Protein AF-A0A0R3MBH8-F1 (afdb_monomer_lite)

Foldseek 3Di:
DFPLQEFEEEPLHGLQFCCRQAVQTDRQDDPLQFPDWDWDDFQVQVQRHLSQNVTYTYTYRCLEPFAAFFQQKKKKWKWKAKDQFRKIKIKIKIWGGAFFKIKIKMKIKMWGHFGFALDAQFPDADVVGDDDDRTQAFFIKIKIKMKMKMWTFDVQKIKMKMKMKIWMWGGFGDDVSRVFSKIKTKIKIKIKMKMKGQDPDQWFGIKIKIKMWMKIKIFTWTQDPLRDIDGQKMKIKIKIKMKIKTWTDFDADPQATKIKIKMKMWMKMWIDMDHQRQFHIKIKTKIKIKMKMWGPNDPFKIKIKMKMKMKMKIWGKAWDADPLLQADLDATDIDTDIDIAIWIKMKMKIWGQDPPQKIKMKIWIKRKDDDDRQQAGGAWADQSLLAGEHHNVPQHIKIKTKIKIWMWHQDDQKTKIKMWMKIKIFFDKDKDFPQWHADGGSSRTNVHDGHGYIHIGTAIKMKIKMKMWMKGQDDDDDQWTKIKIWIWIDMFMATPVRAGGAQDFFTKIKMKIWIWHQFKIKIWMKMKGQKAPRHGPPADTGHIDMKIKIKIKGKDWDQDDLQGTKIKIKIKIWIQQVQIFDFRSNGSNRSNDTDHGIMMMIMIMMMHSDDDQPDIPPSDRNSPPPPPDDPPSGDDDDDDDDDAQFAKKKWKKKKKKKKKKWKWKFKAFPVNRHTLDIDIDMWIDIKMKIWMKMKGWDDDPFKIKMKMKMKIFIWDKGKDKDKGFCCRFPVVPPPDRFIKMKIKMKTFGMKMWMWIKIWGPPDRFKIKIKIKGKMKTWIWMKMKMWTAAPVRHIDMFIDIDTDIFIWIKIKIWMWGHDDDQKIKIKMKMKTWRAKDKDWTDDDPRGRITMIMIMTMIMIMIMMMMMGGDDSDRPDD

Structure (mmCIF, N/CA/C/O backbone):
data_AF-A0A0R3MBH8-F1
#
_entry.id   AF-A0A0R3MBH8-F1
#
loop_
_atom_site.group_PDB
_atom_site.id
_atom_site.type_symbol
_atom_site.label_atom_id
_atom_site.label_alt_id
_atom_site.label_comp_id
_atom_site.label_asym_id
_atom_site.label_entity_id
_atom_site.label_seq_id
_atom_site.pdbx_PDB_ins_code
_atom_site.Cartn_x
_atom_site.Cartn_y
_atom_site.Cartn_z
_atom_site.occupancy
_atom_site.B_iso_or_equiv
_atom_site.auth_seq_id
_atom_site.auth_comp_id
_atom_site.auth_asym_id
_atom_site.auth_atom_id
_atom_site.pdbx_PDB_model_num
ATOM 1 N N . MET A 1 1 ? 0.929 13.419 -12.095 1.00 49.28 1 MET A N 1
ATOM 2 C CA . MET A 1 1 ? 0.862 13.549 -10.615 1.00 49.28 1 MET A CA 1
ATOM 3 C C . MET A 1 1 ? 1.902 12.625 -9.962 1.00 49.28 1 MET A C 1
ATOM 5 O O . MET A 1 1 ? 2.364 11.730 -10.661 1.00 49.28 1 MET A O 1
ATOM 9 N N . THR A 1 2 ? 2.319 12.876 -8.710 1.00 54.00 2 THR A N 1
ATOM 10 C CA . THR A 1 2 ? 3.216 11.998 -7.916 1.00 54.00 2 THR A CA 1
ATOM 11 C C . THR A 1 2 ? 2.433 11.362 -6.764 1.00 54.00 2 THR A C 1
ATOM 13 O O . THR A 1 2 ? 1.546 12.021 -6.214 1.00 54.00 2 THR A O 1
ATOM 16 N N . ASP A 1 3 ? 2.768 10.126 -6.382 1.00 61.78 3 ASP A N 1
ATOM 17 C CA . ASP A 1 3 ? 2.059 9.361 -5.336 1.00 61.78 3 ASP A CA 1
ATOM 18 C C . ASP A 1 3 ? 2.338 9.871 -3.907 1.00 61.78 3 ASP A C 1
ATOM 20 O O . ASP A 1 3 ? 1.608 9.577 -2.964 1.00 61.78 3 ASP A O 1
ATOM 24 N N . ALA A 1 4 ? 3.309 10.777 -3.747 1.00 68.56 4 ALA A N 1
ATOM 25 C CA . ALA A 1 4 ? 3.716 11.388 -2.476 1.00 68.56 4 ALA A CA 1
ATOM 26 C C . ALA A 1 4 ? 2.685 12.340 -1.814 1.00 68.56 4 ALA A C 1
ATOM 28 O O . ALA A 1 4 ? 3.016 13.030 -0.843 1.00 68.56 4 ALA A O 1
ATOM 29 N N . LYS A 1 5 ? 1.458 12.424 -2.345 1.00 83.00 5 LYS A N 1
ATOM 30 C CA . LYS A 1 5 ? 0.385 13.344 -1.908 1.00 83.00 5 LYS A CA 1
ATOM 31 C C . LYS A 1 5 ? -0.751 12.648 -1.141 1.00 83.00 5 LYS A C 1
ATOM 33 O O . LYS A 1 5 ? -1.712 13.311 -0.736 1.00 83.00 5 LYS A O 1
ATOM 38 N N . VAL A 1 6 ? -0.646 11.333 -0.947 1.00 85.88 6 VAL A N 1
ATOM 39 C CA . VAL A 1 6 ? -1.510 10.524 -0.078 1.00 85.88 6 VAL A CA 1
ATOM 40 C C . VAL A 1 6 ? -0.614 9.736 0.865 1.00 85.88 6 VAL A C 1
ATOM 42 O O . VAL A 1 6 ? 0.388 9.161 0.449 1.00 85.88 6 VAL A O 1
ATOM 45 N N . ARG A 1 7 ? -0.971 9.694 2.150 1.00 88.25 7 ARG A N 1
ATOM 46 C CA . ARG A 1 7 ? -0.252 8.862 3.118 1.00 88.25 7 ARG A CA 1
ATOM 47 C C . ARG A 1 7 ? -0.927 7.503 3.239 1.00 88.25 7 ARG A C 1
ATOM 49 O O . ARG A 1 7 ? -2.085 7.443 3.646 1.00 88.25 7 ARG A O 1
ATOM 56 N N . ILE A 1 8 ? -0.182 6.436 2.972 1.00 90.81 8 ILE A N 1
ATOM 57 C CA . ILE A 1 8 ? -0.588 5.062 3.280 1.00 90.81 8 ILE A CA 1
ATOM 58 C C . ILE A 1 8 ? 0.113 4.627 4.566 1.00 90.81 8 ILE A C 1
ATOM 60 O O . ILE A 1 8 ? 1.323 4.807 4.741 1.00 90.81 8 ILE A O 1
ATOM 64 N N . GLN A 1 9 ? -0.657 4.083 5.498 1.00 90.94 9 GLN A N 1
ATOM 65 C CA . GLN A 1 9 ? -0.145 3.598 6.770 1.00 90.94 9 GLN A CA 1
ATOM 66 C C . GLN A 1 9 ? -0.890 2.347 7.223 1.00 90.94 9 GLN A C 1
ATOM 68 O O . GLN A 1 9 ? -2.020 2.083 6.821 1.00 90.94 9 GLN A O 1
ATOM 73 N N . GLU A 1 10 ? -0.238 1.585 8.087 1.00 90.12 10 GLU A N 1
ATOM 74 C CA . GLU A 1 10 ? -0.774 0.360 8.660 1.00 90.12 10 GLU A CA 1
ATOM 75 C C . GLU A 1 10 ? -0.544 0.395 10.173 1.00 90.12 10 GLU A C 1
ATOM 77 O O . GLU A 1 10 ? 0.589 0.554 10.642 1.00 90.12 10 GLU A O 1
ATOM 82 N N . ASN A 1 11 ? -1.631 0.255 10.935 1.00 88.38 11 ASN A N 1
ATOM 83 C CA . ASN A 1 11 ? -1.670 0.338 12.395 1.00 88.38 11 ASN A CA 1
ATOM 84 C C . ASN A 1 11 ? -1.083 1.641 12.969 1.00 88.38 11 ASN A C 1
ATOM 86 O O . ASN A 1 11 ? -0.477 1.629 14.043 1.00 88.38 11 ASN A O 1
ATOM 90 N N . GLY A 1 12 ? -1.275 2.769 12.281 1.00 86.00 12 GLY A N 1
ATOM 91 C CA . GLY A 1 12 ? -0.831 4.087 12.748 1.00 86.00 12 GLY A CA 1
ATOM 92 C C . GLY A 1 12 ? 0.632 4.444 12.458 1.00 86.00 12 GLY A C 1
ATOM 93 O O . GLY A 1 12 ? 1.044 5.557 12.781 1.00 86.00 12 GLY A O 1
ATOM 94 N N . VAL A 1 13 ? 1.401 3.552 11.828 1.00 90.31 13 VAL A N 1
ATOM 95 C CA . VAL A 1 13 ? 2.769 3.814 11.341 1.00 90.31 13 VAL A CA 1
ATOM 96 C C . VAL A 1 13 ? 2.819 3.657 9.824 1.00 90.31 13 VAL A C 1
ATOM 98 O O . VAL A 1 13 ? 2.039 2.885 9.263 1.00 90.31 13 VAL A O 1
ATOM 101 N N . GLY A 1 14 ? 3.708 4.387 9.147 1.00 88.69 14 GLY A N 1
ATOM 102 C CA . GLY A 1 14 ? 3.822 4.356 7.687 1.00 88.69 14 GLY A CA 1
ATOM 103 C C . GLY A 1 14 ? 3.924 2.939 7.107 1.00 88.69 14 GLY A C 1
ATOM 104 O O . GLY A 1 14 ? 4.374 2.000 7.773 1.00 88.69 14 GLY A O 1
ATOM 105 N N . ALA A 1 15 ? 3.488 2.780 5.857 1.00 88.50 15 ALA A N 1
ATOM 106 C CA . ALA A 1 15 ? 3.643 1.523 5.127 1.00 88.50 15 ALA A CA 1
ATOM 107 C C . ALA A 1 15 ? 5.125 1.159 4.904 1.00 88.50 15 ALA A C 1
ATOM 109 O O . ALA A 1 15 ? 5.445 -0.021 4.913 1.00 88.50 15 ALA A O 1
ATOM 110 N N . VAL A 1 16 ? 6.016 2.162 4.835 1.00 84.69 16 VAL A N 1
ATOM 111 C CA . VAL A 1 16 ? 7.473 2.039 4.617 1.00 84.69 16 VAL A CA 1
ATOM 112 C C . VAL A 1 16 ? 7.793 1.237 3.361 1.00 84.69 16 VAL A C 1
ATOM 114 O O . VAL A 1 16 ? 8.300 0.121 3.401 1.00 84.69 16 VAL A O 1
ATOM 117 N N . ASP A 1 17 ? 7.496 1.835 2.223 1.00 88.38 17 ASP A N 1
ATOM 118 C CA . ASP A 1 17 ? 7.716 1.256 0.907 1.00 88.38 17 ASP A CA 1
ATOM 119 C C . ASP A 1 17 ? 8.502 2.227 0.025 1.00 88.38 17 ASP A C 1
ATOM 121 O O . ASP A 1 17 ? 9.039 3.229 0.505 1.00 88.38 17 ASP A O 1
ATOM 125 N N . VAL A 1 18 ? 8.627 1.887 -1.249 1.00 89.88 18 VAL A N 1
ATOM 126 C CA . VAL A 1 18 ? 9.194 2.751 -2.290 1.00 89.88 18 VAL A CA 1
ATOM 127 C C . VAL A 1 18 ? 8.201 2.916 -3.441 1.00 89.88 18 VAL A C 1
ATOM 129 O O . VAL A 1 18 ? 8.603 3.177 -4.570 1.00 89.88 18 VAL A O 1
ATOM 132 N N . SER A 1 19 ? 6.901 2.754 -3.171 1.00 88.12 19 SER A N 1
ATOM 133 C CA . SER A 1 19 ? 5.841 2.911 -4.178 1.00 88.12 19 SER A CA 1
ATOM 134 C C . SER A 1 19 ? 5.733 4.342 -4.703 1.00 88.12 19 SER A C 1
ATOM 136 O O . SER A 1 19 ? 5.248 4.564 -5.804 1.00 88.12 19 SER A O 1
ATOM 138 N N . ASP A 1 20 ? 6.250 5.324 -3.957 1.00 81.62 20 ASP A N 1
ATOM 139 C CA . ASP A 1 20 ? 6.339 6.714 -4.403 1.00 81.62 20 ASP A CA 1
ATOM 140 C C . ASP A 1 20 ? 7.550 7.008 -5.310 1.00 81.62 20 ASP A C 1
ATOM 142 O O . ASP A 1 20 ? 7.654 8.125 -5.823 1.00 81.62 20 ASP A O 1
ATOM 146 N N . ILE A 1 21 ? 8.443 6.028 -5.520 1.00 85.00 21 ILE A N 1
ATOM 147 C CA . ILE A 1 21 ? 9.630 6.120 -6.387 1.00 85.00 21 ILE A CA 1
ATOM 148 C C . ILE A 1 21 ? 9.287 5.819 -7.854 1.00 85.00 21 ILE A C 1
ATOM 150 O O . ILE A 1 21 ? 9.680 6.578 -8.753 1.00 85.00 21 ILE A O 1
ATOM 154 N N . ALA A 1 22 ? 8.539 4.741 -8.088 1.00 85.38 22 ALA A N 1
ATOM 155 C CA . ALA A 1 22 ? 8.110 4.299 -9.409 1.00 85.38 22 ALA A CA 1
ATOM 156 C C . ALA A 1 22 ? 6.782 3.527 -9.334 1.00 85.38 22 ALA A C 1
ATOM 158 O O . ALA A 1 22 ? 6.467 2.901 -8.322 1.00 85.38 22 ALA A O 1
ATOM 159 N N . GLN A 1 23 ? 5.987 3.595 -10.403 1.00 83.94 23 GLN A N 1
ATOM 160 C CA . GLN A 1 23 ? 4.617 3.063 -10.455 1.00 83.94 23 GLN A CA 1
ATOM 161 C C . GLN A 1 23 ? 4.532 1.530 -10.465 1.00 83.94 23 GLN A C 1
ATOM 163 O O . GLN A 1 23 ? 3.449 0.977 -10.253 1.00 83.94 23 GLN A O 1
ATOM 168 N N . ASP A 1 24 ? 5.630 0.837 -10.751 1.00 85.56 24 ASP A N 1
ATOM 169 C CA . ASP A 1 24 ? 5.726 -0.621 -10.686 1.00 85.56 24 ASP A CA 1
ATOM 170 C C . ASP A 1 24 ? 5.980 -1.123 -9.258 1.00 85.56 24 ASP A C 1
ATOM 172 O O . ASP A 1 24 ? 5.684 -2.275 -8.949 1.00 85.56 24 ASP A O 1
ATOM 176 N N . HIS A 1 25 ? 6.466 -0.272 -8.357 1.00 91.62 25 HIS A N 1
ATOM 177 C CA . HIS A 1 25 ? 6.798 -0.658 -6.993 1.00 91.62 25 HIS A CA 1
ATOM 178 C C . HIS A 1 25 ? 5.540 -0.910 -6.142 1.00 91.62 25 HIS A C 1
ATOM 180 O O . HIS A 1 25 ? 4.764 -0.007 -5.826 1.00 91.62 25 HIS A O 1
ATOM 186 N N . ALA A 1 26 ? 5.348 -2.157 -5.709 1.00 89.62 26 ALA A N 1
ATOM 187 C CA . ALA A 1 26 ? 4.181 -2.554 -4.925 1.00 89.62 26 ALA A CA 1
ATOM 188 C C . ALA A 1 26 ? 4.177 -1.995 -3.485 1.00 89.62 26 ALA A C 1
ATOM 190 O O . ALA A 1 26 ? 5.195 -1.971 -2.793 1.00 89.62 26 ALA A O 1
ATOM 191 N N . VAL A 1 27 ? 2.983 -1.649 -2.988 1.00 92.75 27 VAL A N 1
ATOM 192 C CA . VAL A 1 27 ? 2.751 -1.362 -1.562 1.00 92.75 27 VAL A CA 1
ATOM 193 C C . VAL A 1 27 ? 2.704 -2.691 -0.784 1.00 92.75 27 VAL A C 1
ATOM 195 O O . VAL A 1 27 ? 1.879 -3.547 -1.114 1.00 92.75 27 VAL A O 1
ATOM 198 N N . PRO A 1 28 ? 3.523 -2.887 0.267 1.00 92.19 28 PRO A N 1
ATOM 199 C CA . PRO A 1 28 ? 3.675 -4.152 0.990 1.00 92.19 28 PRO A CA 1
ATOM 200 C C . PRO A 1 28 ? 2.562 -4.393 2.026 1.00 92.19 28 PRO A C 1
ATOM 202 O O . PRO A 1 28 ? 2.813 -4.754 3.174 1.00 92.19 28 PRO A O 1
ATOM 205 N N . ILE A 1 29 ? 1.309 -4.174 1.627 1.00 91.12 29 ILE A N 1
ATOM 206 C CA . ILE A 1 29 ? 0.118 -4.425 2.443 1.00 91.12 29 ILE A CA 1
ATOM 207 C C . ILE A 1 29 ? -0.791 -5.377 1.669 1.00 91.12 29 ILE A C 1
ATOM 209 O O . ILE A 1 29 ? -1.346 -5.016 0.631 1.00 91.12 29 ILE A O 1
ATOM 213 N N . ASP A 1 30 ? -0.977 -6.590 2.188 1.00 90.25 30 ASP A N 1
ATOM 214 C CA . ASP A 1 30 ? -1.836 -7.586 1.551 1.00 90.25 30 ASP A CA 1
ATOM 215 C C . ASP A 1 30 ? -3.291 -7.488 2.049 1.00 90.25 30 ASP A C 1
ATOM 217 O O . ASP A 1 30 ? -3.522 -7.539 3.264 1.00 90.25 30 ASP A O 1
ATOM 221 N N . PRO A 1 31 ? -4.290 -7.402 1.146 1.00 91.12 31 PRO A N 1
ATOM 222 C CA . PRO A 1 31 ? -5.706 -7.361 1.510 1.00 91.12 31 PRO A CA 1
ATOM 223 C C . PRO A 1 31 ? -6.187 -8.536 2.368 1.00 91.12 31 PRO A C 1
ATOM 225 O O . PRO A 1 31 ? -7.144 -8.373 3.129 1.00 91.12 31 PRO A O 1
ATOM 228 N N . LEU A 1 32 ? -5.544 -9.706 2.279 1.00 89.06 32 LEU A N 1
ATOM 229 C CA . LEU A 1 32 ? -5.933 -10.878 3.063 1.00 89.06 32 LEU A CA 1
ATOM 230 C C . LEU A 1 32 ? -5.782 -10.638 4.567 1.00 89.06 32 LEU A C 1
ATOM 232 O O . LEU A 1 32 ? -6.624 -11.126 5.314 1.00 89.06 32 LEU A O 1
ATOM 236 N N . ALA A 1 33 ? -4.808 -9.832 5.001 1.00 89.56 33 ALA A N 1
ATOM 237 C CA . ALA A 1 33 ? -4.582 -9.503 6.412 1.00 89.56 33 ALA A CA 1
ATOM 238 C C . ALA A 1 33 ? -5.402 -8.299 6.915 1.00 89.56 33 ALA A C 1
ATOM 240 O O . ALA A 1 33 ? -5.390 -7.988 8.104 1.00 89.56 33 ALA A O 1
ATOM 241 N N . ILE A 1 34 ? -6.114 -7.587 6.038 1.00 90.81 34 ILE A N 1
ATOM 242 C CA . ILE A 1 34 ? -6.819 -6.357 6.413 1.00 90.81 34 ILE A CA 1
ATOM 243 C C . ILE A 1 34 ? -8.148 -6.684 7.098 1.00 90.81 34 ILE A C 1
ATOM 245 O O . ILE A 1 34 ? -8.970 -7.436 6.574 1.00 90.81 34 ILE A O 1
ATOM 249 N N . GLN A 1 35 ? -8.409 -6.056 8.242 1.00 84.94 35 GLN A N 1
ATOM 250 C CA . GLN A 1 35 ? -9.732 -6.049 8.872 1.00 84.94 35 GLN A CA 1
ATOM 251 C C . GLN A 1 35 ? -10.529 -4.796 8.512 1.00 84.94 35 GLN A C 1
ATOM 253 O O . GLN A 1 35 ? -11.748 -4.855 8.351 1.00 84.94 35 GLN A O 1
ATOM 258 N N . LYS A 1 36 ? -9.848 -3.652 8.391 1.00 86.12 36 LYS A N 1
ATOM 259 C CA . LYS A 1 36 ? -10.483 -2.363 8.121 1.00 86.12 36 LYS A CA 1
ATOM 260 C C . LYS A 1 36 ? -9.555 -1.436 7.344 1.00 86.12 36 LYS A C 1
ATOM 262 O O . LYS A 1 36 ? -8.356 -1.398 7.608 1.00 86.12 36 LYS A O 1
ATOM 267 N N . VAL A 1 37 ? -10.138 -0.657 6.436 1.00 87.00 37 VAL A N 1
ATOM 268 C CA . VAL A 1 37 ? -9.486 0.481 5.781 1.00 87.00 37 VAL A CA 1
ATOM 269 C C . VAL A 1 37 ? -10.274 1.737 6.123 1.00 87.00 37 VAL A C 1
ATOM 271 O O . VAL A 1 37 ? -11.479 1.801 5.876 1.00 87.00 37 VAL A O 1
ATOM 274 N N . ASP A 1 38 ? -9.598 2.724 6.695 1.00 86.19 38 ASP A N 1
ATOM 275 C CA . ASP A 1 38 ? -10.141 4.040 6.997 1.00 86.19 38 ASP A CA 1
ATOM 276 C C . ASP A 1 38 ? -9.537 5.078 6.050 1.00 86.19 38 ASP A C 1
ATOM 278 O O . ASP A 1 38 ? -8.320 5.177 5.902 1.00 86.19 38 ASP A O 1
ATOM 282 N N . ILE A 1 39 ? -10.397 5.883 5.424 1.00 86.31 39 ILE A N 1
ATOM 283 C CA . ILE A 1 39 ? -9.979 7.039 4.627 1.00 86.31 39 ILE A CA 1
ATOM 284 C C . ILE A 1 39 ? -10.249 8.292 5.455 1.00 86.31 39 ILE A C 1
ATOM 286 O O . ILE A 1 39 ? -11.402 8.626 5.738 1.00 86.31 39 ILE A O 1
ATOM 290 N N . VAL A 1 40 ? -9.186 8.986 5.857 1.00 85.88 40 VAL A N 1
ATOM 291 C CA . VAL A 1 40 ? -9.270 10.180 6.707 1.00 85.88 40 VAL A CA 1
ATOM 292 C C . VAL A 1 40 ? -9.032 11.434 5.870 1.00 85.88 40 VAL A C 1
ATOM 294 O O . VAL A 1 40 ? -7.995 11.572 5.220 1.00 85.88 40 VAL A O 1
ATOM 297 N N . ARG A 1 41 ? -9.987 12.369 5.926 1.00 84.88 41 ARG A N 1
ATOM 298 C CA . ARG A 1 41 ? -9.932 13.699 5.297 1.00 84.88 41 ARG A CA 1
ATOM 299 C C . ARG A 1 41 ? -10.237 14.801 6.321 1.00 84.88 41 ARG A C 1
ATOM 301 O O . ARG A 1 41 ? -10.718 14.528 7.424 1.00 84.88 41 ARG A O 1
ATOM 308 N N . GLY A 1 42 ? -9.949 16.046 5.949 1.00 86.94 42 GLY A N 1
ATOM 309 C CA . GLY A 1 42 ? -10.190 17.235 6.768 1.00 86.94 42 GLY A CA 1
ATOM 310 C C . GLY A 1 42 ? -9.239 17.387 7.963 1.00 86.94 42 GLY A C 1
ATOM 311 O O . GLY A 1 42 ? -8.144 16.821 7.946 1.00 86.94 42 GLY A O 1
ATOM 312 N N . PRO A 1 43 ? -9.625 18.135 9.017 1.00 88.44 43 PRO A N 1
ATOM 313 C CA . PRO A 1 43 ? -8.710 18.514 10.100 1.00 88.44 43 PRO A CA 1
ATOM 314 C C . PRO A 1 43 ? -8.008 17.336 10.787 1.00 88.44 43 PRO A C 1
ATOM 316 O O . PRO A 1 43 ? -6.846 17.442 11.177 1.00 88.44 43 PRO A O 1
ATOM 319 N N . GLY A 1 44 ? -8.679 16.184 10.884 1.00 85.62 44 GLY A N 1
ATOM 320 C CA . GLY A 1 44 ? -8.108 14.969 11.467 1.00 85.62 44 GLY A CA 1
ATOM 321 C C . GLY A 1 44 ? -6.911 14.396 10.697 1.00 85.62 44 GLY A C 1
ATOM 322 O O . GLY A 1 44 ? -6.067 13.744 11.311 1.00 85.62 44 GLY A O 1
ATOM 323 N N . ALA A 1 45 ? -6.793 14.666 9.392 1.00 87.75 45 ALA A N 1
ATOM 324 C CA . ALA A 1 45 ? -5.705 14.157 8.554 1.00 87.75 45 ALA A CA 1
ATOM 325 C C . ALA A 1 45 ? -4.331 14.746 8.941 1.00 87.75 45 ALA A C 1
ATOM 327 O O . ALA A 1 45 ? -3.312 14.061 8.834 1.00 87.75 45 ALA A O 1
ATOM 328 N N . LEU A 1 46 ? -4.293 15.970 9.493 1.00 91.12 46 LEU A N 1
ATOM 329 C CA . LEU A 1 46 ? -3.044 16.631 9.913 1.00 91.12 46 LEU A CA 1
ATOM 330 C C . LEU A 1 46 ? -2.310 15.901 11.054 1.00 91.12 46 LEU A C 1
ATOM 332 O O . LEU A 1 46 ? -1.112 16.107 11.254 1.00 91.12 46 LEU A O 1
ATOM 336 N N . ARG A 1 47 ? -2.988 14.995 11.770 1.00 90.75 47 ARG A N 1
ATOM 337 C CA . ARG A 1 47 ? -2.378 14.137 12.805 1.00 90.75 47 ARG A CA 1
ATOM 338 C C . ARG A 1 47 ? -1.436 13.066 12.247 1.00 90.75 47 ARG A C 1
ATOM 340 O O . ARG A 1 47 ? -0.759 12.400 13.033 1.00 90.75 47 ARG A O 1
ATOM 347 N N . PHE A 1 48 ? -1.434 12.853 10.930 1.00 84.69 48 PHE A N 1
ATOM 348 C CA . PHE A 1 48 ? -0.710 11.754 10.284 1.00 84.69 48 PHE A CA 1
ATOM 349 C C . PHE A 1 48 ? 0.434 12.225 9.382 1.00 84.69 48 PHE A C 1
ATOM 351 O O . PHE A 1 48 ? 1.356 11.457 9.128 1.00 84.69 48 PHE A O 1
ATOM 358 N N . GLY A 1 49 ? 0.438 13.482 8.937 1.00 84.50 49 GLY A N 1
ATOM 359 C CA . GLY A 1 49 ? 1.556 14.033 8.174 1.00 84.50 49 GLY A CA 1
ATOM 360 C C . GLY A 1 49 ? 1.155 15.143 7.219 1.00 84.50 49 GLY A C 1
ATOM 361 O O . GLY A 1 49 ? 0.001 15.253 6.815 1.00 84.50 49 GLY A O 1
ATOM 362 N N . SER A 1 50 ? 2.144 15.929 6.805 1.00 80.38 50 SER A N 1
ATOM 363 C CA . SER A 1 50 ? 1.977 17.011 5.825 1.00 80.38 50 SER A CA 1
ATOM 364 C C . SER A 1 50 ? 1.748 16.504 4.389 1.00 80.38 50 SER A C 1
ATOM 366 O O . SER A 1 50 ? 1.339 17.248 3.508 1.00 80.38 50 SER A O 1
ATOM 368 N N . GLN A 1 51 ? 1.969 15.207 4.157 1.00 73.81 51 GLN A N 1
ATOM 369 C CA . GLN A 1 51 ? 1.704 14.513 2.891 1.00 73.81 51 GLN A CA 1
ATOM 370 C C . GLN A 1 51 ? 0.233 14.129 2.711 1.00 73.81 51 GLN A C 1
ATOM 372 O O . GLN A 1 51 ? -0.147 13.672 1.643 1.00 73.81 51 GLN A O 1
ATOM 377 N N . ALA A 1 52 ? -0.610 14.316 3.728 1.00 72.38 52 ALA A N 1
ATOM 378 C CA . ALA A 1 52 ? -2.022 13.951 3.692 1.00 72.38 52 ALA A CA 1
ATOM 379 C C . ALA A 1 52 ? -2.905 14.991 2.971 1.00 72.38 52 ALA A C 1
ATOM 381 O O . ALA A 1 52 ? -4.068 15.162 3.333 1.00 72.38 52 ALA A O 1
ATOM 382 N N . VAL A 1 53 ? -2.371 15.697 1.965 1.00 77.94 53 VAL A N 1
ATOM 383 C CA . VAL A 1 53 ? -3.120 16.705 1.190 1.00 77.94 53 VAL A CA 1
ATOM 384 C C . VAL A 1 53 ? -4.320 16.058 0.492 1.00 77.94 53 VAL A C 1
ATOM 386 O O . VAL A 1 53 ? -5.421 16.598 0.547 1.00 77.94 53 VAL A O 1
ATOM 389 N N . GLY A 1 54 ? -4.124 14.874 -0.103 1.00 76.19 54 GLY A N 1
ATOM 390 C CA . GLY A 1 54 ? -5.191 14.048 -0.680 1.00 76.19 54 GLY A CA 1
ATOM 391 C C . GLY A 1 54 ? -5.912 13.141 0.329 1.00 76.19 54 GLY A C 1
ATOM 392 O O . GLY A 1 54 ? -6.836 12.422 -0.046 1.00 76.19 54 GLY A O 1
ATOM 393 N N . GLY A 1 55 ? -5.506 13.168 1.603 1.00 86.00 55 GLY A N 1
ATOM 394 C CA . GLY A 1 55 ? -6.014 12.315 2.679 1.00 86.00 55 GLY A CA 1
ATOM 395 C C . GLY A 1 55 ? -5.034 11.231 3.145 1.00 86.00 55 GLY A C 1
ATOM 396 O O . GLY A 1 55 ? -3.886 11.144 2.698 1.00 86.00 55 GLY A O 1
ATOM 397 N N . VAL A 1 56 ? -5.501 10.414 4.090 1.00 89.62 56 VAL A N 1
ATOM 398 C CA . VAL A 1 56 ? -4.766 9.279 4.672 1.00 89.62 56 VAL A CA 1
ATOM 399 C C . VAL A 1 56 ? -5.551 8.000 4.430 1.00 89.62 56 VAL A C 1
ATOM 401 O O . VAL A 1 56 ? -6.752 7.970 4.697 1.00 89.62 56 VAL A O 1
ATOM 404 N N . VAL A 1 57 ? -4.866 6.954 3.980 1.00 91.06 57 VAL A N 1
ATOM 405 C CA . VAL A 1 57 ? -5.371 5.581 3.942 1.00 91.06 57 VAL A CA 1
ATOM 406 C C . VAL A 1 57 ? -4.750 4.835 5.120 1.00 91.06 57 VAL A C 1
ATOM 408 O O . VAL A 1 57 ? -3.555 4.539 5.113 1.00 91.06 57 VAL A O 1
ATOM 411 N N . ASP A 1 58 ? -5.550 4.583 6.153 1.00 89.81 58 ASP A N 1
ATOM 412 C CA . ASP A 1 58 ? -5.137 3.864 7.357 1.00 89.81 58 ASP A CA 1
ATOM 413 C C . ASP A 1 58 ? -5.686 2.440 7.335 1.00 89.81 58 ASP A C 1
ATOM 415 O O . ASP A 1 58 ? -6.896 2.213 7.296 1.00 89.81 58 ASP A O 1
ATOM 419 N N . VAL A 1 59 ? -4.779 1.472 7.337 1.00 91.50 59 VAL A N 1
ATOM 420 C CA . VAL A 1 59 ? -5.097 0.047 7.321 1.00 91.50 59 VAL A CA 1
ATOM 421 C C . VAL A 1 59 ? -4.960 -0.517 8.729 1.00 91.50 59 VAL A C 1
ATOM 423 O O . VAL A 1 59 ? -3.949 -0.314 9.402 1.00 91.50 59 VAL A O 1
ATOM 426 N N . ASN A 1 60 ? -5.958 -1.278 9.168 1.00 90.06 60 ASN A N 1
ATOM 427 C CA . ASN A 1 60 ? -5.929 -1.997 10.436 1.00 90.06 60 ASN A CA 1
ATOM 428 C C . ASN A 1 60 ? -6.102 -3.501 10.194 1.00 90.06 60 ASN A C 1
ATOM 430 O O . ASN A 1 60 ? -7.005 -3.926 9.470 1.00 90.06 60 ASN A O 1
ATOM 434 N N . ASN A 1 61 ? -5.232 -4.290 10.818 1.00 89.50 61 ASN A N 1
ATOM 435 C CA . ASN A 1 61 ? -5.170 -5.753 10.720 1.00 89.50 61 ASN A CA 1
ATOM 436 C C . ASN A 1 61 ? -5.278 -6.452 12.091 1.00 89.50 61 ASN A C 1
ATOM 438 O O . ASN A 1 61 ? -5.177 -7.667 12.159 1.00 89.50 61 ASN A O 1
ATOM 442 N N . ASN A 1 62 ? -5.455 -5.700 13.185 1.00 90.81 62 ASN A N 1
ATOM 443 C CA . ASN A 1 62 ? -5.511 -6.212 14.563 1.00 90.81 62 ASN A CA 1
ATOM 444 C C . ASN A 1 62 ? -4.280 -7.001 15.056 1.00 90.81 62 ASN A C 1
ATOM 446 O O . ASN A 1 62 ? -4.326 -7.565 16.143 1.00 90.81 62 ASN A O 1
ATOM 450 N N . ARG A 1 63 ? -3.130 -6.942 14.364 1.00 91.94 63 ARG A N 1
ATOM 451 C CA . ARG A 1 63 ? -1.869 -7.576 14.813 1.00 91.94 63 ARG A CA 1
ATOM 452 C C . ARG A 1 63 ? -1.405 -7.141 16.203 1.00 91.94 63 ARG A C 1
ATOM 454 O O . ARG A 1 63 ? -0.647 -7.849 16.853 1.00 91.94 63 ARG A O 1
ATOM 461 N N . ILE A 1 64 ? -1.851 -5.971 16.659 1.00 93.75 64 ILE A N 1
ATOM 462 C CA . ILE A 1 64 ? -1.731 -5.521 18.048 1.00 93.75 64 ILE A CA 1
ATOM 463 C C . ILE A 1 64 ? -3.160 -5.379 18.595 1.00 93.75 64 ILE A C 1
ATOM 465 O O . ILE A 1 64 ? -3.755 -4.301 18.417 1.00 93.75 64 ILE A O 1
ATOM 469 N N . PRO A 1 65 ? -3.728 -6.447 19.194 1.00 90.19 65 PRO A N 1
ATOM 470 C CA . PRO A 1 65 ? -5.116 -6.457 19.641 1.00 90.19 65 PRO A CA 1
ATOM 471 C C . PRO A 1 65 ? -5.368 -5.429 20.736 1.00 90.19 65 PRO A C 1
ATOM 473 O O . PRO A 1 65 ? -4.543 -5.246 21.627 1.00 90.19 65 PRO A O 1
ATOM 476 N N . THR A 1 66 ? -6.516 -4.762 20.709 1.00 89.44 66 THR A N 1
ATOM 477 C CA . THR A 1 66 ? -6.898 -3.800 21.763 1.00 89.44 66 THR A CA 1
ATOM 478 C C . THR A 1 66 ? -7.841 -4.404 22.802 1.00 89.44 66 THR A C 1
ATOM 480 O O . THR A 1 66 ? -8.139 -3.771 23.810 1.00 89.44 66 THR A O 1
ATOM 483 N N . ALA A 1 67 ? -8.334 -5.611 22.536 1.00 84.75 67 ALA A N 1
ATOM 484 C CA . ALA A 1 67 ? -9.207 -6.398 23.392 1.00 84.75 67 ALA A CA 1
ATOM 485 C C . ALA A 1 67 ? -9.011 -7.887 23.070 1.00 84.75 67 ALA A C 1
ATOM 487 O O . ALA A 1 67 ? -8.552 -8.234 21.979 1.00 84.75 67 ALA A O 1
ATOM 488 N N . ALA A 1 68 ? -9.361 -8.759 24.013 1.00 80.44 68 ALA A N 1
ATOM 489 C CA . ALA A 1 68 ? -9.430 -10.192 23.756 1.00 80.44 68 ALA A CA 1
ATOM 490 C C . ALA A 1 68 ? -10.687 -10.536 22.931 1.00 80.44 68 ALA A C 1
ATOM 492 O O . ALA A 1 68 ? -11.721 -9.885 23.111 1.00 80.44 68 ALA A O 1
ATOM 493 N N . PRO A 1 69 ? -10.625 -11.550 22.048 1.00 74.38 69 PRO A N 1
ATOM 494 C CA . PRO A 1 69 ? -11.800 -12.019 21.319 1.00 74.38 69 PRO A CA 1
ATOM 495 C C . PRO A 1 69 ? -12.859 -12.588 22.273 1.00 74.38 69 PRO A C 1
ATOM 497 O O . PRO A 1 69 ? -12.545 -13.179 23.313 1.00 74.38 69 PRO A O 1
ATOM 500 N N . LEU A 1 70 ? -14.130 -12.428 21.904 1.00 69.06 70 LEU A N 1
ATOM 501 C CA . LEU A 1 70 ? -15.253 -13.012 22.636 1.00 69.06 70 LEU A CA 1
ATOM 502 C C . LEU A 1 70 ? -15.156 -14.545 22.593 1.00 69.06 70 LEU A C 1
ATOM 504 O O . LEU A 1 70 ? -14.828 -15.127 21.566 1.00 69.06 70 LEU A O 1
ATOM 508 N N . GLY A 1 71 ? -15.371 -15.210 23.731 1.00 66.38 71 GLY A N 1
ATOM 509 C CA . GLY A 1 71 ? -15.134 -16.657 23.857 1.00 66.38 71 GLY A CA 1
ATOM 510 C C . GLY A 1 71 ? -13.651 -17.057 23.930 1.00 66.38 71 GLY A C 1
ATOM 511 O O . GLY A 1 71 ? -13.333 -18.243 23.964 1.00 66.38 71 GLY A O 1
ATOM 512 N N . GLY A 1 72 ? -12.739 -16.081 23.983 1.00 69.56 72 GLY A N 1
ATOM 513 C CA . GLY A 1 72 ? -11.303 -16.280 24.167 1.00 69.56 72 GLY A CA 1
ATOM 514 C C . GLY A 1 72 ? -10.533 -16.612 22.892 1.00 69.56 72 GLY A C 1
ATOM 515 O O . GLY A 1 72 ? -9.305 -16.518 22.908 1.00 69.56 72 GLY A O 1
ATOM 516 N N . VAL A 1 73 ? -11.216 -16.936 21.786 1.00 70.69 73 VAL A N 1
ATOM 517 C CA . VAL A 1 73 ? -10.596 -17.206 20.481 1.00 70.69 73 VAL A CA 1
ATOM 518 C C . VAL A 1 73 ? -11.506 -16.839 19.319 1.00 70.69 73 VAL A C 1
ATOM 520 O O . VAL A 1 73 ? -12.685 -17.184 19.331 1.00 70.69 73 VAL A O 1
ATOM 523 N N . ALA A 1 74 ? -10.916 -16.251 18.279 1.00 78.38 74 ALA A N 1
ATOM 524 C CA . ALA A 1 74 ? -11.518 -16.087 16.967 1.00 78.38 74 ALA A CA 1
ATOM 525 C C . ALA A 1 74 ? -10.557 -16.561 15.865 1.00 78.38 74 ALA A C 1
ATOM 527 O O . ALA A 1 74 ? -9.336 -16.495 16.006 1.00 78.38 74 ALA A O 1
ATOM 528 N N . ALA A 1 75 ? -11.111 -17.059 14.764 1.00 77.19 75 ALA A N 1
ATOM 529 C CA . ALA A 1 75 ? -10.338 -17.445 13.589 1.00 77.19 75 ALA A CA 1
ATOM 530 C C . ALA A 1 75 ? -11.074 -17.031 12.317 1.00 77.19 75 ALA A C 1
ATOM 532 O O . ALA A 1 75 ? -12.294 -17.151 12.238 1.00 77.19 75 ALA A O 1
ATOM 533 N N . GLU A 1 76 ? -10.344 -16.572 11.311 1.00 83.44 76 GLU A N 1
ATOM 534 C CA . GLU A 1 76 ? -10.891 -16.211 10.011 1.00 83.44 76 GLU A CA 1
ATOM 535 C C . GLU A 1 76 ? -10.061 -16.851 8.896 1.00 83.44 76 GLU A C 1
ATOM 537 O O . GLU A 1 76 ? -8.885 -16.544 8.726 1.00 83.44 76 GLU A O 1
ATOM 542 N N . LEU A 1 77 ? -10.686 -17.740 8.124 1.00 79.75 77 LEU A N 1
ATOM 543 C CA . LEU A 1 77 ? -10.159 -18.264 6.868 1.00 79.75 77 LEU A CA 1
ATOM 544 C C . LEU A 1 77 ? -10.742 -17.446 5.719 1.00 79.75 77 LEU A C 1
ATOM 546 O O . LEU A 1 77 ? -11.958 -17.282 5.636 1.00 79.75 77 LEU A O 1
ATOM 550 N N . ARG A 1 78 ? -9.891 -16.994 4.805 1.00 87.50 78 ARG A N 1
ATOM 551 C CA . ARG A 1 78 ? -10.270 -16.353 3.543 1.00 87.50 78 ARG A CA 1
ATOM 552 C C . ARG A 1 78 ? -9.610 -17.114 2.416 1.00 87.50 78 ARG A C 1
ATOM 554 O O . ARG A 1 78 ? -8.399 -17.285 2.448 1.00 87.50 78 ARG A O 1
ATOM 561 N N . SER A 1 79 ? -10.363 -17.547 1.420 1.00 81.31 79 SER A N 1
ATOM 562 C CA . SER A 1 79 ? -9.816 -18.262 0.269 1.00 81.31 79 SER A CA 1
ATOM 563 C C . SER A 1 79 ? -10.549 -17.885 -1.007 1.00 81.31 79 SER A C 1
ATOM 565 O O . SER A 1 79 ? -11.748 -17.600 -0.993 1.00 81.31 79 SER A O 1
ATOM 567 N N . GLY A 1 80 ? -9.848 -17.931 -2.134 1.00 86.94 80 GLY A N 1
ATOM 568 C CA . GLY A 1 80 ? -10.453 -17.681 -3.431 1.00 86.94 80 GLY A CA 1
ATOM 569 C C . GLY A 1 80 ? -9.621 -18.175 -4.602 1.00 86.94 80 GLY A C 1
ATOM 570 O O . GLY A 1 80 ? -8.418 -18.397 -4.492 1.00 86.94 80 GLY A O 1
ATOM 571 N N . VAL A 1 81 ? -10.290 -18.348 -5.738 1.00 89.19 81 VAL A N 1
ATOM 572 C CA . VAL A 1 81 ? -9.671 -18.716 -7.016 1.00 89.19 81 VAL A CA 1
ATOM 573 C C . VAL A 1 81 ? -10.227 -17.848 -8.133 1.00 89.19 81 VAL A C 1
ATOM 575 O O . VAL A 1 81 ? -11.413 -17.512 -8.130 1.00 89.19 81 VAL A O 1
ATOM 578 N N . THR A 1 82 ? -9.382 -17.485 -9.093 1.00 95.81 82 THR A N 1
ATOM 579 C CA . THR A 1 82 ? -9.710 -16.551 -10.176 1.00 95.81 82 THR A CA 1
ATOM 580 C C . THR A 1 82 ? -9.429 -17.151 -11.548 1.00 95.81 82 THR A C 1
ATOM 582 O O . THR A 1 82 ? -8.358 -17.694 -11.814 1.00 95.81 82 THR A O 1
ATOM 585 N N . SER A 1 83 ? -10.385 -17.030 -12.471 1.00 97.19 83 SER A N 1
ATOM 586 C CA . SER A 1 83 ? -10.283 -17.652 -13.797 1.00 97.19 83 SER A CA 1
ATOM 587 C C . SER A 1 83 ? -9.366 -16.896 -14.764 1.00 97.19 83 SER A C 1
ATOM 589 O O . SER A 1 83 ? -8.703 -17.525 -15.585 1.00 97.19 83 SER A O 1
ATOM 591 N N . VAL A 1 84 ? -9.320 -15.559 -14.684 1.00 97.69 84 VAL A N 1
ATOM 592 C CA . VAL A 1 84 ? -8.655 -14.698 -15.687 1.00 97.69 84 VAL A CA 1
ATOM 593 C C . VAL A 1 84 ? -7.141 -14.920 -15.753 1.00 97.69 84 VAL A C 1
ATOM 595 O O . VAL A 1 84 ? -6.541 -14.800 -16.819 1.00 97.69 84 VAL A O 1
ATOM 598 N N . ASN A 1 85 ? -6.542 -15.300 -14.626 1.00 96.56 85 ASN A N 1
ATOM 599 C CA . ASN A 1 85 ? -5.105 -15.480 -14.412 1.00 96.56 85 ASN A CA 1
ATOM 600 C C . ASN A 1 85 ? -4.759 -16.820 -13.740 1.00 96.56 85 ASN A C 1
ATOM 602 O O . ASN A 1 85 ? -3.614 -17.034 -13.346 1.00 96.56 85 ASN A O 1
ATOM 606 N N . ARG A 1 86 ? -5.749 -17.719 -13.593 1.00 91.94 86 ARG A N 1
ATOM 607 C CA . ARG A 1 86 ? -5.636 -18.986 -12.843 1.00 91.94 86 ARG A CA 1
ATOM 608 C C . ARG A 1 86 ? -5.088 -18.780 -11.426 1.00 91.94 86 ARG A C 1
ATOM 610 O O . ARG A 1 86 ? -4.314 -19.597 -10.934 1.00 91.94 86 ARG A O 1
ATOM 617 N N . GLY A 1 87 ? -5.441 -17.652 -10.820 1.00 85.44 87 GLY A N 1
ATOM 618 C CA . GLY A 1 87 ? -4.928 -17.263 -9.522 1.00 85.44 87 GLY A CA 1
ATOM 619 C C . GLY A 1 87 ? -5.607 -18.013 -8.386 1.00 85.44 87 GLY A C 1
ATOM 620 O O . GLY A 1 87 ? -6.747 -18.469 -8.507 1.00 85.44 87 GLY A O 1
ATOM 621 N N . TRP A 1 88 ? -4.896 -18.113 -7.273 1.00 85.00 88 TRP A N 1
ATOM 622 C CA . TRP A 1 88 ? -5.427 -18.563 -5.997 1.00 85.00 88 TRP A CA 1
ATOM 623 C C . TRP A 1 88 ? -4.955 -17.621 -4.894 1.00 85.00 88 TRP A C 1
ATOM 625 O O . TRP A 1 88 ? -3.875 -17.034 -4.975 1.00 85.00 88 TRP A O 1
ATOM 635 N N . GLU A 1 89 ? -5.772 -17.478 -3.863 1.00 85.75 89 GLU A N 1
ATOM 636 C CA . GLU A 1 89 ? -5.468 -16.711 -2.663 1.00 85.75 89 GLU A CA 1
ATOM 637 C C . GLU A 1 89 ? -5.994 -17.467 -1.444 1.00 85.75 89 GLU A C 1
ATOM 639 O O . GLU A 1 89 ? -7.058 -18.090 -1.499 1.00 85.75 89 GLU A O 1
ATOM 644 N N . SER A 1 90 ? -5.242 -17.443 -0.350 1.00 78.31 90 SER A N 1
ATOM 645 C CA . SER A 1 90 ? -5.691 -17.981 0.926 1.00 78.31 90 SER A CA 1
ATOM 646 C C . SER A 1 90 ? -5.011 -17.268 2.088 1.00 78.31 90 SER A C 1
ATOM 648 O O . SER A 1 90 ? -3.811 -17.016 2.047 1.00 78.31 90 SER A O 1
ATOM 650 N N . GLY A 1 91 ? -5.762 -16.984 3.144 1.00 80.75 91 GLY A N 1
ATOM 651 C CA . GLY A 1 91 ? -5.278 -16.380 4.376 1.00 80.75 91 GLY A CA 1
ATOM 652 C C . GLY A 1 91 ? -5.992 -16.953 5.592 1.00 80.75 91 GLY A C 1
ATOM 653 O O . GLY A 1 91 ? -7.174 -17.280 5.525 1.00 80.75 91 GLY A O 1
ATOM 654 N N . LEU A 1 92 ? -5.262 -17.084 6.691 1.00 79.69 92 LEU A N 1
ATOM 655 C CA . LEU A 1 92 ? -5.756 -17.508 7.992 1.00 79.69 92 LEU A CA 1
ATOM 656 C C . LEU A 1 92 ? -5.340 -16.461 9.025 1.00 79.69 92 LEU A C 1
ATOM 658 O O . LEU A 1 92 ? -4.149 -16.202 9.187 1.00 79.69 92 LEU A O 1
ATOM 662 N N . LEU A 1 93 ? -6.318 -15.869 9.701 1.00 84.94 93 LEU A N 1
ATOM 663 C CA . LEU A 1 93 ? -6.139 -14.893 10.772 1.00 84.94 93 LEU A CA 1
ATOM 664 C C . LEU A 1 93 ? -6.657 -15.505 12.064 1.00 84.94 93 LEU A C 1
ATOM 666 O O . LEU A 1 93 ? -7.690 -16.175 12.069 1.00 84.94 93 LEU A O 1
ATOM 670 N N . LEU A 1 94 ? -5.935 -15.295 13.151 1.00 78.62 94 LEU A N 1
ATOM 671 C CA . LEU A 1 94 ? -6.176 -15.959 14.421 1.00 78.62 94 LEU A CA 1
ATOM 672 C C . LEU A 1 94 ? -6.011 -14.948 15.534 1.00 78.62 94 LEU A C 1
ATOM 674 O O . LEU A 1 94 ? -4.955 -14.335 15.662 1.00 78.62 94 LEU A O 1
ATOM 678 N N . ASP A 1 95 ? -7.025 -14.837 16.372 1.00 81.00 95 ASP A N 1
ATOM 679 C CA . ASP A 1 95 ? -6.992 -14.045 17.586 1.00 81.00 95 ASP A CA 1
ATOM 680 C C . ASP A 1 95 ? -7.237 -14.980 18.767 1.00 81.00 95 ASP A C 1
ATOM 682 O O . ASP A 1 95 ? -8.168 -15.785 18.761 1.00 81.00 95 ASP A O 1
ATOM 686 N N . ALA A 1 96 ? -6.425 -14.874 19.810 1.00 76.06 96 ALA A N 1
ATOM 687 C CA . ALA A 1 96 ? -6.644 -15.593 21.058 1.00 76.06 96 ALA A CA 1
ATOM 688 C C . ALA A 1 96 ? -6.338 -14.673 22.232 1.00 76.06 96 ALA A C 1
ATOM 690 O O . ALA A 1 96 ? -5.438 -13.843 22.169 1.00 76.06 96 ALA A O 1
ATOM 691 N N . GLY A 1 97 ? -7.067 -14.792 23.329 1.00 74.88 97 GLY A N 1
ATOM 692 C CA . GLY A 1 97 ? -6.823 -13.924 24.467 1.00 74.88 97 GLY A CA 1
ATOM 693 C C . GLY A 1 97 ? -7.706 -14.216 25.658 1.00 74.88 97 GLY A C 1
ATOM 694 O O . GLY A 1 97 ? -8.671 -14.969 25.596 1.00 74.88 97 GLY A O 1
ATOM 695 N N . GLY A 1 98 ? -7.355 -13.587 26.766 1.00 72.94 98 GLY A N 1
ATOM 696 C CA . GLY A 1 98 ? -8.138 -13.581 27.985 1.00 72.94 98 GLY A CA 1
ATOM 697 C C . GLY A 1 98 ? -8.053 -12.223 28.663 1.00 72.94 98 GLY A C 1
ATOM 698 O O . GLY A 1 98 ? -7.715 -11.211 28.054 1.00 72.94 98 GLY A O 1
ATOM 699 N N . ARG A 1 99 ? -8.327 -12.211 29.966 1.00 73.50 99 ARG A N 1
ATOM 700 C CA . ARG A 1 99 ? -8.522 -10.991 30.759 1.00 73.50 99 ARG A CA 1
ATOM 701 C C . ARG A 1 99 ? -7.408 -9.941 30.639 1.00 73.50 99 ARG A C 1
ATOM 703 O O . ARG A 1 99 ? -7.720 -8.760 30.620 1.00 73.50 99 ARG A O 1
ATOM 710 N N . ASN A 1 100 ? -6.144 -10.366 30.592 1.00 82.44 100 ASN A N 1
ATOM 711 C CA . ASN A 1 100 ? -4.983 -9.467 30.669 1.00 82.44 100 ASN A CA 1
ATOM 712 C C . ASN A 1 100 ? -4.075 -9.525 29.431 1.00 82.44 100 ASN A C 1
ATOM 714 O O . ASN A 1 100 ? -3.045 -8.859 29.395 1.00 82.44 100 ASN A O 1
ATOM 718 N N . ALA A 1 101 ? -4.388 -10.360 28.444 1.00 80.44 101 ALA A N 1
ATOM 719 C CA . ALA A 1 1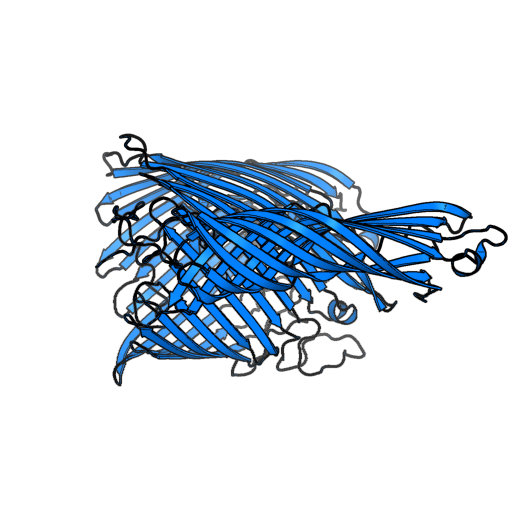01 ? -3.525 -10.536 27.285 1.00 80.44 101 ALA A CA 1
ATOM 720 C C . ALA A 1 101 ? -4.329 -10.995 26.076 1.00 80.44 101 ALA A C 1
ATOM 722 O O . ALA A 1 101 ? -5.234 -11.818 26.206 1.00 80.44 101 ALA A O 1
ATOM 723 N N . ALA A 1 102 ? -3.952 -10.498 24.907 1.00 84.75 102 ALA A N 1
ATOM 724 C CA . ALA A 1 102 ? -4.478 -10.939 23.627 1.00 84.75 102 ALA A CA 1
ATOM 725 C C . ALA A 1 102 ? -3.328 -11.066 22.629 1.00 84.75 102 ALA A C 1
ATOM 727 O O . ALA A 1 102 ? -2.386 -10.277 22.655 1.00 84.75 102 ALA A O 1
ATOM 728 N N . VAL A 1 103 ? -3.400 -12.068 21.768 1.00 82.00 103 VAL A N 1
ATOM 729 C CA . VAL A 1 103 ? -2.425 -12.375 20.728 1.00 82.00 103 VAL A CA 1
ATOM 730 C C . VAL A 1 103 ? -3.137 -12.491 19.392 1.00 82.00 103 VAL A C 1
ATOM 732 O O . VAL A 1 103 ? -4.285 -12.930 19.328 1.00 82.00 103 VAL A O 1
ATOM 735 N N . HIS A 1 104 ? -2.428 -12.105 18.343 1.00 85.88 104 HIS A N 1
ATOM 736 C CA . HIS A 1 104 ? -2.853 -12.233 16.963 1.00 85.88 104 HIS A CA 1
ATOM 737 C C . HIS A 1 104 ? -1.767 -12.943 16.163 1.00 85.88 104 HIS A C 1
ATOM 739 O O . HIS A 1 104 ? -0.576 -12.672 16.350 1.00 85.88 104 HIS A O 1
ATOM 745 N N . ALA A 1 105 ? -2.170 -13.808 15.243 1.00 82.12 105 ALA A N 1
ATOM 746 C CA . ALA A 1 105 ? -1.297 -14.353 14.219 1.00 82.12 105 ALA A CA 1
ATOM 747 C C . ALA A 1 105 ? -2.040 -14.415 12.884 1.00 82.12 105 ALA A C 1
ATOM 749 O O . ALA A 1 105 ? -3.176 -14.884 12.827 1.00 82.12 105 ALA A O 1
ATOM 750 N N . ASP A 1 106 ? -1.382 -13.988 11.812 1.00 84.94 106 ASP A N 1
ATOM 751 C CA . ASP A 1 106 ? -1.900 -14.117 10.456 1.00 84.94 106 ASP A CA 1
ATOM 752 C C . ASP A 1 106 ? -0.865 -14.740 9.529 1.00 84.94 106 ASP A C 1
ATOM 754 O O . ASP A 1 106 ? 0.338 -14.513 9.663 1.00 84.94 106 ASP A O 1
ATOM 758 N N . ILE A 1 107 ? -1.351 -15.545 8.592 1.00 81.25 107 ILE A N 1
ATOM 759 C CA . ILE A 1 107 ? -0.578 -16.064 7.473 1.00 81.25 107 ILE A CA 1
ATOM 760 C C . ILE A 1 107 ? -1.424 -16.012 6.216 1.00 81.25 107 ILE A C 1
ATOM 762 O O . ILE A 1 107 ? -2.603 -16.361 6.235 1.00 81.25 107 ILE A O 1
ATOM 766 N N . TYR A 1 108 ? -0.827 -15.591 5.114 1.00 85.06 108 TYR A N 1
ATOM 767 C CA . TYR A 1 108 ? -1.526 -15.494 3.848 1.00 85.06 108 TYR A CA 1
ATOM 768 C C . TYR A 1 108 ? -0.582 -15.685 2.669 1.00 85.06 108 TYR A C 1
ATOM 770 O O . TYR A 1 108 ? 0.628 -15.470 2.756 1.00 85.06 108 TYR A O 1
ATOM 778 N N . GLY A 1 109 ? -1.161 -16.093 1.549 1.00 79.81 109 GLY A N 1
ATOM 779 C CA . GLY A 1 109 ? -0.469 -16.249 0.287 1.00 79.81 109 GLY A CA 1
ATOM 780 C C . GLY A 1 109 ? -1.430 -16.126 -0.880 1.00 79.81 109 GLY A C 1
ATOM 781 O O . GLY A 1 109 ? -2.595 -16.522 -0.799 1.00 79.81 109 GLY A O 1
ATOM 782 N N . ARG A 1 110 ? -0.929 -15.582 -1.980 1.00 84.50 110 ARG A N 1
ATOM 783 C CA . ARG A 1 110 ? -1.619 -15.547 -3.262 1.00 84.50 110 ARG A CA 1
ATOM 784 C C . ARG A 1 110 ? -0.624 -15.730 -4.394 1.00 84.50 110 ARG A C 1
ATOM 786 O O . ARG A 1 110 ? 0.529 -15.314 -4.307 1.00 84.50 110 ARG A O 1
ATOM 793 N N . SER A 1 111 ? -1.075 -16.358 -5.464 1.00 83.75 111 SER A N 1
ATOM 794 C CA . SER A 1 111 ? -0.296 -16.528 -6.683 1.00 83.75 111 SER A CA 1
ATOM 795 C C . SER A 1 111 ? -1.212 -16.404 -7.884 1.00 83.75 111 SER A C 1
ATOM 797 O O . SER A 1 111 ? -2.373 -16.810 -7.846 1.00 83.75 111 SER A O 1
ATOM 799 N N . SER A 1 112 ? -0.688 -15.824 -8.952 1.00 91.00 112 SER A N 1
ATOM 800 C CA . SER A 1 112 ? -1.371 -15.656 -10.222 1.00 91.00 112 SER A CA 1
ATOM 801 C C . SER A 1 112 ? -0.381 -15.747 -11.372 1.00 91.00 112 SER A C 1
ATOM 803 O O . SER A 1 112 ? 0.752 -15.283 -11.265 1.00 91.00 112 SER A O 1
ATOM 805 N N . GLY A 1 113 ? -0.813 -16.350 -12.479 1.00 92.19 113 GLY A N 1
ATOM 806 C CA . GLY A 1 113 ? -0.072 -16.274 -13.733 1.00 92.19 113 GLY A CA 1
ATOM 807 C C . GLY A 1 113 ? -0.429 -15.014 -14.519 1.00 92.19 113 GLY A C 1
ATOM 808 O O . GLY A 1 113 ? -1.240 -14.201 -14.079 1.00 92.19 113 GLY A O 1
ATOM 809 N N . ASP A 1 114 ? 0.115 -14.906 -15.729 1.00 97.12 114 ASP A N 1
ATOM 810 C CA . ASP A 1 114 ? -0.274 -13.850 -16.662 1.00 97.12 114 ASP A CA 1
ATOM 811 C C . ASP A 1 114 ? -1.789 -13.863 -16.910 1.00 97.12 114 ASP A C 1
ATOM 813 O O . ASP A 1 114 ? -2.377 -14.915 -17.225 1.00 97.12 114 ASP A O 1
ATOM 817 N N . TYR A 1 115 ? -2.417 -12.694 -16.776 1.00 98.12 115 TYR A N 1
ATOM 818 C CA . TYR A 1 115 ? -3.860 -12.554 -16.931 1.00 98.12 115 TYR A CA 1
ATOM 819 C C . TYR A 1 115 ? -4.277 -12.454 -18.399 1.00 98.12 115 TYR A C 1
ATOM 821 O O . TYR A 1 115 ? -3.572 -11.917 -19.252 1.00 98.12 115 TYR A O 1
ATOM 829 N N . SER A 1 116 ? -5.461 -12.983 -18.694 1.00 98.38 116 SER A N 1
ATOM 830 C CA . SER A 1 116 ? -6.058 -12.942 -20.028 1.00 98.38 116 SER A CA 1
ATOM 831 C C . SER A 1 116 ? -6.544 -11.529 -20.347 1.00 98.38 116 SER A C 1
ATOM 833 O O . SER A 1 116 ? -7.152 -10.884 -19.489 1.00 98.38 116 SER A O 1
ATOM 835 N N . ILE A 1 117 ? -6.319 -11.069 -21.578 1.00 98.06 117 ILE A N 1
ATOM 836 C CA . ILE A 1 117 ? -6.755 -9.752 -22.067 1.00 98.06 117 ILE A CA 1
ATOM 837 C C . ILE A 1 117 ? -7.557 -9.881 -23.369 1.00 98.06 117 ILE A C 1
ATOM 839 O O . ILE A 1 117 ? -7.350 -10.838 -24.120 1.00 98.06 117 ILE A O 1
ATOM 843 N N . PRO A 1 118 ? -8.490 -8.950 -23.650 1.00 96.44 118 PRO A N 1
ATOM 844 C CA . PRO A 1 118 ? -9.414 -9.092 -24.774 1.00 96.44 118 PRO A CA 1
ATOM 845 C C . PRO A 1 118 ? -8.766 -8.970 -26.154 1.00 96.44 118 PRO A C 1
ATOM 847 O O . PRO A 1 118 ? -9.247 -9.578 -27.110 1.00 96.44 118 PRO A O 1
ATOM 850 N N . SER A 1 119 ? -7.705 -8.172 -26.277 1.00 96.31 119 SER A N 1
ATOM 851 C CA . SER A 1 119 ? -7.032 -7.914 -27.549 1.00 96.31 119 SER A CA 1
ATOM 852 C C . SER A 1 119 ? -5.543 -7.645 -27.367 1.00 96.31 119 SER A C 1
ATOM 854 O O . SER A 1 119 ? -5.042 -7.604 -26.246 1.00 96.31 119 SER A O 1
ATOM 856 N N . TYR A 1 120 ? -4.852 -7.429 -28.486 1.00 96.31 120 TYR A N 1
ATOM 857 C CA . TYR A 1 120 ? -3.437 -7.078 -28.524 1.00 96.31 120 TYR A CA 1
ATOM 858 C C . TYR A 1 120 ? -3.119 -5.864 -27.614 1.00 96.31 120 TYR A C 1
ATOM 860 O O . TYR A 1 120 ? -3.817 -4.850 -27.726 1.00 96.31 120 TYR A O 1
ATOM 868 N N . PRO A 1 121 ? -2.119 -5.944 -26.708 1.00 94.31 121 PRO A N 1
ATOM 869 C CA . PRO A 1 121 ? -1.909 -4.938 -25.661 1.00 94.31 121 PRO A CA 1
ATOM 870 C C . PRO A 1 121 ? -1.158 -3.680 -26.108 1.00 94.31 121 PRO A C 1
ATOM 872 O O . PRO A 1 121 ? -1.299 -2.644 -25.457 1.00 94.31 121 PRO A O 1
ATOM 875 N N . TYR A 1 122 ? -0.392 -3.729 -27.199 1.00 94.12 122 TYR A N 1
ATOM 876 C CA . TYR A 1 122 ? 0.495 -2.634 -27.603 1.00 94.12 122 TYR A CA 1
ATOM 877 C C . TYR A 1 122 ? -0.153 -1.756 -28.678 1.00 94.12 122 TYR A C 1
ATOM 879 O O . TYR A 1 122 ? -0.502 -2.250 -29.751 1.00 94.12 122 TYR A O 1
ATOM 887 N N . LEU A 1 123 ? -0.317 -0.456 -28.403 1.00 92.06 123 LEU A N 1
ATOM 888 C CA . LEU A 1 123 ? -0.846 0.496 -29.395 1.00 92.06 123 LEU A CA 1
ATOM 889 C C . LEU A 1 123 ? 0.164 0.811 -30.505 1.00 92.06 123 LEU A C 1
ATOM 891 O O . LEU A 1 123 ? -0.237 1.040 -31.644 1.00 92.06 123 LEU A O 1
ATOM 895 N N . VAL A 1 124 ? 1.457 0.803 -30.174 1.00 89.94 124 VAL A N 1
ATOM 896 C CA . VAL A 1 124 ? 2.562 1.075 -31.102 1.00 89.94 124 VAL A CA 1
ATOM 897 C C . VAL A 1 124 ? 3.616 -0.032 -30.954 1.00 89.94 124 VAL A C 1
ATOM 899 O O . VAL A 1 124 ? 4.605 0.152 -30.251 1.00 89.94 124 VAL A O 1
ATOM 902 N N . PRO A 1 125 ? 3.391 -1.229 -31.531 1.00 90.38 125 PRO A N 1
ATOM 903 C CA . PRO A 1 125 ? 4.357 -2.319 -31.438 1.00 90.38 125 PRO A CA 1
ATOM 904 C C . PRO A 1 125 ? 5.587 -2.074 -32.331 1.00 90.38 125 PRO A C 1
ATOM 906 O O . PRO A 1 125 ? 5.460 -1.443 -33.385 1.00 90.38 125 PRO A O 1
ATOM 909 N N . PRO A 1 126 ? 6.762 -2.625 -31.972 1.00 88.00 126 PRO A N 1
ATOM 910 C CA . PRO A 1 126 ? 7.921 -2.651 -32.859 1.00 88.00 126 PRO A CA 1
ATOM 911 C C . PRO A 1 126 ? 7.652 -3.535 -34.088 1.00 88.00 126 PRO A C 1
ATOM 913 O O . PRO A 1 126 ? 6.667 -4.272 -34.146 1.00 88.00 126 PRO A O 1
ATOM 916 N N . ILE A 1 127 ? 8.530 -3.463 -35.093 1.00 87.38 127 ILE A N 1
ATOM 917 C CA . ILE A 1 127 ? 8.448 -4.280 -36.311 1.00 87.38 127 ILE A CA 1
ATOM 918 C C . ILE A 1 127 ? 9.631 -5.267 -36.318 1.00 87.38 127 ILE A C 1
ATOM 920 O O . ILE A 1 127 ? 10.771 -4.809 -36.387 1.00 87.38 127 ILE A O 1
ATOM 924 N N . PRO A 1 128 ? 9.395 -6.598 -36.296 1.00 90.44 128 PRO A N 1
ATOM 925 C CA . PRO A 1 128 ? 8.093 -7.268 -36.258 1.00 90.44 128 PRO A CA 1
ATOM 926 C C . PRO A 1 128 ? 7.407 -7.168 -34.886 1.00 90.44 128 PRO A C 1
ATOM 928 O O . PRO A 1 128 ? 8.059 -7.119 -33.846 1.00 90.44 128 PRO A O 1
ATOM 931 N N . ALA A 1 129 ? 6.073 -7.182 -34.898 1.00 91.31 129 ALA A N 1
ATOM 932 C CA . ALA A 1 129 ? 5.271 -7.088 -33.685 1.00 91.31 129 ALA A CA 1
ATOM 933 C C . ALA A 1 129 ? 5.453 -8.337 -32.796 1.00 91.31 129 ALA A C 1
ATOM 935 O O . ALA A 1 129 ? 5.411 -9.455 -33.325 1.00 91.31 129 ALA A O 1
ATOM 936 N N . PRO A 1 130 ? 5.598 -8.190 -31.461 1.00 92.31 130 PRO A N 1
ATOM 937 C CA . PRO A 1 130 ? 5.665 -9.326 -30.548 1.00 92.31 130 PRO A CA 1
ATOM 938 C C . PRO A 1 130 ? 4.444 -10.235 -30.685 1.00 92.31 130 PRO A C 1
ATOM 940 O O . PRO A 1 130 ? 3.318 -9.758 -30.867 1.00 92.31 130 PRO A O 1
ATOM 943 N N . ALA A 1 131 ? 4.661 -11.547 -30.575 1.00 90.38 131 ALA A N 1
ATOM 944 C CA . ALA A 1 131 ? 3.590 -12.533 -30.653 1.00 90.38 131 ALA A CA 1
ATOM 945 C C . ALA A 1 131 ? 2.576 -12.351 -29.511 1.00 90.38 131 ALA A C 1
ATOM 947 O O . ALA A 1 131 ? 2.943 -12.077 -28.370 1.00 90.38 131 ALA A O 1
ATOM 948 N N . PHE A 1 132 ? 1.292 -12.559 -29.808 1.00 93.00 132 PHE A N 1
ATOM 949 C CA . PHE A 1 132 ? 0.208 -12.405 -28.841 1.00 93.00 132 PHE A CA 1
ATOM 950 C C . PHE A 1 132 ? -0.571 -13.702 -28.656 1.00 93.00 132 PHE A C 1
ATOM 952 O O . PHE A 1 132 ? -1.054 -14.301 -29.614 1.00 93.00 132 PHE A O 1
ATOM 959 N N . ASN A 1 133 ? -0.704 -14.123 -27.399 1.00 93.75 133 ASN A N 1
ATOM 960 C CA . ASN A 1 133 ? -1.312 -15.391 -26.994 1.00 93.75 133 ASN A CA 1
ATOM 961 C C . ASN A 1 133 ? -2.618 -15.209 -26.192 1.00 93.75 133 ASN A C 1
ATOM 963 O O . ASN A 1 133 ? -3.051 -16.138 -25.510 1.00 93.75 133 ASN A O 1
ATOM 967 N N . GLY A 1 134 ? -3.231 -14.020 -26.233 1.00 95.88 134 GLY A N 1
ATOM 968 C CA . GLY A 1 134 ? -4.443 -13.715 -25.464 1.00 95.88 134 GLY A CA 1
ATOM 969 C C . GLY A 1 134 ? -4.197 -13.294 -24.011 1.00 95.88 134 GLY A C 1
ATOM 970 O O . GLY A 1 134 ? -5.153 -13.209 -23.241 1.00 95.88 134 GLY A O 1
ATOM 971 N N . LYS A 1 135 ? -2.945 -13.044 -23.609 1.00 97.12 135 LYS A N 1
ATOM 972 C CA . LYS A 1 135 ? -2.578 -12.615 -22.251 1.00 97.12 135 LYS A CA 1
ATOM 973 C C . LYS A 1 135 ? -1.773 -11.327 -22.256 1.00 97.12 135 LYS A C 1
ATOM 975 O O . LYS A 1 135 ? -1.105 -11.040 -23.246 1.00 97.12 135 LYS A O 1
ATOM 980 N N . GLN A 1 136 ? -1.818 -10.589 -21.149 1.00 97.31 136 GLN A N 1
ATOM 981 C CA . GLN A 1 136 ? -0.850 -9.528 -20.895 1.00 97.31 136 GLN A CA 1
ATOM 982 C C . GLN A 1 136 ? 0.483 -10.191 -20.534 1.00 97.31 136 GLN A C 1
ATOM 984 O O . GLN A 1 136 ? 0.556 -10.847 -19.488 1.00 97.31 136 GLN A O 1
ATOM 989 N N . PRO A 1 137 ? 1.526 -10.052 -21.367 1.00 95.50 137 PRO A N 1
ATOM 990 C CA . PRO A 1 137 ? 2.818 -10.653 -21.074 1.00 95.50 137 PRO A CA 1
ATOM 991 C C . PRO A 1 137 ? 3.405 -10.091 -19.779 1.00 95.50 137 PRO A C 1
ATOM 993 O O . PRO A 1 137 ? 3.275 -8.892 -19.517 1.00 95.50 137 PRO A O 1
ATOM 996 N N . ASN A 1 138 ? 4.081 -10.952 -19.015 1.00 94.75 138 ASN A N 1
ATOM 997 C CA . ASN A 1 138 ? 4.891 -10.551 -17.864 1.00 94.75 138 ASN A CA 1
ATOM 998 C C . ASN A 1 138 ? 4.073 -9.861 -16.759 1.00 94.75 138 ASN A C 1
ATOM 1000 O O . ASN A 1 138 ? 4.446 -8.810 -16.249 1.00 94.75 138 ASN A O 1
ATOM 1004 N N . SER A 1 139 ? 2.920 -10.443 -16.426 1.00 95.94 139 SER A N 1
ATOM 1005 C CA . SER A 1 139 ? 1.962 -9.918 -15.444 1.00 95.94 139 SER A CA 1
ATOM 1006 C C . SER A 1 139 ? 1.657 -10.881 -14.291 1.00 95.94 139 SER A C 1
ATOM 1008 O O . SER A 1 139 ? 0.795 -10.605 -13.452 1.00 95.94 139 SER A O 1
ATOM 1010 N N . ALA A 1 140 ? 2.350 -12.019 -14.246 1.00 93.62 140 ALA A N 1
ATOM 1011 C CA . ALA A 1 140 ? 2.310 -12.954 -13.134 1.00 93.62 140 ALA A CA 1
ATOM 1012 C C . ALA A 1 140 ? 2.794 -12.311 -11.822 1.00 93.62 140 ALA A C 1
ATOM 1014 O O . ALA A 1 140 ? 3.631 -11.410 -11.806 1.00 93.62 140 ALA A O 1
ATOM 1015 N N . SER A 1 141 ? 2.274 -12.799 -10.699 1.00 91.38 141 SER A N 1
ATOM 1016 C CA . SER A 1 141 ? 2.725 -12.369 -9.374 1.00 91.38 141 SER A CA 1
ATOM 1017 C C . SER A 1 141 ? 2.476 -13.434 -8.317 1.00 91.38 141 SER A C 1
ATOM 1019 O O . SER A 1 141 ? 1.511 -14.203 -8.388 1.00 91.38 141 SER A O 1
ATOM 1021 N N . GLN A 1 142 ? 3.330 -13.451 -7.305 1.00 85.62 142 GLN A N 1
ATOM 1022 C CA . GLN A 1 142 ? 3.214 -14.267 -6.114 1.00 85.62 142 GLN A CA 1
ATOM 1023 C C . GLN A 1 142 ? 3.541 -13.408 -4.897 1.00 85.62 142 GLN A C 1
ATOM 1025 O O . GLN A 1 142 ? 4.600 -12.799 -4.833 1.00 85.62 142 GLN A O 1
ATOM 1030 N N . SER A 1 143 ? 2.654 -13.386 -3.908 1.00 85.12 143 SER A N 1
ATOM 1031 C CA . SER A 1 143 ? 2.931 -12.744 -2.627 1.00 85.12 143 SER A CA 1
ATOM 1032 C C . SER A 1 143 ? 2.552 -13.648 -1.473 1.00 85.12 143 SER A C 1
ATOM 1034 O O . SER A 1 143 ? 1.649 -14.481 -1.564 1.00 85.12 143 SER A O 1
ATOM 1036 N N . ALA A 1 144 ? 3.268 -13.488 -0.375 1.00 82.25 144 ALA A N 1
ATOM 1037 C CA . ALA A 1 144 ? 2.999 -14.176 0.867 1.00 82.25 144 ALA A CA 1
ATOM 1038 C C . ALA A 1 144 ? 3.409 -13.287 2.030 1.00 82.25 144 ALA A C 1
ATOM 1040 O O . ALA A 1 144 ? 4.285 -12.427 1.910 1.00 82.25 144 ALA A O 1
ATOM 1041 N N . GLY A 1 145 ? 2.796 -13.517 3.175 1.00 82.81 145 GLY A N 1
ATOM 1042 C CA . GLY A 1 145 ? 3.202 -12.845 4.386 1.00 82.81 145 GLY A CA 1
ATOM 1043 C C . GLY A 1 145 ? 2.698 -13.555 5.618 1.00 82.81 145 GLY A C 1
ATOM 1044 O O . GLY A 1 145 ? 1.820 -14.419 5.569 1.00 82.81 145 GLY A O 1
ATOM 1045 N N . ALA A 1 146 ? 3.309 -13.185 6.729 1.00 82.56 146 ALA A N 1
ATOM 1046 C CA . ALA A 1 146 ? 2.901 -13.643 8.036 1.00 82.56 146 ALA A CA 1
ATOM 1047 C C . ALA A 1 146 ? 3.194 -12.571 9.077 1.00 82.56 146 ALA A C 1
ATOM 1049 O O . ALA A 1 146 ? 4.121 -11.762 8.927 1.00 82.56 146 ALA A O 1
ATOM 1050 N N . ALA A 1 147 ? 2.436 -12.597 10.161 1.00 84.75 147 ALA A N 1
ATOM 1051 C CA . ALA A 1 147 ? 2.724 -11.790 11.324 1.00 84.75 147 ALA A CA 1
ATOM 1052 C C . ALA A 1 147 ? 2.313 -12.478 12.615 1.00 84.75 147 ALA A C 1
ATOM 1054 O O . ALA A 1 147 ? 1.450 -13.354 12.645 1.00 84.75 147 ALA A O 1
ATOM 1055 N N . ILE A 1 148 ? 2.938 -12.025 13.694 1.00 84.00 148 ILE A N 1
ATOM 1056 C CA . ILE A 1 148 ? 2.560 -12.354 15.058 1.00 84.00 148 ILE A CA 1
ATOM 1057 C C . ILE A 1 148 ? 2.646 -11.090 15.901 1.00 84.00 148 ILE A C 1
ATOM 1059 O O . ILE A 1 148 ? 3.572 -10.284 15.763 1.00 84.00 148 ILE A O 1
ATOM 1063 N N . GLY A 1 149 ? 1.691 -10.915 16.795 1.00 85.75 149 GLY A N 1
ATOM 1064 C CA . GLY A 1 149 ? 1.738 -9.844 17.765 1.00 85.75 149 GLY A CA 1
ATOM 1065 C C . GLY A 1 149 ? 0.881 -10.133 18.975 1.00 85.75 149 GLY A C 1
ATOM 1066 O O . GLY A 1 149 ? 0.149 -11.120 19.044 1.00 85.75 149 GLY A O 1
ATOM 1067 N N . GLY A 1 150 ? 1.021 -9.279 19.971 1.00 86.62 150 GLY A N 1
ATOM 1068 C CA . GLY A 1 150 ? 0.286 -9.414 21.208 1.00 86.62 150 GLY A CA 1
ATOM 1069 C C . GLY A 1 150 ? 0.273 -8.129 22.004 1.00 86.62 150 GLY A C 1
ATOM 1070 O O . GLY A 1 150 ? 1.144 -7.267 21.859 1.00 86.62 150 GLY A O 1
ATOM 1071 N N . SER A 1 151 ? -0.730 -8.032 22.860 1.00 92.44 151 SER A N 1
ATOM 1072 C CA . SER A 1 151 ? -0.961 -6.909 23.749 1.00 92.44 151 SER A CA 1
ATOM 1073 C C . SER A 1 151 ? -1.158 -7.392 25.167 1.00 92.44 151 SER A C 1
ATOM 1075 O O . SER A 1 151 ? -1.867 -8.367 25.421 1.00 92.44 151 SER A O 1
ATOM 1077 N N . TRP A 1 152 ? -0.574 -6.648 26.094 1.00 89.50 152 TRP A N 1
ATOM 1078 C CA . TRP A 1 152 ? -0.936 -6.690 27.496 1.00 89.50 152 TRP A CA 1
ATOM 1079 C C . TRP A 1 152 ? -2.121 -5.750 27.726 1.00 89.50 152 TRP A C 1
ATOM 1081 O O . TRP A 1 152 ? -2.061 -4.571 27.368 1.00 89.50 152 TRP A O 1
ATOM 1091 N N . LEU A 1 153 ? -3.194 -6.281 28.304 1.00 89.25 153 LEU A N 1
ATOM 1092 C CA . LEU A 1 153 ? -4.430 -5.572 28.627 1.00 89.25 153 LEU A CA 1
ATOM 1093 C C . LEU A 1 153 ? -4.455 -5.299 30.132 1.00 89.25 153 LEU A C 1
ATOM 1095 O O . LEU A 1 153 ? -4.227 -6.200 30.943 1.00 89.25 153 LEU A O 1
ATOM 1099 N N . PHE A 1 154 ? -4.715 -4.056 30.515 1.00 88.31 154 PHE A N 1
ATOM 1100 C CA . PHE A 1 154 ? -4.733 -3.639 31.913 1.00 88.31 154 PHE A CA 1
ATOM 1101 C C . PHE A 1 154 ? -5.849 -2.629 32.169 1.00 88.31 154 PHE A C 1
ATOM 1103 O O . PHE A 1 154 ? -6.502 -2.129 31.252 1.00 88.31 154 PHE A O 1
ATOM 1110 N N . ASP A 1 155 ? -6.095 -2.341 33.444 1.00 87.75 155 ASP A N 1
ATOM 1111 C CA . ASP A 1 155 ? -7.129 -1.386 33.822 1.00 87.75 155 ASP A CA 1
ATOM 1112 C C . ASP A 1 155 ? -6.772 0.003 33.266 1.00 87.75 155 ASP A C 1
ATOM 1114 O O . ASP A 1 155 ? -5.713 0.558 33.557 1.00 87.75 155 ASP A O 1
ATOM 1118 N N . GLY A 1 156 ? -7.647 0.536 32.412 1.00 85.75 156 GLY A N 1
ATOM 1119 C CA . GLY A 1 156 ? -7.451 1.825 31.752 1.00 85.75 156 GLY A CA 1
ATOM 1120 C C . GLY A 1 156 ? -6.659 1.782 30.442 1.00 85.75 156 GLY A C 1
ATOM 1121 O O . GLY A 1 156 ? -6.454 2.845 29.861 1.00 85.75 156 GLY A O 1
ATOM 1122 N N . GLY A 1 157 ? -6.228 0.627 29.918 1.00 92.06 157 GLY A N 1
ATOM 1123 C CA . GLY A 1 157 ? -5.472 0.644 28.664 1.00 92.06 157 GLY A CA 1
ATOM 1124 C C . GLY A 1 157 ? -4.915 -0.676 28.144 1.00 92.06 157 GLY A C 1
ATOM 1125 O O . GLY A 1 157 ? -5.266 -1.768 28.589 1.00 92.06 157 GLY A O 1
ATOM 1126 N N . TYR A 1 158 ? -4.025 -0.546 27.162 1.00 94.94 158 TYR A N 1
ATOM 1127 C CA . TYR A 1 158 ? -3.259 -1.650 26.595 1.00 94.94 158 TYR A CA 1
ATOM 1128 C C . TYR A 1 158 ? -1.912 -1.169 26.045 1.00 94.94 158 TYR A C 1
ATOM 1130 O O . TYR A 1 158 ? -1.745 -0.006 25.670 1.00 94.94 158 TYR A O 1
ATOM 1138 N N . ALA A 1 159 ? -0.958 -2.089 25.951 1.00 96.06 159 ALA A N 1
ATOM 1139 C CA . ALA A 1 159 ? 0.298 -1.890 25.237 1.00 96.06 159 ALA A CA 1
ATOM 1140 C C . ALA A 1 159 ? 0.667 -3.185 24.521 1.00 96.06 159 ALA A C 1
ATOM 1142 O O . ALA A 1 159 ? 0.588 -4.261 25.115 1.00 96.06 159 ALA A O 1
ATOM 1143 N N . GLY A 1 160 ? 1.067 -3.096 23.257 1.00 95.19 160 GLY A N 1
ATOM 1144 C CA . GLY A 1 160 ? 1.400 -4.288 22.492 1.00 95.19 160 GLY A CA 1
ATOM 1145 C C . GLY A 1 160 ? 2.437 -4.066 21.410 1.00 95.19 160 GLY A C 1
ATOM 1146 O O . GLY A 1 160 ? 2.826 -2.935 21.103 1.00 95.19 160 GLY A O 1
ATOM 1147 N N . ILE A 1 161 ? 2.910 -5.178 20.865 1.00 94.94 161 ILE A N 1
ATOM 1148 C CA . ILE A 1 161 ? 3.974 -5.256 19.869 1.00 94.94 161 ILE A CA 1
ATOM 1149 C C . ILE A 1 161 ? 3.617 -6.317 18.830 1.00 94.94 161 ILE A C 1
ATOM 1151 O O . ILE A 1 161 ? 3.036 -7.348 19.161 1.00 94.94 161 ILE A O 1
ATOM 1155 N N . ALA A 1 162 ? 3.976 -6.066 17.577 1.00 91.75 162 ALA A N 1
ATOM 1156 C CA . ALA A 1 162 ? 3.822 -7.008 16.483 1.00 91.75 162 ALA A CA 1
ATOM 1157 C C . ALA A 1 162 ? 5.045 -6.996 15.571 1.00 91.75 162 ALA A C 1
ATOM 1159 O O . ALA A 1 162 ? 5.650 -5.945 15.331 1.00 91.75 162 ALA A O 1
ATOM 1160 N N . VAL A 1 163 ? 5.361 -8.166 15.028 1.00 89.38 163 VAL A N 1
ATOM 1161 C CA . VAL A 1 163 ? 6.351 -8.360 13.972 1.00 89.38 163 VAL A CA 1
ATOM 1162 C C . VAL A 1 163 ? 5.640 -8.967 12.773 1.00 89.38 163 VAL A C 1
ATOM 1164 O O . VAL A 1 163 ? 4.900 -9.938 12.908 1.00 89.38 163 VAL A O 1
ATOM 1167 N N . SER A 1 164 ? 5.864 -8.390 11.601 1.00 88.94 164 SER A N 1
ATOM 1168 C CA . SER A 1 164 ? 5.286 -8.848 10.341 1.00 88.94 164 SER A CA 1
ATOM 1169 C C . SER A 1 164 ? 6.342 -8.897 9.252 1.00 88.94 164 SER A C 1
ATOM 1171 O O . SER A 1 164 ? 7.330 -8.154 9.286 1.00 88.94 164 SER A O 1
ATOM 1173 N N . ARG A 1 165 ? 6.131 -9.796 8.298 1.00 86.06 165 ARG A N 1
ATOM 1174 C CA . ARG A 1 165 ? 6.982 -9.983 7.134 1.00 86.06 165 ARG A CA 1
ATOM 1175 C C . ARG A 1 165 ? 6.096 -10.166 5.910 1.00 86.06 165 ARG A C 1
ATOM 1177 O O . ARG A 1 165 ? 5.172 -10.977 5.933 1.00 86.06 165 ARG A O 1
ATOM 1184 N N . PHE A 1 166 ? 6.411 -9.433 4.856 1.00 88.38 166 PHE A N 1
ATOM 1185 C CA . PHE A 1 166 ? 5.755 -9.509 3.560 1.00 88.38 166 PHE A CA 1
ATOM 1186 C C . PHE A 1 166 ? 6.810 -9.789 2.493 1.00 88.38 166 PHE A C 1
ATOM 1188 O O . PHE A 1 166 ? 7.911 -9.239 2.542 1.00 88.38 166 PHE A O 1
ATOM 1195 N N . THR A 1 167 ? 6.490 -10.669 1.556 1.00 86.50 167 THR A N 1
ATOM 1196 C CA . THR A 1 167 ? 7.321 -10.969 0.391 1.00 86.50 167 THR A CA 1
ATOM 1197 C C . THR A 1 167 ? 6.454 -10.974 -0.853 1.00 86.50 167 THR A C 1
ATOM 1199 O O . THR A 1 167 ? 5.342 -11.510 -0.815 1.00 86.50 167 THR A O 1
ATOM 1202 N N . SER A 1 168 ? 6.955 -10.423 -1.950 1.00 88.69 168 SER A N 1
ATOM 1203 C CA . SER A 1 168 ? 6.260 -10.442 -3.229 1.00 88.69 168 SER A CA 1
ATOM 1204 C C . SER A 1 168 ? 7.256 -10.545 -4.369 1.00 88.69 168 SER A C 1
ATOM 1206 O O . SER A 1 168 ? 8.118 -9.692 -4.493 1.00 88.69 168 SER A O 1
ATOM 1208 N N . ASP A 1 169 ? 7.075 -11.536 -5.227 1.00 87.44 169 ASP A N 1
ATOM 1209 C CA . ASP A 1 169 ? 7.714 -11.618 -6.534 1.00 87.44 169 ASP A CA 1
ATOM 1210 C C . ASP A 1 169 ? 6.658 -11.264 -7.585 1.00 87.44 169 ASP A C 1
ATOM 1212 O O . ASP A 1 169 ? 5.612 -11.918 -7.670 1.00 87.44 169 ASP A O 1
ATOM 1216 N N . TYR A 1 170 ? 6.856 -10.178 -8.322 1.00 93.19 170 TYR A N 1
ATOM 1217 C CA . TYR A 1 170 ? 5.891 -9.724 -9.320 1.00 93.19 170 TYR A CA 1
ATOM 1218 C C . TYR A 1 170 ? 6.580 -9.250 -10.590 1.00 93.19 170 TYR A C 1
ATOM 1220 O O . TYR A 1 170 ? 7.564 -8.515 -10.557 1.00 93.19 170 TYR A O 1
ATOM 1228 N N . TYR A 1 171 ? 6.023 -9.671 -11.720 1.00 94.38 171 TYR A N 1
ATOM 1229 C CA . TYR A 1 171 ? 6.527 -9.333 -13.039 1.00 94.38 171 TYR A CA 1
ATOM 1230 C C . TYR A 1 171 ? 5.982 -7.978 -13.489 1.00 94.38 171 TYR A C 1
ATOM 1232 O O . TYR A 1 171 ? 4.840 -7.620 -13.181 1.00 94.38 171 TYR A O 1
ATOM 1240 N N . VAL A 1 172 ? 6.815 -7.226 -14.210 1.00 93.75 172 VAL A N 1
ATOM 1241 C CA . VAL A 1 172 ? 6.500 -5.872 -14.682 1.00 93.75 172 VAL A CA 1
ATOM 1242 C C . VAL A 1 172 ? 6.012 -5.936 -16.136 1.00 93.75 172 VAL A C 1
ATOM 1244 O O . VAL A 1 172 ? 6.802 -6.276 -17.022 1.00 93.75 172 VAL A O 1
ATOM 1247 N N . PRO A 1 173 ? 4.740 -5.616 -16.440 1.00 93.44 173 PRO A N 1
ATOM 1248 C CA . PRO A 1 173 ? 4.233 -5.655 -17.810 1.00 93.44 173 PRO A CA 1
ATOM 1249 C C . PRO A 1 173 ? 4.796 -4.520 -18.677 1.00 93.44 173 PRO A C 1
ATOM 1251 O O . PRO A 1 173 ? 4.908 -3.389 -18.220 1.00 93.44 173 PRO A O 1
ATOM 1254 N N . GLY A 1 174 ? 5.076 -4.817 -19.946 1.00 90.38 174 GLY A N 1
ATOM 1255 C CA . GLY A 1 174 ? 5.654 -3.889 -20.929 1.00 90.38 174 GLY A CA 1
ATOM 1256 C C . GLY A 1 174 ? 6.342 -4.673 -22.049 1.00 90.38 174 GLY A C 1
ATOM 1257 O O . GLY A 1 174 ? 6.536 -5.879 -21.913 1.00 90.38 174 GLY A O 1
ATOM 1258 N N . ILE A 1 175 ? 6.668 -4.054 -23.184 1.00 89.62 175 ILE A N 1
ATOM 1259 C CA . ILE A 1 175 ? 7.343 -4.737 -24.303 1.00 89.62 175 ILE A CA 1
ATOM 1260 C C . ILE A 1 175 ? 8.746 -5.167 -23.868 1.00 89.62 175 ILE A C 1
ATOM 1262 O O . ILE A 1 175 ? 9.047 -6.359 -23.834 1.00 89.62 175 ILE A O 1
ATOM 1266 N N . ALA A 1 176 ? 9.583 -4.196 -23.494 1.00 85.94 176 ALA A N 1
ATOM 1267 C CA . ALA A 1 176 ? 10.975 -4.453 -23.128 1.00 85.94 176 ALA A CA 1
ATOM 1268 C C . ALA A 1 176 ? 11.085 -5.267 -21.833 1.00 85.94 176 ALA A C 1
ATOM 1270 O O . ALA A 1 176 ? 11.912 -6.169 -21.731 1.00 85.94 176 ALA A O 1
ATOM 1271 N N . THR A 1 177 ? 10.222 -4.988 -20.854 1.00 89.44 177 THR A N 1
ATOM 1272 C CA . THR A 1 177 ? 10.207 -5.711 -19.580 1.00 89.44 177 THR A CA 1
ATOM 1273 C C . THR A 1 177 ? 9.738 -7.155 -19.762 1.00 89.44 177 THR A C 1
ATOM 1275 O O . THR A 1 177 ? 10.282 -8.046 -19.117 1.00 89.44 177 THR A O 1
ATOM 1278 N N . ALA A 1 178 ? 8.799 -7.437 -20.675 1.00 90.88 178 ALA A N 1
ATOM 1279 C CA . ALA A 1 178 ? 8.399 -8.809 -20.991 1.00 90.88 178 ALA A CA 1
ATOM 1280 C C . ALA A 1 178 ? 9.465 -9.581 -21.775 1.00 90.88 178 ALA A C 1
ATOM 1282 O O . ALA A 1 178 ? 9.665 -10.767 -21.509 1.00 90.88 178 ALA A O 1
ATOM 1283 N N . GLU A 1 179 ? 10.158 -8.928 -22.711 1.00 88.31 179 GLU A N 1
ATOM 1284 C CA . GLU A 1 179 ? 11.295 -9.519 -23.427 1.00 88.31 179 GLU A CA 1
ATOM 1285 C C . GLU A 1 179 ? 12.415 -9.903 -22.451 1.00 88.31 179 GLU A C 1
ATOM 1287 O O . GLU A 1 179 ? 12.886 -11.042 -22.458 1.00 88.31 179 GLU A O 1
ATOM 1292 N N . ALA A 1 180 ? 12.745 -8.991 -21.537 1.00 86.12 180 ALA A N 1
ATOM 1293 C CA . ALA A 1 180 ? 13.731 -9.198 -20.486 1.00 86.12 180 ALA A CA 1
ATOM 1294 C C . ALA A 1 180 ? 13.204 -10.021 -19.295 1.00 86.12 180 ALA A C 1
ATOM 1296 O O . ALA A 1 180 ? 13.952 -10.271 -18.358 1.00 86.12 180 ALA A O 1
ATOM 1297 N N . ARG A 1 181 ? 11.928 -10.435 -19.278 1.00 88.56 181 ARG A N 1
ATOM 1298 C CA . ARG A 1 181 ? 11.261 -11.088 -18.127 1.00 88.56 181 ARG A CA 1
ATOM 1299 C C . ARG A 1 181 ? 11.540 -10.401 -16.786 1.00 88.56 181 ARG A C 1
ATOM 1301 O O . ARG A 1 181 ? 11.849 -11.056 -15.785 1.00 88.56 181 ARG A O 1
ATOM 1308 N N . GLN A 1 182 ? 11.453 -9.077 -16.787 1.00 91.19 182 GLN A N 1
ATOM 1309 C CA . GLN A 1 182 ? 11.710 -8.263 -15.613 1.00 91.19 182 GLN A CA 1
ATOM 1310 C C . GLN A 1 182 ? 10.700 -8.589 -14.508 1.00 91.19 182 GLN A C 1
ATOM 1312 O O . GLN A 1 182 ? 9.490 -8.633 -14.754 1.00 91.19 182 GLN A O 1
ATOM 1317 N N . HIS A 1 183 ? 11.195 -8.792 -13.295 1.00 90.81 183 HIS A N 1
ATOM 1318 C CA . HIS A 1 183 ? 10.391 -8.939 -12.088 1.00 90.81 183 HIS A CA 1
ATOM 1319 C C . HIS A 1 183 ? 11.091 -8.292 -10.901 1.00 90.81 183 HIS A C 1
ATOM 1321 O O . HIS A 1 183 ? 12.314 -8.142 -10.884 1.00 90.81 183 HIS A O 1
ATOM 1327 N N . ASN A 1 184 ? 10.295 -7.939 -9.902 1.00 91.31 184 ASN A N 1
ATOM 1328 C CA . ASN A 1 184 ? 10.759 -7.308 -8.683 1.00 91.31 184 ASN A CA 1
ATOM 1329 C C . ASN A 1 184 ? 10.583 -8.307 -7.531 1.00 91.31 184 ASN A C 1
ATOM 1331 O O . ASN A 1 184 ? 9.454 -8.678 -7.201 1.00 91.31 184 ASN A O 1
ATOM 1335 N N . ASP A 1 185 ? 11.694 -8.717 -6.914 1.00 88.88 185 ASP A N 1
ATOM 1336 C CA . ASP A 1 185 ? 11.713 -9.585 -5.729 1.00 88.88 185 ASP A CA 1
ATOM 1337 C C . ASP A 1 185 ? 11.742 -8.714 -4.471 1.00 88.88 185 ASP A C 1
ATOM 1339 O O . ASP A 1 185 ? 12.781 -8.174 -4.083 1.00 88.88 185 ASP A O 1
ATOM 1343 N N . LEU A 1 186 ? 10.569 -8.517 -3.875 1.00 91.81 186 LEU A N 1
ATOM 1344 C CA . LEU A 1 186 ? 10.314 -7.627 -2.751 1.00 91.81 186 LEU A CA 1
ATOM 1345 C C . LEU A 1 186 ? 10.250 -8.393 -1.436 1.00 91.81 186 LEU A C 1
ATOM 1347 O O . LEU A 1 186 ? 9.523 -9.374 -1.283 1.00 91.81 186 LEU A O 1
ATOM 1351 N N . GLU A 1 187 ? 10.921 -7.847 -0.428 1.00 90.38 187 GLU A N 1
ATOM 1352 C CA . GLU A 1 187 ? 10.835 -8.258 0.961 1.00 90.38 187 GLU A CA 1
ATOM 1353 C C . GLU A 1 187 ? 10.666 -7.057 1.906 1.00 90.38 187 GLU A C 1
ATOM 1355 O O . GLU A 1 187 ? 11.322 -6.025 1.782 1.00 90.38 187 GLU A O 1
ATOM 1360 N N . GLN A 1 188 ? 9.815 -7.204 2.919 1.00 93.44 188 GLN A N 1
ATOM 1361 C CA . GLN A 1 188 ? 9.670 -6.218 3.983 1.00 93.44 188 GLN A CA 1
ATOM 1362 C C . GLN A 1 188 ? 9.551 -6.904 5.336 1.00 93.44 188 GLN A C 1
ATOM 1364 O O . GLN A 1 188 ? 8.736 -7.808 5.507 1.00 93.44 188 GLN A O 1
ATOM 1369 N N . THR A 1 189 ? 10.325 -6.441 6.316 1.00 90.44 189 THR A N 1
ATOM 1370 C CA . THR A 1 189 ? 10.119 -6.754 7.736 1.00 90.44 189 THR A CA 1
ATOM 1371 C C . THR A 1 189 ? 9.665 -5.499 8.465 1.00 90.44 189 THR A C 1
ATOM 1373 O O . THR A 1 189 ? 10.243 -4.424 8.291 1.00 90.44 189 THR A O 1
ATOM 1376 N N . LYS A 1 190 ? 8.660 -5.629 9.328 1.00 92.94 190 LYS A N 1
ATOM 1377 C CA . LYS A 1 190 ? 8.129 -4.520 10.119 1.00 92.94 190 LYS A CA 1
ATOM 1378 C C . LYS A 1 190 ? 7.918 -4.936 11.565 1.00 92.94 190 LYS A C 1
ATOM 1380 O O . LYS A 1 190 ? 7.277 -5.947 11.840 1.00 92.94 190 LYS A O 1
ATOM 1385 N N . ILE A 1 191 ? 8.442 -4.126 12.476 1.00 93.38 191 ILE A N 1
ATOM 1386 C CA . ILE A 1 191 ? 8.219 -4.200 13.917 1.00 93.38 191 ILE A CA 1
ATOM 1387 C C . ILE A 1 191 ? 7.402 -2.970 14.287 1.00 93.38 191 ILE A C 1
ATOM 1389 O O . ILE A 1 191 ? 7.801 -1.845 13.995 1.00 93.38 191 ILE A O 1
ATOM 1393 N N . SER A 1 192 ? 6.256 -3.172 14.922 1.00 95.56 192 SER A N 1
ATOM 1394 C CA . SER A 1 192 ? 5.378 -2.083 15.345 1.00 95.56 192 SER A CA 1
ATOM 1395 C C . SER A 1 192 ? 4.966 -2.267 16.794 1.00 95.56 192 SER A C 1
ATOM 1397 O O . SER A 1 192 ? 4.794 -3.389 17.260 1.00 95.56 192 SER A O 1
ATOM 1399 N N . SER A 1 193 ? 4.808 -1.167 17.517 1.00 96.31 193 SER A N 1
ATOM 1400 C CA . SER A 1 193 ? 4.203 -1.150 18.841 1.00 96.31 193 SER A CA 1
ATOM 1401 C C . SER A 1 193 ? 3.250 0.029 18.938 1.00 96.31 193 SER A C 1
ATOM 1403 O O . SER A 1 193 ? 3.524 1.117 18.429 1.00 96.31 193 SER A O 1
ATOM 1405 N N . LYS A 1 194 ? 2.111 -0.198 19.583 1.00 96.75 194 LYS A N 1
ATOM 1406 C CA . LYS A 1 194 ? 1.137 0.843 19.895 1.00 96.75 194 LYS A CA 1
ATOM 1407 C C . LYS A 1 194 ? 0.544 0.581 21.269 1.00 96.75 194 LYS A C 1
ATOM 1409 O O . LYS A 1 194 ? 0.456 -0.570 21.705 1.00 96.75 194 LYS A O 1
ATOM 1414 N N . GLY A 1 195 ? 0.112 1.645 21.923 1.00 96.06 195 GLY A N 1
ATOM 1415 C CA . GLY A 1 195 ? -0.555 1.546 23.209 1.00 96.06 195 GLY A CA 1
ATOM 1416 C C . GLY A 1 195 ? -1.389 2.774 23.517 1.00 96.06 195 GLY A C 1
ATOM 1417 O O . GLY A 1 195 ? -1.206 3.847 22.936 1.00 96.06 195 GLY A O 1
ATOM 1418 N N . GLU A 1 196 ? -2.318 2.589 24.439 1.00 96.94 196 GLU A N 1
ATOM 1419 C CA . GLU A 1 196 ? -3.222 3.615 24.934 1.00 96.94 196 GLU A CA 1
ATOM 1420 C C . GLU A 1 196 ? -3.376 3.442 26.442 1.00 96.94 196 GLU A C 1
ATOM 1422 O O . GLU A 1 196 ? -3.602 2.333 26.920 1.00 96.94 196 GLU A O 1
ATOM 1427 N N . TYR A 1 197 ? -3.279 4.542 27.182 1.00 95.25 197 TYR A N 1
ATOM 1428 C CA . TYR A 1 197 ? -3.525 4.586 28.616 1.00 95.25 197 TYR A CA 1
ATOM 1429 C C . TYR A 1 197 ? -4.481 5.729 28.949 1.00 95.25 197 TYR A C 1
ATOM 1431 O O . TYR A 1 197 ? -4.240 6.874 28.570 1.00 95.25 197 TYR A O 1
ATOM 1439 N N . ARG A 1 198 ? -5.558 5.420 29.666 1.00 94.62 198 ARG A N 1
ATOM 1440 C CA . ARG A 1 198 ? -6.536 6.365 30.206 1.00 94.62 198 ARG A CA 1
ATOM 1441 C C . ARG A 1 198 ? -6.371 6.430 31.722 1.00 94.62 198 ARG A C 1
ATOM 1443 O O . ARG A 1 198 ? -6.885 5.551 32.414 1.00 94.62 198 ARG A O 1
ATOM 1450 N N . PRO A 1 199 ? -5.624 7.416 32.242 1.00 90.69 199 PRO A N 1
ATOM 1451 C CA . PRO A 1 199 ? -5.483 7.578 33.679 1.00 90.69 199 PRO A CA 1
ATOM 1452 C C . PRO A 1 199 ? -6.805 8.022 34.308 1.00 90.69 199 PRO A C 1
ATOM 1454 O O . PRO A 1 199 ? -7.593 8.732 33.686 1.00 90.69 199 PRO A O 1
ATOM 1457 N N . ASP A 1 200 ? -6.998 7.684 35.580 1.00 87.44 200 ASP A N 1
ATOM 1458 C CA . ASP A 1 200 ? -8.014 8.318 36.424 1.00 87.44 200 ASP A CA 1
ATOM 1459 C C . ASP A 1 200 ? -7.514 9.706 36.871 1.00 87.44 200 ASP A C 1
ATOM 1461 O O . ASP A 1 200 ? -7.111 9.927 38.012 1.00 87.44 200 ASP A O 1
ATOM 1465 N N . ALA A 1 201 ? -7.395 10.623 35.908 1.00 84.31 201 ALA A N 1
ATOM 1466 C CA . ALA A 1 201 ? -6.898 11.978 36.110 1.00 84.31 201 ALA A CA 1
ATOM 1467 C C . ALA A 1 201 ? -7.884 12.998 35.535 1.00 84.31 201 ALA A C 1
ATOM 1469 O O . ALA A 1 201 ? -8.374 12.857 34.418 1.00 84.31 201 ALA A O 1
ATOM 1470 N N . SER A 1 202 ? -8.121 14.087 36.266 1.00 82.44 202 SER A N 1
ATOM 1471 C CA . SER A 1 202 ? -9.095 15.116 35.875 1.00 82.44 202 SER A CA 1
ATOM 1472 C C . SER A 1 202 ? -8.687 15.945 34.652 1.00 82.44 202 SER A C 1
ATOM 1474 O O . SER A 1 202 ? -9.546 16.554 34.023 1.00 82.44 202 SER A O 1
ATOM 1476 N N . ALA A 1 203 ? -7.395 15.988 34.312 1.00 88.00 203 ALA A N 1
ATOM 1477 C CA . ALA A 1 203 ? -6.866 16.818 33.228 1.00 88.00 203 ALA A CA 1
ATOM 1478 C C . ALA A 1 203 ? -6.602 16.054 31.918 1.00 88.00 203 ALA A C 1
ATOM 1480 O O . ALA A 1 203 ? -6.515 16.672 30.857 1.00 88.00 203 ALA A O 1
ATOM 1481 N N . LEU A 1 204 ? -6.459 14.726 31.964 1.00 92.19 204 LEU A N 1
ATOM 1482 C CA . LEU A 1 204 ? -5.963 13.923 30.844 1.00 92.19 204 LEU A CA 1
ATOM 1483 C C . LEU A 1 204 ? -6.880 12.724 30.608 1.00 92.19 204 LEU A C 1
ATOM 1485 O O . LEU A 1 204 ? -7.000 11.863 31.469 1.00 92.19 204 LEU A O 1
ATOM 1489 N N . ALA A 1 205 ? -7.501 12.662 29.431 1.00 92.88 205 ALA A N 1
ATOM 1490 C CA . ALA A 1 205 ? -8.392 11.575 29.043 1.00 92.88 205 ALA A CA 1
ATOM 1491 C C . ALA A 1 205 ? -7.632 10.361 28.494 1.00 92.88 205 ALA A C 1
ATOM 1493 O O . ALA A 1 205 ? -8.031 9.227 28.755 1.00 92.88 205 ALA A O 1
ATOM 1494 N N . ALA A 1 206 ? -6.558 10.577 27.725 1.00 95.31 206 ALA A N 1
ATOM 1495 C CA . ALA A 1 206 ? -5.750 9.487 27.182 1.00 95.31 206 ALA A CA 1
ATOM 1496 C C . ALA A 1 206 ? -4.320 9.913 26.819 1.00 95.31 206 ALA A C 1
ATOM 1498 O O . ALA A 1 206 ? -4.080 11.030 26.362 1.00 95.31 206 ALA A O 1
ATOM 1499 N N . VAL A 1 207 ? -3.386 8.972 26.935 1.00 96.62 207 VAL A N 1
ATOM 1500 C CA . VAL A 1 207 ? -2.050 9.011 26.331 1.00 96.62 207 VAL A CA 1
ATOM 1501 C C . VAL A 1 207 ? -1.963 7.880 25.321 1.00 96.62 207 VAL A C 1
ATOM 1503 O O . VAL A 1 207 ? -2.279 6.738 25.652 1.00 96.62 207 VAL A O 1
ATOM 1506 N N . ARG A 1 208 ? -1.534 8.177 24.096 1.00 97.38 208 ARG A N 1
ATOM 1507 C CA . ARG A 1 208 ? -1.362 7.180 23.033 1.00 97.38 208 ARG A CA 1
ATOM 1508 C C . ARG A 1 208 ? 0.014 7.274 22.429 1.00 97.38 208 ARG A C 1
ATOM 1510 O O . ARG A 1 208 ? 0.496 8.377 22.182 1.00 97.38 208 ARG A O 1
ATOM 1517 N N . TYR A 1 209 ? 0.604 6.131 22.122 1.00 97.62 209 TYR A N 1
ATOM 1518 C CA . TYR A 1 209 ? 1.851 6.089 21.379 1.00 97.62 209 TYR A CA 1
ATOM 1519 C C . TYR A 1 209 ? 1.779 5.091 20.229 1.00 97.62 209 TYR A C 1
ATOM 1521 O O . TYR A 1 209 ? 1.068 4.085 20.290 1.00 97.62 209 TYR A O 1
ATOM 1529 N N . TRP A 1 210 ? 2.572 5.375 19.203 1.00 97.19 210 TRP A N 1
ATOM 1530 C CA . TRP A 1 210 ? 2.884 4.476 18.104 1.00 97.19 210 TRP A CA 1
ATOM 1531 C C . TRP A 1 210 ? 4.379 4.548 17.848 1.00 97.19 210 TRP A C 1
ATOM 1533 O O . TRP A 1 210 ? 4.965 5.630 17.843 1.00 97.19 210 TRP A O 1
ATOM 1543 N N . THR A 1 211 ? 4.999 3.403 17.632 1.00 97.44 211 THR A N 1
ATOM 1544 C CA . THR A 1 211 ? 6.387 3.306 17.197 1.00 97.44 211 THR A CA 1
ATOM 1545 C C . THR A 1 211 ? 6.505 2.189 16.177 1.00 97.44 211 THR A C 1
ATOM 1547 O O . THR A 1 211 ? 5.832 1.160 16.279 1.00 97.44 211 THR A O 1
ATOM 1550 N N . GLY A 1 212 ? 7.321 2.407 15.159 1.00 96.75 212 GLY A N 1
ATOM 1551 C CA . GLY A 1 212 ? 7.521 1.469 14.072 1.00 96.75 212 GLY A CA 1
ATOM 1552 C C . GLY A 1 212 ? 8.952 1.519 13.577 1.00 96.75 212 GLY A C 1
ATOM 1553 O O . GLY A 1 212 ? 9.520 2.595 13.412 1.00 96.75 212 GLY A O 1
ATOM 1554 N N . TYR A 1 213 ? 9.510 0.346 13.317 1.00 96.12 213 TYR A N 1
ATOM 1555 C CA . TYR A 1 213 ? 10.707 0.160 12.511 1.00 96.12 213 TYR A CA 1
ATOM 1556 C C . TYR A 1 213 ? 10.341 -0.751 11.349 1.00 96.12 213 TYR A C 1
ATOM 1558 O O . TYR A 1 213 ? 9.744 -1.810 11.556 1.00 96.12 213 TYR A O 1
ATOM 1566 N N . SER A 1 214 ? 10.707 -0.369 10.135 1.00 95.38 214 SER A N 1
ATOM 1567 C CA . SER A 1 214 ? 10.557 -1.245 8.986 1.00 95.38 214 SER A CA 1
ATOM 1568 C C . SER A 1 214 ? 11.766 -1.166 8.074 1.00 95.38 214 SER A C 1
ATOM 1570 O O . SER A 1 214 ? 12.379 -0.113 7.897 1.00 95.38 214 SER A O 1
ATOM 1572 N N . GLU A 1 215 ? 12.110 -2.324 7.532 1.00 94.69 215 GLU A N 1
ATOM 1573 C CA . GLU A 1 215 ? 13.156 -2.518 6.549 1.00 94.69 215 GLU A CA 1
ATOM 1574 C C . GLU A 1 215 ? 12.511 -3.153 5.327 1.00 94.69 215 GLU A C 1
ATOM 1576 O O . GLU A 1 215 ? 12.048 -4.295 5.372 1.00 94.69 215 GLU A O 1
ATOM 1581 N N . TYR A 1 216 ? 12.457 -2.368 4.265 1.00 95.31 216 TYR A N 1
ATOM 1582 C CA . TYR A 1 216 ? 12.014 -2.753 2.943 1.00 95.31 216 TYR A CA 1
ATOM 1583 C C . TYR A 1 216 ? 13.237 -2.954 2.057 1.00 95.31 216 TYR A C 1
ATOM 1585 O O . TYR A 1 216 ? 14.190 -2.166 2.104 1.00 95.31 216 TYR A O 1
ATOM 1593 N N . ARG A 1 217 ? 13.187 -3.969 1.205 1.00 93.19 217 ARG A N 1
ATOM 1594 C CA . ARG A 1 217 ? 14.120 -4.156 0.107 1.00 93.19 217 ARG A CA 1
ATOM 1595 C C . ARG A 1 217 ? 13.393 -4.776 -1.073 1.00 93.19 217 ARG A C 1
ATOM 1597 O O . ARG A 1 217 ? 12.582 -5.670 -0.882 1.00 93.19 217 ARG A O 1
ATOM 1604 N N . HIS A 1 218 ? 13.755 -4.377 -2.279 1.00 91.81 218 HIS A N 1
ATOM 1605 C CA . HIS A 1 218 ? 13.521 -5.221 -3.441 1.00 91.81 218 HIS A CA 1
ATOM 1606 C C . HIS A 1 218 ? 14.704 -5.193 -4.404 1.00 91.81 218 HIS A C 1
ATOM 1608 O O . HIS A 1 218 ? 15.475 -4.226 -4.431 1.00 91.81 218 HIS A O 1
ATOM 1614 N N . ASP A 1 219 ? 14.849 -6.275 -5.153 1.00 89.44 219 ASP A N 1
ATOM 1615 C CA . ASP A 1 219 ? 15.795 -6.386 -6.253 1.00 89.44 219 ASP A CA 1
ATOM 1616 C C . ASP A 1 219 ? 14.984 -6.410 -7.564 1.00 89.44 219 ASP A C 1
ATOM 1618 O O . ASP A 1 219 ? 14.097 -7.249 -7.738 1.00 89.44 219 ASP A O 1
ATOM 1622 N N . GLU A 1 220 ? 15.268 -5.481 -8.475 1.00 88.31 220 GLU A N 1
ATOM 1623 C CA . GLU A 1 220 ? 14.764 -5.527 -9.849 1.00 88.31 220 GLU A CA 1
ATOM 1624 C C . GLU A 1 220 ? 15.651 -6.468 -10.650 1.00 88.31 220 GLU A C 1
ATOM 1626 O O . GLU A 1 220 ? 16.878 -6.319 -10.675 1.00 88.31 220 GLU A O 1
ATOM 1631 N N . THR A 1 221 ? 15.035 -7.465 -11.271 1.00 83.94 221 THR A N 1
ATOM 1632 C CA . THR A 1 221 ? 15.757 -8.589 -11.851 1.00 83.94 221 THR A CA 1
ATOM 1633 C C . THR A 1 221 ? 15.289 -8.834 -13.273 1.00 83.94 221 THR A C 1
ATOM 1635 O O . THR A 1 221 ? 14.091 -8.969 -13.521 1.00 83.94 221 THR A O 1
ATOM 1638 N N . VAL A 1 222 ? 16.229 -8.953 -14.205 1.00 81.62 222 VAL A N 1
ATOM 1639 C CA . VAL A 1 222 ? 15.979 -9.283 -15.614 1.00 81.62 222 VAL A CA 1
ATOM 1640 C C . VAL A 1 222 ? 16.604 -10.626 -15.963 1.00 81.62 222 VAL A C 1
ATOM 1642 O O . VAL A 1 222 ? 17.548 -11.082 -15.325 1.00 81.62 222 VAL A O 1
ATOM 1645 N N . LEU A 1 223 ? 16.083 -11.284 -16.988 1.00 73.69 223 LEU A N 1
ATOM 1646 C CA . LEU A 1 223 ? 16.729 -12.405 -17.646 1.00 73.69 223 LEU A CA 1
ATOM 1647 C C . LEU A 1 223 ? 17.709 -11.848 -18.685 1.00 73.69 223 LEU A C 1
ATOM 1649 O O . LEU A 1 223 ? 17.295 -11.373 -19.740 1.00 73.69 223 LEU A O 1
ATOM 1653 N N . ALA A 1 224 ? 19.003 -11.916 -18.384 1.00 59.28 224 ALA A N 1
ATOM 1654 C CA . ALA A 1 224 ? 20.059 -11.514 -19.300 1.00 59.28 224 ALA A CA 1
ATOM 1655 C C . ALA A 1 224 ? 20.041 -12.368 -20.579 1.00 59.28 224 ALA A C 1
ATOM 1657 O O . ALA A 1 224 ? 19.559 -13.506 -20.594 1.00 59.28 224 ALA A O 1
ATOM 1658 N N . THR A 1 225 ? 20.653 -11.861 -21.651 1.00 50.66 225 THR A N 1
ATOM 1659 C CA . THR A 1 225 ? 20.805 -12.554 -22.947 1.00 50.66 225 THR A CA 1
ATOM 1660 C C . THR A 1 225 ? 21.532 -13.899 -22.830 1.00 50.66 225 THR A C 1
ATOM 1662 O O . THR A 1 225 ? 21.397 -14.760 -23.695 1.00 50.66 225 THR A O 1
ATOM 1665 N N . THR A 1 226 ? 22.274 -14.096 -21.739 1.00 42.66 226 THR A N 1
ATOM 1666 C CA . THR A 1 226 ? 22.959 -15.340 -21.362 1.00 42.66 226 THR A CA 1
ATOM 1667 C C . THR A 1 226 ? 22.022 -16.404 -20.771 1.00 42.66 226 THR A C 1
ATOM 1669 O O . THR A 1 226 ? 22.442 -17.539 -20.561 1.00 42.66 226 THR A O 1
ATOM 1672 N N . GLY A 1 227 ? 20.753 -16.071 -20.501 1.00 46.12 227 GLY A N 1
ATOM 1673 C CA . GLY A 1 227 ? 19.761 -16.960 -19.888 1.00 46.12 227 GLY A CA 1
ATOM 1674 C C . GLY A 1 227 ? 19.806 -17.011 -18.355 1.00 46.12 227 GLY A C 1
ATOM 1675 O O . GLY A 1 227 ? 19.074 -17.799 -17.751 1.00 46.12 227 GLY A O 1
ATOM 1676 N N . PHE A 1 228 ? 20.631 -16.179 -17.713 1.00 46.62 228 PHE A N 1
ATOM 1677 C CA . PHE A 1 228 ? 20.695 -16.047 -16.256 1.00 46.62 228 PHE A CA 1
ATOM 1678 C C . PHE A 1 228 ? 19.935 -14.817 -15.763 1.00 46.62 228 PHE A C 1
ATOM 1680 O O . PHE A 1 228 ? 19.725 -13.863 -16.501 1.00 46.62 228 PHE A O 1
ATOM 1687 N N . GLN A 1 229 ? 19.508 -14.852 -14.501 1.00 67.00 229 GLN A N 1
ATOM 1688 C CA . GLN A 1 229 ? 18.906 -13.691 -13.859 1.00 67.00 229 GLN A CA 1
ATOM 1689 C C . GLN A 1 229 ? 20.004 -12.730 -13.406 1.00 67.00 229 GLN A C 1
ATOM 1691 O O . GLN A 1 229 ? 20.936 -13.149 -12.719 1.00 67.00 229 GLN A O 1
ATOM 1696 N N . GLU A 1 230 ? 19.859 -11.464 -13.766 1.00 69.94 230 GLU A N 1
ATOM 1697 C CA . GLU A 1 230 ? 20.735 -10.360 -13.398 1.00 69.94 230 GLU A CA 1
ATOM 1698 C C . GLU A 1 230 ? 19.938 -9.328 -12.601 1.00 69.94 230 GLU A C 1
ATOM 1700 O O . GLU A 1 230 ? 18.808 -9.003 -12.959 1.00 69.94 230 GLU A O 1
ATOM 1705 N N . ILE A 1 231 ? 20.523 -8.820 -11.516 1.00 80.44 231 ILE A N 1
ATOM 1706 C CA . ILE A 1 231 ? 19.925 -7.744 -10.720 1.00 80.44 231 ILE A CA 1
ATOM 1707 C C . ILE A 1 231 ? 20.367 -6.413 -11.326 1.00 80.44 231 ILE A C 1
ATOM 1709 O O . ILE A 1 231 ? 21.545 -6.065 -11.237 1.00 80.44 231 ILE A O 1
ATOM 1713 N N . THR A 1 232 ? 19.428 -5.669 -11.904 1.00 80.75 232 THR A N 1
ATOM 1714 C CA . THR A 1 232 ? 19.686 -4.369 -12.545 1.00 80.75 232 THR A CA 1
ATOM 1715 C C . THR A 1 232 ? 19.715 -3.239 -11.527 1.00 80.75 232 THR A C 1
ATOM 1717 O O . THR A 1 232 ? 20.582 -2.363 -11.584 1.00 80.75 232 THR A O 1
ATOM 1720 N N . ALA A 1 233 ? 18.802 -3.278 -10.556 1.00 85.50 233 ALA A N 1
ATOM 1721 C CA . ALA A 1 233 ? 18.709 -2.296 -9.490 1.00 85.50 233 ALA A CA 1
ATOM 1722 C C . ALA A 1 233 ? 18.310 -2.941 -8.160 1.00 85.50 233 ALA A C 1
ATOM 1724 O O . ALA A 1 233 ? 17.659 -3.981 -8.084 1.00 85.50 233 ALA A O 1
ATOM 1725 N N . THR A 1 234 ? 18.717 -2.310 -7.067 1.00 88.75 234 THR A N 1
ATOM 1726 C CA . THR A 1 234 ? 18.278 -2.674 -5.720 1.00 88.75 234 THR A CA 1
ATOM 1727 C C . THR A 1 234 ? 17.854 -1.415 -4.998 1.00 88.75 234 THR A C 1
ATOM 1729 O O . THR A 1 234 ? 18.644 -0.474 -4.916 1.00 88.75 234 THR A O 1
ATOM 1732 N N . PHE A 1 235 ? 16.671 -1.429 -4.389 1.00 91.06 235 PHE A N 1
ATOM 1733 C CA . PHE A 1 235 ? 16.222 -0.360 -3.500 1.00 91.06 235 PHE A CA 1
ATOM 1734 C C . PHE A 1 235 ? 16.031 -0.913 -2.099 1.00 91.06 235 PHE A C 1
ATOM 1736 O O . PHE A 1 235 ? 15.441 -1.975 -1.898 1.00 91.06 235 PHE A O 1
ATOM 1743 N N . LYS A 1 236 ? 16.536 -0.180 -1.113 1.00 93.38 236 LYS A N 1
ATOM 1744 C CA . LYS A 1 236 ? 16.412 -0.481 0.309 1.00 93.38 236 LYS A CA 1
ATOM 1745 C C . LYS A 1 236 ? 15.867 0.752 1.001 1.00 93.38 236 LYS A C 1
ATOM 1747 O O . LYS A 1 236 ? 16.447 1.825 0.885 1.00 93.38 236 LYS A O 1
ATOM 1752 N N . ASN A 1 237 ? 14.784 0.600 1.748 1.00 95.31 237 ASN A N 1
ATOM 1753 C CA . ASN A 1 237 ? 14.213 1.678 2.540 1.00 95.31 237 ASN A CA 1
ATOM 1754 C C . ASN A 1 237 ? 14.124 1.240 4.003 1.00 95.31 237 ASN A C 1
ATOM 1756 O O . ASN A 1 237 ? 13.393 0.312 4.350 1.00 95.31 237 ASN A O 1
ATOM 1760 N N . LYS A 1 238 ? 14.893 1.905 4.863 1.00 96.31 238 LYS A N 1
ATOM 1761 C CA . LYS A 1 238 ? 14.858 1.719 6.313 1.00 96.31 238 LYS A CA 1
ATOM 1762 C C . LYS A 1 238 ? 14.191 2.925 6.936 1.00 96.31 238 LYS A C 1
ATOM 1764 O O . LYS A 1 238 ? 14.678 4.044 6.780 1.00 96.31 238 LYS A O 1
ATOM 1769 N N . GLN A 1 239 ? 13.117 2.702 7.681 1.00 96.31 239 GLN A N 1
ATOM 1770 C CA . GLN A 1 239 ? 12.399 3.786 8.331 1.00 96.31 239 GLN A CA 1
ATOM 1771 C C . GLN A 1 239 ? 12.079 3.461 9.783 1.00 96.31 239 GLN A C 1
ATOM 1773 O O . GLN A 1 239 ? 11.543 2.398 10.098 1.00 96.31 239 GLN A O 1
ATOM 1778 N N . THR A 1 240 ? 12.353 4.431 10.650 1.00 97.38 240 THR A N 1
ATOM 1779 C CA . THR A 1 240 ? 11.879 4.463 12.032 1.00 97.38 240 THR A CA 1
ATOM 1780 C C . THR A 1 240 ? 10.911 5.623 12.179 1.00 97.38 240 THR A C 1
ATOM 1782 O O . THR A 1 240 ? 11.220 6.744 11.780 1.00 97.38 240 THR A O 1
ATOM 1785 N N . GLU A 1 241 ? 9.753 5.380 12.774 1.00 96.56 241 GLU A N 1
ATOM 1786 C CA . GLU A 1 241 ? 8.741 6.396 13.038 1.00 96.56 241 GLU A CA 1
ATOM 1787 C C . GLU A 1 241 ? 8.211 6.254 14.463 1.00 96.56 241 GLU A C 1
ATOM 1789 O O . GLU A 1 241 ? 7.978 5.148 14.943 1.00 96.56 241 GLU A O 1
ATOM 1794 N N . GLY A 1 242 ? 8.007 7.382 15.135 1.00 96.88 242 GLY A N 1
ATOM 1795 C CA . GLY A 1 242 ? 7.416 7.457 16.462 1.00 96.88 242 GLY A CA 1
ATOM 1796 C C . GLY A 1 242 ? 6.395 8.583 16.539 1.00 96.88 242 GLY A C 1
ATOM 1797 O O . GLY A 1 242 ? 6.584 9.656 15.963 1.00 96.88 242 GLY A O 1
ATOM 1798 N N . LYS A 1 243 ? 5.310 8.351 17.269 1.00 96.50 243 LYS A N 1
ATOM 1799 C CA . LYS A 1 243 ? 4.233 9.312 17.486 1.00 96.50 243 LYS A CA 1
ATOM 1800 C C . LYS A 1 243 ? 3.715 9.193 18.914 1.00 96.50 243 LYS A C 1
ATOM 1802 O O . LYS A 1 243 ? 3.498 8.086 19.399 1.00 96.50 243 LYS A O 1
ATOM 1807 N N . LEU A 1 244 ? 3.485 10.332 19.555 1.00 97.94 244 LEU A N 1
ATOM 1808 C CA . LEU A 1 244 ? 2.923 10.439 20.899 1.00 97.94 244 LEU A CA 1
ATOM 1809 C C . LEU A 1 244 ? 1.781 11.457 20.878 1.00 97.94 244 LEU A C 1
ATOM 1811 O O . LEU A 1 244 ? 1.941 12.548 20.333 1.00 97.94 244 LEU A O 1
ATOM 1815 N N . GLU A 1 245 ? 0.638 11.100 21.455 1.00 97.62 245 GLU A N 1
ATOM 1816 C CA . GLU A 1 245 ? -0.545 11.955 21.566 1.00 97.62 245 GLU A CA 1
ATOM 1817 C C . GLU A 1 245 ? -1.045 12.009 23.009 1.00 97.62 245 GLU A C 1
ATOM 1819 O O . GLU A 1 245 ? -1.139 10.988 23.693 1.00 97.62 245 GLU A O 1
ATOM 1824 N N . PHE A 1 246 ? -1.440 13.207 23.425 1.00 97.19 246 PHE A N 1
ATOM 1825 C CA . PHE A 1 246 ? -2.113 13.495 24.682 1.00 97.19 246 PHE A CA 1
ATOM 1826 C C . PHE A 1 246 ? -3.502 14.041 24.367 1.00 97.19 246 PHE A C 1
ATOM 1828 O O . PHE A 1 246 ? -3.633 15.064 23.695 1.00 97.19 246 PHE A O 1
ATOM 1835 N N . GLU A 1 247 ? -4.535 13.358 24.840 1.00 96.19 247 GLU A N 1
ATOM 1836 C CA . GLU A 1 247 ? -5.920 13.816 24.788 1.00 96.19 247 GLU A CA 1
ATOM 1837 C C . GLU A 1 247 ? -6.287 14.398 26.149 1.00 96.19 247 GLU A C 1
ATOM 1839 O O . GLU A 1 247 ? -6.299 13.685 27.154 1.00 96.19 247 GLU A O 1
ATOM 1844 N N . LEU A 1 248 ? -6.566 15.697 26.188 1.00 94.19 248 LEU A N 1
ATOM 1845 C CA . LEU A 1 248 ? -6.990 16.389 27.399 1.00 94.19 248 LEU A CA 1
ATOM 1846 C C . LEU A 1 248 ? -8.444 16.043 27.723 1.00 94.19 248 LEU A C 1
ATOM 1848 O O . LEU A 1 248 ? -9.269 15.862 26.823 1.00 94.19 248 LEU A O 1
ATOM 1852 N N . ALA A 1 249 ? -8.761 15.978 29.015 1.00 91.06 249 ALA A N 1
ATOM 1853 C CA . ALA A 1 249 ? -10.140 15.822 29.458 1.00 91.06 249 ALA A CA 1
ATOM 1854 C C . ALA A 1 249 ? -11.000 16.989 28.931 1.00 91.06 249 ALA A C 1
ATOM 1856 O O . ALA A 1 249 ? -10.522 18.129 28.917 1.00 91.06 249 ALA A O 1
ATOM 1857 N N . PRO A 1 250 ? -12.250 16.743 28.489 1.00 90.06 250 PRO A N 1
ATOM 1858 C CA . PRO A 1 250 ? -13.113 17.815 28.016 1.00 90.06 250 PRO A CA 1
ATOM 1859 C C . PRO A 1 250 ? -13.313 18.875 29.102 1.00 90.06 250 PRO A C 1
ATOM 1861 O O . PRO A 1 250 ? -13.727 18.548 30.213 1.00 90.06 250 PRO A O 1
ATOM 1864 N N . PHE A 1 251 ? -13.068 20.143 28.778 1.00 90.50 251 PHE A N 1
ATOM 1865 C CA . PHE A 1 251 ? -13.332 21.256 29.691 1.00 90.50 251 PHE A CA 1
ATOM 1866 C C . PHE A 1 251 ? -14.316 22.250 29.076 1.00 90.50 251 PHE A C 1
ATOM 1868 O O . PHE A 1 251 ? -14.386 22.432 27.858 1.00 90.50 251 PHE A O 1
ATOM 1875 N N . ALA A 1 252 ? -15.133 22.863 29.930 1.00 91.44 252 ALA A N 1
ATOM 1876 C CA . ALA A 1 252 ? -16.178 23.780 29.501 1.00 91.44 252 ALA A CA 1
ATOM 1877 C C . ALA A 1 252 ? -15.583 25.119 29.042 1.00 91.44 252 ALA A C 1
ATOM 1879 O O . ALA A 1 252 ? -14.728 25.697 29.712 1.00 91.44 252 ALA A O 1
ATOM 1880 N N . THR A 1 253 ? -16.082 25.637 27.921 1.00 93.69 253 THR A N 1
ATOM 1881 C CA . THR A 1 253 ? -15.788 26.989 27.432 1.00 93.69 253 THR A CA 1
ATOM 1882 C C . THR A 1 253 ? -17.101 27.738 27.175 1.00 93.69 253 THR A C 1
ATOM 1884 O O . THR A 1 253 ? -18.148 27.094 27.065 1.00 93.69 253 THR A O 1
ATOM 1887 N N . PRO A 1 254 ? -17.087 29.076 27.010 1.00 94.00 254 PRO A N 1
ATOM 1888 C CA . PRO A 1 254 ? -18.279 29.830 26.606 1.00 94.00 254 PRO A CA 1
ATOM 1889 C C . PRO A 1 254 ? -18.885 29.380 25.266 1.00 94.00 254 PRO A C 1
ATOM 1891 O O . PRO A 1 254 ? -20.043 29.674 24.990 1.00 94.00 254 PRO A O 1
ATOM 1894 N N . LEU A 1 255 ? -18.109 28.672 24.440 1.00 92.12 255 LEU A N 1
ATOM 1895 C CA . LEU A 1 255 ? -18.528 28.126 23.149 1.00 92.12 255 LEU A CA 1
ATOM 1896 C C . LEU A 1 255 ? -18.965 26.652 23.242 1.00 92.12 255 LEU A C 1
ATOM 1898 O O . LEU A 1 255 ? -19.232 26.039 22.219 1.00 92.12 255 LEU A O 1
ATOM 1902 N N . GLY A 1 256 ? -19.016 26.067 24.443 1.00 93.69 256 GLY A N 1
ATOM 1903 C CA . GLY A 1 256 ? -19.312 24.651 24.679 1.00 93.69 256 GLY A CA 1
ATOM 1904 C C . GLY A 1 256 ? -18.084 23.823 25.089 1.00 93.69 256 GLY A C 1
ATOM 1905 O O . GLY A 1 256 ? -16.986 24.372 25.240 1.00 93.69 256 GLY A O 1
ATOM 1906 N N . PRO A 1 257 ? -18.241 22.508 25.334 1.00 94.62 257 PRO A N 1
ATOM 1907 C CA . PRO A 1 257 ? -17.132 21.639 25.722 1.00 94.62 257 PRO A CA 1
ATOM 1908 C C . PRO A 1 257 ? -16.058 21.567 24.631 1.00 94.62 257 PRO A C 1
ATOM 1910 O O . PRO A 1 257 ? -16.371 21.303 23.465 1.00 94.62 257 PRO A O 1
ATOM 1913 N N . LEU A 1 258 ? -14.803 21.785 25.024 1.00 94.50 258 LEU A N 1
ATOM 1914 C CA . LEU A 1 258 ? -13.621 21.668 24.173 1.00 94.50 258 LEU A CA 1
ATOM 1915 C C . LEU A 1 258 ? -12.884 20.364 24.491 1.00 94.50 258 LEU A C 1
ATOM 1917 O O . LEU A 1 258 ? -12.518 20.114 25.639 1.00 94.50 258 LEU A O 1
ATOM 1921 N N . THR A 1 259 ? -12.638 19.555 23.464 1.00 93.94 259 THR A N 1
ATOM 1922 C CA . THR A 1 259 ? -11.722 18.410 23.507 1.00 93.94 259 THR A CA 1
ATOM 1923 C C . THR A 1 259 ? -10.466 18.754 22.719 1.00 93.94 259 THR A C 1
ATOM 1925 O O . THR A 1 259 ? -10.552 19.181 21.567 1.00 93.94 259 THR A O 1
ATOM 1928 N N . SER A 1 260 ? -9.300 18.547 23.328 1.00 95.44 260 SER A N 1
ATOM 1929 C CA . SER A 1 260 ? -8.007 18.898 22.740 1.00 95.44 260 SER A CA 1
ATOM 1930 C C . SER A 1 260 ? -7.090 17.688 22.682 1.00 95.44 260 SER A C 1
ATOM 1932 O O . SER A 1 260 ? -6.873 17.012 23.686 1.00 95.44 260 SER A O 1
ATOM 1934 N N . ILE A 1 261 ? -6.512 17.450 21.510 1.00 96.88 261 ILE A N 1
ATOM 1935 C CA . ILE A 1 261 ? -5.423 16.502 21.297 1.00 96.88 261 ILE A CA 1
ATOM 1936 C C . ILE A 1 261 ? -4.180 17.303 20.942 1.00 96.88 261 ILE A C 1
ATOM 1938 O O . ILE A 1 261 ? -4.222 18.143 20.044 1.00 96.88 261 ILE A O 1
ATOM 1942 N N . VAL A 1 262 ? -3.072 17.018 21.612 1.00 97.81 262 VAL A N 1
ATOM 1943 C CA . VAL A 1 262 ? -1.754 17.586 21.312 1.00 97.81 262 VAL A CA 1
ATOM 1944 C C . VAL A 1 262 ? -0.793 16.433 21.088 1.00 97.81 262 VAL A C 1
ATOM 1946 O O . VAL A 1 262 ? -0.814 15.456 21.837 1.00 97.81 262 VAL A O 1
ATOM 1949 N N . GLY A 1 263 ? 0.035 16.510 20.055 1.00 97.50 263 GLY A N 1
ATOM 1950 C CA . GLY A 1 263 ? 0.921 15.408 19.719 1.00 97.50 263 GLY A CA 1
ATOM 1951 C C . GLY A 1 263 ? 2.223 15.841 19.075 1.00 97.50 263 GLY A C 1
ATOM 1952 O O . GLY A 1 263 ? 2.358 16.942 18.538 1.00 97.50 263 GLY A O 1
ATOM 1953 N N . ALA A 1 264 ? 3.182 14.927 19.135 1.00 97.81 264 ALA A N 1
ATOM 1954 C CA . ALA A 1 264 ? 4.465 15.027 18.467 1.00 97.81 264 ALA A CA 1
ATOM 1955 C C . ALA A 1 264 ? 4.695 13.778 17.612 1.00 97.81 264 ALA A C 1
ATOM 1957 O O . ALA A 1 264 ? 4.210 12.688 17.930 1.00 97.81 264 ALA A O 1
ATOM 1958 N N . GLN A 1 265 ? 5.420 13.941 16.511 1.00 97.25 265 GLN A N 1
ATOM 1959 C CA . GLN A 1 265 ? 5.773 12.862 15.594 1.00 97.25 265 GLN A CA 1
ATOM 1960 C C . GLN A 1 265 ? 7.211 13.054 15.125 1.00 97.25 265 GLN A C 1
ATOM 1962 O O . GLN A 1 265 ? 7.616 14.168 14.804 1.00 97.25 265 GLN A O 1
ATOM 1967 N N . GLY A 1 266 ? 7.976 11.972 15.069 1.00 96.94 266 GLY A N 1
ATOM 1968 C CA . GLY A 1 266 ? 9.329 11.954 14.532 1.00 96.94 266 GLY A CA 1
ATOM 1969 C C . GLY A 1 266 ? 9.495 10.787 13.573 1.00 96.94 266 GLY A C 1
ATOM 1970 O O . GLY A 1 266 ? 8.964 9.707 13.822 1.00 96.94 266 GLY A O 1
ATOM 1971 N N . ALA A 1 267 ? 10.227 10.996 12.486 1.00 96.38 267 ALA A N 1
ATOM 1972 C CA . ALA A 1 267 ? 10.576 9.933 11.558 1.00 96.38 267 ALA A CA 1
ATOM 1973 C C . ALA A 1 267 ? 11.998 10.112 11.021 1.00 96.38 267 ALA A C 1
ATOM 1975 O O . ALA A 1 267 ? 12.468 11.230 10.803 1.00 96.38 267 ALA A O 1
ATOM 1976 N N . TYR A 1 268 ? 12.670 8.992 10.798 1.00 97.56 268 TYR A N 1
ATOM 1977 C CA . TYR A 1 268 ? 13.935 8.911 10.086 1.00 97.56 268 TYR A CA 1
ATOM 1978 C C . TYR A 1 268 ? 13.794 7.872 8.985 1.00 97.56 268 TYR A C 1
ATOM 1980 O O . TYR A 1 268 ? 13.425 6.735 9.271 1.00 97.56 268 TYR A O 1
ATOM 1988 N N . GLN A 1 269 ? 14.086 8.270 7.754 1.00 96.56 269 GLN A N 1
ATOM 1989 C CA . GLN A 1 269 ? 14.071 7.417 6.577 1.00 96.56 269 GLN A CA 1
ATOM 1990 C C . GLN A 1 269 ? 15.461 7.432 5.942 1.00 96.56 269 GLN A C 1
ATOM 1992 O O . GLN A 1 269 ? 16.026 8.502 5.708 1.00 96.56 269 GLN A O 1
ATOM 1997 N N . GLN A 1 270 ? 15.990 6.253 5.646 1.00 96.44 270 GLN A N 1
ATOM 1998 C CA . GLN A 1 270 ? 17.197 6.054 4.861 1.00 96.44 270 GLN A CA 1
ATOM 1999 C C . GLN A 1 270 ? 16.842 5.203 3.648 1.00 96.44 270 GLN A C 1
ATOM 2001 O O . GLN A 1 270 ? 16.467 4.038 3.785 1.00 96.44 270 GLN A O 1
ATOM 2006 N N . LEU A 1 271 ? 16.972 5.807 2.475 1.00 94.69 271 LEU A N 1
ATOM 2007 C CA . LEU A 1 271 ? 16.822 5.147 1.196 1.00 94.69 271 LEU A CA 1
ATOM 2008 C C . LEU A 1 271 ? 18.219 4.882 0.640 1.00 94.69 271 LEU A C 1
ATOM 2010 O O . LEU A 1 271 ? 18.942 5.825 0.331 1.00 94.69 271 LEU A O 1
ATOM 2014 N N . ASP A 1 272 ? 18.587 3.615 0.512 1.00 91.62 272 ASP A N 1
ATOM 2015 C CA . ASP A 1 272 ? 19.818 3.189 -0.141 1.00 91.62 272 ASP A CA 1
ATOM 2016 C C . ASP A 1 272 ? 19.469 2.501 -1.460 1.00 91.62 272 ASP A C 1
ATOM 2018 O O . ASP A 1 272 ? 18.507 1.737 -1.551 1.00 91.62 272 ASP A O 1
ATOM 2022 N N . THR A 1 273 ? 20.282 2.736 -2.478 1.00 87.81 273 THR A N 1
ATOM 2023 C CA . THR A 1 273 ? 20.088 2.177 -3.812 1.00 87.81 273 THR A CA 1
ATOM 2024 C C . THR A 1 273 ? 21.405 1.659 -4.380 1.00 87.81 273 THR A C 1
ATOM 2026 O O . THR A 1 273 ? 22.486 2.098 -3.979 1.00 87.81 273 THR A O 1
ATOM 2029 N N . ALA A 1 274 ? 21.326 0.694 -5.291 1.00 82.88 274 ALA A N 1
ATOM 2030 C CA . ALA A 1 274 ? 22.472 0.152 -6.016 1.00 82.88 274 ALA A CA 1
ATOM 2031 C C . ALA A 1 274 ? 22.072 -0.227 -7.449 1.00 82.88 274 ALA A C 1
ATOM 2033 O O . ALA A 1 274 ? 20.888 -0.404 -7.729 1.00 82.88 274 ALA A O 1
ATOM 2034 N N . GLY A 1 275 ? 23.061 -0.374 -8.335 1.00 80.38 275 GLY A N 1
ATOM 2035 C CA . GLY A 1 275 ? 22.833 -0.662 -9.754 1.00 80.38 275 GLY A CA 1
ATOM 2036 C C . GLY A 1 275 ? 22.360 0.568 -10.534 1.00 80.38 275 GLY A C 1
ATOM 2037 O O . GLY A 1 275 ? 22.720 1.696 -10.187 1.00 80.38 275 GLY A O 1
ATOM 2038 N N . GLN A 1 276 ? 21.543 0.356 -11.564 1.00 75.19 276 GLN A N 1
ATOM 2039 C CA . GLN A 1 276 ? 20.945 1.403 -12.408 1.00 75.19 276 GLN A CA 1
ATOM 2040 C C . GLN A 1 276 ? 19.766 2.126 -11.721 1.00 75.19 276 GLN A C 1
ATOM 2042 O O . GLN A 1 276 ? 18.776 2.480 -12.350 1.00 75.19 276 GLN A O 1
ATOM 2047 N N . ALA A 1 277 ? 19.840 2.352 -10.410 1.00 76.06 277 ALA A N 1
ATOM 2048 C CA . ALA A 1 277 ? 18.755 2.984 -9.672 1.00 76.06 277 ALA A CA 1
ATOM 2049 C C . ALA A 1 277 ? 18.618 4.482 -10.000 1.00 76.06 277 ALA A C 1
ATOM 2051 O O . ALA A 1 277 ? 19.601 5.224 -10.063 1.00 76.06 277 ALA A O 1
ATOM 2052 N N . ILE A 1 278 ? 17.372 4.949 -10.103 1.00 85.25 278 ILE A N 1
ATOM 2053 C CA . ILE A 1 278 ? 17.017 6.332 -10.473 1.00 85.25 278 ILE A CA 1
ATOM 2054 C C . ILE A 1 278 ? 17.390 7.412 -9.455 1.00 85.25 278 ILE A C 1
ATOM 2056 O O . ILE A 1 278 ? 17.276 8.601 -9.750 1.00 85.25 278 ILE A O 1
ATOM 2060 N N . LEU A 1 279 ? 17.818 7.027 -8.259 1.00 87.75 279 LEU A N 1
ATOM 2061 C CA . LEU A 1 279 ? 18.120 7.921 -7.150 1.00 87.75 279 LEU A CA 1
ATOM 2062 C C . LEU A 1 279 ? 19.316 7.353 -6.392 1.00 87.75 279 LEU A C 1
ATOM 2064 O O . LEU A 1 279 ? 19.302 6.170 -6.080 1.00 87.75 279 LEU A O 1
ATOM 2068 N N . LEU A 1 280 ? 20.329 8.165 -6.081 1.00 89.94 280 LEU A N 1
ATOM 2069 C CA . LEU A 1 280 ? 21.412 7.781 -5.164 1.00 89.94 280 LEU A CA 1
ATOM 2070 C C . LEU A 1 280 ? 20.945 7.769 -3.699 1.00 89.94 280 LEU A C 1
ATOM 2072 O O . LEU A 1 280 ? 19.911 8.366 -3.394 1.00 89.94 280 LEU A O 1
ATOM 2076 N N . PRO A 1 281 ? 21.713 7.158 -2.771 1.00 92.25 281 PRO A N 1
ATOM 2077 C CA . PRO A 1 281 ? 21.330 7.111 -1.368 1.00 92.25 281 PRO A CA 1
ATOM 2078 C C . PRO A 1 281 ? 20.940 8.479 -0.795 1.00 92.25 281 PRO A C 1
ATOM 2080 O O . PRO A 1 281 ? 21.655 9.475 -0.957 1.00 92.25 281 PRO A O 1
ATOM 2083 N N . ALA A 1 282 ? 19.800 8.514 -0.111 1.00 95.38 282 ALA A N 1
ATOM 2084 C CA . ALA A 1 282 ? 19.201 9.720 0.438 1.00 95.38 282 ALA A CA 1
ATOM 2085 C C . ALA A 1 282 ? 18.625 9.468 1.835 1.00 95.38 282 ALA A C 1
ATOM 2087 O O . ALA A 1 282 ? 18.179 8.373 2.178 1.00 95.38 282 ALA A O 1
ATOM 2088 N N . GLN A 1 283 ? 18.616 10.510 2.659 1.00 97.25 283 GLN A N 1
ATOM 2089 C CA . GLN A 1 283 ? 18.123 10.473 4.030 1.00 97.25 283 GLN A CA 1
ATOM 2090 C C . GLN A 1 283 ? 17.090 11.572 4.241 1.00 97.25 283 GLN A C 1
ATOM 2092 O O . GLN A 1 283 ? 17.279 12.706 3.805 1.00 97.25 283 GLN A O 1
ATOM 2097 N N . THR A 1 284 ? 16.015 11.247 4.953 1.00 97.12 284 THR A N 1
ATOM 2098 C CA . THR A 1 284 ? 15.002 12.217 5.375 1.00 97.12 284 THR A CA 1
ATOM 2099 C C . THR A 1 284 ? 14.814 12.142 6.884 1.00 97.12 284 THR A C 1
ATOM 2101 O O . THR A 1 284 ? 14.602 11.067 7.447 1.00 97.12 284 THR A O 1
ATOM 2104 N N . ARG A 1 285 ? 14.893 13.292 7.554 1.00 98.00 285 ARG A N 1
ATOM 2105 C CA . ARG A 1 285 ? 14.575 13.453 8.977 1.00 98.00 285 ARG A CA 1
ATOM 2106 C C . ARG A 1 285 ? 13.382 14.375 9.113 1.00 98.00 285 ARG A C 1
ATOM 2108 O O . ARG A 1 285 ? 13.406 15.487 8.595 1.00 98.00 285 ARG A O 1
ATOM 2115 N N . THR A 1 286 ? 12.395 13.928 9.869 1.00 96.69 286 THR A N 1
ATOM 2116 C CA . THR A 1 286 ? 11.169 14.670 10.131 1.00 96.69 286 THR A CA 1
ATOM 2117 C C . THR A 1 286 ? 10.945 14.779 11.631 1.00 96.69 286 THR A C 1
ATOM 2119 O O . THR A 1 286 ? 11.021 13.780 12.348 1.00 96.69 286 THR A O 1
ATOM 2122 N N . ALA A 1 287 ? 10.605 15.975 12.101 1.00 97.88 287 ALA A N 1
ATOM 2123 C CA . ALA A 1 287 ? 10.082 16.208 13.442 1.00 97.88 287 ALA A CA 1
ATOM 2124 C C . ALA A 1 287 ? 8.890 17.162 13.359 1.00 97.88 287 ALA A C 1
ATOM 2126 O O . ALA A 1 287 ? 8.982 18.212 12.730 1.00 97.88 287 ALA A O 1
ATOM 2127 N N . ALA A 1 288 ? 7.771 16.812 13.982 1.00 97.50 288 ALA A N 1
ATOM 2128 C CA . ALA A 1 288 ? 6.545 17.588 13.916 1.00 97.50 288 ALA A CA 1
ATOM 2129 C C . ALA A 1 288 ? 5.861 17.708 15.272 1.00 97.50 288 ALA A C 1
ATOM 2131 O O . ALA A 1 288 ? 5.889 16.783 16.087 1.00 97.50 288 ALA A O 1
ATOM 2132 N N . ALA A 1 289 ? 5.171 18.828 15.451 1.00 97.94 289 ALA A N 1
ATOM 2133 C CA . ALA A 1 289 ? 4.204 19.046 16.514 1.00 97.94 289 ALA A CA 1
ATOM 2134 C C . ALA A 1 289 ? 2.855 19.405 15.889 1.00 97.94 289 ALA A C 1
ATOM 2136 O O . ALA A 1 289 ? 2.787 20.108 14.875 1.00 97.94 289 ALA A O 1
ATOM 2137 N N . TYR A 1 290 ? 1.776 18.914 16.484 1.00 97.38 290 TYR A N 1
ATOM 2138 C CA . TYR A 1 290 ? 0.427 19.173 16.005 1.00 97.38 290 TYR A CA 1
ATOM 2139 C C . TYR A 1 290 ? -0.577 19.231 17.148 1.00 97.38 290 TYR A C 1
ATOM 2141 O O . TYR A 1 290 ? -0.346 18.724 18.247 1.00 97.38 290 TYR A O 1
ATOM 2149 N N . PHE A 1 291 ? -1.724 19.829 16.854 1.00 97.56 291 PHE A N 1
ATOM 2150 C CA . PHE A 1 291 ? -2.887 19.797 17.722 1.00 97.56 291 PHE A CA 1
ATOM 2151 C C . PHE A 1 291 ? -4.164 19.588 16.905 1.00 97.56 291 PHE A C 1
ATOM 2153 O O . PHE A 1 291 ? -4.216 19.910 15.716 1.00 97.56 291 PHE A O 1
ATOM 2160 N N . LEU A 1 292 ? -5.197 19.072 17.563 1.00 96.75 292 LEU A N 1
ATOM 2161 C CA . LEU A 1 292 ? -6.567 18.998 17.070 1.00 96.75 292 LEU A CA 1
ATOM 2162 C C . LEU A 1 292 ? -7.506 19.391 18.210 1.00 96.75 292 LEU A C 1
ATOM 2164 O O . LEU A 1 292 ? -7.557 18.720 19.236 1.00 96.75 292 LEU A O 1
ATOM 2168 N N . ASN A 1 293 ? -8.262 20.458 18.003 1.00 96.88 293 ASN A N 1
ATOM 2169 C CA . ASN A 1 293 ? -9.283 20.948 18.915 1.00 96.88 293 ASN A CA 1
ATOM 2170 C C . ASN A 1 293 ? -10.663 20.697 18.311 1.00 96.88 293 ASN A C 1
ATOM 2172 O O . ASN A 1 293 ? -10.890 21.034 17.150 1.00 96.88 293 ASN A O 1
ATOM 2176 N N . GLU A 1 294 ? -11.587 20.158 19.097 1.00 96.38 294 GLU A N 1
ATOM 2177 C CA . GLU A 1 294 ? -13.005 20.038 18.759 1.00 96.38 294 GLU A CA 1
ATOM 2178 C C . GLU A 1 294 ? -13.837 20.790 19.799 1.00 96.38 294 GLU A C 1
ATOM 2180 O O . GLU A 1 294 ? -13.757 20.494 20.988 1.00 96.38 294 GLU A O 1
ATOM 2185 N N . VAL A 1 295 ? -14.660 21.735 19.348 1.00 97.00 295 VAL A N 1
ATOM 2186 C CA . VAL A 1 295 ? -15.636 22.443 20.188 1.00 97.00 295 VAL A CA 1
ATOM 2187 C C . VAL A 1 295 ? -17.034 21.984 19.804 1.00 97.00 295 VAL A C 1
ATOM 2189 O O . VAL A 1 295 ? -17.417 22.064 18.631 1.00 97.00 295 VAL A O 1
ATOM 2192 N N . ARG A 1 296 ? -17.810 21.524 20.787 1.00 95.75 296 ARG A N 1
ATOM 2193 C CA . ARG A 1 296 ? -19.229 21.183 20.614 1.00 95.75 296 ARG A CA 1
ATOM 2194 C C . ARG A 1 296 ? -20.105 22.356 21.045 1.00 95.75 296 ARG A C 1
ATOM 2196 O O . ARG A 1 296 ? -20.421 22.486 22.220 1.00 95.75 296 ARG A O 1
ATOM 2203 N N . HIS A 1 297 ? -20.501 23.187 20.081 1.00 96.31 297 HIS A N 1
ATOM 2204 C CA . HIS A 1 297 ? -21.329 24.383 20.311 1.00 96.31 297 HIS A CA 1
ATOM 2205 C C . HIS A 1 297 ? -22.750 24.042 20.743 1.00 96.31 297 HIS A C 1
ATOM 2207 O O . HIS A 1 297 ? -23.346 24.725 21.567 1.00 96.31 297 HIS A O 1
ATOM 2213 N N . THR A 1 298 ? -23.300 22.984 20.156 1.00 94.81 298 THR A N 1
ATOM 2214 C CA . THR A 1 298 ? -24.603 22.402 20.501 1.00 94.81 298 THR A CA 1
ATOM 2215 C C . THR A 1 298 ? -24.523 20.892 20.283 1.00 94.81 298 THR A C 1
ATOM 2217 O O . THR A 1 298 ? -23.543 20.407 19.714 1.00 94.81 298 THR A O 1
ATOM 2220 N N . ASP A 1 299 ? -25.582 20.154 20.609 1.00 91.19 299 ASP A N 1
ATOM 2221 C CA . ASP A 1 299 ? -25.657 18.708 20.339 1.00 91.19 299 ASP A CA 1
ATOM 2222 C C . ASP A 1 299 ? -25.552 18.349 18.848 1.00 91.19 299 ASP A C 1
ATOM 2224 O O . ASP A 1 299 ? -25.264 17.208 18.502 1.00 91.19 299 ASP A O 1
ATOM 2228 N N . THR A 1 300 ? -25.766 19.323 17.959 1.00 94.25 300 THR A N 1
ATOM 2229 C CA . THR A 1 300 ? -25.770 19.123 16.504 1.00 94.25 300 THR A CA 1
ATOM 2230 C C . THR A 1 300 ? -24.669 19.884 15.777 1.00 94.25 300 THR A C 1
ATOM 2232 O O . THR A 1 300 ? -24.397 19.585 14.623 1.00 94.25 300 THR A O 1
ATOM 2235 N N . LEU A 1 301 ? -24.039 20.889 16.391 1.00 97.12 301 LEU A N 1
ATOM 2236 C CA . LEU A 1 301 ? -23.02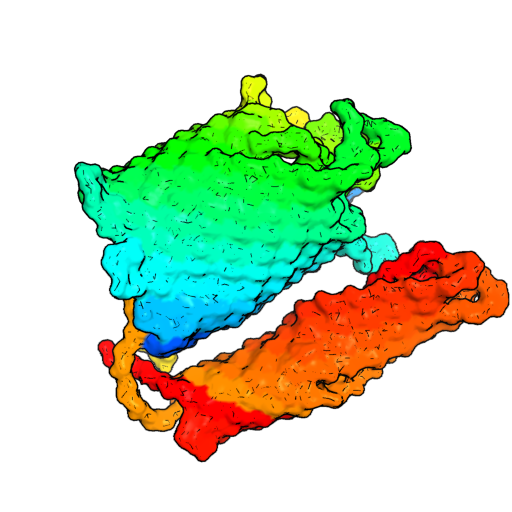1 21.728 15.749 1.00 97.12 301 LEU A CA 1
ATOM 2237 C C . LEU A 1 301 ? -21.685 21.571 16.465 1.00 97.12 301 LEU A C 1
ATOM 2239 O O . LEU A 1 301 ? -21.560 21.928 17.637 1.00 97.12 301 LEU A O 1
ATOM 2243 N N . ARG A 1 302 ? -20.674 21.122 15.722 1.00 96.62 302 ARG A N 1
ATOM 2244 C CA . ARG A 1 302 ? -19.287 21.035 16.185 1.00 96.62 302 ARG A CA 1
ATOM 2245 C C . ARG A 1 302 ? -18.339 21.700 15.196 1.00 96.62 302 ARG A C 1
ATOM 2247 O O . ARG A 1 302 ? -18.557 21.648 13.986 1.00 96.62 302 ARG A O 1
ATOM 2254 N N . THR A 1 303 ? -17.277 22.304 15.711 1.00 97.62 303 THR A N 1
ATOM 2255 C CA . THR A 1 303 ? -16.184 22.845 14.896 1.00 97.62 303 THR A CA 1
ATOM 2256 C C . THR A 1 303 ? -14.869 22.208 15.292 1.00 97.62 303 THR A C 1
ATOM 2258 O O . THR A 1 303 ? -14.636 21.959 16.474 1.00 97.62 303 THR A O 1
ATOM 2261 N N . GLN A 1 304 ? -13.999 21.998 14.316 1.00 97.25 304 GLN A N 1
ATOM 2262 C CA . GLN A 1 304 ? -12.681 21.418 14.497 1.00 97.25 304 GLN A CA 1
ATOM 2263 C C . GLN A 1 304 ? -11.613 22.384 13.991 1.00 97.25 304 GLN A C 1
ATOM 2265 O O . GLN A 1 304 ? -11.770 22.982 12.930 1.00 97.25 304 GLN A O 1
ATOM 2270 N N . LEU A 1 305 ? -10.523 22.521 14.737 1.00 97.56 305 LEU A N 1
ATOM 2271 C CA . LEU A 1 305 ? -9.341 23.275 14.335 1.00 97.56 305 LEU A CA 1
ATOM 2272 C C . LEU A 1 305 ? -8.110 22.405 14.558 1.00 97.56 305 LEU A C 1
ATOM 2274 O O . LEU A 1 305 ? -7.863 21.959 15.676 1.00 97.56 305 LEU A O 1
ATOM 2278 N N . ALA A 1 306 ? -7.330 22.196 13.508 1.00 97.44 306 ALA A N 1
ATOM 2279 C CA . ALA A 1 306 ? -6.077 21.469 13.568 1.00 97.44 306 ALA A CA 1
ATOM 2280 C C . ALA A 1 306 ? -4.935 22.318 13.020 1.00 97.44 306 ALA A C 1
ATOM 2282 O O . ALA A 1 306 ? -5.101 23.046 12.040 1.00 97.44 306 ALA A O 1
ATOM 2283 N N . GLY A 1 307 ? -3.768 22.187 13.638 1.00 97.38 307 GLY A N 1
ATOM 2284 C CA . GLY A 1 307 ? -2.533 22.809 13.181 1.00 97.38 307 GLY A CA 1
ATOM 2285 C C . GLY A 1 307 ? -1.381 21.821 13.257 1.00 97.38 307 GLY A C 1
ATOM 2286 O O . GLY A 1 307 ? -1.342 20.982 14.157 1.00 97.38 307 GLY A O 1
ATOM 2287 N N . ARG A 1 308 ? -0.446 21.922 12.313 1.00 97.44 308 ARG A N 1
ATOM 2288 C CA . ARG A 1 308 ? 0.781 21.125 12.266 1.00 97.44 308 ARG A CA 1
ATOM 2289 C C . ARG A 1 308 ? 1.943 21.997 11.814 1.00 97.44 308 ARG A C 1
ATOM 2291 O O . ARG A 1 308 ? 1.837 22.701 10.811 1.00 97.44 308 ARG A O 1
ATOM 2298 N N . ILE A 1 309 ? 3.058 21.895 12.523 1.00 97.56 309 ILE A N 1
ATOM 2299 C CA . ILE A 1 309 ? 4.357 22.395 12.079 1.00 97.56 309 ILE A CA 1
ATOM 2300 C C . ILE A 1 309 ? 5.327 21.224 12.017 1.00 97.56 309 ILE A C 1
ATOM 2302 O O . ILE A 1 309 ? 5.340 20.374 12.908 1.00 97.56 309 ILE A O 1
ATOM 2306 N N . GLU A 1 310 ? 6.111 21.167 10.952 1.00 96.88 310 GLU A N 1
ATOM 2307 C CA . GLU A 1 310 ? 7.044 20.080 10.691 1.00 96.88 310 GLU A CA 1
ATOM 2308 C C . GLU A 1 310 ? 8.390 20.660 10.258 1.00 96.88 310 GLU A C 1
ATOM 2310 O O . GLU A 1 310 ? 8.426 21.582 9.454 1.00 96.88 310 GLU A O 1
ATOM 2315 N N . GLY A 1 311 ? 9.490 20.150 10.802 1.00 97.88 311 GLY A N 1
ATOM 2316 C CA . GLY A 1 311 ? 10.838 20.360 10.286 1.00 97.88 311 GLY A CA 1
ATOM 2317 C C . GLY A 1 311 ? 11.252 19.137 9.481 1.00 97.88 311 GLY A C 1
ATOM 2318 O O . GLY A 1 311 ? 11.226 18.024 10.013 1.00 97.88 311 GLY A O 1
ATOM 2319 N N . VAL A 1 312 ? 11.616 19.343 8.217 1.00 97.94 312 VAL A N 1
ATOM 2320 C CA . VAL A 1 312 ? 12.035 18.287 7.288 1.00 97.94 312 VAL A CA 1
ATOM 2321 C C . VAL A 1 312 ? 13.438 18.598 6.794 1.00 97.94 312 VAL A C 1
ATOM 2323 O O . VAL A 1 312 ? 13.657 19.622 6.153 1.00 97.94 312 VAL A O 1
ATOM 2326 N N . ASN A 1 313 ? 14.377 17.702 7.071 1.00 98.06 313 ASN A N 1
ATOM 2327 C CA . ASN A 1 313 ? 15.716 17.743 6.505 1.00 98.06 313 ASN A CA 1
ATOM 2328 C C . ASN A 1 313 ? 15.866 16.611 5.490 1.00 98.06 313 ASN A C 1
ATOM 2330 O O . ASN A 1 313 ? 15.693 15.445 5.849 1.00 98.06 313 ASN A O 1
ATOM 2334 N N . VAL A 1 314 ? 16.204 16.957 4.251 1.00 97.56 314 VAL A N 1
ATOM 2335 C CA . VAL A 1 314 ? 16.437 16.004 3.165 1.00 97.56 314 VAL A CA 1
ATOM 2336 C C . VAL A 1 314 ? 17.894 16.115 2.735 1.00 97.56 314 VAL A C 1
ATOM 2338 O O . VAL A 1 314 ? 18.345 17.180 2.320 1.00 97.56 314 VAL A O 1
ATOM 2341 N N . ALA A 1 315 ? 18.643 15.026 2.853 1.00 97.50 315 ALA A N 1
ATOM 2342 C CA . ALA A 1 315 ? 20.042 14.949 2.454 1.00 97.50 315 ALA A CA 1
ATOM 2343 C C . ALA A 1 315 ? 20.221 13.891 1.364 1.00 97.50 315 ALA A C 1
ATOM 2345 O O . ALA A 1 315 ? 19.629 12.816 1.438 1.00 97.50 315 ALA A O 1
ATOM 2346 N N . GLY A 1 316 ? 21.040 14.182 0.363 1.00 95.56 316 GLY A N 1
ATOM 2347 C CA . GLY A 1 316 ? 21.302 13.282 -0.754 1.00 95.56 316 GLY A CA 1
ATOM 2348 C C . GLY A 1 316 ? 22.358 13.858 -1.686 1.00 95.56 316 GLY A C 1
ATOM 2349 O O . GLY A 1 316 ? 23.135 14.732 -1.301 1.00 95.56 316 GLY A O 1
ATOM 2350 N N . THR A 1 317 ? 22.384 13.371 -2.921 1.00 93.69 317 THR A N 1
ATOM 2351 C CA . THR A 1 317 ? 23.257 13.909 -3.969 1.00 93.69 317 THR A CA 1
ATOM 2352 C C . THR A 1 317 ? 22.400 14.666 -4.972 1.00 93.69 317 THR A C 1
ATOM 2354 O O . THR A 1 317 ? 21.512 14.081 -5.576 1.00 93.69 317 THR A O 1
ATOM 2357 N N . ALA A 1 318 ? 22.646 15.960 -5.138 1.00 91.56 318 ALA A N 1
ATOM 2358 C CA . ALA A 1 318 ? 22.016 16.766 -6.171 1.00 91.56 318 ALA A CA 1
ATOM 2359 C C . ALA A 1 318 ? 22.829 16.729 -7.468 1.00 91.56 318 ALA A C 1
ATOM 2361 O O . ALA A 1 318 ? 24.061 16.633 -7.458 1.00 91.56 318 ALA A O 1
ATOM 2362 N N . PHE A 1 319 ? 22.106 16.857 -8.575 1.00 87.00 319 PHE A N 1
ATOM 2363 C CA . PHE A 1 319 ? 22.636 16.807 -9.929 1.00 87.00 319 PHE A CA 1
ATOM 2364 C C . PHE A 1 319 ? 22.470 18.160 -10.590 1.00 87.00 319 PHE A C 1
ATOM 2366 O O . PHE A 1 319 ? 21.391 18.755 -10.552 1.00 87.00 319 PHE A O 1
ATOM 2373 N N . THR A 1 320 ? 23.545 18.641 -11.201 1.00 85.31 320 THR A N 1
ATOM 2374 C CA . THR A 1 320 ? 23.532 19.908 -11.930 1.00 85.31 320 THR A CA 1
ATOM 2375 C C . THR A 1 320 ? 23.289 19.623 -13.405 1.00 85.31 320 THR A C 1
ATOM 2377 O O . THR A 1 320 ? 24.217 19.312 -14.150 1.00 85.31 320 THR A O 1
ATOM 2380 N N . PHE A 1 321 ? 22.027 19.724 -13.815 1.00 83.75 321 PHE A N 1
ATOM 2381 C CA . PHE A 1 321 ? 21.609 19.595 -15.209 1.00 83.75 321 PHE A CA 1
ATOM 2382 C C . PHE A 1 321 ? 21.678 20.945 -15.943 1.00 83.75 321 PHE A C 1
ATOM 2384 O O . PHE A 1 321 ? 21.494 21.996 -15.320 1.00 83.75 321 PHE A O 1
ATOM 2391 N N . PRO A 1 322 ? 21.927 20.951 -17.265 1.00 79.94 322 PRO A N 1
ATOM 2392 C CA . PRO A 1 322 ? 21.902 22.173 -18.057 1.00 79.94 322 PRO A CA 1
ATOM 2393 C C . PRO A 1 322 ? 20.480 22.766 -18.129 1.00 79.94 322 PRO A C 1
ATOM 2395 O O . PRO A 1 322 ? 19.504 22.013 -18.168 1.00 79.94 322 PRO A O 1
ATOM 2398 N N . PRO A 1 323 ? 20.329 24.103 -18.223 1.00 75.25 323 PRO A N 1
ATOM 2399 C CA . PRO A 1 323 ? 19.015 24.760 -18.196 1.00 75.25 323 PRO A CA 1
ATOM 2400 C C . PRO A 1 323 ? 18.045 24.351 -19.316 1.00 75.25 323 PRO A C 1
ATOM 2402 O O . PRO A 1 323 ? 16.837 24.503 -19.167 1.00 75.25 323 PRO A O 1
ATOM 2405 N N . ASN A 1 324 ? 18.561 23.875 -20.452 1.00 75.94 324 ASN A N 1
ATOM 2406 C CA . ASN A 1 324 ? 17.771 23.467 -21.616 1.00 75.94 324 ASN A CA 1
ATOM 2407 C C . ASN A 1 324 ? 17.460 21.960 -21.657 1.00 75.94 324 ASN A C 1
ATOM 2409 O O . ASN A 1 324 ? 16.774 21.533 -22.580 1.00 75.94 324 ASN A O 1
ATOM 2413 N N . PHE A 1 325 ? 17.959 21.167 -20.701 1.00 77.81 325 PHE A N 1
ATOM 2414 C CA . PHE A 1 325 ? 17.750 19.715 -20.595 1.00 77.81 325 PHE A CA 1
ATOM 2415 C C . PHE A 1 325 ? 18.111 18.882 -21.849 1.00 77.81 325 PHE A C 1
ATOM 2417 O O . PHE A 1 325 ? 17.805 17.697 -21.911 1.00 77.81 325 PHE A O 1
ATOM 2424 N N . LEU A 1 326 ? 18.816 19.455 -22.827 1.00 77.50 326 LEU A N 1
ATOM 2425 C CA . LEU A 1 326 ? 19.492 18.714 -23.900 1.00 77.50 326 LEU A CA 1
ATOM 2426 C C . LEU A 1 326 ? 20.877 18.301 -23.390 1.00 77.50 326 LEU A C 1
ATOM 2428 O O . LEU A 1 326 ? 21.467 19.076 -22.626 1.00 77.50 326 LEU A O 1
ATOM 2432 N N . PRO A 1 327 ? 21.420 17.125 -23.747 1.00 71.94 327 PRO A N 1
ATOM 2433 C CA . PRO A 1 327 ? 22.643 16.709 -23.095 1.00 71.94 327 PRO A CA 1
ATOM 2434 C C . PRO A 1 327 ? 23.867 17.474 -23.605 1.00 71.94 327 PRO A C 1
ATOM 2436 O O . PRO A 1 327 ? 23.977 17.770 -24.800 1.00 71.94 327 PRO A O 1
ATOM 2439 N N . PRO A 1 328 ? 24.817 17.773 -22.711 1.00 71.69 328 PRO A N 1
ATOM 2440 C CA . PRO A 1 328 ? 26.187 18.074 -23.076 1.00 71.69 328 PRO A CA 1
ATOM 2441 C C . PRO A 1 328 ? 26.931 16.773 -23.445 1.00 71.69 328 PRO A C 1
ATOM 2443 O O . PRO A 1 328 ? 26.403 15.683 -23.226 1.00 71.69 328 PRO A O 1
ATOM 2446 N N . PRO A 1 329 ? 28.168 16.852 -23.975 1.00 70.56 329 PRO A N 1
ATOM 2447 C CA . PRO A 1 329 ? 28.991 15.663 -24.231 1.00 70.56 329 PRO A CA 1
ATOM 2448 C C . PRO A 1 329 ? 29.303 14.819 -22.977 1.00 70.56 329 PRO A C 1
ATOM 2450 O O . PRO A 1 329 ? 29.753 13.687 -23.126 1.00 70.56 329 PRO A O 1
ATOM 2453 N N . ASP A 1 330 ? 29.055 15.342 -21.770 1.00 75.56 330 ASP A N 1
ATOM 2454 C CA . ASP A 1 330 ? 29.416 14.729 -20.489 1.00 75.56 330 ASP A CA 1
ATOM 2455 C C . ASP A 1 330 ? 28.197 14.514 -19.566 1.00 75.56 330 ASP A C 1
ATOM 2457 O O . ASP A 1 330 ? 27.146 15.143 -19.710 1.00 75.56 330 ASP A O 1
ATOM 2461 N N . GLU A 1 331 ? 28.357 13.653 -18.559 1.00 81.19 331 GLU A N 1
ATOM 2462 C CA . GLU A 1 331 ? 27.365 13.435 -17.497 1.00 81.19 331 GLU A CA 1
ATOM 2463 C C . GLU A 1 331 ? 27.228 14.652 -16.554 1.00 81.19 331 GLU A C 1
ATOM 2465 O O . GLU A 1 331 ? 28.195 15.390 -16.332 1.00 81.19 331 GLU A O 1
ATOM 2470 N N . PRO A 1 332 ? 26.047 14.868 -15.939 1.00 83.62 332 PRO A N 1
ATOM 2471 C CA . PRO A 1 332 ? 25.821 15.988 -15.037 1.00 83.62 332 PRO A CA 1
ATOM 2472 C C . PRO A 1 332 ? 26.716 15.893 -13.798 1.00 83.62 332 PRO A C 1
ATOM 2474 O O . PRO A 1 332 ? 26.912 14.825 -13.204 1.00 83.62 332 PRO A O 1
ATOM 2477 N N . GLY A 1 333 ? 27.223 17.051 -13.370 1.00 84.38 333 GLY A N 1
ATOM 2478 C CA . GLY A 1 333 ? 27.993 17.168 -12.136 1.00 84.38 333 GLY A CA 1
ATOM 2479 C C . GLY A 1 333 ? 27.167 16.746 -10.919 1.00 84.38 333 GLY A C 1
ATOM 2480 O O . GLY A 1 333 ? 25.958 16.976 -10.866 1.00 84.38 333 GLY A O 1
ATOM 2481 N N . ARG A 1 334 ? 27.834 16.145 -9.930 1.00 89.38 334 ARG A N 1
ATOM 2482 C CA . ARG A 1 334 ? 27.216 15.632 -8.699 1.00 89.38 334 ARG A CA 1
ATOM 2483 C C . ARG A 1 334 ? 27.734 16.405 -7.496 1.00 89.38 334 ARG A C 1
ATOM 2485 O O . ARG A 1 334 ? 28.942 16.606 -7.374 1.00 89.38 334 ARG A O 1
ATOM 2492 N N . ALA A 1 335 ? 26.848 16.795 -6.591 1.00 90.50 335 ALA A N 1
ATOM 2493 C CA . ALA A 1 335 ? 27.222 17.457 -5.346 1.00 90.50 335 ALA A CA 1
ATOM 2494 C C . ALA A 1 335 ? 26.383 16.935 -4.180 1.00 90.50 335 ALA A C 1
ATOM 2496 O O . ALA A 1 335 ? 25.195 16.669 -4.327 1.00 90.50 335 ALA A O 1
ATOM 2497 N N . SER A 1 336 ? 26.989 16.818 -2.999 1.00 93.12 336 SER A N 1
ATOM 2498 C CA . SER A 1 336 ? 26.221 16.558 -1.780 1.00 93.12 336 SER A CA 1
ATOM 2499 C C . SER A 1 336 ? 25.298 17.743 -1.501 1.00 93.12 336 SER A C 1
ATOM 2501 O O . SER A 1 336 ? 25.741 18.894 -1.516 1.00 93.12 336 SER A O 1
ATOM 2503 N N . ALA A 1 337 ? 24.021 17.464 -1.256 1.00 94.31 337 ALA A N 1
ATOM 2504 C CA . ALA A 1 337 ? 23.006 18.465 -0.974 1.00 94.31 337 ALA A CA 1
ATOM 2505 C C . ALA A 1 337 ? 22.265 18.121 0.314 1.00 94.31 337 ALA A C 1
ATOM 2507 O O . ALA A 1 337 ? 21.893 16.974 0.565 1.00 94.31 337 ALA A O 1
ATOM 2508 N N . LYS A 1 338 ? 22.027 19.150 1.124 1.00 96.69 338 LYS A N 1
ATOM 2509 C CA . LYS A 1 338 ? 21.215 19.084 2.333 1.00 96.69 338 LYS A CA 1
ATOM 2510 C C . LYS A 1 338 ? 20.235 20.249 2.298 1.00 96.69 338 LYS A C 1
ATOM 2512 O O . LYS A 1 338 ? 20.655 21.402 2.303 1.00 96.69 338 LYS A O 1
ATOM 2517 N N . LEU A 1 339 ? 18.952 19.927 2.226 1.00 96.62 339 LEU A N 1
ATOM 2518 C CA . LEU A 1 339 ? 17.857 20.876 2.078 1.00 96.62 339 LEU A CA 1
ATOM 2519 C C . LEU A 1 339 ? 16.974 20.819 3.324 1.00 96.62 339 LEU A C 1
ATOM 2521 O O . LEU A 1 339 ? 16.608 19.739 3.790 1.00 96.62 339 LEU A O 1
ATOM 2525 N N . ASP A 1 340 ? 16.657 21.990 3.865 1.00 97.75 340 ASP A N 1
ATOM 2526 C CA . ASP A 1 340 ? 15.865 22.153 5.079 1.00 97.75 340 ASP A CA 1
ATOM 2527 C C . ASP A 1 340 ? 14.552 22.867 4.751 1.00 97.75 340 ASP A C 1
ATOM 2529 O O . ASP A 1 340 ? 14.536 23.939 4.145 1.00 97.75 340 ASP A O 1
ATOM 2533 N N . PHE A 1 341 ? 13.442 22.280 5.188 1.00 98.06 341 PHE A N 1
ATOM 2534 C CA . PHE A 1 341 ? 12.098 22.809 4.990 1.00 98.06 341 PHE A CA 1
ATOM 2535 C C . PHE A 1 341 ? 11.357 22.878 6.324 1.00 98.06 341 PHE A C 1
ATOM 2537 O O . PHE A 1 341 ? 11.546 22.035 7.202 1.00 98.06 341 PHE A O 1
ATOM 2544 N N . MET A 1 342 ? 10.457 23.856 6.457 1.00 97.75 342 MET A N 1
ATOM 2545 C CA . MET A 1 342 ? 9.575 23.970 7.620 1.00 97.75 342 MET A CA 1
ATOM 2546 C C . MET A 1 342 ? 8.106 24.168 7.207 1.00 97.75 342 MET A C 1
ATOM 2548 O O . MET A 1 342 ? 7.603 25.292 7.304 1.00 97.75 342 MET A O 1
ATOM 2552 N N . PRO A 1 343 ? 7.422 23.113 6.716 1.00 97.19 343 PRO A N 1
ATOM 2553 C CA . PRO A 1 343 ? 6.010 23.191 6.360 1.00 97.19 343 PRO A CA 1
ATOM 2554 C C . PRO A 1 343 ? 5.103 23.540 7.548 1.00 97.19 343 PRO A C 1
ATOM 2556 O O . PRO A 1 343 ? 5.264 23.030 8.664 1.00 97.19 343 PRO A O 1
ATOM 2559 N N . LYS A 1 344 ? 4.108 24.391 7.288 1.00 97.00 344 LYS A N 1
ATOM 2560 C CA . LYS A 1 344 ? 3.095 24.854 8.242 1.00 97.00 344 LYS A CA 1
ATOM 2561 C C . LYS A 1 344 ? 1.704 24.642 7.663 1.00 97.00 344 LYS A C 1
ATOM 2563 O O . LYS A 1 344 ? 1.324 25.255 6.666 1.00 97.00 344 LYS A O 1
ATOM 2568 N N . SER A 1 345 ? 0.925 23.809 8.339 1.00 97.12 345 SER A N 1
ATOM 2569 C CA . SER A 1 345 ? -0.412 23.422 7.898 1.00 97.12 345 SER A CA 1
ATOM 2570 C C . SER A 1 345 ? -1.468 23.775 8.939 1.00 97.12 345 SER A C 1
ATOM 2572 O O . SER A 1 345 ? -1.252 23.610 10.141 1.00 97.12 345 SER A O 1
ATOM 2574 N N . ILE A 1 346 ? -2.627 24.236 8.476 1.00 97.19 346 ILE A N 1
ATOM 2575 C CA . ILE A 1 346 ? -3.796 24.548 9.301 1.00 97.19 346 ILE A CA 1
ATOM 2576 C C . ILE A 1 346 ? -5.068 24.087 8.591 1.00 97.19 346 ILE A C 1
ATOM 2578 O O . ILE A 1 346 ? -5.197 24.219 7.373 1.00 97.19 346 ILE A O 1
ATOM 2582 N N . SER A 1 347 ? -6.010 23.531 9.344 1.00 96.81 347 SER A N 1
ATOM 2583 C CA . SER A 1 347 ? -7.277 23.029 8.815 1.00 96.81 347 SER A CA 1
ATOM 2584 C C . SER A 1 347 ? -8.409 23.323 9.791 1.00 96.81 347 SER A C 1
ATOM 2586 O O . SER A 1 347 ? -8.283 23.100 10.996 1.00 96.81 347 SER A O 1
ATOM 2588 N N . PHE A 1 348 ? -9.508 23.846 9.264 1.00 97.81 348 PHE A N 1
ATOM 2589 C CA . PHE A 1 348 ? -10.710 24.198 10.000 1.00 97.81 348 PHE A CA 1
ATOM 2590 C C . PHE A 1 348 ? -11.911 23.465 9.406 1.00 97.81 348 PHE A C 1
ATOM 2592 O O . PHE A 1 348 ? -12.104 23.457 8.191 1.00 97.81 348 PHE A O 1
ATOM 2599 N N . GLY A 1 349 ? -12.722 22.855 10.265 1.00 97.31 349 GLY A N 1
ATOM 2600 C CA . GLY A 1 349 ? -13.906 22.097 9.882 1.00 97.31 349 GLY A CA 1
ATOM 2601 C C . GLY A 1 349 ? -15.140 22.551 10.651 1.00 97.31 349 GLY A C 1
ATOM 2602 O O . GLY A 1 349 ? -15.082 22.758 11.861 1.00 97.31 349 GLY A O 1
ATOM 2603 N N . ILE A 1 350 ? -16.275 22.652 9.970 1.00 97.94 350 ILE A N 1
ATOM 2604 C CA . ILE A 1 350 ? -17.602 22.818 10.568 1.00 97.94 350 ILE A CA 1
ATOM 2605 C C . ILE A 1 350 ? -18.395 21.564 10.244 1.00 97.94 350 ILE A C 1
ATOM 2607 O O . ILE A 1 350 ? -18.469 21.173 9.081 1.00 97.94 350 ILE A O 1
ATOM 2611 N N . ILE A 1 351 ? -19.002 20.944 11.251 1.00 96.88 351 ILE A N 1
ATOM 2612 C CA . ILE A 1 351 ? -19.852 19.774 11.060 1.00 96.88 351 ILE A CA 1
ATOM 2613 C C . ILE A 1 351 ? -21.186 20.023 11.755 1.00 96.88 351 ILE A C 1
ATOM 2615 O O . ILE A 1 351 ? -21.233 20.318 12.953 1.00 96.88 351 ILE A O 1
ATOM 2619 N N . LYS A 1 352 ? -22.268 19.910 10.986 1.00 97.31 352 LYS A N 1
ATOM 2620 C CA . LYS A 1 352 ? -23.638 20.116 11.443 1.00 97.31 352 LYS A CA 1
ATOM 2621 C C . LYS A 1 352 ? -24.457 18.860 11.183 1.00 97.31 352 LYS A C 1
ATOM 2623 O O . LYS A 1 352 ? -24.662 18.473 10.034 1.00 97.31 352 LYS A O 1
ATOM 2628 N N . ASP A 1 353 ? -24.957 18.266 12.253 1.00 96.06 353 ASP A N 1
ATOM 2629 C CA . ASP A 1 353 ? -25.980 17.237 12.190 1.00 96.06 353 ASP A CA 1
ATOM 2630 C C . ASP A 1 353 ? -27.329 17.934 11.904 1.00 96.06 353 ASP A C 1
ATOM 2632 O O . ASP A 1 353 ? -27.741 18.881 12.584 1.00 96.06 353 ASP A O 1
ATOM 2636 N N . LEU A 1 354 ? -27.970 17.517 10.821 1.00 95.19 354 LEU A N 1
ATOM 2637 C CA . LEU A 1 354 ? -29.235 18.011 10.290 1.00 95.19 354 LEU A CA 1
ATOM 2638 C C . LEU A 1 354 ? -30.339 16.961 10.544 1.00 95.19 354 LEU A C 1
ATOM 2640 O O . LEU A 1 354 ? -30.037 15.798 10.827 1.00 95.19 354 LEU A O 1
ATOM 2644 N N . PRO A 1 355 ? -31.631 17.327 10.441 1.00 93.00 355 PRO A N 1
ATOM 2645 C CA . PRO A 1 355 ? -32.725 16.364 10.567 1.00 93.00 355 PRO A CA 1
ATOM 2646 C C . PRO A 1 355 ? -32.595 15.174 9.599 1.00 93.00 355 PRO A C 1
ATOM 2648 O O . PRO A 1 355 ? -31.985 15.286 8.538 1.00 93.00 355 PRO A O 1
ATOM 2651 N N . SER A 1 356 ? -33.237 14.047 9.927 1.00 87.44 356 SER A N 1
ATOM 2652 C CA . SER A 1 356 ? -33.237 12.814 9.110 1.00 87.44 356 SER A CA 1
ATOM 2653 C C . SER A 1 356 ? -31.868 12.129 8.965 1.00 87.44 356 SER A C 1
ATOM 2655 O O . SER A 1 356 ? -31.540 11.615 7.894 1.00 87.44 356 SER A O 1
ATOM 2657 N N . SER A 1 357 ? -31.064 12.120 10.035 1.00 89.50 357 SER A N 1
ATOM 2658 C CA . SER A 1 357 ? -29.736 11.475 10.073 1.00 89.50 357 SER A CA 1
ATOM 2659 C C . SER A 1 357 ? -28.755 12.011 9.016 1.00 89.50 357 SER A C 1
ATOM 2661 O O . SER A 1 357 ? -27.843 11.306 8.575 1.00 89.50 357 SER A O 1
ATOM 2663 N N . LEU A 1 358 ? -28.961 13.257 8.587 1.00 94.44 358 LEU A N 1
ATOM 2664 C CA . LEU A 1 358 ? -28.144 13.947 7.601 1.00 94.44 358 LEU A CA 1
ATOM 2665 C C . LEU A 1 358 ? -27.021 14.708 8.314 1.00 94.44 358 LEU A C 1
ATOM 2667 O O . LEU A 1 358 ? -27.239 15.311 9.356 1.00 94.44 358 LEU A O 1
ATOM 2671 N N . VAL A 1 359 ? -25.818 14.713 7.753 1.00 96.06 359 VAL A N 1
ATOM 2672 C CA . VAL A 1 359 ? -24.667 15.443 8.295 1.00 96.06 359 VAL A CA 1
ATOM 2673 C C . VAL A 1 359 ? -24.047 16.266 7.179 1.00 96.06 359 VAL A C 1
ATOM 2675 O O . VAL A 1 359 ? -23.612 15.709 6.171 1.00 96.06 359 VAL A O 1
ATOM 2678 N N . ALA A 1 360 ? -23.996 17.581 7.371 1.00 97.56 360 ALA A N 1
ATOM 2679 C CA . ALA A 1 360 ? -23.295 18.509 6.495 1.00 97.56 360 ALA A CA 1
ATOM 2680 C C . ALA A 1 360 ? -21.925 18.859 7.083 1.00 97.56 360 ALA A C 1
ATOM 2682 O O . ALA A 1 360 ? -21.783 19.028 8.299 1.00 97.56 360 ALA A O 1
ATOM 2683 N N . SER A 1 361 ? -20.922 18.996 6.223 1.00 96.88 361 SER A N 1
ATOM 2684 C CA . SER A 1 361 ? -19.577 19.414 6.605 1.00 96.88 361 SER A CA 1
ATOM 2685 C C . SER A 1 361 ? -19.012 20.454 5.647 1.00 96.88 361 SER A C 1
ATOM 2687 O O . SER A 1 361 ? -19.197 20.353 4.439 1.00 96.88 361 SER A O 1
ATOM 2689 N N . LEU A 1 362 ? -18.279 21.420 6.189 1.00 97.75 362 LEU A N 1
ATOM 2690 C CA . LEU A 1 362 ? -17.446 22.359 5.443 1.00 97.75 362 LEU A CA 1
ATOM 2691 C C . LEU A 1 362 ? -16.027 22.268 5.998 1.00 97.75 362 LEU A C 1
ATOM 2693 O O . LEU A 1 362 ? -15.842 22.406 7.205 1.00 97.75 362 LEU A O 1
ATOM 2697 N N . THR A 1 363 ? -15.040 22.079 5.131 1.00 96.69 363 THR A N 1
ATOM 2698 C CA . THR A 1 363 ? -13.620 22.069 5.485 1.00 96.69 363 THR A CA 1
ATOM 2699 C C . THR A 1 363 ? -12.888 23.142 4.695 1.00 96.69 363 THR A C 1
ATOM 2701 O O . THR A 1 363 ? -13.005 23.206 3.474 1.00 96.69 363 THR A O 1
ATOM 2704 N N . LEU A 1 364 ? -12.102 23.956 5.392 1.00 97.38 364 LEU A N 1
ATOM 2705 C CA . LEU A 1 364 ? -11.191 24.942 4.822 1.00 97.38 364 LEU A CA 1
ATOM 2706 C C . LEU A 1 364 ? -9.789 24.643 5.345 1.00 97.38 364 LEU A C 1
ATOM 2708 O O . LEU A 1 364 ? -9.582 24.583 6.556 1.00 97.38 364 LEU A O 1
ATOM 2712 N N . GLN A 1 365 ? -8.818 24.454 4.460 1.00 95.81 365 GLN A N 1
ATOM 2713 C CA . GLN A 1 365 ? -7.471 24.073 4.878 1.00 95.81 365 GLN A CA 1
ATOM 2714 C C . GLN A 1 365 ? -6.383 24.662 3.993 1.00 95.81 365 GLN A C 1
ATOM 2716 O O . GLN A 1 365 ? -6.559 24.832 2.788 1.00 95.81 365 GLN A O 1
ATOM 2721 N N . ARG A 1 366 ? -5.236 24.933 4.612 1.00 96.31 366 ARG A N 1
ATOM 2722 C CA . ARG A 1 366 ? -3.978 25.282 3.959 1.00 96.31 366 ARG A CA 1
ATOM 2723 C C . ARG A 1 366 ? -2.933 24.278 4.424 1.00 96.31 366 ARG A C 1
ATOM 2725 O O . ARG A 1 366 ? -2.586 24.272 5.603 1.00 96.31 366 ARG A O 1
ATOM 2732 N N . ILE A 1 367 ? -2.470 23.429 3.518 1.00 95.50 367 ILE A N 1
ATOM 2733 C CA . ILE A 1 367 ? -1.512 22.361 3.806 1.00 95.50 367 ILE A CA 1
ATOM 2734 C C . ILE A 1 367 ? -0.243 22.627 3.009 1.00 95.50 367 ILE A C 1
ATOM 2736 O O . ILE A 1 367 ? -0.306 22.890 1.814 1.00 95.50 367 ILE A O 1
ATOM 2740 N N . GLU A 1 368 ? 0.898 22.572 3.676 1.00 96.00 368 GLU A N 1
ATOM 2741 C CA . GLU A 1 368 ? 2.215 22.720 3.063 1.00 96.00 368 GLU A CA 1
ATOM 2742 C C . GLU A 1 368 ? 2.948 21.381 3.087 1.00 96.00 368 GLU A C 1
ATOM 2744 O O . GLU A 1 368 ? 2.913 20.691 4.104 1.00 96.00 368 GLU A O 1
ATOM 2749 N N . ARG A 1 369 ? 3.653 21.032 2.009 1.00 94.00 369 ARG A N 1
ATOM 2750 C CA . ARG A 1 369 ? 4.429 19.792 1.880 1.00 94.00 369 ARG A CA 1
ATOM 2751 C C . ARG A 1 369 ? 5.856 20.099 1.425 1.00 94.00 369 ARG A C 1
ATOM 2753 O O . ARG A 1 369 ? 6.066 20.865 0.488 1.00 94.00 369 ARG A O 1
ATOM 2760 N N . ALA A 1 370 ? 6.838 19.470 2.069 1.00 95.31 370 ALA A N 1
ATOM 2761 C CA . ALA A 1 370 ? 8.223 19.495 1.604 1.00 95.31 370 ALA A CA 1
ATOM 2762 C C . ALA A 1 370 ? 8.426 18.541 0.400 1.00 95.31 370 ALA A C 1
ATOM 2764 O O . ALA A 1 370 ? 7.807 17.466 0.374 1.00 95.31 370 ALA A O 1
ATOM 2765 N N . PRO A 1 371 ? 9.292 18.888 -0.570 1.00 94.75 371 PRO A N 1
ATOM 2766 C CA . PRO A 1 371 ? 9.689 17.974 -1.639 1.00 94.75 371 PRO A CA 1
ATOM 2767 C C . PRO A 1 371 ? 10.317 16.674 -1.109 1.00 94.75 371 PRO A C 1
ATOM 2769 O O . PRO A 1 371 ? 10.981 16.661 -0.070 1.00 94.75 371 PRO A O 1
ATOM 2772 N N . ARG A 1 372 ? 10.109 15.571 -1.828 1.00 92.31 372 ARG A N 1
ATOM 2773 C CA . ARG A 1 372 ? 10.678 14.245 -1.529 1.00 92.31 372 ARG A CA 1
ATOM 2774 C C . ARG A 1 372 ? 12.063 14.061 -2.166 1.00 92.31 372 ARG A C 1
ATOM 2776 O O . ARG A 1 372 ? 12.350 14.713 -3.167 1.00 92.31 372 ARG A O 1
ATOM 2783 N N . PRO A 1 373 ? 12.889 13.114 -1.671 1.00 92.69 373 PRO A N 1
ATOM 2784 C CA . PRO A 1 373 ? 14.184 12.789 -2.274 1.00 92.69 373 PRO A CA 1
ATOM 2785 C C . PRO A 1 373 ? 14.138 12.549 -3.788 1.00 92.69 373 PRO A C 1
ATOM 2787 O O . PRO A 1 373 ? 14.962 13.101 -4.505 1.00 92.69 373 PRO A O 1
ATOM 2790 N N . LEU A 1 374 ? 13.150 11.798 -4.287 1.00 91.31 374 LEU A N 1
ATOM 2791 C CA . LEU A 1 374 ? 12.980 11.555 -5.722 1.00 91.31 374 LEU A CA 1
ATOM 2792 C C . LEU A 1 374 ? 12.760 12.853 -6.513 1.00 91.31 374 LEU A C 1
ATOM 2794 O O . LEU A 1 374 ? 13.392 13.066 -7.542 1.00 91.31 374 LEU A O 1
ATOM 2798 N N . GLU A 1 375 ? 11.890 13.734 -6.013 1.00 94.12 375 GLU A N 1
ATOM 2799 C CA . GLU A 1 375 ? 11.569 15.013 -6.659 1.00 94.12 375 GLU A CA 1
ATOM 2800 C C . GLU A 1 375 ? 12.811 15.929 -6.719 1.00 94.12 375 GLU A C 1
ATOM 2802 O O . GLU A 1 375 ? 12.978 16.693 -7.667 1.00 94.12 375 GLU A O 1
ATOM 2807 N N . LEU A 1 376 ? 13.707 15.826 -5.730 1.00 94.38 376 LEU A N 1
ATOM 2808 C CA . LEU A 1 376 ? 14.900 16.667 -5.587 1.00 94.38 376 LEU A CA 1
ATOM 2809 C C . LEU A 1 376 ? 16.143 16.120 -6.308 1.00 94.38 376 LEU A C 1
ATOM 2811 O O . LEU A 1 376 ? 16.931 16.905 -6.834 1.00 94.38 376 LEU A O 1
ATOM 2815 N N . PHE A 1 377 ? 16.344 14.801 -6.299 1.00 94.00 377 PHE A N 1
ATOM 2816 C CA . PHE A 1 377 ? 17.650 14.174 -6.552 1.00 94.00 377 PHE A CA 1
ATOM 2817 C C . PHE A 1 377 ? 17.633 13.044 -7.596 1.00 94.00 377 PHE A C 1
ATOM 2819 O O . PHE A 1 377 ? 18.677 12.438 -7.817 1.00 94.00 377 PHE A O 1
ATOM 2826 N N . ALA A 1 378 ? 16.493 12.725 -8.227 1.00 92.38 378 ALA A N 1
ATOM 2827 C CA . ALA A 1 378 ? 16.462 11.706 -9.284 1.00 92.38 378 ALA A CA 1
ATOM 2828 C C . ALA A 1 378 ? 17.408 12.050 -10.456 1.00 92.38 378 ALA A C 1
ATOM 2830 O O . ALA A 1 378 ? 17.578 13.228 -10.782 1.00 92.38 378 ALA A O 1
ATOM 2831 N N . GLN A 1 379 ? 18.011 11.048 -11.105 1.00 88.69 379 GLN A N 1
ATOM 2832 C CA . GLN A 1 379 ? 18.993 11.303 -12.174 1.00 88.69 379 GLN A CA 1
ATOM 2833 C C . GLN A 1 379 ? 19.122 10.216 -13.260 1.00 88.69 379 GLN A C 1
ATOM 2835 O O . GLN A 1 379 ? 20.126 10.205 -13.972 1.00 88.69 379 GLN A O 1
ATOM 2840 N N . GLY A 1 380 ? 18.215 9.244 -13.325 1.00 88.88 380 GLY A N 1
ATOM 2841 C CA . GLY A 1 380 ? 18.488 7.994 -14.037 1.00 88.88 380 GLY A CA 1
ATOM 2842 C C . GLY A 1 380 ? 17.308 7.409 -14.806 1.00 88.88 380 GLY A C 1
ATOM 2843 O O . GLY A 1 380 ? 16.179 7.903 -14.686 1.00 88.88 380 GLY A O 1
ATOM 2844 N N . PRO A 1 381 ? 17.582 6.355 -15.593 1.00 88.81 381 PRO A N 1
ATOM 2845 C CA . PRO A 1 381 ? 16.575 5.613 -16.333 1.00 88.81 381 PRO A CA 1
ATOM 2846 C C . PRO A 1 381 ? 15.725 4.749 -15.395 1.00 88.81 381 PRO A C 1
ATOM 2848 O O . PRO A 1 381 ? 16.236 4.056 -14.522 1.00 88.81 381 PRO A O 1
ATOM 2851 N N . ASP A 1 382 ? 14.421 4.771 -15.619 1.00 87.38 382 ASP A N 1
ATOM 2852 C CA . ASP A 1 382 ? 13.428 3.887 -15.026 1.00 87.38 382 ASP A CA 1
ATOM 2853 C C . ASP A 1 382 ? 12.981 2.898 -16.110 1.00 87.38 382 ASP A C 1
ATOM 2855 O O . ASP A 1 382 ? 12.287 3.274 -17.064 1.00 87.38 382 ASP A O 1
ATOM 2859 N N . GLY A 1 383 ? 13.445 1.649 -16.007 1.00 79.81 383 GLY A N 1
ATOM 2860 C CA . GLY A 1 383 ? 13.160 0.579 -16.970 1.00 79.81 383 GLY A CA 1
ATOM 2861 C C . GLY A 1 383 ? 11.671 0.268 -17.107 1.00 79.81 383 GLY A C 1
ATOM 2862 O O . GLY A 1 383 ? 11.200 0.020 -18.221 1.00 79.81 383 GLY A O 1
ATOM 2863 N N . SER A 1 384 ? 10.951 0.342 -15.990 1.00 79.31 384 SER A N 1
ATOM 2864 C CA . SER A 1 384 ? 9.543 -0.020 -15.859 1.00 79.31 384 SER A CA 1
ATOM 2865 C C . SER A 1 384 ? 8.612 1.049 -16.423 1.00 79.31 384 SER A C 1
ATOM 2867 O O . SER A 1 384 ? 7.609 0.728 -17.057 1.00 79.31 384 SER A O 1
ATOM 2869 N N . GLU A 1 385 ? 8.941 2.327 -16.226 1.00 83.56 385 GLU A N 1
ATOM 2870 C CA . GLU A 1 385 ? 8.158 3.449 -16.763 1.00 83.56 385 GLU A CA 1
ATOM 2871 C C . GLU A 1 385 ? 8.637 3.930 -18.143 1.00 83.56 385 GLU A C 1
ATOM 2873 O O . GLU A 1 385 ? 7.983 4.784 -18.745 1.00 83.56 385 GLU A O 1
ATOM 2878 N N . LYS A 1 386 ? 9.795 3.446 -18.619 1.00 85.94 386 LYS A N 1
ATOM 2879 C CA . LYS A 1 386 ? 10.526 3.985 -19.784 1.00 85.94 386 LYS A CA 1
ATOM 2880 C C . LYS A 1 386 ? 10.705 5.500 -19.716 1.00 85.94 386 LYS A C 1
ATOM 2882 O O . LYS A 1 386 ? 10.544 6.222 -20.703 1.00 85.94 386 LYS A O 1
ATOM 2887 N N . THR A 1 387 ? 11.084 5.994 -18.539 1.00 89.50 387 THR A N 1
ATOM 2888 C CA . THR A 1 387 ? 11.391 7.414 -18.329 1.00 89.50 387 THR A CA 1
ATOM 2889 C C . THR A 1 387 ? 12.827 7.621 -17.873 1.00 89.50 387 THR A C 1
ATOM 2891 O O . THR A 1 387 ? 13.395 6.784 -17.190 1.00 89.50 387 THR A O 1
ATOM 2894 N N . PHE A 1 388 ? 13.431 8.747 -18.243 1.00 91.88 388 PHE A N 1
ATOM 2895 C CA . PHE A 1 388 ? 14.689 9.213 -17.666 1.00 91.88 388 PHE A CA 1
ATOM 2896 C C . PHE A 1 388 ? 14.357 10.350 -16.697 1.00 91.88 388 PHE A C 1
ATOM 2898 O O . PHE A 1 388 ? 14.015 11.456 -17.130 1.00 91.88 388 PHE A O 1
ATOM 2905 N N . LYS A 1 389 ? 14.381 10.067 -15.390 1.00 91.81 389 LYS A N 1
ATOM 2906 C CA . LYS A 1 389 ? 13.883 10.972 -14.343 1.00 91.81 389 LYS A CA 1
ATOM 2907 C C . LYS A 1 389 ? 14.969 11.952 -13.897 1.00 91.81 389 LYS A C 1
ATOM 2909 O O . LYS A 1 389 ? 16.043 11.548 -13.461 1.00 91.81 389 LYS A O 1
ATOM 2914 N N . ILE A 1 390 ? 14.647 13.243 -13.941 1.00 92.38 390 ILE A N 1
ATOM 2915 C CA . ILE A 1 390 ? 15.522 14.357 -13.556 1.00 92.38 390 ILE A CA 1
ATOM 2916 C C . ILE A 1 390 ? 14.903 15.119 -12.380 1.00 92.38 390 ILE A C 1
ATOM 2918 O O . ILE A 1 390 ? 13.866 15.773 -12.521 1.00 92.38 390 ILE A O 1
ATOM 2922 N N . GLY A 1 391 ? 15.548 15.033 -11.219 1.00 93.12 391 GLY A N 1
ATOM 2923 C CA . GLY A 1 391 ? 15.229 15.773 -10.002 1.00 93.12 391 GLY A CA 1
ATOM 2924 C C . GLY A 1 391 ? 15.591 17.253 -10.104 1.00 93.12 391 GLY A C 1
ATOM 2925 O O . GLY A 1 391 ? 16.396 17.666 -10.940 1.00 93.12 391 GLY A O 1
ATOM 2926 N N . ASN A 1 392 ? 14.991 18.062 -9.235 1.00 93.00 392 ASN A N 1
ATOM 2927 C CA . ASN A 1 392 ? 15.245 19.494 -9.173 1.00 93.00 392 ASN A CA 1
ATOM 2928 C C . ASN A 1 392 ? 15.544 19.924 -7.723 1.00 93.00 392 ASN A C 1
ATOM 2930 O O . ASN A 1 392 ? 14.628 20.020 -6.907 1.00 93.00 392 ASN A O 1
ATOM 2934 N N . PRO A 1 393 ? 16.804 20.235 -7.372 1.00 93.06 393 PRO A N 1
ATOM 2935 C CA . PRO A 1 393 ? 17.165 20.622 -6.007 1.00 93.06 393 PRO A CA 1
ATOM 2936 C C . PRO A 1 393 ? 16.663 22.023 -5.614 1.00 93.06 393 PRO A C 1
ATOM 2938 O O . PRO A 1 393 ? 16.777 22.399 -4.450 1.00 93.06 393 PRO A O 1
ATOM 2941 N N . ASN A 1 394 ? 16.105 22.793 -6.556 1.00 93.50 394 ASN A N 1
ATOM 2942 C CA . ASN A 1 394 ? 15.568 24.135 -6.313 1.00 93.50 394 ASN A CA 1
ATOM 2943 C C . ASN A 1 394 ? 14.067 24.139 -5.977 1.00 93.50 394 ASN A C 1
ATOM 2945 O O . ASN A 1 394 ? 13.480 25.214 -5.842 1.00 93.50 394 ASN A O 1
ATOM 2949 N N . LEU A 1 395 ? 13.429 22.968 -5.866 1.00 95.50 395 LEU A N 1
ATOM 2950 C CA . LEU A 1 395 ? 12.016 22.889 -5.499 1.00 95.50 395 LEU A CA 1
ATOM 2951 C C . LEU A 1 395 ? 11.795 23.445 -4.085 1.00 95.50 395 LEU A C 1
ATOM 2953 O O . LEU A 1 395 ? 12.494 23.098 -3.132 1.00 95.50 395 LEU A O 1
ATOM 2957 N N . GLY A 1 396 ? 10.788 24.302 -3.949 1.00 96.50 396 GLY A N 1
ATOM 2958 C CA . GLY A 1 396 ? 10.334 24.851 -2.675 1.00 96.50 396 GLY A CA 1
ATOM 2959 C C . GLY A 1 396 ? 9.191 24.050 -2.051 1.00 96.50 396 GLY A C 1
ATOM 2960 O O . GLY A 1 396 ? 8.780 23.009 -2.554 1.00 96.50 396 GLY A O 1
ATOM 2961 N N . ILE A 1 397 ? 8.632 24.576 -0.962 1.00 96.62 397 ILE A N 1
ATOM 2962 C CA . ILE A 1 397 ? 7.427 24.024 -0.327 1.00 96.62 397 ILE A CA 1
ATOM 2963 C C . ILE A 1 397 ? 6.228 24.141 -1.285 1.00 96.62 397 ILE A C 1
ATOM 2965 O O . ILE A 1 397 ? 5.941 25.226 -1.789 1.00 96.62 397 ILE A O 1
ATOM 2969 N N . GLU A 1 398 ? 5.525 23.028 -1.496 1.00 96.25 398 GLU A N 1
ATOM 2970 C CA . GLU A 1 398 ? 4.249 22.947 -2.222 1.00 96.25 398 GLU A CA 1
ATOM 2971 C C . GLU A 1 398 ? 3.107 23.308 -1.261 1.00 96.25 398 GLU A C 1
ATOM 2973 O O . GLU A 1 398 ? 3.006 22.716 -0.184 1.00 96.25 398 GLU A O 1
ATOM 2978 N N . THR A 1 399 ? 2.243 24.262 -1.624 1.00 96.69 399 THR A N 1
ATOM 2979 C CA . THR A 1 399 ? 1.126 24.707 -0.768 1.00 96.69 399 THR A CA 1
ATOM 2980 C C . THR A 1 399 ? -0.214 24.407 -1.425 1.00 96.69 399 THR A C 1
ATOM 2982 O O . THR A 1 399 ? -0.473 24.865 -2.529 1.00 96.69 399 THR A O 1
ATOM 2985 N N . ALA A 1 400 ? -1.102 23.712 -0.717 1.00 95.75 400 ALA A N 1
ATOM 2986 C CA . ALA A 1 400 ? -2.463 23.407 -1.140 1.00 95.75 400 ALA A CA 1
ATOM 2987 C C . ALA A 1 400 ? -3.488 24.159 -0.280 1.00 95.75 400 ALA A C 1
ATOM 2989 O O . ALA A 1 400 ? -3.563 23.960 0.935 1.00 95.75 400 ALA A O 1
ATOM 2990 N N . GLN A 1 401 ? -4.317 24.988 -0.906 1.00 96.88 401 GLN A N 1
ATOM 2991 C CA . GLN A 1 401 ? -5.438 25.689 -0.281 1.00 96.88 401 GLN A CA 1
ATOM 2992 C C . GLN A 1 401 ? -6.742 25.054 -0.750 1.00 96.88 401 GLN A C 1
ATOM 2994 O O . GLN A 1 401 ? -7.113 25.189 -1.912 1.00 96.88 401 GLN A O 1
ATOM 2999 N N . THR A 1 402 ? -7.421 24.335 0.140 1.00 96.25 402 THR A N 1
ATOM 3000 C CA . THR A 1 402 ? -8.610 23.544 -0.200 1.00 96.25 402 THR A CA 1
ATOM 3001 C C . THR A 1 402 ? -9.847 24.053 0.523 1.00 96.25 402 THR A C 1
ATOM 3003 O O . THR A 1 402 ? -9.810 24.289 1.733 1.00 96.25 402 THR A O 1
ATOM 3006 N N . ALA A 1 403 ? -10.947 24.149 -0.218 1.00 97.19 403 ALA A N 1
ATOM 3007 C CA . ALA A 1 403 ? -12.299 24.229 0.308 1.00 97.19 403 ALA A CA 1
ATOM 3008 C C . ALA A 1 403 ? -13.072 22.976 -0.123 1.00 97.19 403 ALA A C 1
ATOM 3010 O O . ALA A 1 403 ? -13.122 22.654 -1.310 1.00 97.19 403 ALA A O 1
ATOM 3011 N N . GLU A 1 404 ? -13.667 22.272 0.836 1.00 96.62 404 GLU A N 1
ATOM 3012 C CA . GLU A 1 404 ? -14.452 21.058 0.604 1.00 96.62 404 GLU A CA 1
ATOM 3013 C C . GLU A 1 404 ? -15.795 21.164 1.325 1.00 96.62 404 GLU A C 1
ATOM 3015 O O . GLU A 1 404 ? -15.849 21.481 2.516 1.00 96.62 404 GLU A O 1
ATOM 3020 N N . ILE A 1 405 ? -16.879 20.879 0.608 1.00 97.50 405 ILE A N 1
ATOM 3021 C CA . ILE A 1 405 ? -18.214 20.713 1.177 1.00 97.50 405 ILE A CA 1
ATOM 3022 C C . ILE A 1 405 ? -18.623 19.248 1.062 1.00 97.50 405 ILE A C 1
ATOM 3024 O O . ILE A 1 405 ? -18.445 18.620 0.019 1.00 97.50 405 ILE A O 1
ATOM 3028 N N . GLY A 1 406 ? -19.174 18.716 2.146 1.00 96.81 406 GLY A N 1
ATOM 3029 C CA . GLY A 1 406 ? -19.611 17.334 2.246 1.00 96.81 406 GLY A CA 1
ATOM 3030 C C . GLY A 1 406 ? -21.036 17.241 2.769 1.00 96.81 406 GLY A C 1
ATOM 3031 O O . GLY A 1 406 ? -21.465 18.026 3.619 1.00 96.81 406 GLY A O 1
ATOM 3032 N N . LEU A 1 407 ? -21.768 16.256 2.270 1.00 96.94 407 LEU A N 1
ATOM 3033 C CA . LEU A 1 407 ? -23.088 15.891 2.750 1.00 96.94 407 LEU A CA 1
ATOM 3034 C C . LEU A 1 407 ? -23.175 14.371 2.821 1.00 96.94 407 LEU A C 1
ATOM 3036 O O . LEU A 1 407 ? -22.895 13.679 1.843 1.00 96.94 407 LEU A O 1
ATOM 3040 N N . LYS A 1 408 ? -23.575 13.836 3.972 1.00 95.12 408 LYS A N 1
ATOM 3041 C CA . LYS A 1 408 ? -23.751 12.393 4.131 1.00 95.12 408 LYS A CA 1
ATOM 3042 C C . LYS A 1 408 ? -24.996 12.042 4.916 1.00 95.12 408 LYS A C 1
ATOM 3044 O O . LYS A 1 408 ? -25.343 12.710 5.886 1.00 95.12 408 LYS A O 1
ATOM 3049 N N . ARG A 1 409 ? -25.608 10.928 4.541 1.00 93.75 409 ARG A N 1
ATOM 3050 C CA . ARG A 1 409 ? -26.653 10.241 5.294 1.00 93.75 409 ARG A CA 1
ATOM 3051 C C . ARG A 1 409 ? -26.290 8.769 5.345 1.00 93.75 409 ARG A C 1
ATOM 3053 O O . ARG A 1 409 ? -26.224 8.107 4.314 1.00 93.75 409 ARG A O 1
ATOM 3060 N N . THR A 1 410 ? -26.022 8.266 6.541 1.00 86.88 410 THR A N 1
ATOM 3061 C CA . THR A 1 410 ? -25.537 6.891 6.741 1.00 86.88 410 THR A CA 1
ATOM 3062 C C . THR A 1 410 ? -26.607 5.946 7.273 1.00 86.88 410 THR A C 1
ATOM 3064 O O . THR A 1 410 ? -26.315 4.777 7.490 1.00 86.88 410 THR A O 1
ATOM 3067 N N . ASP A 1 411 ? -27.823 6.440 7.494 1.00 85.12 411 ASP A N 1
ATOM 3068 C CA . ASP A 1 411 ? -28.912 5.698 8.123 1.00 85.12 411 ASP A CA 1
ATOM 3069 C C . ASP A 1 411 ? -30.241 5.869 7.364 1.00 85.12 411 ASP A C 1
ATOM 3071 O O . ASP A 1 411 ? -30.488 6.904 6.726 1.00 85.12 411 ASP A O 1
ATOM 3075 N N . GLY A 1 412 ? -31.092 4.847 7.458 1.00 87.62 412 GLY A N 1
ATOM 3076 C CA . GLY A 1 412 ? -32.333 4.688 6.696 1.00 87.62 412 GLY A CA 1
ATOM 3077 C C . GLY A 1 412 ? -32.158 4.020 5.326 1.00 87.62 412 GLY A C 1
ATOM 3078 O O . GLY A 1 412 ? -31.071 3.567 4.967 1.00 87.62 412 GLY A O 1
ATOM 3079 N N . ASP A 1 413 ? -33.252 3.974 4.559 1.00 90.38 413 ASP A N 1
ATOM 3080 C CA . ASP A 1 413 ? -33.319 3.260 3.274 1.00 90.38 413 ASP A CA 1
ATOM 3081 C C . ASP A 1 413 ? -32.460 3.911 2.187 1.00 90.38 413 ASP A C 1
ATOM 3083 O O . ASP A 1 413 ? -31.802 3.222 1.408 1.00 90.38 413 ASP A O 1
ATOM 3087 N N . PHE A 1 414 ? -32.449 5.248 2.142 1.00 93.88 414 PHE A N 1
ATOM 3088 C CA . PHE A 1 414 ? -31.610 6.027 1.236 1.00 93.88 414 PHE A CA 1
ATOM 3089 C C . PHE A 1 414 ? -30.393 6.574 1.976 1.00 93.88 414 PHE A C 1
ATOM 3091 O O . PHE A 1 414 ? -30.504 7.453 2.836 1.00 93.88 414 PHE A O 1
ATOM 3098 N N . ARG A 1 415 ? -29.221 6.064 1.607 1.00 94.00 415 ARG A N 1
ATOM 3099 C CA . ARG A 1 415 ? -27.925 6.417 2.182 1.00 94.00 415 ARG A CA 1
ATOM 3100 C C . ARG A 1 415 ? -27.039 6.984 1.094 1.00 94.00 415 ARG A C 1
ATOM 3102 O O . ARG A 1 415 ? -27.036 6.476 -0.024 1.00 94.00 415 ARG A O 1
ATOM 3109 N N . PHE A 1 416 ? -26.264 8.005 1.420 1.00 95.75 416 PHE A N 1
ATOM 3110 C CA . PHE A 1 416 ? -25.321 8.585 0.476 1.00 95.75 416 PHE A CA 1
ATOM 3111 C C . PHE A 1 416 ? -24.176 9.309 1.175 1.00 95.75 416 PHE A C 1
ATOM 3113 O O . PHE A 1 416 ? -24.282 9.723 2.332 1.00 95.75 416 PHE A O 1
ATOM 3120 N N . VAL A 1 417 ? -23.091 9.487 0.434 1.00 95.38 417 VAL A N 1
ATOM 3121 C CA . VAL A 1 417 ? -21.971 10.368 0.753 1.00 95.38 417 VAL A CA 1
ATOM 3122 C C . VAL A 1 417 ? -21.664 11.159 -0.510 1.00 95.38 417 VAL A C 1
ATOM 3124 O O . VAL A 1 417 ? -21.460 10.570 -1.569 1.00 95.38 417 VAL A O 1
ATOM 3127 N N . ALA A 1 418 ? -21.666 12.481 -0.404 1.00 96.75 418 ALA A N 1
ATOM 3128 C CA . ALA A 1 418 ? -21.389 13.396 -1.498 1.00 96.75 418 ALA A CA 1
ATOM 3129 C C . ALA A 1 418 ? -20.373 14.440 -1.040 1.00 96.75 418 ALA A C 1
ATOM 3131 O O . ALA A 1 418 ? -20.573 15.059 0.004 1.00 96.75 418 ALA A O 1
ATOM 3132 N N . ASN A 1 419 ? -19.324 14.657 -1.825 1.00 95.94 419 ASN A N 1
ATOM 3133 C CA . ASN A 1 419 ? -18.300 15.660 -1.565 1.00 95.94 419 ASN A CA 1
ATOM 3134 C C . ASN A 1 419 ? -18.035 16.467 -2.835 1.00 95.94 419 ASN A C 1
ATOM 3136 O O . ASN A 1 419 ? -18.023 15.918 -3.936 1.00 95.94 419 ASN A O 1
ATOM 3140 N N . ALA A 1 420 ? -17.780 17.758 -2.678 1.00 97.50 420 ALA A N 1
ATOM 3141 C CA . ALA A 1 420 ? -17.278 18.622 -3.735 1.00 97.50 420 ALA A CA 1
ATOM 3142 C C . ALA A 1 420 ? -16.115 19.441 -3.186 1.00 97.50 420 ALA A C 1
ATOM 3144 O O . ALA A 1 420 ? -16.190 19.960 -2.070 1.00 97.50 420 ALA A O 1
ATOM 3145 N N . TYR A 1 421 ? -15.046 19.552 -3.967 1.00 96.12 421 TYR A N 1
ATOM 3146 C CA . TYR A 1 421 ? -13.817 20.196 -3.526 1.00 96.12 421 TYR A CA 1
ATOM 3147 C C . TYR A 1 421 ? -13.235 21.115 -4.595 1.00 96.12 421 TYR A C 1
ATOM 3149 O O . TYR A 1 421 ? -13.376 20.903 -5.804 1.00 96.12 421 TYR A O 1
ATOM 3157 N N . TYR A 1 422 ? -12.542 22.136 -4.111 1.00 97.50 422 TYR A N 1
ATOM 3158 C CA . TYR A 1 422 ? -11.732 23.053 -4.891 1.00 97.50 422 TYR A CA 1
ATOM 3159 C C . TYR A 1 422 ? -10.403 23.250 -4.168 1.00 97.50 422 TYR A C 1
ATOM 3161 O O . TYR A 1 422 ? -10.388 23.665 -3.007 1.00 97.50 422 TYR A O 1
ATOM 3169 N N . THR A 1 423 ? -9.299 22.983 -4.855 1.00 96.62 423 THR A N 1
ATOM 3170 C CA . THR A 1 423 ? -7.946 23.138 -4.328 1.00 96.62 423 THR A CA 1
ATOM 3171 C C . THR A 1 423 ? -7.121 24.007 -5.265 1.00 96.62 423 THR A C 1
ATOM 3173 O O . THR A 1 423 ? -6.887 23.638 -6.415 1.00 96.62 423 THR A O 1
ATOM 3176 N N . ALA A 1 424 ? -6.642 25.139 -4.761 1.00 97.62 424 ALA A N 1
ATOM 3177 C CA . ALA A 1 424 ? -5.618 25.939 -5.418 1.00 97.62 424 ALA A CA 1
ATOM 3178 C C . ALA A 1 424 ? -4.243 25.549 -4.865 1.00 97.62 424 ALA A C 1
ATOM 3180 O O . ALA A 1 424 ? -4.045 25.523 -3.649 1.00 97.62 424 ALA A O 1
ATOM 3181 N N . TYR A 1 425 ? -3.310 25.234 -5.753 1.00 96.81 425 TYR A N 1
ATOM 3182 C CA . TYR A 1 425 ? -1.925 24.939 -5.428 1.00 96.81 425 TYR A CA 1
ATOM 3183 C C . TYR A 1 425 ? -1.023 26.106 -5.821 1.00 96.81 425 TYR A C 1
ATOM 3185 O O . TYR A 1 425 ? -1.057 26.546 -6.970 1.00 96.81 425 TYR A O 1
ATOM 3193 N N . ASP A 1 426 ? -0.182 26.528 -4.883 1.00 97.25 426 ASP A N 1
ATOM 3194 C CA . ASP A 1 426 ? 1.013 27.338 -5.126 1.00 97.25 426 ASP A CA 1
ATOM 3195 C C . ASP A 1 426 ? 2.214 26.384 -5.191 1.00 97.25 426 ASP A C 1
ATOM 3197 O O . ASP A 1 426 ? 2.406 25.557 -4.285 1.00 97.25 426 ASP A O 1
ATOM 3201 N N . LYS A 1 427 ? 2.976 26.452 -6.291 1.00 96.12 427 LYS A N 1
ATOM 3202 C CA . LYS A 1 427 ? 4.119 25.561 -6.578 1.00 96.12 427 LYS A CA 1
ATOM 3203 C C . LYS A 1 427 ? 3.773 24.068 -6.483 1.00 96.12 427 LYS A C 1
ATOM 3205 O O . LYS A 1 427 ? 4.447 23.299 -5.793 1.00 96.12 427 LYS A O 1
ATOM 3210 N N . PHE A 1 428 ? 2.740 23.640 -7.207 1.00 95.31 428 PHE A N 1
ATOM 3211 C CA . PHE A 1 428 ? 2.434 22.222 -7.411 1.00 95.31 428 PHE A CA 1
ATOM 3212 C C . PHE A 1 428 ? 3.633 21.509 -8.041 1.00 95.31 428 PHE A C 1
ATOM 3214 O O . PHE A 1 428 ? 4.051 21.874 -9.141 1.00 95.31 428 PHE A O 1
ATOM 3221 N N . ILE A 1 429 ? 4.169 20.494 -7.360 1.00 94.56 429 ILE A N 1
ATOM 3222 C CA . ILE A 1 429 ? 5.273 19.664 -7.845 1.00 94.56 429 ILE A CA 1
ATOM 3223 C C . ILE A 1 429 ? 4.703 18.555 -8.724 1.00 94.56 429 ILE A C 1
ATOM 3225 O O . ILE A 1 429 ? 3.860 17.751 -8.294 1.00 94.56 429 ILE A O 1
ATOM 3229 N N . PHE A 1 430 ? 5.199 18.482 -9.953 1.00 92.12 430 PHE A N 1
ATOM 3230 C CA . PHE A 1 430 ? 4.819 17.471 -10.929 1.00 92.12 430 PHE A CA 1
ATOM 3231 C C . PHE A 1 430 ? 6.013 17.062 -11.781 1.00 92.12 430 PHE A C 1
ATOM 3233 O O . PHE A 1 430 ? 6.999 17.783 -11.884 1.00 92.12 430 PHE A O 1
ATOM 3240 N N . SER A 1 431 ? 5.905 15.894 -12.407 1.00 89.31 431 SER A N 1
ATOM 3241 C CA . SER A 1 431 ? 6.878 15.435 -13.386 1.00 89.31 431 SER A CA 1
ATOM 3242 C C . SER A 1 431 ? 6.354 15.680 -14.800 1.00 89.31 431 SER A C 1
ATOM 3244 O O . SER A 1 431 ? 5.219 15.305 -15.131 1.00 89.31 431 SER A O 1
ATOM 3246 N N . ARG A 1 432 ? 7.165 16.362 -15.609 1.00 88.44 432 ARG A N 1
ATOM 3247 C CA . ARG A 1 432 ? 6.844 16.839 -16.955 1.00 88.44 432 ARG A CA 1
ATOM 3248 C C . ARG A 1 432 ? 7.693 16.095 -17.978 1.00 88.44 432 ARG A C 1
ATOM 3250 O O . ARG A 1 432 ? 8.911 16.107 -17.876 1.00 88.44 432 ARG A O 1
ATOM 3257 N N . ALA A 1 433 ? 7.064 15.484 -18.977 1.00 90.00 433 ALA A N 1
ATOM 3258 C CA . ALA A 1 433 ? 7.787 14.978 -20.140 1.00 90.00 433 ALA A CA 1
ATOM 3259 C C . ALA A 1 433 ? 8.324 16.156 -20.972 1.00 90.00 433 ALA A C 1
ATOM 3261 O O . ALA A 1 433 ? 7.625 17.158 -21.156 1.00 90.00 433 ALA A O 1
ATOM 3262 N N . THR A 1 434 ? 9.561 16.059 -21.457 1.00 89.38 434 THR A N 1
ATOM 3263 C CA . THR A 1 434 ? 10.182 17.112 -22.285 1.00 89.38 434 THR A CA 1
ATOM 3264 C C . THR A 1 434 ? 10.056 16.840 -23.785 1.00 89.38 434 THR A C 1
ATOM 3266 O O . THR A 1 434 ? 10.291 17.742 -24.584 1.00 89.38 434 THR A O 1
ATOM 3269 N N . GLY A 1 435 ? 9.679 15.613 -24.164 1.00 87.56 435 GLY A N 1
ATOM 3270 C CA . GLY A 1 435 ? 9.672 15.135 -25.550 1.00 87.56 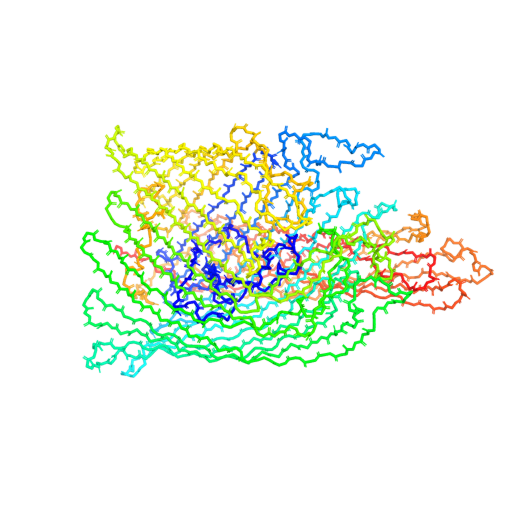435 GLY A CA 1
ATOM 3271 C C . GLY A 1 435 ? 11.050 14.685 -26.054 1.00 87.56 435 GLY A C 1
ATOM 3272 O O . GLY A 1 435 ? 11.152 14.183 -27.169 1.00 87.56 435 GLY A O 1
ATOM 3273 N N . ILE A 1 436 ? 12.101 14.839 -25.244 1.00 90.19 436 ILE A N 1
ATOM 3274 C CA . ILE A 1 436 ? 13.447 14.341 -25.537 1.00 90.19 436 ILE A CA 1
ATOM 3275 C C . ILE A 1 436 ? 13.513 12.860 -25.156 1.00 90.19 436 ILE A C 1
ATOM 3277 O O . ILE A 1 436 ? 13.052 12.477 -24.083 1.00 90.19 436 ILE A O 1
ATOM 3281 N N . LEU A 1 437 ? 14.105 12.037 -26.020 1.00 90.88 437 LEU A N 1
ATOM 3282 C CA . LEU A 1 437 ? 14.383 10.630 -25.738 1.00 90.88 437 LEU A CA 1
ATOM 3283 C C . LEU A 1 437 ? 15.839 10.444 -25.306 1.00 90.88 437 LEU A C 1
ATOM 3285 O O . LEU A 1 437 ? 16.727 11.122 -25.812 1.00 90.88 437 LEU A O 1
ATOM 3289 N N . CYS A 1 438 ? 16.083 9.528 -24.381 1.00 90.69 438 CYS A N 1
ATOM 3290 C CA . CYS A 1 438 ? 17.390 9.171 -23.842 1.00 90.69 438 CYS A CA 1
ATOM 3291 C C . CYS A 1 438 ? 17.606 7.654 -23.934 1.00 90.69 438 CYS A C 1
ATOM 3293 O O . CYS A 1 438 ? 16.699 6.896 -24.275 1.00 90.69 438 CYS A O 1
ATOM 3295 N N . GLN A 1 439 ? 18.820 7.221 -23.630 1.00 90.06 439 GLN A N 1
ATOM 3296 C CA . GLN A 1 439 ? 19.180 5.856 -23.247 1.00 90.06 439 GLN A CA 1
ATOM 3297 C C . GLN A 1 439 ? 19.525 5.845 -21.744 1.00 90.06 439 GLN A C 1
ATOM 3299 O O . GLN A 1 439 ? 18.956 6.617 -20.972 1.00 90.06 439 GLN A O 1
ATOM 3304 N N . GLU A 1 440 ? 20.442 4.978 -21.313 1.00 85.81 440 GLU A N 1
ATOM 3305 C CA . GLU A 1 440 ? 20.744 4.739 -19.896 1.00 85.81 440 GLU A CA 1
ATOM 3306 C C . GLU A 1 440 ? 21.444 5.904 -19.180 1.00 85.81 440 GLU A C 1
ATOM 3308 O O . GLU A 1 440 ? 21.472 5.949 -17.950 1.00 85.81 440 GLU A O 1
ATOM 3313 N N . THR A 1 441 ? 22.025 6.851 -19.920 1.00 88.19 441 THR A N 1
ATOM 3314 C CA . THR A 1 441 ? 22.805 7.953 -19.342 1.00 88.19 441 THR A CA 1
ATOM 3315 C C . THR A 1 441 ? 22.292 9.306 -19.806 1.00 88.19 441 THR A C 1
ATOM 3317 O O . THR A 1 441 ? 21.676 9.413 -20.870 1.00 88.19 441 THR A O 1
ATOM 3320 N N . PHE A 1 442 ? 22.551 10.369 -19.041 1.00 88.25 442 PHE A N 1
ATOM 3321 C CA . PHE A 1 442 ? 22.060 11.686 -19.433 1.00 88.25 442 PHE A CA 1
ATOM 3322 C C . PHE A 1 442 ? 22.701 12.146 -20.745 1.00 88.25 442 PHE A C 1
ATOM 3324 O O . PHE A 1 442 ? 21.987 12.680 -21.588 1.00 88.25 442 PHE A O 1
ATOM 3331 N N . ALA A 1 443 ? 23.994 11.867 -20.964 1.00 88.75 443 ALA A N 1
ATOM 3332 C CA . ALA A 1 443 ? 24.718 12.242 -22.185 1.00 88.75 443 ALA A CA 1
ATOM 3333 C C . ALA A 1 443 ? 24.071 11.707 -23.483 1.00 88.75 443 ALA A C 1
ATOM 3335 O O . ALA A 1 443 ? 24.277 12.261 -24.561 1.00 88.75 443 ALA A O 1
ATOM 3336 N N . SER A 1 444 ? 23.254 10.654 -23.387 1.00 89.50 444 SER A N 1
ATOM 3337 C CA . SER A 1 444 ? 22.547 10.058 -24.526 1.00 89.50 444 SER A CA 1
ATOM 3338 C C . SER A 1 444 ? 21.250 10.776 -24.931 1.00 89.50 444 SER A C 1
ATOM 3340 O O . SER A 1 444 ? 20.681 10.469 -25.979 1.00 89.50 444 SER A O 1
ATOM 3342 N N . CYS A 1 445 ? 20.739 11.712 -24.128 1.00 89.94 445 CYS A N 1
ATOM 3343 C CA . CYS A 1 445 ? 19.473 12.389 -24.409 1.00 89.94 445 CYS A CA 1
ATOM 3344 C C . CYS A 1 445 ? 19.461 13.124 -25.780 1.00 89.94 445 CYS A C 1
ATOM 3346 O O . CYS A 1 445 ? 20.460 13.584 -26.308 1.00 89.94 445 CYS A O 1
ATOM 3348 N N . GLY A 1 446 ? 18.333 13.218 -26.468 1.00 88.44 446 GLY A N 1
ATOM 3349 C CA . GLY A 1 446 ? 18.238 13.861 -27.790 1.00 88.44 446 GLY A CA 1
ATOM 3350 C C . GLY A 1 446 ? 18.843 13.070 -28.961 1.00 88.44 446 GLY A C 1
ATOM 3351 O O . GLY A 1 446 ? 18.458 13.328 -30.099 1.00 88.44 446 GLY A O 1
ATOM 3352 N N . ALA A 1 447 ? 19.717 12.094 -28.702 1.00 85.56 447 ALA A N 1
ATOM 3353 C CA . ALA A 1 447 ? 20.146 11.072 -29.662 1.00 85.56 447 ALA A CA 1
ATOM 3354 C C . ALA A 1 447 ? 19.597 9.672 -29.324 1.00 85.56 447 ALA A C 1
ATOM 3356 O O . ALA A 1 447 ? 19.611 8.784 -30.174 1.00 85.56 447 ALA A O 1
ATOM 3357 N N . GLY A 1 448 ? 19.131 9.476 -28.089 1.00 80.50 448 GLY A N 1
ATOM 3358 C CA . GLY A 1 448 ? 18.574 8.223 -27.604 1.00 80.50 448 GLY A CA 1
ATOM 3359 C C . GLY A 1 448 ? 17.165 7.939 -28.114 1.00 80.50 448 GLY A C 1
ATOM 3360 O O . GLY A 1 448 ? 16.511 8.787 -28.721 1.00 80.50 448 GLY A O 1
ATOM 3361 N N . THR A 1 449 ? 16.696 6.722 -27.848 1.00 83.69 449 THR A N 1
ATOM 3362 C CA . THR A 1 449 ? 15.444 6.186 -28.407 1.00 83.69 449 THR A CA 1
ATOM 3363 C C . THR A 1 449 ? 14.535 5.516 -27.381 1.00 83.69 449 THR A C 1
ATOM 3365 O O . THR A 1 449 ? 13.408 5.172 -27.726 1.00 83.69 449 THR A O 1
ATOM 3368 N N . ASP A 1 450 ? 14.988 5.344 -26.137 1.00 82.38 450 ASP A N 1
ATOM 3369 C CA . ASP A 1 450 ? 14.437 4.305 -25.258 1.00 82.38 450 ASP A CA 1
ATOM 3370 C C . ASP A 1 450 ? 13.649 4.865 -24.070 1.00 82.38 450 ASP A C 1
ATOM 3372 O O . ASP A 1 450 ? 12.639 4.284 -23.677 1.00 82.38 450 ASP A O 1
ATOM 3376 N N . TYR A 1 451 ? 14.092 5.990 -23.502 1.00 88.94 451 TYR A N 1
ATOM 3377 C CA . TYR A 1 451 ? 13.515 6.589 -22.298 1.00 88.94 451 TYR A CA 1
ATOM 3378 C C . TYR A 1 451 ? 13.026 8.006 -22.567 1.00 88.94 451 TYR A C 1
ATOM 3380 O O . TYR A 1 451 ? 13.792 8.854 -23.015 1.00 88.94 451 TYR A O 1
ATOM 3388 N N . ILE A 1 452 ? 11.775 8.311 -22.229 1.00 89.94 452 ILE A N 1
ATOM 3389 C CA . ILE A 1 452 ? 11.263 9.682 -22.296 1.00 89.94 452 ILE A CA 1
ATOM 3390 C C . ILE A 1 452 ? 11.878 10.484 -21.152 1.00 89.94 452 ILE A C 1
ATOM 3392 O O . ILE A 1 452 ? 11.706 10.151 -19.980 1.00 89.94 452 ILE A O 1
ATOM 3396 N N . GLN A 1 453 ? 12.574 11.569 -21.469 1.00 91.94 453 GLN A N 1
ATOM 3397 C CA . GLN A 1 453 ? 13.108 12.465 -20.459 1.00 91.94 453 GLN A CA 1
ATOM 3398 C C . GLN A 1 453 ? 11.968 13.169 -19.716 1.00 91.94 453 GLN A C 1
ATOM 3400 O O . GLN A 1 453 ? 11.100 13.820 -20.310 1.00 91.94 453 GLN A O 1
ATOM 3405 N N . VAL A 1 454 ? 11.996 13.049 -18.391 1.00 91.31 454 VAL A N 1
ATOM 3406 C CA . VAL A 1 454 ? 10.991 13.591 -17.485 1.00 91.31 454 VAL A CA 1
ATOM 3407 C C . VAL A 1 454 ? 11.681 14.402 -16.397 1.00 91.31 454 VAL A C 1
ATOM 3409 O O . VAL A 1 454 ? 12.520 13.882 -15.668 1.00 91.31 454 VAL A O 1
ATOM 3412 N N . ASN A 1 455 ? 11.296 15.666 -16.236 1.00 90.94 455 ASN A N 1
ATOM 3413 C CA . ASN A 1 455 ? 11.859 16.547 -15.216 1.00 90.94 455 ASN A CA 1
ATOM 3414 C C . ASN A 1 455 ? 10.830 16.910 -14.135 1.00 90.94 455 ASN A C 1
ATOM 3416 O O . ASN A 1 455 ? 9.650 17.119 -14.429 1.00 90.94 455 ASN A O 1
ATOM 3420 N N . TYR A 1 456 ? 11.279 17.005 -12.884 1.00 93.06 456 TYR A N 1
ATOM 3421 C CA . TYR A 1 456 ? 10.474 17.526 -11.780 1.00 93.06 456 TYR A CA 1
ATOM 3422 C C . TYR A 1 456 ? 10.449 19.058 -11.800 1.00 93.06 456 TYR A C 1
ATOM 3424 O O . TYR A 1 456 ? 11.487 19.722 -11.835 1.00 93.06 456 TYR A O 1
ATOM 3432 N N . ASP A 1 457 ? 9.244 19.620 -11.782 1.00 91.69 457 ASP A N 1
ATOM 3433 C CA . ASP A 1 457 ? 8.993 21.051 -11.954 1.00 91.69 457 ASP A CA 1
ATOM 3434 C C . ASP A 1 457 ? 7.914 21.546 -10.976 1.00 91.69 457 ASP A C 1
ATOM 3436 O O . ASP A 1 457 ? 7.174 20.744 -10.393 1.00 91.69 457 ASP A O 1
ATOM 3440 N N . GLN A 1 458 ? 7.824 22.866 -10.799 1.00 94.25 458 GLN A N 1
ATOM 3441 C CA . GLN A 1 458 ? 6.875 23.530 -9.904 1.00 94.25 458 GLN A CA 1
ATOM 3442 C C . GLN A 1 458 ? 6.084 24.621 -10.607 1.00 94.25 458 GLN A C 1
ATOM 3444 O O . GLN A 1 458 ? 6.650 25.570 -11.143 1.00 94.25 458 GLN A O 1
ATOM 3449 N N . ARG A 1 459 ? 4.753 24.515 -10.561 1.00 95.06 459 ARG A N 1
ATOM 3450 C CA . ARG A 1 459 ? 3.843 25.503 -11.157 1.00 95.06 459 ARG A CA 1
ATOM 3451 C C . ARG A 1 459 ? 2.553 25.622 -10.366 1.00 95.06 459 ARG A C 1
ATOM 3453 O O . ARG A 1 459 ? 2.142 24.671 -9.719 1.00 95.06 459 ARG A O 1
ATOM 3460 N N . ASP A 1 460 ? 1.870 26.748 -10.469 1.00 97.69 460 ASP A N 1
ATOM 3461 C CA . ASP A 1 460 ? 0.562 26.906 -9.834 1.00 97.69 460 ASP A CA 1
ATOM 3462 C C . ASP A 1 460 ? -0.506 26.113 -10.590 1.00 97.69 460 ASP A C 1
ATOM 3464 O O . ASP A 1 460 ? -0.556 26.121 -11.827 1.00 97.69 460 ASP A O 1
ATOM 3468 N N . ALA A 1 461 ? -1.369 25.422 -9.847 1.00 96.94 461 ALA A N 1
ATOM 3469 C CA . ALA A 1 461 ? -2.385 24.540 -10.411 1.00 96.94 461 ALA A CA 1
ATOM 3470 C C . ALA A 1 461 ? -3.704 24.630 -9.644 1.00 96.94 461 ALA A C 1
ATOM 3472 O O . ALA A 1 461 ? -3.733 24.861 -8.441 1.00 96.94 461 ALA A O 1
ATOM 3473 N N . THR A 1 462 ? -4.817 24.406 -10.333 1.00 97.31 462 THR A N 1
ATOM 3474 C CA . THR A 1 462 ? -6.152 24.338 -9.733 1.00 97.31 462 THR A CA 1
ATOM 3475 C C . THR A 1 462 ? -6.742 22.959 -9.961 1.00 97.31 462 THR A C 1
ATOM 3477 O O . THR A 1 462 ? -6.820 22.503 -11.100 1.00 97.31 462 THR A O 1
ATOM 3480 N N . PHE A 1 463 ? -7.196 22.322 -8.885 1.00 96.50 463 PHE A N 1
ATOM 3481 C CA . PHE A 1 463 ? -7.929 21.063 -8.894 1.00 96.50 463 PHE A CA 1
ATOM 3482 C C . PHE A 1 463 ? -9.362 21.320 -8.442 1.00 96.50 463 PHE A C 1
ATOM 3484 O O . PHE A 1 463 ? -9.598 22.002 -7.447 1.00 96.50 463 PHE A O 1
ATOM 3491 N N . ARG A 1 464 ? -10.332 20.757 -9.153 1.00 96.56 464 ARG A N 1
ATOM 3492 C CA . ARG A 1 464 ? -11.746 20.809 -8.770 1.00 96.56 464 ARG A CA 1
ATOM 3493 C C . ARG A 1 464 ? -12.432 19.510 -9.131 1.00 96.56 464 ARG A C 1
ATOM 3495 O O . ARG A 1 464 ? -12.144 18.935 -10.181 1.00 96.56 464 ARG A O 1
ATOM 3502 N N . GLY A 1 465 ? -13.334 19.057 -8.280 1.00 97.12 465 GLY A N 1
ATOM 3503 C CA . GLY A 1 465 ? -13.973 17.770 -8.484 1.00 97.12 465 GLY A CA 1
ATOM 3504 C C . GLY A 1 465 ? -15.109 17.510 -7.519 1.00 97.12 465 GLY A C 1
ATOM 3505 O O . GLY A 1 465 ? -15.439 18.333 -6.660 1.00 97.12 465 GLY A O 1
ATOM 3506 N N . GLY A 1 466 ? -15.710 16.344 -7.694 1.00 96.62 466 GLY A N 1
ATOM 3507 C CA . GLY A 1 466 ? -16.771 15.865 -6.834 1.00 96.62 466 GLY A CA 1
ATOM 3508 C C . GLY A 1 466 ? -16.868 14.353 -6.872 1.00 96.62 466 GLY A C 1
ATOM 3509 O O . GLY A 1 466 ? -16.515 13.717 -7.865 1.00 96.62 466 GLY A O 1
ATOM 3510 N N . GLU A 1 467 ? -17.350 13.803 -5.769 1.00 96.06 467 GLU A N 1
ATOM 3511 C CA . GLU A 1 467 ? -17.536 12.376 -5.547 1.00 96.06 467 GLU A CA 1
ATOM 3512 C C . GLU A 1 467 ? -18.929 12.173 -4.944 1.00 96.06 467 GLU A C 1
ATOM 3514 O O . GLU A 1 467 ? -19.309 12.866 -3.999 1.00 96.06 467 GLU A O 1
ATOM 3519 N N . LEU A 1 468 ? -19.695 11.227 -5.472 1.00 96.94 468 LEU A N 1
ATOM 3520 C CA . LEU A 1 468 ? -20.995 10.818 -4.954 1.00 96.94 468 LEU A CA 1
ATOM 3521 C C . LEU A 1 468 ? -21.040 9.296 -4.910 1.00 96.94 468 LEU A C 1
ATOM 3523 O O . LEU A 1 468 ? -20.742 8.631 -5.895 1.00 96.94 468 LEU A O 1
ATOM 3527 N N . ALA A 1 469 ? -21.481 8.755 -3.786 1.00 96.31 469 ALA A N 1
ATOM 3528 C CA . ALA A 1 469 ? -21.758 7.343 -3.605 1.00 96.31 469 ALA A CA 1
ATOM 3529 C C . ALA A 1 469 ? -23.103 7.211 -2.886 1.00 96.31 469 ALA A C 1
ATOM 3531 O O . ALA A 1 469 ? -23.321 7.879 -1.873 1.00 96.31 469 ALA A O 1
ATOM 3532 N N . TRP A 1 470 ? -24.021 6.395 -3.398 1.00 96.62 470 TRP A N 1
ATOM 3533 C CA . TRP A 1 470 ? -25.357 6.246 -2.820 1.00 96.62 470 TRP A CA 1
ATOM 3534 C C . TRP A 1 470 ? -25.873 4.810 -2.900 1.00 96.62 470 TRP A C 1
ATOM 3536 O O . TRP A 1 470 ? -25.485 4.030 -3.767 1.00 96.62 470 TRP A O 1
ATOM 3546 N N . GLN A 1 471 ? -26.759 4.470 -1.969 1.00 95.81 471 GLN A N 1
ATOM 3547 C CA . GLN A 1 471 ? -27.416 3.175 -1.862 1.00 95.81 471 GLN A CA 1
ATOM 3548 C C . GLN A 1 471 ? -28.852 3.380 -1.374 1.00 95.81 471 GLN A C 1
ATOM 3550 O O . GLN A 1 471 ? -29.077 3.987 -0.327 1.00 95.81 471 GLN A O 1
ATOM 3555 N N . TRP A 1 472 ? -29.814 2.837 -2.111 1.00 96.31 472 TRP A N 1
ATOM 3556 C CA . TRP A 1 472 ? -31.241 2.915 -1.832 1.00 96.31 472 TRP A CA 1
ATOM 3557 C C . TRP A 1 472 ? -31.851 1.520 -1.695 1.00 96.31 472 TRP A C 1
ATOM 3559 O O . TRP A 1 472 ? -31.824 0.743 -2.646 1.00 96.31 472 TRP A O 1
ATOM 3569 N N . ASP A 1 473 ? -32.401 1.202 -0.528 1.00 95.00 473 ASP A N 1
ATOM 3570 C CA . ASP A 1 473 ? -33.308 0.068 -0.331 1.00 95.00 473 ASP A CA 1
ATOM 3571 C C . ASP A 1 473 ? -34.700 0.461 -0.863 1.00 95.00 473 ASP A C 1
ATOM 3573 O O . ASP A 1 473 ? -35.447 1.179 -0.204 1.00 95.00 473 ASP A O 1
ATOM 3577 N N . ALA A 1 474 ? -35.022 0.071 -2.098 1.00 95.38 474 ALA A N 1
ATOM 3578 C CA . ALA A 1 474 ? -36.153 0.636 -2.838 1.00 95.38 474 ALA A CA 1
ATOM 3579 C C . ALA A 1 474 ? -37.488 -0.069 -2.555 1.00 95.38 474 ALA A C 1
ATOM 3581 O O . ALA A 1 474 ? -38.525 0.587 -2.465 1.00 95.38 474 ALA A O 1
ATOM 3582 N N . ALA A 1 475 ? -37.483 -1.401 -2.443 1.00 95.25 475 ALA A N 1
ATOM 3583 C CA . ALA A 1 475 ? -38.696 -2.188 -2.236 1.00 95.25 475 ALA A CA 1
ATOM 3584 C C . ALA A 1 475 ? -38.404 -3.545 -1.584 1.00 95.25 475 ALA A C 1
ATOM 3586 O O . ALA A 1 475 ? -37.307 -4.085 -1.696 1.00 95.25 475 ALA A O 1
ATOM 3587 N N . GLN A 1 476 ? -39.417 -4.140 -0.955 1.00 95.31 476 GLN A N 1
ATOM 3588 C CA . GLN A 1 476 ? -39.372 -5.536 -0.519 1.00 95.31 476 GLN A CA 1
ATOM 3589 C C . GLN A 1 476 ? -39.768 -6.458 -1.683 1.00 95.31 476 GLN A C 1
ATOM 3591 O O . GLN A 1 476 ? -40.785 -6.237 -2.339 1.00 95.31 476 GLN A O 1
ATOM 3596 N N . LEU A 1 477 ? -38.977 -7.498 -1.938 1.00 92.56 477 LEU A N 1
ATOM 3597 C CA . LEU A 1 477 ? -39.189 -8.495 -2.986 1.00 92.56 477 LEU A CA 1
ATOM 3598 C C . LEU A 1 477 ? -38.796 -9.885 -2.475 1.00 92.56 477 LEU A C 1
ATOM 3600 O O . LEU A 1 477 ? -37.643 -10.105 -2.114 1.00 92.56 477 LEU A O 1
ATOM 3604 N N . ALA A 1 478 ? -39.744 -10.830 -2.497 1.00 81.06 478 ALA A N 1
ATOM 3605 C CA . ALA A 1 478 ? -39.521 -12.258 -2.242 1.00 81.06 478 ALA A CA 1
ATOM 3606 C C . ALA A 1 478 ? -38.605 -12.547 -1.034 1.00 81.06 478 ALA A C 1
ATOM 3608 O O . ALA A 1 478 ? -37.559 -13.148 -1.213 1.00 81.06 478 ALA A O 1
ATOM 3609 N N . ASN A 1 479 ? -39.009 -12.120 0.172 1.00 88.94 479 ASN A N 1
ATOM 3610 C CA . ASN A 1 479 ? -38.280 -12.236 1.454 1.00 88.94 479 ASN A CA 1
ATOM 3611 C C . ASN A 1 479 ? -36.976 -11.427 1.602 1.00 88.94 479 ASN A C 1
ATOM 3613 O O . ASN A 1 479 ? -36.288 -11.571 2.613 1.00 88.94 479 ASN A O 1
ATOM 3617 N N . GLY A 1 480 ? -36.656 -10.571 0.635 1.00 92.31 480 GLY A N 1
ATOM 3618 C CA . GLY A 1 480 ? -35.509 -9.675 0.683 1.00 92.31 480 GLY A CA 1
ATOM 3619 C C . GLY A 1 480 ? -35.847 -8.252 0.255 1.00 92.31 480 GLY A C 1
ATOM 3620 O O . GLY A 1 480 ? -36.980 -7.930 -0.088 1.00 92.31 480 GLY A O 1
ATOM 3621 N N . THR A 1 481 ? -34.828 -7.407 0.229 1.00 95.12 481 THR A N 1
ATOM 3622 C CA . THR A 1 481 ? -34.881 -6.026 -0.234 1.00 95.12 481 THR A CA 1
ATOM 3623 C C . THR A 1 481 ? -34.270 -5.933 -1.628 1.00 95.12 481 THR A C 1
ATOM 3625 O O . THR A 1 481 ? -33.108 -6.292 -1.827 1.00 95.12 481 THR A O 1
ATOM 3628 N N . LEU A 1 482 ? -35.045 -5.433 -2.587 1.00 97.25 482 LEU A N 1
ATOM 3629 C CA . LEU A 1 482 ? -34.560 -4.948 -3.874 1.00 97.25 482 LEU A CA 1
ATOM 3630 C C . LEU A 1 482 ? -34.102 -3.497 -3.702 1.00 97.25 482 LEU A C 1
ATOM 3632 O O . LEU A 1 482 ? -34.837 -2.663 -3.168 1.00 97.25 482 LEU A O 1
ATOM 3636 N N . GLY A 1 483 ? -32.909 -3.182 -4.183 1.00 97.06 483 GLY A N 1
ATOM 3637 C CA . GLY A 1 483 ? -32.351 -1.849 -4.082 1.00 97.06 483 GLY A CA 1
ATOM 3638 C C . GLY A 1 483 ? -31.482 -1.461 -5.265 1.00 97.06 483 GLY A C 1
ATOM 3639 O O . GLY A 1 483 ? -31.173 -2.259 -6.151 1.00 97.06 483 GLY A O 1
ATOM 3640 N N . LEU A 1 484 ? -31.123 -0.185 -5.263 1.00 97.88 484 LEU A N 1
ATOM 3641 C CA . LEU A 1 484 ? -30.290 0.458 -6.262 1.00 97.88 484 LEU A CA 1
ATOM 3642 C C . LEU A 1 484 ? -29.075 1.066 -5.579 1.00 97.88 484 LEU A C 1
ATOM 3644 O O . LEU A 1 484 ? -29.163 1.546 -4.449 1.00 97.88 484 LEU A O 1
ATOM 3648 N N . ASP A 1 485 ? -27.946 1.074 -6.259 1.00 97.25 485 ASP A N 1
ATOM 3649 C CA . ASP A 1 485 ? -26.765 1.789 -5.804 1.00 97.25 485 ASP A CA 1
ATOM 3650 C C . ASP A 1 485 ? -26.088 2.496 -6.970 1.00 97.25 485 ASP A C 1
ATOM 3652 O O . ASP A 1 485 ? -26.325 2.166 -8.134 1.00 97.25 485 ASP A O 1
ATOM 3656 N N . GLY A 1 486 ? -25.263 3.489 -6.661 1.00 96.81 486 GLY A N 1
ATOM 3657 C CA . GLY A 1 486 ? -24.519 4.201 -7.681 1.00 96.81 486 GLY A CA 1
ATOM 3658 C C . GLY A 1 486 ? -23.340 4.985 -7.142 1.00 96.81 486 GLY A C 1
ATOM 3659 O O . GLY A 1 486 ? -23.227 5.267 -5.947 1.00 96.81 486 GLY A O 1
ATOM 3660 N N . GLN A 1 487 ? -22.455 5.327 -8.068 1.00 97.00 487 GLN A N 1
ATOM 3661 C CA . GLN A 1 487 ? -21.252 6.105 -7.826 1.00 97.00 487 GLN A CA 1
ATOM 3662 C C . GLN A 1 487 ? -20.996 7.076 -8.977 1.00 97.00 487 GLN A C 1
ATOM 3664 O O . GLN A 1 487 ? -21.300 6.782 -10.133 1.00 97.00 487 GLN A O 1
ATOM 3669 N N . TYR A 1 488 ? -20.414 8.222 -8.660 1.00 97.88 488 TYR A N 1
ATOM 3670 C CA . TYR A 1 488 ? -19.966 9.206 -9.630 1.00 97.88 488 TYR A CA 1
ATOM 3671 C C . TYR A 1 488 ? -18.727 9.914 -9.098 1.00 97.88 488 TYR A C 1
ATOM 3673 O O . TYR A 1 488 ? -18.714 10.346 -7.945 1.00 97.88 488 TYR A O 1
ATOM 3681 N N . ASP A 1 489 ? -17.710 10.055 -9.936 1.00 97.12 489 ASP A N 1
ATOM 3682 C CA . ASP A 1 489 ? -16.490 10.768 -9.589 1.00 97.12 489 ASP A CA 1
ATOM 3683 C C . ASP A 1 489 ? -15.911 11.506 -10.798 1.00 97.12 489 ASP A C 1
ATOM 3685 O O . ASP A 1 489 ? -15.893 11.001 -11.925 1.00 97.12 489 ASP A O 1
ATOM 3689 N N . ILE A 1 490 ? -15.470 12.742 -10.555 1.00 96.75 490 ILE A N 1
ATOM 3690 C CA . ILE A 1 490 ? -14.851 13.618 -11.549 1.00 96.75 490 ILE A CA 1
ATOM 3691 C C . ILE A 1 490 ? -13.775 14.477 -10.893 1.00 96.75 490 ILE A C 1
ATOM 3693 O O . ILE A 1 490 ? -13.973 15.040 -9.816 1.00 96.75 490 ILE A O 1
ATOM 3697 N N . VAL A 1 491 ? -12.662 14.649 -11.599 1.00 95.88 491 VAL A N 1
ATOM 3698 C CA . VAL A 1 491 ? -11.620 15.612 -11.254 1.00 95.88 491 VAL A CA 1
ATOM 3699 C C . VAL A 1 491 ? -11.146 16.329 -12.514 1.00 95.88 491 VAL A C 1
ATOM 3701 O O . VAL A 1 491 ? -10.906 15.720 -13.552 1.00 95.88 491 VAL A O 1
ATOM 3704 N N . ARG A 1 492 ? -11.004 17.649 -12.413 1.00 96.00 492 ARG A N 1
ATOM 3705 C CA . ARG A 1 492 ? -10.392 18.510 -13.424 1.00 96.00 492 ARG A CA 1
ATOM 3706 C C . ARG A 1 492 ? -9.208 19.217 -12.786 1.00 96.00 492 ARG A C 1
ATOM 3708 O O . ARG A 1 492 ? -9.370 19.839 -11.735 1.00 96.00 492 ARG A O 1
ATOM 3715 N N . ALA A 1 493 ? -8.050 19.147 -13.433 1.00 95.81 493 ALA A N 1
ATOM 3716 C CA . ALA A 1 493 ? -6.835 19.791 -12.959 1.00 95.81 493 ALA A CA 1
ATOM 3717 C C . ALA A 1 493 ? -6.130 20.542 -14.092 1.00 95.81 493 ALA A C 1
ATOM 3719 O O . ALA A 1 493 ? -5.813 19.964 -15.133 1.00 95.81 493 ALA A O 1
ATOM 3720 N N . THR A 1 494 ? -5.885 21.833 -13.881 1.00 96.88 494 THR A N 1
ATOM 3721 C CA . THR A 1 494 ? -5.269 22.727 -14.871 1.00 96.88 494 THR A CA 1
ATOM 3722 C C . THR A 1 494 ? -4.218 23.612 -14.220 1.00 96.88 494 THR A C 1
ATOM 3724 O O . THR A 1 494 ? -4.412 24.076 -13.095 1.00 96.88 494 THR A O 1
ATOM 3727 N N . PHE A 1 495 ? -3.137 23.897 -14.935 1.00 96.44 495 PHE A N 1
ATOM 3728 C CA . PHE A 1 495 ? -2.201 24.956 -14.573 1.00 96.44 495 PHE A CA 1
ATOM 3729 C C . PHE A 1 495 ? -2.822 26.342 -14.805 1.00 96.44 495 PHE A C 1
ATOM 3731 O O . PHE A 1 495 ? -3.847 26.481 -15.478 1.00 96.44 495 PHE A O 1
ATOM 3738 N N . THR A 1 496 ? -2.202 27.383 -14.248 1.00 94.62 496 THR A N 1
ATOM 3739 C CA . THR A 1 496 ? -2.670 28.778 -14.375 1.00 94.62 496 THR A CA 1
ATOM 3740 C C . THR A 1 496 ? -2.672 29.323 -15.806 1.00 94.62 496 THR A C 1
ATOM 3742 O O . THR A 1 496 ? -3.416 30.257 -16.088 1.00 94.62 496 THR A O 1
ATOM 3745 N N . ASP A 1 497 ? -1.909 28.726 -16.725 1.00 93.00 497 ASP A N 1
ATOM 3746 C CA . ASP A 1 497 ? -1.927 29.052 -18.162 1.00 93.00 497 ASP A CA 1
ATOM 3747 C C . ASP A 1 497 ? -3.033 28.317 -18.947 1.00 93.00 497 ASP A C 1
ATOM 3749 O O . ASP A 1 497 ? -3.128 28.461 -20.164 1.00 93.00 497 ASP A O 1
ATOM 3753 N N . GLY A 1 498 ? -3.854 27.509 -18.268 1.00 93.12 498 GLY A N 1
ATOM 3754 C CA . GLY A 1 498 ? -4.923 26.710 -18.866 1.00 93.12 498 GLY A CA 1
ATOM 3755 C C . GLY A 1 498 ? -4.494 25.333 -19.380 1.00 93.12 498 GLY A C 1
ATOM 3756 O O . GLY A 1 498 ? -5.362 24.552 -19.776 1.00 93.12 498 GLY A O 1
ATOM 3757 N N . SER A 1 499 ? -3.200 24.995 -19.347 1.00 94.38 499 SER A N 1
ATOM 3758 C CA . SER A 1 499 ? -2.717 23.666 -19.741 1.00 94.38 499 SER A CA 1
ATOM 3759 C C . SER A 1 499 ? -3.097 22.583 -18.722 1.00 94.38 499 SER A C 1
ATOM 3761 O O . SER A 1 499 ? -3.346 22.856 -17.546 1.00 94.38 499 SER A O 1
ATOM 3763 N N . ASN A 1 500 ? -3.184 21.330 -19.175 1.00 94.56 500 ASN A N 1
ATOM 3764 C CA . ASN A 1 500 ? -3.631 20.209 -18.346 1.00 94.56 500 ASN A CA 1
ATOM 3765 C C . ASN A 1 500 ? -2.524 19.710 -17.415 1.00 94.56 500 ASN A C 1
ATOM 3767 O O . ASN A 1 500 ? -1.370 19.563 -17.824 1.00 94.56 500 ASN A O 1
ATOM 3771 N N . VAL A 1 501 ? -2.894 19.376 -16.178 1.00 93.56 501 VAL A N 1
ATOM 3772 C CA . VAL A 1 501 ? -1.992 18.649 -15.278 1.00 93.56 501 VAL A CA 1
ATOM 3773 C C . VAL A 1 501 ? -1.851 17.197 -15.769 1.00 93.56 501 VAL A C 1
ATOM 3775 O O . VAL A 1 501 ? -2.866 16.577 -16.084 1.00 93.56 501 VAL A O 1
ATOM 3778 N N . PRO A 1 502 ? -0.634 16.616 -15.816 1.00 89.94 502 PRO A N 1
ATOM 3779 C CA . PRO A 1 502 ? -0.436 15.246 -16.291 1.00 89.94 502 PRO A CA 1
ATOM 3780 C C . PRO A 1 502 ? -1.117 14.181 -15.425 1.00 89.94 502 PRO A C 1
ATOM 3782 O O . PRO A 1 502 ? -1.054 14.252 -14.186 1.00 89.94 502 PRO A O 1
ATOM 3785 N N . ARG A 1 503 ? -1.608 13.121 -16.087 1.00 87.00 503 ARG A N 1
ATOM 3786 C CA . ARG A 1 503 ? -2.058 11.850 -15.480 1.00 87.00 503 ARG A CA 1
ATOM 3787 C C . ARG A 1 503 ? -3.202 12.012 -14.470 1.00 87.00 503 ARG A C 1
ATOM 3789 O O . ARG A 1 503 ? -3.059 11.694 -13.292 1.00 87.00 503 ARG A O 1
ATOM 3796 N N . ILE A 1 504 ? -4.338 12.518 -14.948 1.00 91.50 504 ILE A N 1
ATOM 3797 C CA . ILE A 1 504 ? -5.582 12.680 -14.181 1.00 91.50 504 ILE A CA 1
ATOM 3798 C C . ILE A 1 504 ? -6.573 11.561 -14.567 1.00 91.50 504 ILE A C 1
ATOM 3800 O O . ILE A 1 504 ? -6.704 11.249 -15.758 1.00 91.50 504 ILE A O 1
ATOM 3804 N N . PRO A 1 505 ? -7.266 10.925 -13.600 1.00 93.12 505 PRO A N 1
ATOM 3805 C CA . PRO A 1 505 ? -8.242 9.877 -13.903 1.00 93.12 505 PRO A CA 1
ATOM 3806 C C . PRO A 1 505 ? -9.426 10.424 -14.722 1.00 93.12 505 PRO A C 1
ATOM 3808 O O . PRO A 1 505 ? -9.722 11.620 -14.646 1.00 93.12 505 PRO A O 1
ATOM 3811 N N . PRO A 1 506 ? -10.107 9.582 -15.522 1.00 94.50 506 PRO A N 1
ATOM 3812 C CA . PRO A 1 506 ? -11.296 10.006 -16.248 1.00 94.50 506 PRO A CA 1
ATOM 3813 C C . PRO A 1 506 ? -12.469 10.235 -15.290 1.00 94.50 506 PRO A C 1
ATOM 3815 O O . PRO A 1 506 ? -12.490 9.724 -14.170 1.00 94.50 506 PRO A O 1
ATOM 3818 N N . MET A 1 507 ? -13.495 10.931 -15.777 1.00 97.25 507 MET A N 1
ATOM 3819 C CA . MET A 1 507 ? -14.815 10.894 -15.149 1.00 97.25 507 MET A CA 1
ATOM 3820 C C . MET A 1 507 ? -15.361 9.461 -15.172 1.00 97.25 507 MET A C 1
ATOM 3822 O O . MET A 1 507 ? -15.182 8.739 -16.161 1.00 97.25 507 MET A O 1
ATOM 3826 N N . ARG A 1 508 ? -16.057 9.050 -14.109 1.00 97.50 508 ARG A N 1
ATOM 3827 C CA . ARG A 1 508 ? -16.711 7.738 -14.024 1.00 97.50 508 ARG A CA 1
ATOM 3828 C C . ARG A 1 508 ? -18.126 7.869 -13.477 1.00 97.50 508 ARG A C 1
ATOM 3830 O O . ARG A 1 508 ? -18.378 8.635 -12.550 1.00 97.50 508 ARG A O 1
ATOM 3837 N N . LEU A 1 509 ? -19.040 7.092 -14.050 1.00 98.25 509 LEU A N 1
ATOM 3838 C CA . LEU A 1 509 ? -20.425 6.959 -13.604 1.00 98.25 509 LEU A CA 1
ATOM 3839 C C . LEU A 1 509 ? -20.764 5.474 -13.510 1.00 98.25 509 LEU A C 1
ATOM 3841 O O . LEU A 1 509 ? -20.632 4.740 -14.486 1.00 98.25 509 LEU A O 1
ATOM 3845 N N . GLY A 1 510 ? -21.208 5.029 -12.341 1.00 97.69 510 GLY A N 1
ATOM 3846 C CA . GLY A 1 510 ? -21.597 3.648 -12.105 1.00 97.69 510 GLY A CA 1
ATOM 3847 C C . GLY A 1 510 ? -22.937 3.532 -11.399 1.00 97.69 510 GLY A C 1
ATOM 3848 O O . GLY A 1 510 ? -23.324 4.399 -10.618 1.00 97.69 510 GLY A O 1
ATOM 3849 N N . GLY A 1 511 ? -23.632 2.435 -11.666 1.00 97.75 511 GLY A N 1
ATOM 3850 C CA . GLY A 1 511 ? -24.908 2.104 -11.049 1.00 97.75 511 GLY A CA 1
ATOM 3851 C C . GLY A 1 511 ? -25.130 0.600 -11.004 1.00 97.75 511 GLY A C 1
ATOM 3852 O O . GLY A 1 511 ? -24.577 -0.146 -11.814 1.00 97.75 511 GLY A O 1
ATOM 3853 N N . GLY A 1 512 ? -25.933 0.144 -10.054 1.00 97.88 512 GLY A N 1
ATOM 3854 C CA . GLY A 1 512 ? -26.268 -1.261 -9.906 1.00 97.88 512 GLY A CA 1
ATOM 3855 C C . GLY A 1 512 ? -27.659 -1.485 -9.347 1.00 97.88 512 GLY A C 1
ATOM 3856 O O . GLY A 1 512 ? -28.232 -0.635 -8.667 1.00 97.88 512 GLY A O 1
ATOM 3857 N N . VAL A 1 513 ? -28.184 -2.666 -9.652 1.00 98.25 513 VAL A N 1
ATOM 3858 C CA . VAL A 1 513 ? -29.374 -3.228 -9.019 1.00 98.25 513 VAL A CA 1
ATOM 3859 C C . VAL A 1 513 ? -28.902 -4.366 -8.133 1.00 98.25 513 VAL A C 1
ATOM 3861 O O . VAL A 1 513 ? -28.129 -5.222 -8.577 1.00 98.25 513 VAL A O 1
ATOM 3864 N N . TYR A 1 514 ? -29.373 -4.391 -6.893 1.00 97.38 514 TYR A N 1
ATOM 3865 C CA . TYR A 1 514 ? -29.112 -5.487 -5.977 1.00 97.38 514 TYR A CA 1
ATOM 3866 C C . TYR A 1 514 ? -30.394 -6.028 -5.365 1.00 97.38 514 TYR A C 1
ATOM 3868 O O . TYR A 1 514 ? -31.376 -5.316 -5.175 1.00 97.38 514 TYR A O 1
ATOM 3876 N N . TRP A 1 515 ? -30.360 -7.303 -5.013 1.00 96.94 515 TRP A N 1
ATOM 3877 C CA . TRP A 1 515 ? -31.338 -7.946 -4.157 1.00 96.94 515 TRP A CA 1
ATOM 3878 C C . TRP A 1 515 ? -30.610 -8.595 -2.985 1.00 96.94 515 TRP A C 1
ATOM 3880 O O . TRP A 1 515 ? -29.540 -9.184 -3.163 1.00 96.94 515 TRP A O 1
ATOM 3890 N N . ARG A 1 516 ? -31.167 -8.476 -1.780 1.00 94.75 516 ARG A N 1
ATOM 3891 C CA . ARG A 1 516 ? -30.537 -9.004 -0.569 1.00 94.75 516 ARG A CA 1
ATOM 3892 C C . ARG A 1 516 ? -31.535 -9.494 0.457 1.00 94.75 516 ARG A C 1
ATOM 3894 O O . ARG A 1 516 ? -32.575 -8.879 0.635 1.00 94.75 516 ARG A O 1
ATOM 3901 N N . ASN A 1 517 ? -31.185 -10.527 1.203 1.00 91.88 517 ASN A N 1
ATOM 3902 C CA . ASN A 1 517 ? -31.885 -10.907 2.427 1.00 91.88 517 ASN A CA 1
ATOM 3903 C C . ASN A 1 517 ? -30.861 -11.246 3.520 1.00 91.88 517 ASN A C 1
ATOM 3905 O O . ASN A 1 517 ? -29.687 -10.897 3.404 1.00 91.88 517 ASN A O 1
ATOM 3909 N N . ASP A 1 518 ? -31.288 -11.918 4.587 1.00 86.19 518 ASP A N 1
ATOM 3910 C CA . ASP A 1 518 ? -30.397 -12.286 5.692 1.00 86.19 518 ASP A CA 1
ATOM 3911 C C . ASP A 1 518 ? -29.193 -13.133 5.259 1.00 86.19 518 ASP A C 1
ATOM 3913 O O . ASP A 1 518 ? -28.129 -13.024 5.872 1.00 86.19 518 ASP A O 1
ATOM 3917 N N . ASN A 1 519 ? -29.352 -13.966 4.221 1.00 90.50 519 ASN A N 1
ATOM 3918 C CA . ASN A 1 519 ? -28.325 -14.917 3.801 1.00 90.50 519 ASN A CA 1
ATOM 3919 C C . ASN A 1 519 ? -27.782 -14.684 2.391 1.00 90.50 519 ASN A C 1
ATOM 3921 O O . ASN A 1 519 ? -26.705 -15.171 2.090 1.00 90.50 519 ASN A O 1
ATOM 3925 N N . TRP A 1 520 ? -28.497 -13.997 1.510 1.00 93.81 520 TRP A N 1
ATOM 3926 C CA . TRP A 1 520 ? -28.117 -13.839 0.111 1.00 93.81 520 TRP A CA 1
ATOM 3927 C C . TRP A 1 520 ? -27.912 -12.374 -0.244 1.00 93.81 520 TRP A C 1
ATOM 3929 O O . TRP A 1 520 ? -28.652 -11.503 0.210 1.00 93.81 520 TRP A O 1
ATOM 3939 N N . PHE A 1 521 ? -26.943 -12.124 -1.116 1.00 95.62 521 PHE A N 1
ATOM 3940 C CA . PHE A 1 521 ? -26.749 -10.855 -1.797 1.00 95.62 521 PHE A CA 1
ATOM 3941 C C . PHE A 1 521 ? -26.439 -11.119 -3.265 1.00 95.62 521 PHE A C 1
ATOM 3943 O O . PHE A 1 521 ? -25.497 -11.836 -3.590 1.00 95.62 521 PHE A O 1
ATOM 3950 N N . ALA A 1 522 ? -27.245 -10.548 -4.150 1.00 97.38 522 ALA A N 1
ATOM 3951 C CA . ALA A 1 522 ? -27.050 -10.590 -5.587 1.00 97.38 522 ALA A CA 1
ATOM 3952 C C . ALA A 1 522 ? -27.000 -9.157 -6.109 1.00 97.38 522 ALA A C 1
ATOM 3954 O O . ALA A 1 522 ? -27.873 -8.357 -5.783 1.00 97.38 522 ALA A O 1
ATOM 3955 N N . ARG A 1 523 ? -26.008 -8.825 -6.930 1.00 97.62 523 ARG A N 1
ATOM 3956 C CA . ARG A 1 523 ? -25.864 -7.500 -7.536 1.00 97.62 523 ARG A CA 1
ATOM 3957 C C . ARG A 1 523 ? -25.401 -7.615 -8.976 1.00 97.62 523 ARG A C 1
ATOM 3959 O O . ARG A 1 523 ? -24.482 -8.376 -9.272 1.00 97.62 523 ARG A O 1
ATOM 3966 N N . VAL A 1 524 ? -25.985 -6.798 -9.844 1.00 98.56 524 VAL A N 1
ATOM 3967 C CA . VAL A 1 524 ? -25.493 -6.539 -11.200 1.00 98.56 524 VAL A CA 1
ATOM 3968 C C . VAL A 1 524 ? -25.257 -5.041 -11.323 1.00 98.56 524 VAL A C 1
ATOM 3970 O O . VAL A 1 524 ? -26.144 -4.252 -11.003 1.00 98.56 524 VAL A O 1
ATOM 3973 N N . GLY A 1 525 ? -24.065 -4.644 -11.757 1.00 98.19 525 GLY A N 1
ATOM 3974 C CA . GLY A 1 525 ? -23.707 -3.240 -11.922 1.00 98.19 525 GLY A CA 1
ATOM 3975 C C . GLY A 1 525 ? -23.007 -2.962 -13.242 1.00 98.19 525 GLY A C 1
ATOM 3976 O O . GLY A 1 525 ? -22.303 -3.823 -13.771 1.00 98.19 525 GLY A O 1
ATOM 3977 N N . LEU A 1 526 ? -23.194 -1.742 -13.734 1.00 98.31 526 LEU A N 1
ATOM 3978 C CA . LEU A 1 526 ? -22.505 -1.164 -14.879 1.00 98.31 526 LEU A CA 1
ATOM 3979 C C . LEU A 1 526 ? -21.717 0.058 -14.404 1.00 98.31 526 LEU A C 1
ATOM 3981 O O . LEU A 1 526 ? -22.256 0.904 -13.692 1.00 98.31 526 LEU A O 1
ATOM 3985 N N . LEU A 1 527 ? -20.459 0.161 -14.816 1.00 97.94 527 LEU A N 1
ATOM 3986 C CA . LEU A 1 527 ? -19.652 1.366 -14.675 1.00 97.94 527 LEU A CA 1
ATOM 3987 C C . LEU A 1 527 ? -19.172 1.812 -16.051 1.00 97.94 527 LEU A C 1
ATOM 3989 O O . LEU A 1 527 ? -18.498 1.052 -16.738 1.00 97.94 527 LEU A O 1
ATOM 3993 N N . HIS A 1 528 ? -19.497 3.046 -16.416 1.00 98.19 528 HIS A N 1
ATOM 3994 C CA . HIS A 1 528 ? -18.966 3.718 -17.588 1.00 98.19 528 HIS A CA 1
ATOM 3995 C C . HIS A 1 528 ? -17.829 4.648 -17.157 1.00 98.19 528 HIS A C 1
ATOM 3997 O O . HIS A 1 528 ? -18.035 5.584 -16.374 1.00 98.19 528 HIS A O 1
ATOM 4003 N N . ALA A 1 529 ? -16.625 4.387 -17.657 1.00 97.81 529 ALA A N 1
ATOM 4004 C CA . ALA A 1 529 ? -15.510 5.317 -17.580 1.00 97.81 529 ALA A CA 1
ATOM 4005 C C . ALA A 1 529 ? -15.429 6.088 -18.896 1.00 97.81 529 ALA A C 1
ATOM 4007 O O . ALA A 1 529 ? -15.305 5.495 -19.969 1.00 97.81 529 ALA A O 1
ATOM 4008 N N . PHE A 1 530 ? -15.495 7.412 -18.812 1.00 97.88 530 PHE A N 1
ATOM 4009 C CA . PHE A 1 530 ? -15.438 8.268 -19.989 1.00 97.88 530 PHE A CA 1
ATOM 4010 C C . PHE A 1 530 ? -14.012 8.317 -20.553 1.00 97.88 530 PHE A C 1
ATOM 4012 O O . PHE A 1 530 ? -13.039 7.994 -19.871 1.00 97.88 530 PHE A O 1
ATOM 4019 N N . ALA A 1 531 ? -13.875 8.740 -21.810 1.00 97.19 531 ALA A N 1
ATOM 4020 C CA . ALA A 1 531 ? -12.558 8.958 -22.397 1.00 97.19 531 ALA A CA 1
ATOM 4021 C C . ALA A 1 531 ? -11.803 10.080 -21.661 1.00 97.19 531 ALA A C 1
ATOM 4023 O O . ALA A 1 531 ? -12.394 11.100 -21.298 1.00 97.19 531 ALA A O 1
ATOM 4024 N N . GLN A 1 532 ? -10.492 9.908 -21.486 1.00 95.94 532 GLN A N 1
ATOM 4025 C CA . GLN A 1 532 ? -9.599 10.948 -20.978 1.00 95.94 532 GLN A CA 1
ATOM 4026 C C . GLN A 1 532 ? -8.864 11.602 -22.152 1.00 95.94 532 GLN A C 1
ATOM 4028 O O . GLN A 1 532 ? -7.963 10.999 -22.740 1.00 95.94 532 GLN A O 1
ATOM 4033 N N . ASN A 1 533 ? -9.258 12.836 -22.470 1.00 95.31 533 ASN A N 1
ATOM 4034 C CA . ASN A 1 533 ? -8.695 13.646 -23.556 1.00 95.31 533 ASN A CA 1
ATOM 4035 C C . ASN A 1 533 ? -7.996 14.918 -23.052 1.00 95.31 533 ASN A C 1
ATOM 4037 O O . ASN A 1 533 ? -7.365 15.627 -23.832 1.00 95.31 533 ASN A O 1
ATOM 4041 N N . ASP A 1 534 ? -8.089 15.208 -21.757 1.00 94.19 534 ASP A N 1
ATOM 4042 C CA . ASP A 1 534 ? -7.467 16.367 -21.136 1.00 94.19 534 ASP A CA 1
ATOM 4043 C C . ASP A 1 534 ? -6.028 16.048 -20.713 1.00 94.19 534 ASP A C 1
ATOM 4045 O O . ASP A 1 534 ? -5.715 15.862 -19.535 1.00 94.19 534 ASP A O 1
ATOM 4049 N N . ILE A 1 535 ? -5.144 15.979 -21.701 1.00 90.75 535 ILE A N 1
ATOM 4050 C CA . ILE A 1 535 ? -3.751 15.558 -21.537 1.00 90.75 535 ILE A CA 1
ATOM 4051 C C . ILE A 1 535 ? -2.764 16.723 -21.731 1.00 90.75 535 ILE A C 1
ATOM 4053 O O . ILE A 1 535 ? -3.098 17.711 -22.396 1.00 90.75 535 ILE A O 1
ATOM 4057 N N . PRO A 1 536 ? -1.562 16.667 -21.132 1.00 87.56 536 PRO A N 1
ATOM 4058 C CA . PRO A 1 536 ? -0.446 17.542 -21.492 1.00 87.56 536 PRO A CA 1
ATOM 4059 C C . PRO A 1 536 ? 0.127 17.171 -22.876 1.00 87.56 536 PRO A C 1
ATOM 4061 O O . PRO A 1 536 ? -0.198 16.132 -23.439 1.00 87.56 536 PRO A O 1
ATOM 4064 N N . GLN A 1 537 ? 1.014 18.014 -23.413 1.00 82.50 537 GLN A N 1
ATOM 4065 C CA . GLN A 1 537 ? 1.512 17.957 -24.800 1.00 82.50 537 GLN A CA 1
ATOM 4066 C C . GLN A 1 537 ? 2.128 16.615 -25.252 1.00 82.50 537 GLN A C 1
ATOM 4068 O O . GLN A 1 537 ? 2.075 16.315 -26.441 1.00 82.50 537 GLN A O 1
ATOM 4073 N N . PHE A 1 538 ? 2.715 15.829 -24.346 1.00 84.19 538 PHE A N 1
ATOM 4074 C CA . PHE A 1 538 ? 3.441 14.590 -24.677 1.00 84.19 538 PHE A CA 1
ATOM 4075 C C . PHE A 1 538 ? 2.824 13.325 -24.063 1.00 84.19 538 PHE A C 1
ATOM 4077 O O . PHE A 1 538 ? 3.432 12.261 -24.126 1.00 84.19 538 PHE A O 1
ATOM 4084 N N . ASP A 1 539 ? 1.631 13.434 -23.478 1.00 85.75 539 ASP A N 1
ATOM 4085 C CA . ASP A 1 539 ? 0.856 12.266 -23.051 1.00 85.75 539 ASP A CA 1
ATOM 4086 C C . ASP A 1 539 ? -0.053 11.807 -24.209 1.00 85.75 539 ASP A C 1
ATOM 4088 O O . ASP A 1 539 ? -0.272 12.524 -25.186 1.00 85.75 539 ASP A O 1
ATOM 4092 N N . THR A 1 540 ? -0.625 10.609 -24.101 1.00 89.00 540 THR A N 1
ATOM 4093 C CA . THR A 1 540 ? -1.580 10.062 -25.076 1.00 89.00 540 THR A CA 1
ATOM 4094 C C . THR A 1 540 ? -2.983 9.968 -24.474 1.00 89.00 540 THR A C 1
ATOM 4096 O O . THR A 1 540 ? -3.155 9.783 -23.266 1.00 89.00 540 THR A O 1
ATOM 4099 N N . THR A 1 541 ? -4.024 10.076 -25.303 1.00 93.00 541 THR A N 1
ATOM 4100 C CA . THR A 1 541 ? -5.416 9.970 -24.837 1.00 93.00 541 THR A CA 1
ATOM 4101 C C . THR A 1 541 ? -5.745 8.550 -24.367 1.00 93.00 541 THR A C 1
ATOM 4103 O O . THR A 1 541 ? -5.024 7.587 -24.643 1.00 93.00 541 THR A O 1
ATOM 4106 N N . THR A 1 542 ? -6.824 8.395 -23.600 1.00 95.44 542 THR A N 1
ATOM 4107 C CA . THR A 1 542 ? -7.310 7.076 -23.160 1.00 95.44 542 THR A CA 1
ATOM 4108 C C . THR A 1 542 ? -8.776 6.921 -23.535 1.00 95.44 542 THR A C 1
ATOM 4110 O O . THR A 1 542 ? -9.594 7.769 -23.183 1.00 95.44 542 THR A O 1
ATOM 4113 N N . ALA A 1 543 ? -9.113 5.846 -24.249 1.00 96.31 543 ALA A N 1
ATOM 4114 C CA . ALA A 1 543 ? -10.489 5.557 -24.638 1.00 96.31 543 ALA A CA 1
ATOM 4115 C C . ALA A 1 543 ? -11.376 5.252 -23.417 1.00 96.31 543 ALA A C 1
ATOM 4117 O O . ALA A 1 543 ? -10.904 4.722 -22.410 1.00 96.31 543 ALA A O 1
ATOM 4118 N N . GLY A 1 544 ? -12.665 5.579 -23.529 1.00 97.19 544 GLY A N 1
ATOM 4119 C CA . GLY A 1 544 ? -13.666 5.181 -22.541 1.00 97.19 544 GLY A CA 1
ATOM 4120 C C . GLY A 1 544 ? -13.989 3.688 -22.623 1.00 97.19 544 GLY A C 1
ATOM 4121 O O . GLY A 1 544 ? -13.716 3.040 -23.636 1.00 97.19 544 GLY A O 1
ATOM 4122 N N . TYR A 1 545 ? -14.573 3.145 -21.559 1.00 97.31 545 TYR A N 1
ATOM 4123 C CA . TYR A 1 545 ? -14.929 1.730 -21.471 1.00 97.31 545 TYR A CA 1
ATOM 4124 C C . TYR A 1 545 ? -16.131 1.493 -20.554 1.00 97.31 545 TYR A C 1
ATOM 4126 O O . TYR A 1 545 ? -16.415 2.278 -19.648 1.00 97.31 545 TYR A O 1
ATOM 4134 N N . ASP A 1 546 ? -16.787 0.352 -20.763 1.00 97.81 546 ASP A N 1
ATOM 4135 C CA . ASP A 1 546 ? -17.908 -0.125 -19.960 1.00 97.81 546 ASP A CA 1
ATOM 4136 C C . ASP A 1 546 ? -17.532 -1.395 -19.196 1.00 97.81 546 ASP A C 1
ATOM 4138 O O . ASP A 1 546 ? -17.007 -2.362 -19.753 1.00 97.81 546 ASP A O 1
ATOM 4142 N N . LEU A 1 547 ? -17.839 -1.404 -17.903 1.00 97.12 547 LEU A N 1
ATOM 4143 C CA . LEU A 1 547 ? -17.583 -2.508 -16.990 1.00 97.12 547 LEU A CA 1
ATOM 4144 C C . LEU A 1 547 ? -18.889 -3.054 -16.436 1.00 97.12 547 LEU A C 1
ATOM 4146 O O . LEU A 1 547 ? -19.520 -2.425 -15.590 1.00 97.12 547 LEU A O 1
ATOM 4150 N N . VAL A 1 548 ? -19.251 -4.265 -16.853 1.00 98.44 548 VAL A N 1
ATOM 4151 C CA . VAL A 1 548 ? -20.326 -5.030 -16.211 1.00 98.44 548 VAL A CA 1
ATOM 4152 C C . VAL A 1 548 ? -19.726 -5.947 -15.153 1.00 98.44 548 VAL A C 1
ATOM 4154 O O . VAL A 1 548 ? -18.859 -6.769 -15.464 1.00 98.44 548 VAL A O 1
ATOM 4157 N N . LYS A 1 549 ? -20.217 -5.821 -13.915 1.00 98.25 549 LYS A N 1
ATOM 4158 C CA . LYS A 1 549 ? -19.856 -6.680 -12.782 1.00 98.25 549 LYS A CA 1
ATOM 4159 C C . LYS A 1 549 ? -21.083 -7.376 -12.210 1.00 98.25 549 LYS A C 1
ATOM 4161 O O . LYS A 1 549 ? -22.150 -6.773 -12.091 1.00 98.25 549 LYS A O 1
ATOM 4166 N N . VAL A 1 550 ? -20.907 -8.627 -11.806 1.00 98.38 550 VAL A N 1
ATOM 4167 C CA . VAL A 1 550 ? -21.919 -9.422 -11.103 1.00 98.38 550 VAL A CA 1
ATOM 4168 C C . VAL A 1 550 ? -21.330 -9.913 -9.791 1.00 98.38 550 VAL A C 1
ATOM 4170 O O . VAL A 1 550 ? -20.183 -10.346 -9.752 1.00 98.38 550 VAL A O 1
ATOM 4173 N N . GLN A 1 551 ? -22.113 -9.876 -8.721 1.00 97.88 551 GLN A N 1
ATOM 4174 C CA . GLN A 1 551 ? -21.758 -10.462 -7.435 1.00 97.88 551 GLN A CA 1
ATOM 4175 C C . GLN A 1 551 ? -22.920 -11.311 -6.941 1.00 97.88 551 GLN A C 1
ATOM 4177 O O . GLN A 1 551 ? -24.061 -10.855 -6.933 1.00 97.88 551 GLN A O 1
ATOM 4182 N N . LEU A 1 552 ? -22.619 -12.533 -6.521 1.00 97.81 552 LEU A N 1
ATOM 4183 C CA . LEU A 1 552 ? -23.533 -13.411 -5.810 1.00 97.81 552 LEU A CA 1
ATOM 4184 C C . LEU A 1 552 ? -22.821 -13.910 -4.558 1.00 97.81 552 LEU A C 1
ATOM 4186 O O . LEU A 1 552 ? -21.756 -14.509 -4.653 1.00 97.81 552 LEU A O 1
ATOM 4190 N N . GLU A 1 553 ? -23.406 -13.674 -3.398 1.00 96.88 553 GLU A N 1
ATOM 4191 C CA . GLU A 1 553 ? -22.870 -14.072 -2.104 1.00 96.88 553 GLU A CA 1
ATOM 4192 C C . GLU A 1 553 ? -23.963 -14.772 -1.302 1.00 96.88 553 GLU A C 1
ATOM 4194 O O . GLU A 1 553 ? -25.097 -14.298 -1.225 1.00 96.88 553 GLU A O 1
ATOM 4199 N N . HIS A 1 554 ? -23.601 -15.893 -0.690 1.00 94.56 554 HIS A N 1
ATOM 4200 C CA . HIS A 1 554 ? -24.372 -16.569 0.333 1.00 94.56 554 HIS A CA 1
ATOM 4201 C C . HIS A 1 554 ? -23.588 -16.549 1.642 1.00 94.56 554 HIS A C 1
ATOM 4203 O O . HIS A 1 554 ? -22.512 -17.139 1.736 1.00 94.56 554 HIS A O 1
ATOM 4209 N N . ARG A 1 555 ? -24.142 -15.903 2.661 1.00 92.94 555 ARG A N 1
ATOM 4210 C CA . ARG A 1 555 ? -23.571 -15.766 3.993 1.00 92.94 555 ARG A CA 1
ATOM 4211 C C . ARG A 1 555 ? -24.511 -16.353 5.029 1.00 92.94 555 ARG A C 1
ATOM 4213 O O . ARG A 1 555 ? -25.647 -15.917 5.157 1.00 92.94 555 ARG A O 1
ATOM 4220 N N . LYS A 1 556 ? -24.035 -17.314 5.811 1.00 88.31 556 LYS A N 1
ATOM 4221 C CA . LYS A 1 556 ? -24.823 -17.975 6.849 1.00 88.31 556 LYS A CA 1
ATOM 4222 C C . LYS A 1 556 ? -24.110 -17.897 8.187 1.00 88.31 556 LYS A C 1
ATOM 4224 O O . LYS A 1 556 ? -22.922 -18.181 8.268 1.00 88.31 556 LYS A O 1
ATOM 4229 N N . PHE A 1 557 ? -24.857 -17.529 9.223 1.00 86.94 557 PHE A N 1
ATOM 4230 C CA . PHE A 1 557 ? -24.388 -17.488 10.604 1.00 86.94 557 PHE A CA 1
ATOM 4231 C C . PHE A 1 557 ? -25.073 -18.589 11.421 1.00 86.94 557 PHE A C 1
ATOM 4233 O O . PHE A 1 557 ? -26.303 -18.703 11.400 1.00 86.94 557 PHE A O 1
ATOM 4240 N N . TRP A 1 558 ? -24.285 -19.371 12.153 1.00 79.56 558 TRP A N 1
ATOM 4241 C CA . TRP A 1 558 ? -24.735 -20.364 13.124 1.00 79.56 558 TRP A CA 1
ATOM 4242 C C . TRP A 1 558 ? -24.257 -19.944 14.509 1.00 79.56 558 TRP A C 1
ATOM 4244 O O . TRP A 1 558 ? -23.056 -19.899 14.762 1.00 79.56 558 TRP A O 1
ATOM 4254 N N . LYS A 1 559 ? -25.205 -19.649 15.405 1.00 75.94 559 LYS A N 1
ATOM 4255 C CA . LYS A 1 559 ? -24.906 -19.339 16.808 1.00 75.94 559 LYS A CA 1
ATOM 4256 C C . LYS A 1 559 ? -24.400 -20.585 17.543 1.00 75.94 559 LYS A C 1
ATOM 4258 O O . LYS A 1 559 ? -23.351 -20.543 18.173 1.00 75.94 559 LYS A O 1
ATOM 4263 N N . ASP A 1 560 ? -25.135 -21.686 17.394 1.00 68.62 560 ASP A N 1
ATOM 4264 C CA . ASP A 1 560 ? -24.914 -22.933 18.121 1.00 68.62 560 ASP A CA 1
ATOM 4265 C C . ASP A 1 560 ? -24.338 -23.983 17.157 1.00 68.62 560 ASP A C 1
ATOM 4267 O O . ASP A 1 560 ? -25.070 -24.743 16.520 1.00 68.62 560 ASP A O 1
ATOM 4271 N N . SER A 1 561 ? -23.012 -23.988 16.987 1.00 61.28 561 SER A N 1
ATOM 4272 C CA . SER A 1 561 ? -22.296 -25.053 16.271 1.00 61.28 561 SER A CA 1
ATOM 4273 C C . SER A 1 561 ? -21.446 -25.876 17.247 1.00 61.28 561 SER A C 1
ATOM 4275 O O . SER A 1 561 ? -21.076 -25.350 18.298 1.00 61.28 561 SER A O 1
ATOM 4277 N N . PRO A 1 562 ? -21.066 -27.129 16.914 1.00 46.16 562 PRO A N 1
ATOM 4278 C CA . PRO A 1 562 ? -20.207 -27.959 17.770 1.00 46.16 562 PRO A CA 1
ATOM 4279 C C . PRO A 1 562 ? -18.855 -27.328 18.113 1.00 46.16 562 PRO A C 1
ATOM 4281 O O . PRO A 1 562 ? -18.171 -27.794 19.019 1.00 46.16 562 PRO A O 1
ATOM 4284 N N . TRP A 1 563 ? -18.462 -26.298 17.364 1.00 48.53 563 TRP A N 1
ATOM 4285 C CA . TRP A 1 563 ? -17.197 -25.611 17.526 1.00 48.53 563 TRP A CA 1
ATOM 4286 C C . TRP A 1 563 ? -17.371 -24.262 18.219 1.00 48.53 563 TRP A C 1
ATOM 4288 O O . TRP A 1 563 ? -16.393 -23.808 18.772 1.00 48.53 563 TRP A O 1
ATOM 4298 N N . GLY A 1 564 ? -18.565 -23.647 18.234 1.00 61.94 564 GLY A N 1
ATOM 4299 C CA . GLY A 1 564 ? -18.828 -22.257 18.664 1.00 61.94 564 GLY A CA 1
ATOM 4300 C C . GLY A 1 564 ? -19.551 -21.437 17.580 1.00 61.94 564 GLY A C 1
ATOM 4301 O O . GLY A 1 564 ? -19.955 -21.995 16.559 1.00 61.94 564 GLY A O 1
ATOM 4302 N N . ALA A 1 565 ? -19.737 -20.126 17.765 1.00 70.62 565 ALA A N 1
ATOM 4303 C CA . ALA A 1 565 ? -20.393 -19.286 16.755 1.00 70.62 565 ALA A CA 1
ATOM 4304 C C . ALA A 1 565 ? -19.561 -19.217 15.459 1.00 70.62 565 ALA A C 1
ATOM 4306 O O . ALA A 1 565 ? -18.361 -18.929 15.504 1.00 70.62 565 ALA A O 1
ATOM 4307 N N . VAL A 1 566 ? -20.191 -19.485 14.311 1.00 81.00 566 VAL A N 1
ATOM 4308 C CA . VAL A 1 566 ? -19.533 -19.547 12.994 1.00 81.00 566 VAL A CA 1
ATOM 4309 C C . VAL A 1 566 ? -20.327 -18.776 11.946 1.00 81.00 566 VAL A C 1
ATOM 4311 O O . VAL A 1 566 ? -21.541 -18.932 11.828 1.00 81.00 566 VAL A O 1
ATOM 4314 N N . GLU A 1 567 ? -19.627 -18.007 11.120 1.00 86.75 567 GLU A N 1
ATOM 4315 C CA . GLU A 1 567 ? -20.129 -17.428 9.879 1.00 86.75 567 GLU A CA 1
ATOM 4316 C C . GLU A 1 567 ? -19.401 -18.041 8.684 1.00 86.75 567 GLU A C 1
ATOM 4318 O O . GLU A 1 567 ? -18.174 -18.081 8.652 1.00 86.75 567 GLU A O 1
ATOM 4323 N N . VAL A 1 568 ? -20.146 -18.472 7.670 1.00 85.75 568 VAL A N 1
ATOM 4324 C CA . VAL A 1 568 ? -19.589 -18.881 6.376 1.00 85.75 568 VAL A CA 1
ATOM 4325 C C . VAL A 1 568 ? -20.181 -17.994 5.296 1.00 85.75 568 VAL A C 1
ATOM 4327 O O . VAL A 1 568 ? -21.397 -17.988 5.107 1.00 85.75 568 VAL A O 1
ATOM 4330 N N . ALA A 1 569 ? -19.327 -17.281 4.569 1.00 91.50 569 ALA A N 1
ATOM 4331 C CA . ALA A 1 569 ? -19.674 -16.560 3.354 1.00 91.50 569 ALA A CA 1
ATOM 4332 C C . ALA A 1 569 ? -19.003 -17.227 2.152 1.00 91.50 569 ALA A C 1
ATOM 4334 O O . ALA A 1 569 ? -17.793 -17.417 2.129 1.00 91.50 569 ALA A O 1
ATOM 4335 N N . THR A 1 570 ? -19.775 -17.568 1.132 1.00 92.31 570 THR A N 1
ATOM 4336 C CA . THR A 1 570 ? -19.259 -18.055 -0.147 1.00 92.31 570 THR A CA 1
ATOM 4337 C C . THR A 1 570 ? -19.893 -17.273 -1.275 1.00 92.31 570 THR A C 1
ATOM 4339 O O . THR A 1 570 ? -21.027 -16.811 -1.154 1.00 92.31 570 THR A O 1
ATOM 4342 N N . GLY A 1 571 ? -19.180 -17.104 -2.378 1.00 95.31 571 GLY A N 1
ATOM 4343 C CA . GLY A 1 571 ? -19.743 -16.368 -3.488 1.00 95.31 571 GLY A CA 1
ATOM 4344 C C . GLY A 1 571 ? -18.954 -16.453 -4.773 1.00 95.31 571 GLY A C 1
ATOM 4345 O O . GLY A 1 571 ? -17.870 -17.035 -4.849 1.00 95.31 571 GLY A O 1
ATOM 4346 N N . LEU A 1 572 ? -19.553 -15.840 -5.783 1.00 97.06 572 LEU A N 1
ATOM 4347 C CA . LEU A 1 572 ? -19.035 -15.666 -7.124 1.00 97.06 572 LEU A CA 1
ATOM 4348 C C . LEU A 1 572 ? -19.021 -14.170 -7.444 1.00 97.06 572 LEU A C 1
ATOM 4350 O O . LEU A 1 572 ? -20.034 -13.486 -7.298 1.00 97.06 572 LEU A O 1
ATOM 4354 N N . VAL A 1 573 ? -17.892 -13.679 -7.940 1.00 98.19 573 VAL A N 1
ATOM 4355 C CA . VAL A 1 573 ? -17.765 -12.341 -8.522 1.00 98.19 573 VAL A CA 1
ATOM 4356 C C . VAL A 1 573 ? -17.393 -12.494 -9.990 1.00 98.19 573 VAL A C 1
ATOM 4358 O O . VAL A 1 573 ? -16.378 -13.103 -10.309 1.00 98.19 573 VAL A O 1
ATOM 4361 N N . GLY A 1 574 ? -18.215 -11.959 -10.884 1.00 98.31 574 GLY A N 1
ATOM 4362 C CA . GLY A 1 574 ? -17.889 -11.769 -12.292 1.00 98.31 574 GLY A CA 1
ATOM 4363 C C . GLY A 1 574 ? -17.410 -10.339 -12.515 1.00 98.31 574 GLY A C 1
ATOM 4364 O O . GLY A 1 574 ? -18.145 -9.400 -12.211 1.00 98.31 574 GLY A O 1
ATOM 4365 N N . ASP A 1 575 ? -16.203 -10.170 -13.045 1.00 97.62 575 ASP A N 1
ATOM 4366 C CA . ASP A 1 575 ? -15.605 -8.871 -13.359 1.00 97.62 575 ASP A CA 1
ATOM 4367 C C . ASP A 1 575 ? -15.351 -8.740 -14.866 1.00 97.62 575 ASP A C 1
ATOM 4369 O O . ASP A 1 575 ? -15.111 -9.738 -15.557 1.00 97.62 575 ASP A O 1
ATOM 4373 N N . ASN A 1 576 ? -15.435 -7.506 -15.367 1.00 97.75 576 ASN A N 1
ATOM 4374 C CA . ASN A 1 576 ? -15.290 -7.151 -16.776 1.00 97.75 576 ASN A CA 1
ATOM 4375 C C . ASN A 1 576 ? -16.056 -8.114 -17.708 1.00 97.75 576 ASN A C 1
ATOM 4377 O O . ASN A 1 576 ? -15.496 -8.688 -18.641 1.00 97.75 576 ASN A O 1
ATOM 4381 N N . LEU A 1 577 ? -17.351 -8.344 -17.449 1.00 98.38 577 LEU A N 1
ATOM 4382 C CA . LEU A 1 577 ? -18.124 -9.367 -18.174 1.00 98.38 577 LEU A CA 1
ATOM 4383 C C . LEU A 1 577 ? -18.303 -9.068 -19.669 1.00 98.38 577 LEU A C 1
ATOM 4385 O O . LEU A 1 577 ? -18.497 -9.998 -20.455 1.00 98.38 577 LEU A O 1
ATOM 4389 N N . LEU A 1 578 ? -18.176 -7.797 -20.061 1.00 97.94 578 LEU A N 1
ATOM 4390 C CA . LEU A 1 578 ? -18.133 -7.362 -21.460 1.00 97.94 578 LEU A CA 1
ATOM 4391 C C . LEU A 1 578 ? -16.793 -7.662 -22.145 1.00 97.94 578 LEU A C 1
ATOM 4393 O O . LEU A 1 578 ? -16.699 -7.531 -23.361 1.00 97.94 578 LEU A O 1
ATOM 4397 N N . ASN A 1 579 ? -15.778 -8.088 -21.387 1.00 97.69 579 ASN A N 1
ATOM 4398 C CA . ASN A 1 579 ? -14.416 -8.303 -21.864 1.00 97.69 579 ASN A CA 1
ATOM 4399 C C . ASN A 1 579 ? -13.865 -7.050 -22.573 1.00 97.69 579 ASN A C 1
ATOM 4401 O O . ASN A 1 579 ? -13.347 -7.134 -23.684 1.00 97.69 579 ASN A O 1
ATOM 4405 N N . ALA A 1 580 ? -14.041 -5.881 -21.955 1.00 97.38 580 ALA A N 1
ATOM 4406 C CA . ALA A 1 580 ? -13.644 -4.594 -22.511 1.00 97.38 580 ALA A CA 1
ATOM 4407 C C . ALA A 1 580 ? -12.126 -4.373 -22.415 1.00 97.38 580 ALA A C 1
ATOM 4409 O O . ALA A 1 580 ? -11.477 -4.833 -21.471 1.00 97.38 580 ALA A O 1
ATOM 4410 N N . ASN A 1 581 ? -11.581 -3.619 -23.375 1.00 96.88 581 ASN A N 1
ATOM 4411 C CA . ASN A 1 581 ? -10.211 -3.111 -23.339 1.00 96.88 581 ASN A CA 1
ATOM 4412 C C . ASN A 1 581 ? -10.122 -1.937 -22.369 1.00 96.88 581 ASN A C 1
ATOM 4414 O O . ASN A 1 581 ? -10.710 -0.885 -22.607 1.00 96.88 581 ASN A O 1
ATOM 4418 N N . ILE A 1 582 ? -9.370 -2.114 -21.289 1.00 96.12 582 ILE A N 1
ATOM 4419 C CA . ILE A 1 582 ? -9.287 -1.136 -20.207 1.00 96.12 582 ILE A CA 1
ATOM 4420 C C . ILE A 1 582 ? -7.833 -0.712 -20.053 1.00 96.12 582 ILE A C 1
ATOM 4422 O O . ILE A 1 582 ? -6.958 -1.546 -19.824 1.00 96.12 582 ILE A O 1
ATOM 4426 N N . ARG A 1 583 ? -7.590 0.596 -20.138 1.00 94.50 583 ARG A N 1
ATOM 4427 C CA . ARG A 1 583 ? -6.291 1.223 -19.872 1.00 94.50 583 ARG A CA 1
ATOM 4428 C C . ARG A 1 583 ? -6.438 2.205 -18.721 1.00 94.50 583 ARG A C 1
ATOM 4430 O O . ARG A 1 583 ? -7.455 2.891 -18.610 1.00 94.50 583 ARG A O 1
ATOM 4437 N N . ASN A 1 584 ? -5.433 2.267 -17.857 1.00 91.88 584 ASN A N 1
ATOM 4438 C CA . ASN A 1 584 ? -5.438 3.183 -16.726 1.00 91.88 584 ASN A CA 1
ATOM 4439 C C . ASN A 1 584 ? -4.789 4.514 -17.132 1.00 91.88 584 ASN A C 1
ATOM 4441 O O . ASN A 1 584 ? -3.585 4.567 -17.359 1.00 91.88 584 ASN A O 1
ATOM 4445 N N . SER A 1 585 ? -5.570 5.597 -17.209 1.00 90.88 585 SER A N 1
ATOM 4446 C CA . SER A 1 585 ? -5.083 6.895 -17.708 1.00 90.88 585 SER A CA 1
ATOM 4447 C C . SER A 1 585 ? -4.003 7.546 -16.838 1.00 90.88 585 SER A C 1
ATOM 4449 O O . SER A 1 585 ? -3.358 8.493 -17.281 1.00 90.88 585 SER A O 1
ATOM 4451 N N . VAL A 1 586 ? -3.821 7.082 -15.597 1.00 89.38 586 VAL A N 1
ATOM 4452 C CA . VAL A 1 586 ? -2.832 7.639 -14.659 1.00 89.38 586 VAL A CA 1
ATOM 4453 C C . VAL A 1 586 ? -1.459 6.959 -14.747 1.00 89.38 586 VAL A C 1
ATOM 4455 O O . VAL A 1 586 ? -0.513 7.419 -14.107 1.00 89.38 586 VAL A O 1
ATOM 4458 N N . GLN A 1 587 ? -1.337 5.879 -15.528 1.00 86.44 587 GLN A N 1
ATOM 4459 C CA . GLN A 1 587 ? -0.080 5.155 -15.729 1.00 86.44 587 GLN A CA 1
ATOM 4460 C C . GLN A 1 587 ? 0.746 5.781 -16.858 1.00 86.44 587 GLN A C 1
ATOM 4462 O O . GLN A 1 587 ? 0.189 6.127 -17.901 1.00 86.44 587 GLN A O 1
ATOM 4467 N N . PHE A 1 588 ? 2.068 5.879 -16.676 1.00 79.94 588 PHE A N 1
ATOM 4468 C CA . PHE A 1 588 ? 2.991 6.302 -17.740 1.00 79.94 588 PHE A CA 1
ATOM 4469 C C . PHE A 1 588 ? 2.926 5.355 -18.940 1.00 79.94 588 PHE A C 1
ATOM 4471 O O . PHE A 1 588 ? 2.769 5.797 -20.075 1.00 79.94 588 PHE A O 1
ATOM 4478 N N . HIS A 1 589 ? 2.934 4.047 -18.677 1.00 83.06 589 HIS A N 1
ATOM 4479 C CA . HIS A 1 589 ? 2.999 3.018 -19.715 1.00 83.06 589 HIS A CA 1
ATOM 4480 C C . HIS A 1 589 ? 1.644 2.441 -20.134 1.00 83.06 589 HIS A C 1
ATOM 4482 O O . HIS A 1 589 ? 1.521 1.298 -20.580 1.00 83.06 589 HIS A O 1
ATOM 4488 N N . LYS A 1 590 ? 0.581 3.237 -20.007 1.00 89.00 590 LYS A N 1
ATOM 4489 C CA . LYS A 1 590 ? -0.793 2.792 -20.281 1.00 89.00 590 LYS A CA 1
ATOM 4490 C C . LYS A 1 590 ? -1.016 2.288 -21.711 1.00 89.00 590 LYS A C 1
ATOM 4492 O O . LYS A 1 590 ? -1.989 1.577 -21.939 1.00 89.00 590 LYS A O 1
ATOM 4497 N N . ASP A 1 591 ? -0.150 2.638 -22.663 1.00 91.00 591 ASP A N 1
ATOM 4498 C CA . ASP A 1 591 ? -0.263 2.263 -24.079 1.00 91.00 591 ASP A CA 1
ATOM 4499 C C . ASP A 1 591 ? 0.257 0.842 -24.376 1.00 91.00 591 ASP A C 1
ATOM 4501 O O . ASP A 1 591 ? -0.050 0.283 -25.433 1.00 91.00 591 ASP A O 1
ATOM 4505 N N . GLU A 1 592 ? 0.945 0.213 -23.416 1.00 92.06 592 GLU A N 1
ATOM 4506 C CA . GLU A 1 592 ? 1.432 -1.173 -23.511 1.00 92.06 592 GLU A CA 1
ATOM 4507 C C . GLU A 1 592 ? 0.740 -2.147 -22.551 1.00 92.06 592 GLU A C 1
ATOM 4509 O O . GLU A 1 592 ? 0.941 -3.361 -22.631 1.00 92.06 592 GLU A O 1
ATOM 4514 N N . ILE A 1 593 ? -0.097 -1.627 -21.652 1.00 93.81 593 ILE A N 1
ATOM 4515 C CA . ILE A 1 593 ? -0.713 -2.407 -20.579 1.00 93.81 593 ILE A CA 1
ATOM 4516 C C . ILE A 1 593 ? -2.234 -2.317 -20.688 1.00 93.81 593 ILE A C 1
ATOM 4518 O O . ILE A 1 593 ? -2.823 -1.240 -20.567 1.00 93.81 593 ILE A O 1
ATOM 4522 N N . LEU A 1 594 ? -2.879 -3.464 -20.899 1.00 95.94 594 LEU A N 1
ATOM 4523 C CA . LEU A 1 594 ? -4.321 -3.628 -20.725 1.00 95.94 594 LEU A CA 1
ATOM 4524 C C . LEU A 1 594 ? -4.592 -4.242 -19.355 1.00 95.94 594 LEU A C 1
ATOM 4526 O O . LEU A 1 594 ? -3.877 -5.136 -18.940 1.00 95.94 594 LEU A O 1
ATOM 4530 N N . GLN A 1 595 ? -5.637 -3.799 -18.661 1.00 96.25 595 GLN A N 1
ATOM 4531 C CA . GLN A 1 595 ? -6.099 -4.445 -17.428 1.00 96.25 595 GLN A CA 1
ATOM 4532 C C . GLN A 1 595 ? -6.724 -5.826 -17.724 1.00 96.25 595 GLN A C 1
ATOM 4534 O O . GLN A 1 595 ? -7.075 -6.106 -18.877 1.00 96.25 595 GLN A O 1
ATOM 4539 N N . PRO A 1 596 ? -6.912 -6.687 -16.701 1.00 97.81 596 PRO A N 1
ATOM 4540 C CA . PRO A 1 596 ? -7.518 -8.001 -16.882 1.00 97.81 596 PRO A CA 1
ATOM 4541 C C . PRO A 1 596 ? -8.854 -7.971 -17.642 1.00 97.81 596 PRO A C 1
ATOM 4543 O O . PRO A 1 596 ? -9.739 -7.148 -17.386 1.00 97.81 596 PRO A O 1
ATOM 4546 N N . GLY A 1 597 ? -9.000 -8.913 -18.576 1.00 97.81 597 GLY A N 1
ATOM 4547 C CA . GLY A 1 597 ? -10.239 -9.169 -19.301 1.00 97.81 597 GLY A CA 1
ATOM 4548 C C . GLY A 1 597 ? -11.317 -9.800 -18.415 1.00 97.81 597 GLY A C 1
ATOM 4549 O O . GLY A 1 597 ? -11.283 -9.729 -17.185 1.00 97.81 597 GLY A O 1
ATOM 4550 N N . ARG A 1 598 ? -12.283 -10.470 -19.044 1.00 98.19 598 ARG A N 1
ATOM 4551 C CA . ARG A 1 598 ? -13.378 -11.146 -18.338 1.00 98.19 598 ARG A CA 1
ATOM 4552 C C . ARG A 1 598 ? -12.856 -12.188 -17.348 1.00 98.19 598 ARG A C 1
ATOM 4554 O O . ARG A 1 598 ? -12.175 -13.142 -17.733 1.00 98.19 598 ARG A O 1
ATOM 4561 N N . GLY A 1 599 ? -13.260 -12.054 -16.088 1.00 97.69 599 GLY A N 1
ATOM 4562 C CA . GLY A 1 599 ? -12.826 -12.925 -15.002 1.00 97.69 599 GLY A CA 1
ATOM 4563 C C . GLY A 1 599 ? -13.956 -13.323 -14.066 1.00 97.69 599 GLY A C 1
ATOM 4564 O O . GLY A 1 599 ? -14.889 -12.563 -13.831 1.00 97.69 599 GLY A O 1
ATOM 4565 N N . PHE A 1 600 ? -13.844 -14.522 -13.506 1.00 98.06 600 PHE A N 1
ATOM 4566 C CA . PHE A 1 600 ? -14.703 -15.014 -12.439 1.00 98.06 600 PHE A CA 1
ATOM 4567 C C . PHE A 1 600 ? -13.845 -15.338 -11.218 1.00 98.06 600 PHE A C 1
ATOM 4569 O O . PHE A 1 600 ? -12.805 -15.985 -11.353 1.00 98.06 600 PHE A O 1
ATOM 4576 N N . LYS A 1 601 ? -14.283 -14.899 -10.038 1.00 97.50 601 LYS A N 1
ATOM 4577 C CA . LYS A 1 601 ? -13.691 -15.224 -8.741 1.00 97.50 601 LYS A CA 1
ATOM 4578 C C . LYS A 1 601 ? -14.688 -16.017 -7.916 1.00 97.50 601 LYS A C 1
ATOM 4580 O O . LYS A 1 601 ? -15.779 -15.522 -7.653 1.00 97.50 601 LYS A O 1
ATOM 4585 N N . LEU A 1 602 ? -14.301 -17.207 -7.480 1.00 94.62 602 LEU A N 1
ATOM 4586 C CA . LEU A 1 602 ? -15.005 -17.934 -6.425 1.00 94.62 602 LEU A CA 1
ATOM 4587 C C . LEU A 1 602 ? -14.296 -17.664 -5.104 1.00 94.62 602 LEU A C 1
ATOM 4589 O O . LEU A 1 602 ? -13.066 -17.657 -5.076 1.00 94.62 602 LEU A O 1
ATOM 4593 N N . PHE A 1 603 ? -15.049 -17.443 -4.030 1.00 93.38 603 PHE A N 1
ATOM 4594 C CA . PHE A 1 603 ? -14.475 -17.216 -2.706 1.00 93.38 603 PHE A CA 1
ATOM 4595 C C . PHE A 1 603 ? -15.211 -17.972 -1.597 1.00 93.38 603 PHE A C 1
ATOM 4597 O O . PHE A 1 603 ? -16.394 -18.317 -1.714 1.00 93.38 603 PHE A O 1
ATOM 4604 N N . LEU A 1 604 ? -14.480 -18.200 -0.511 1.00 85.50 604 LEU A N 1
ATOM 4605 C CA . LEU A 1 604 ? -14.935 -18.767 0.749 1.00 85.50 604 LEU A CA 1
ATOM 4606 C C . LEU A 1 604 ? -14.292 -17.976 1.889 1.00 85.50 604 LEU A C 1
ATOM 4608 O O . LEU A 1 604 ? -13.072 -17.947 2.006 1.00 85.50 604 LEU A O 1
ATOM 4612 N N . ASN A 1 605 ? -15.117 -17.396 2.751 1.00 89.31 605 ASN A N 1
ATOM 4613 C CA . ASN A 1 605 ? -14.706 -16.802 4.010 1.00 89.31 605 ASN A CA 1
ATOM 4614 C C . ASN A 1 605 ? -15.399 -17.552 5.147 1.00 89.31 605 ASN A C 1
ATOM 4616 O O . ASN A 1 605 ? -16.621 -17.697 5.141 1.00 89.31 605 ASN A O 1
ATOM 4620 N N . VAL A 1 606 ? -14.633 -18.017 6.125 1.00 82.69 606 VAL A N 1
ATOM 4621 C CA . VAL A 1 606 ? -15.147 -18.688 7.320 1.00 82.69 606 VAL A CA 1
ATOM 4622 C C . VAL A 1 606 ? -14.642 -17.930 8.529 1.00 82.69 606 VAL A C 1
ATOM 4624 O O . VAL A 1 606 ? -13.435 -17.820 8.710 1.00 82.69 606 VAL A O 1
ATOM 4627 N N . LYS A 1 607 ? -15.549 -17.424 9.358 1.00 86.50 607 LYS A N 1
ATOM 4628 C CA . LYS A 1 607 ? -15.227 -16.760 10.619 1.00 86.50 607 LYS A CA 1
ATOM 4629 C C . LYS A 1 607 ? -15.750 -17.586 11.777 1.00 86.50 607 LYS A C 1
ATOM 4631 O O . LYS A 1 607 ? -16.896 -18.021 11.771 1.00 86.50 607 LYS A O 1
ATOM 4636 N N . TYR A 1 608 ? -14.912 -17.770 12.775 1.00 77.69 608 TYR A N 1
ATOM 4637 C CA . TYR A 1 608 ? -15.168 -18.511 13.994 1.00 77.69 608 TYR A CA 1
ATOM 4638 C C . TYR A 1 608 ? -14.979 -17.577 15.192 1.00 77.69 608 TYR A C 1
ATOM 4640 O O . TYR A 1 608 ? -14.047 -16.774 15.185 1.00 77.69 608 TYR A O 1
ATOM 4648 N N . GLY A 1 609 ? -15.835 -17.685 16.212 1.00 71.00 609 GLY A N 1
ATOM 4649 C CA . GLY A 1 609 ? -15.724 -16.880 17.437 1.00 71.00 609 GLY A CA 1
ATOM 4650 C C . GLY A 1 609 ? -16.076 -15.402 17.237 1.00 71.00 609 GLY A C 1
ATOM 4651 O O . GLY A 1 609 ? -15.536 -14.537 17.921 1.00 71.00 609 GLY A O 1
ATOM 4652 N N . VAL A 1 610 ? -16.949 -15.103 16.270 1.00 68.62 610 VAL A N 1
ATOM 4653 C CA . VAL A 1 610 ? -17.351 -13.733 15.916 1.00 68.62 610 VAL A CA 1
ATOM 4654 C C . VAL A 1 610 ? -18.789 -13.430 16.316 1.00 68.62 610 VAL A C 1
ATOM 4656 O O . VAL A 1 610 ? -19.653 -14.310 16.329 1.00 68.62 610 VAL A O 1
ATOM 4659 N N . ASP A 1 611 ? -19.051 -12.153 16.589 1.00 66.38 611 ASP A N 1
ATOM 4660 C CA . ASP A 1 611 ? -20.404 -11.647 16.780 1.00 66.38 611 ASP A CA 1
ATOM 4661 C C . ASP A 1 611 ? -21.242 -11.775 15.508 1.00 66.38 611 ASP A C 1
ATOM 4663 O O . ASP A 1 611 ? -20.737 -11.750 14.381 1.00 66.38 611 ASP A O 1
ATOM 4667 N N . ARG A 1 612 ? -22.563 -11.846 15.697 1.00 66.50 612 ARG A N 1
ATOM 4668 C CA . ARG A 1 612 ? -23.517 -11.800 14.588 1.00 66.50 612 ARG A CA 1
ATOM 4669 C C . ARG A 1 612 ? -23.264 -10.537 13.740 1.00 66.50 612 ARG A C 1
ATOM 4671 O O . ARG A 1 612 ? -23.188 -9.445 14.308 1.00 66.50 612 ARG A O 1
ATOM 4678 N N . PRO A 1 613 ? -23.220 -10.645 12.399 1.00 66.56 613 PRO A N 1
ATOM 4679 C CA . PRO A 1 613 ? -23.071 -9.503 11.500 1.00 66.56 613 PRO A CA 1
ATOM 4680 C C . PRO A 1 613 ? -24.007 -8.345 11.813 1.00 66.56 613 PRO A C 1
ATOM 4682 O O . PRO A 1 613 ? -25.197 -8.541 12.061 1.00 66.56 613 PRO A O 1
ATOM 4685 N N . SER A 1 614 ? -23.488 -7.125 11.694 1.00 56.62 614 SER A N 1
ATOM 4686 C CA . SER A 1 614 ? -24.205 -5.880 11.988 1.00 56.62 614 SER A CA 1
ATOM 4687 C C . SER A 1 614 ? -25.252 -5.467 10.936 1.00 56.62 614 SER A C 1
ATOM 4689 O O . SER A 1 614 ? -25.815 -4.377 11.031 1.00 56.62 614 SER A O 1
ATOM 4691 N N . GLY A 1 615 ? -25.555 -6.322 9.953 1.00 65.94 615 GLY A N 1
ATOM 4692 C CA . GLY A 1 615 ? -26.578 -6.088 8.929 1.00 65.94 615 GLY A CA 1
ATOM 4693 C C . GLY A 1 615 ? -26.538 -7.122 7.796 1.00 65.94 615 GLY A C 1
ATOM 4694 O O . GLY A 1 615 ? -25.616 -7.944 7.768 1.00 65.94 615 GLY A O 1
ATOM 4695 N N . PRO A 1 616 ? -27.502 -7.100 6.853 1.00 69.81 616 PRO A N 1
ATOM 4696 C CA . PRO A 1 616 ? -27.529 -8.000 5.696 1.00 69.81 616 PRO A CA 1
ATOM 4697 C C . PRO A 1 616 ? -26.315 -7.774 4.773 1.00 69.81 616 PRO A C 1
ATOM 4699 O O . PRO A 1 616 ? -25.694 -6.699 4.822 1.00 69.81 616 PRO A O 1
ATOM 4702 N N . PRO A 1 617 ? -25.938 -8.766 3.942 1.00 77.12 617 PRO A N 1
ATOM 4703 C CA . PRO A 1 617 ? -24.770 -8.645 3.080 1.00 77.12 617 PRO A CA 1
ATOM 4704 C C . PRO A 1 617 ? -24.959 -7.526 2.040 1.00 77.12 617 PRO A C 1
ATOM 4706 O O . PRO A 1 617 ? -26.079 -7.096 1.743 1.00 77.12 617 PRO A O 1
ATOM 4709 N N . GLY A 1 618 ? -23.845 -6.980 1.546 1.00 68.31 618 GLY A N 1
ATOM 4710 C CA . GLY A 1 618 ? -23.848 -5.877 0.576 1.00 68.31 618 GLY A CA 1
ATOM 4711 C C . GLY A 1 618 ? -24.209 -4.487 1.122 1.00 68.31 618 GLY A C 1
ATOM 4712 O O . GLY A 1 618 ? -24.402 -3.555 0.342 1.00 68.31 618 GLY A O 1
ATOM 4713 N N . THR A 1 619 ? -24.296 -4.302 2.445 1.00 68.94 619 THR A N 1
ATOM 4714 C CA . THR A 1 619 ? -24.370 -2.955 3.045 1.00 68.94 619 THR A CA 1
ATOM 4715 C C . THR A 1 619 ? -22.970 -2.348 3.080 1.00 68.94 619 THR A C 1
ATOM 4717 O O . THR A 1 619 ? -22.104 -2.878 3.771 1.00 68.94 619 THR A O 1
ATOM 4720 N N . TRP A 1 620 ? -22.730 -1.257 2.350 1.00 65.19 620 TRP A N 1
ATOM 4721 C CA . TRP A 1 620 ? -21.402 -0.621 2.285 1.00 65.19 620 TRP A CA 1
ATOM 4722 C C . TRP A 1 620 ? -21.408 0.876 2.636 1.00 65.19 620 TRP A C 1
ATOM 4724 O O . TRP A 1 620 ? -20.349 1.435 2.911 1.00 65.19 620 TRP A O 1
ATOM 4734 N N . ILE A 1 621 ? -22.585 1.509 2.745 1.00 62.66 621 ILE A N 1
ATOM 4735 C CA . ILE A 1 621 ? -22.750 2.828 3.377 1.00 62.66 621 ILE A CA 1
ATOM 4736 C C . ILE A 1 621 ? -23.428 2.636 4.739 1.00 62.66 621 ILE A C 1
ATOM 4738 O O . ILE A 1 621 ? -24.477 2.004 4.830 1.00 62.66 621 ILE A O 1
ATOM 4742 N N . GLY A 1 622 ? -22.835 3.185 5.806 1.00 49.78 622 GLY A N 1
ATOM 4743 C CA . GLY A 1 622 ? -23.423 3.173 7.155 1.00 49.78 622 GLY A CA 1
ATOM 4744 C C . GLY A 1 622 ? -23.097 1.965 8.038 1.00 49.78 622 GLY A C 1
ATOM 4745 O O . GLY A 1 622 ? -23.565 1.899 9.171 1.00 49.78 622 GLY A O 1
ATOM 4746 N N . THR A 1 623 ? -22.243 1.044 7.585 1.00 47.16 623 THR A N 1
ATOM 4747 C CA . THR A 1 623 ? -21.761 -0.096 8.394 1.00 47.16 623 THR A CA 1
ATOM 4748 C C . THR A 1 623 ? -20.783 0.293 9.498 1.00 47.16 623 THR A C 1
ATOM 4750 O O . THR A 1 623 ? -20.562 -0.487 10.424 1.00 47.16 623 THR A O 1
ATOM 4753 N N . ALA A 1 624 ? -20.245 1.514 9.465 1.00 35.97 624 ALA A N 1
ATOM 4754 C CA . ALA A 1 624 ? -19.497 2.083 10.574 1.00 35.97 624 ALA A CA 1
ATOM 4755 C C . ALA A 1 624 ? -20.455 2.499 11.704 1.00 35.97 624 ALA A C 1
ATOM 4757 O O . ALA A 1 624 ? -20.591 3.684 12.019 1.00 35.97 624 ALA A O 1
ATOM 4758 N N . ARG A 1 625 ? -21.098 1.529 12.371 1.00 34.12 625 ARG A N 1
ATOM 4759 C CA . ARG A 1 625 ? -21.415 1.766 13.780 1.00 34.12 625 ARG A CA 1
ATOM 4760 C C . ARG A 1 625 ? -20.075 2.044 14.451 1.00 34.12 625 ARG A C 1
ATOM 4762 O O . ARG A 1 625 ? -19.136 1.258 14.322 1.00 34.12 625 ARG A O 1
ATOM 4769 N N . ARG A 1 626 ? -19.980 3.185 15.143 1.00 29.83 626 ARG A N 1
ATOM 4770 C CA . ARG A 1 626 ? -18.969 3.360 16.192 1.00 29.83 626 ARG A CA 1
ATOM 4771 C C . ARG A 1 626 ? -18.941 2.055 16.995 1.00 29.83 626 ARG A C 1
ATOM 4773 O O . ARG A 1 626 ? -20.037 1.552 17.266 1.00 29.83 626 ARG A O 1
ATOM 4780 N N . PRO A 1 627 ? -17.768 1.513 17.368 1.00 27.97 627 PRO A N 1
ATOM 4781 C CA . PRO A 1 627 ? -17.728 0.481 18.393 1.00 27.97 627 PRO A CA 1
ATOM 4782 C C . PRO A 1 627 ? -18.636 0.958 19.525 1.00 27.97 627 PRO A C 1
ATOM 4784 O O . PRO A 1 627 ? -18.480 2.081 20.018 1.00 27.97 627 PRO A O 1
ATOM 4787 N N . ALA A 1 628 ? -19.698 0.203 19.791 1.00 24.23 628 ALA A N 1
ATOM 4788 C CA . ALA A 1 628 ? -20.648 0.574 20.814 1.00 24.23 628 ALA A CA 1
ATOM 4789 C C . ALA A 1 628 ? -19.905 0.486 22.147 1.00 24.23 628 ALA A C 1
ATOM 4791 O O . ALA A 1 628 ? -19.550 -0.602 22.581 1.00 24.23 628 ALA A O 1
ATOM 4792 N N . GLY A 1 629 ? -19.670 1.641 22.765 1.00 28.11 629 GLY A N 1
ATOM 4793 C CA . GLY A 1 629 ? -19.196 1.736 24.138 1.00 28.11 629 GLY A CA 1
ATOM 4794 C C . GLY A 1 629 ? -17.706 1.467 24.328 1.00 28.11 629 GLY A C 1
ATOM 4795 O O . GLY A 1 629 ? -17.054 0.765 23.561 1.00 28.11 629 GLY A O 1
ATOM 4796 N N . ASN A 1 630 ? -17.179 2.087 25.382 1.00 33.03 630 ASN A N 1
ATOM 4797 C CA . ASN A 1 630 ? -15.865 1.825 25.949 1.00 33.03 630 ASN A CA 1
ATOM 4798 C C . ASN A 1 630 ? -15.604 0.319 25.952 1.00 33.03 630 ASN A C 1
ATOM 4800 O O . ASN A 1 630 ? -16.300 -0.411 26.657 1.00 33.03 630 ASN A O 1
ATOM 4804 N N . GLY A 1 631 ? -14.626 -0.126 25.157 1.00 35.69 631 GLY A N 1
ATOM 4805 C CA . GLY A 1 631 ? -14.191 -1.513 25.177 1.00 35.69 631 GLY A CA 1
ATOM 4806 C C . GLY A 1 631 ? -13.950 -1.911 26.624 1.00 35.69 631 GLY A C 1
ATOM 4807 O O . GLY A 1 631 ? -13.208 -1.238 27.341 1.00 35.69 631 GLY A O 1
ATOM 4808 N N . TYR A 1 632 ? -14.637 -2.951 27.083 1.00 40.72 632 TYR A N 1
ATOM 4809 C CA . TYR A 1 632 ? -14.307 -3.572 28.351 1.00 40.72 632 TYR A CA 1
ATOM 4810 C C . TYR A 1 632 ? -12.859 -4.065 28.218 1.00 40.72 632 TYR A C 1
ATOM 4812 O O . TYR A 1 632 ? -12.609 -5.084 27.585 1.00 40.72 632 TYR A O 1
ATOM 4820 N N . TYR A 1 633 ? -11.889 -3.318 28.764 1.00 50.66 633 TYR A N 1
ATOM 4821 C CA . TYR A 1 633 ? -10.455 -3.655 28.680 1.00 50.66 633 TYR A CA 1
ATOM 4822 C C . TYR A 1 633 ? -10.107 -4.942 29.434 1.00 50.66 633 TYR A C 1
ATOM 4824 O O . TYR A 1 633 ? -8.991 -5.443 29.344 1.00 50.66 633 TYR A O 1
ATOM 4832 N N . LYS A 1 634 ? -11.067 -5.477 30.191 1.00 41.16 634 LYS A N 1
ATOM 4833 C CA . LYS A 1 634 ? -10.878 -6.595 31.095 1.00 41.16 634 LYS A CA 1
ATOM 4834 C C . LYS A 1 634 ? -12.191 -7.356 31.256 1.00 41.16 634 LYS A C 1
ATOM 4836 O O . LYS A 1 634 ? -13.187 -6.780 31.691 1.00 41.16 634 LYS A O 1
ATOM 4841 N N . SER A 1 635 ? -12.200 -8.648 30.936 1.00 39.16 635 SER A N 1
ATOM 4842 C CA . SER A 1 635 ? -13.347 -9.525 31.213 1.00 39.16 635 SER A CA 1
ATOM 4843 C C . SER A 1 635 ? -13.503 -9.787 32.730 1.00 39.16 635 SER A C 1
ATOM 4845 O O . SER A 1 635 ? -12.513 -9.685 33.472 1.00 39.16 635 SER A O 1
ATOM 4847 N N . PRO A 1 636 ? -14.714 -10.123 33.224 1.00 40.50 636 PRO A N 1
ATOM 4848 C CA . PRO A 1 636 ? -14.943 -10.519 34.618 1.00 40.50 636 PRO A CA 1
ATOM 4849 C C . PRO A 1 636 ? -14.105 -11.741 35.032 1.00 40.50 636 PRO A C 1
ATOM 4851 O O . PRO A 1 636 ? -13.690 -12.540 34.195 1.00 40.50 636 PRO A O 1
ATOM 4854 N N . ALA A 1 637 ? -13.834 -11.881 36.333 1.00 37.94 637 ALA A N 1
ATOM 4855 C CA . ALA A 1 637 ? -13.159 -13.060 36.876 1.00 37.94 637 ALA A CA 1
ATOM 4856 C C . ALA A 1 637 ? -14.120 -14.260 36.909 1.00 37.94 637 ALA A C 1
ATOM 4858 O O . ALA A 1 637 ? -15.270 -14.098 37.306 1.00 37.94 637 ALA A O 1
ATOM 4859 N N . LEU A 1 638 ? -13.643 -15.447 36.526 1.00 43.41 638 LEU A N 1
ATOM 4860 C CA . LEU A 1 638 ? -14.411 -16.697 36.554 1.00 43.41 638 LEU A CA 1
ATOM 4861 C C . LEU A 1 638 ? -13.581 -17.828 37.184 1.00 43.41 638 LEU A C 1
ATOM 4863 O O . LEU A 1 638 ? -12.349 -17.796 37.137 1.00 43.41 638 LEU A O 1
ATOM 4867 N N . GLU A 1 639 ? -14.279 -18.784 37.804 1.00 40.09 639 GLU A N 1
ATOM 4868 C CA . GLU A 1 639 ? -13.745 -19.851 38.665 1.00 40.09 639 GLU A CA 1
ATOM 4869 C C . GLU A 1 639 ? -12.811 -20.852 37.957 1.00 40.09 639 GLU A C 1
ATOM 4871 O O . GLU A 1 639 ? -12.879 -21.075 36.748 1.00 40.09 639 GLU A O 1
ATOM 4876 N N . ALA A 1 640 ? -11.926 -21.471 38.747 1.00 39.00 640 ALA A N 1
ATOM 4877 C CA . ALA A 1 640 ? -10.953 -22.459 38.293 1.00 39.00 640 ALA A CA 1
ATOM 4878 C C . ALA A 1 640 ? -11.640 -23.760 37.840 1.00 39.00 640 ALA A C 1
ATOM 4880 O O . ALA A 1 640 ? -12.240 -24.476 38.638 1.00 39.00 640 ALA A O 1
ATOM 4881 N N . THR A 1 641 ? -11.521 -24.081 36.554 1.00 49.38 641 THR A N 1
ATOM 4882 C CA . THR A 1 641 ? -12.032 -25.321 35.960 1.00 49.38 641 THR A CA 1
ATOM 4883 C C . THR A 1 641 ? -11.110 -26.519 36.222 1.00 49.38 641 THR A C 1
ATOM 4885 O O . THR A 1 641 ? -9.907 -26.377 36.456 1.00 49.38 641 THR A O 1
ATOM 4888 N N . ALA A 1 642 ? -11.681 -27.729 36.158 1.00 64.75 642 ALA A N 1
ATOM 4889 C CA . ALA A 1 642 ? -10.924 -28.978 36.067 1.00 64.75 642 ALA A CA 1
ATOM 4890 C C . ALA A 1 642 ? -9.980 -28.960 34.847 1.00 64.75 642 ALA A C 1
ATOM 4892 O O . ALA A 1 642 ? -10.288 -28.332 33.832 1.00 64.75 642 ALA A O 1
ATOM 4893 N N . TRP A 1 643 ? -8.838 -29.659 34.934 1.00 75.75 643 TRP A N 1
ATOM 4894 C CA . TRP A 1 643 ? -7.877 -29.752 33.828 1.00 75.75 643 TRP A CA 1
ATOM 4895 C C . TRP A 1 643 ? -8.566 -30.190 32.536 1.00 75.75 643 TRP A C 1
ATOM 4897 O O . TRP A 1 643 ? -9.215 -31.232 32.477 1.00 75.75 643 TRP A O 1
ATOM 4907 N N . ASN A 1 644 ? -8.377 -29.397 31.490 1.00 79.81 644 ASN A N 1
ATOM 4908 C CA . ASN A 1 644 ? -8.749 -29.731 30.125 1.00 79.81 644 ASN A CA 1
ATOM 4909 C C . ASN A 1 644 ? -7.520 -29.533 29.230 1.00 79.81 644 ASN A C 1
ATOM 4911 O O . ASN A 1 644 ? -6.520 -28.979 29.685 1.00 79.81 644 ASN A O 1
ATOM 4915 N N . TRP A 1 645 ? -7.577 -29.943 27.960 1.00 83.62 645 TRP A N 1
ATOM 4916 C CA . TRP A 1 645 ? -6.526 -29.639 26.976 1.00 83.62 645 TRP A CA 1
ATOM 4917 C C . TRP A 1 645 ? -6.805 -28.370 26.156 1.00 83.62 645 TRP A C 1
ATOM 4919 O O . TRP A 1 645 ? -5.849 -27.799 25.644 1.00 83.62 645 TRP A O 1
ATOM 4929 N N . ALA A 1 646 ? -8.013 -27.789 26.223 1.00 80.56 646 ALA A N 1
ATOM 4930 C CA . ALA A 1 646 ? -8.366 -26.529 25.555 1.00 80.56 646 ALA A CA 1
ATOM 4931 C C . ALA A 1 646 ? -7.856 -25.237 26.236 1.00 80.56 646 ALA A C 1
ATOM 4933 O O . ALA A 1 646 ? -7.936 -25.110 27.454 1.00 80.56 646 ALA A O 1
ATOM 4934 N N . GLY A 1 647 ? -7.361 -24.256 25.482 1.00 70.25 647 GLY A N 1
ATOM 4935 C CA . GLY A 1 647 ? -6.891 -22.970 26.020 1.00 70.25 647 GLY A CA 1
ATOM 4936 C C . GLY A 1 647 ? -5.486 -22.568 25.570 1.00 70.25 647 GLY A C 1
ATOM 4937 O O . GLY A 1 647 ? -4.810 -23.321 24.866 1.00 70.25 647 GLY A O 1
ATOM 4938 N N . ILE A 1 648 ? -5.057 -21.378 26.008 1.00 71.81 648 ILE A N 1
ATOM 4939 C CA . ILE A 1 648 ? -3.730 -20.817 25.715 1.00 71.81 648 ILE A CA 1
ATOM 4940 C C . ILE A 1 648 ? -2.668 -21.562 26.528 1.00 71.81 648 ILE A C 1
ATOM 4942 O O . ILE A 1 648 ? -2.848 -21.826 27.717 1.00 71.81 648 ILE A O 1
ATOM 4946 N N . TYR A 1 649 ? -1.524 -21.839 25.919 1.00 80.69 649 TYR A N 1
ATOM 4947 C CA . TYR A 1 649 ? -0.317 -22.271 26.612 1.00 80.69 649 TYR A CA 1
ATOM 4948 C C . TYR A 1 649 ? 0.896 -21.486 26.116 1.00 80.69 649 TYR A C 1
ATOM 4950 O O . TYR A 1 649 ? 0.917 -21.005 24.984 1.00 80.69 649 TYR A O 1
ATOM 4958 N N . ALA A 1 650 ? 1.909 -21.352 26.965 1.00 79.19 650 ALA A N 1
ATOM 4959 C CA . ALA A 1 650 ? 3.219 -20.842 26.578 1.00 79.19 650 ALA A CA 1
ATOM 4960 C C . ALA A 1 650 ? 4.313 -21.564 27.359 1.00 79.19 650 ALA A C 1
ATOM 4962 O O . ALA A 1 650 ? 4.099 -22.001 28.488 1.00 79.19 650 ALA A O 1
ATOM 4963 N N . GLY A 1 651 ? 5.485 -21.699 26.762 1.00 89.19 651 GLY A N 1
ATOM 4964 C CA . GLY A 1 651 ? 6.546 -22.530 27.291 1.00 89.19 651 GLY A CA 1
ATOM 4965 C C . GLY A 1 651 ? 7.884 -22.300 26.621 1.00 89.19 651 GLY A C 1
ATOM 4966 O O . GLY A 1 651 ? 8.027 -21.470 25.723 1.00 89.19 651 GLY A O 1
ATOM 4967 N N . GLY A 1 652 ? 8.866 -23.063 27.081 1.00 88.56 652 GLY A N 1
ATOM 4968 C CA . GLY A 1 652 ? 10.198 -23.131 26.496 1.00 88.56 652 GLY A CA 1
ATOM 4969 C C . GLY A 1 652 ? 10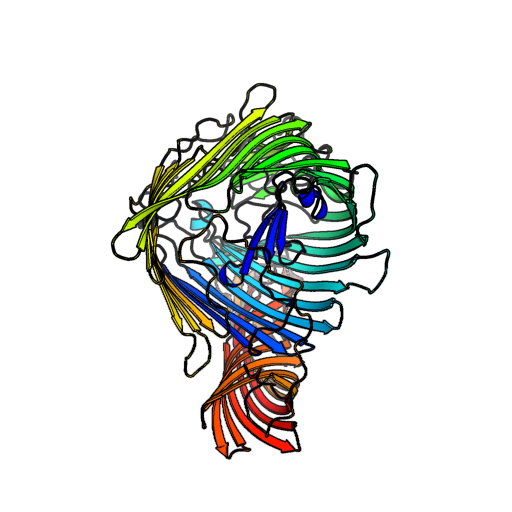.429 -24.485 25.839 1.00 88.56 652 GLY A C 1
ATOM 4970 O O . GLY A 1 652 ? 9.835 -25.487 26.240 1.00 88.56 652 GLY A O 1
ATOM 4971 N N . ASN A 1 653 ? 11.313 -24.526 24.851 1.00 95.38 653 ASN A N 1
ATOM 4972 C CA . ASN A 1 653 ? 11.799 -25.760 24.252 1.00 95.38 653 ASN A CA 1
ATOM 4973 C C . ASN A 1 653 ? 13.321 -25.733 24.081 1.00 95.38 653 ASN A C 1
ATOM 4975 O O . ASN A 1 653 ? 13.955 -24.678 24.039 1.00 95.38 653 ASN A O 1
ATOM 4979 N N . VAL A 1 654 ? 13.902 -26.925 24.027 1.00 96.00 654 VAL A N 1
ATOM 4980 C CA . VAL A 1 654 ? 15.289 -27.172 23.642 1.00 96.00 654 VAL A CA 1
ATOM 4981 C C . VAL A 1 654 ? 15.311 -28.333 22.659 1.00 96.00 654 VAL A C 1
ATOM 4983 O O . VAL A 1 654 ? 14.525 -29.275 22.782 1.00 96.00 654 VAL A O 1
ATOM 4986 N N . GLY A 1 655 ? 16.186 -28.272 21.667 1.00 93.06 655 GLY A N 1
ATOM 4987 C CA . GLY A 1 655 ? 16.208 -29.244 20.584 1.00 93.06 655 GLY A CA 1
ATOM 4988 C C . GLY A 1 655 ? 17.605 -29.609 20.124 1.00 93.06 655 GLY A C 1
ATOM 4989 O O . GLY A 1 655 ? 18.574 -28.887 20.351 1.00 93.06 655 GLY A O 1
ATOM 4990 N N . TYR A 1 656 ? 17.685 -30.751 19.457 1.00 93.88 656 TYR A N 1
ATOM 4991 C CA . TYR A 1 656 ? 18.832 -31.178 18.674 1.00 93.88 656 TYR A CA 1
ATOM 4992 C C . TYR A 1 656 ? 18.401 -31.230 17.211 1.00 93.88 656 TYR A C 1
ATOM 4994 O O . TYR A 1 656 ? 17.452 -31.937 16.864 1.00 93.88 656 TYR A O 1
ATOM 5002 N N . LEU A 1 657 ? 19.068 -30.440 16.375 1.00 91.19 657 LEU A N 1
ATOM 5003 C CA . LEU A 1 657 ? 18.721 -30.221 14.979 1.00 91.19 657 LEU A CA 1
ATOM 5004 C C . LEU A 1 657 ? 19.876 -30.671 14.081 1.00 91.19 657 LEU A C 1
ATOM 5006 O O . LEU A 1 657 ? 21.024 -30.310 14.330 1.00 91.19 657 LEU A O 1
ATOM 5010 N N . ARG A 1 658 ? 19.565 -31.371 12.996 1.00 91.44 658 ARG A N 1
ATOM 5011 C CA . ARG A 1 658 ? 20.438 -31.605 11.849 1.00 91.44 658 ARG A CA 1
ATOM 5012 C C . ARG A 1 658 ? 20.015 -30.681 10.714 1.00 91.44 658 ARG A C 1
ATOM 5014 O O . ARG A 1 658 ? 18.915 -30.791 10.182 1.00 91.44 658 ARG A O 1
ATOM 5021 N N . GLY A 1 659 ? 20.884 -29.750 10.359 1.00 87.19 659 GLY A N 1
ATOM 5022 C CA . GLY A 1 659 ? 20.723 -28.881 9.203 1.00 87.19 659 GLY A CA 1
ATOM 5023 C C . GLY A 1 659 ? 21.424 -29.443 7.975 1.00 87.19 659 GLY A C 1
ATOM 5024 O O . GLY A 1 659 ? 22.553 -29.916 8.096 1.00 87.19 659 GLY A O 1
ATOM 5025 N N . GLU A 1 660 ? 20.804 -29.332 6.803 1.00 88.19 660 GLU A N 1
ATOM 5026 C CA . GLU A 1 660 ? 21.433 -29.670 5.524 1.00 88.19 660 GLU A CA 1
ATOM 5027 C C . GLU A 1 660 ? 21.326 -28.497 4.542 1.00 88.19 660 GLU A C 1
ATOM 5029 O O . GLU A 1 660 ? 20.253 -27.919 4.339 1.00 88.19 660 GLU A O 1
ATOM 5034 N N . GLY A 1 661 ? 22.460 -28.148 3.935 1.00 85.19 661 GLY A N 1
ATOM 5035 C CA . GLY A 1 661 ? 22.564 -27.176 2.854 1.00 85.19 661 GLY A CA 1
ATOM 5036 C C . GLY A 1 661 ? 23.146 -27.839 1.617 1.00 85.19 661 GLY A C 1
ATOM 5037 O O . GLY A 1 661 ? 24.318 -28.224 1.629 1.00 85.19 661 GLY A O 1
ATOM 5038 N N . VAL A 1 662 ? 22.337 -27.961 0.563 1.00 87.44 662 VAL A N 1
ATOM 5039 C CA . VAL A 1 662 ? 22.765 -28.503 -0.734 1.00 87.44 662 VAL A CA 1
ATOM 5040 C C . VAL A 1 662 ? 22.912 -27.355 -1.718 1.00 87.44 662 VAL A C 1
ATOM 5042 O O . VAL A 1 662 ? 21.924 -26.715 -2.080 1.00 87.44 662 VAL A O 1
ATOM 5045 N N . THR A 1 663 ? 24.134 -27.120 -2.176 1.00 85.62 663 THR A N 1
ATOM 5046 C CA . THR A 1 663 ? 24.469 -26.041 -3.102 1.00 85.62 663 THR A CA 1
ATOM 5047 C C . THR A 1 663 ? 24.843 -26.594 -4.465 1.00 85.62 663 THR A C 1
ATOM 5049 O O . THR A 1 663 ? 25.772 -27.390 -4.587 1.00 85.62 663 THR A O 1
ATOM 5052 N N . ASN A 1 664 ? 24.158 -26.124 -5.503 1.00 85.81 664 ASN A N 1
ATOM 5053 C CA . ASN A 1 664 ? 24.610 -26.269 -6.883 1.00 85.81 664 ASN A CA 1
ATOM 5054 C C . ASN A 1 664 ? 25.349 -24.986 -7.267 1.00 85.81 664 ASN A C 1
ATOM 5056 O O . ASN A 1 664 ? 24.746 -23.914 -7.250 1.00 85.81 664 ASN A O 1
ATOM 5060 N N . ALA A 1 665 ? 26.638 -25.098 -7.570 1.00 85.44 665 ALA A N 1
ATOM 5061 C CA . ALA A 1 665 ? 27.506 -23.989 -7.939 1.00 85.44 665 ALA A CA 1
ATOM 5062 C C . ALA A 1 665 ? 28.016 -24.156 -9.374 1.00 85.44 665 ALA A C 1
ATOM 5064 O O . ALA A 1 665 ? 28.300 -25.281 -9.796 1.00 85.44 665 ALA A O 1
ATOM 5065 N N . ALA A 1 666 ? 28.158 -23.050 -10.098 1.00 85.81 666 ALA A N 1
ATOM 5066 C CA . ALA A 1 666 ? 28.686 -23.009 -11.454 1.00 85.81 666 ALA A CA 1
ATOM 5067 C C . ALA A 1 666 ? 29.639 -21.822 -11.634 1.00 85.81 666 ALA A C 1
ATOM 5069 O O . ALA A 1 666 ? 29.369 -20.713 -11.174 1.00 85.81 666 ALA A O 1
ATOM 5070 N N . PHE A 1 667 ? 30.753 -22.080 -12.310 1.00 86.38 667 PHE A N 1
ATOM 5071 C CA . PHE A 1 667 ? 31.635 -21.075 -12.881 1.00 86.38 667 PHE A CA 1
ATOM 5072 C C . PHE A 1 667 ? 31.267 -20.919 -14.346 1.00 86.38 667 PHE A C 1
ATOM 5074 O O . PHE A 1 667 ? 31.212 -21.915 -15.070 1.00 86.38 667 PHE A O 1
ATOM 5081 N N . ASN A 1 668 ? 31.040 -19.687 -14.772 1.00 83.56 668 ASN A N 1
ATOM 5082 C CA . ASN A 1 668 ? 30.561 -19.371 -16.108 1.00 83.56 668 ASN A CA 1
ATOM 5083 C C . ASN A 1 668 ? 31.524 -18.395 -16.779 1.00 83.56 668 ASN A C 1
ATOM 5085 O O . ASN A 1 668 ? 32.092 -17.530 -16.119 1.00 83.56 668 ASN A O 1
ATOM 5089 N N . ASP A 1 669 ? 31.707 -18.521 -18.084 1.00 81.00 669 ASP A N 1
ATOM 5090 C CA . ASP A 1 669 ? 32.441 -17.539 -18.876 1.00 81.00 669 ASP A CA 1
ATOM 5091 C C . ASP A 1 669 ? 31.609 -16.253 -18.985 1.00 81.00 669 ASP A C 1
ATOM 5093 O O . ASP A 1 669 ? 30.440 -16.303 -19.368 1.00 81.00 669 ASP A O 1
ATOM 5097 N N . VAL A 1 670 ? 32.184 -15.101 -18.632 1.00 77.38 670 VAL A N 1
ATOM 5098 C CA . VAL A 1 670 ? 31.460 -13.813 -18.602 1.00 77.38 670 VAL A CA 1
ATOM 5099 C C . VAL A 1 670 ? 31.041 -13.369 -20.003 1.00 77.38 670 VAL A C 1
ATOM 5101 O O . VAL A 1 670 ? 29.981 -12.770 -20.161 1.00 77.38 670 VAL A O 1
ATOM 5104 N N . ALA A 1 671 ? 31.850 -13.662 -21.024 1.00 75.88 671 ALA A N 1
ATOM 5105 C CA . ALA A 1 671 ? 31.605 -13.194 -22.384 1.00 75.88 671 ALA A CA 1
ATOM 5106 C C . ALA A 1 671 ? 30.540 -14.030 -23.112 1.00 75.88 671 ALA A C 1
ATOM 5108 O O . ALA A 1 671 ? 29.777 -13.499 -23.917 1.00 75.88 671 ALA A O 1
ATOM 5109 N N . THR A 1 672 ? 30.491 -15.335 -22.848 1.00 74.69 672 THR A N 1
ATOM 5110 C CA . THR A 1 672 ? 29.643 -16.294 -23.575 1.00 74.69 672 THR A CA 1
ATOM 5111 C C . THR A 1 672 ? 28.508 -16.878 -22.735 1.00 74.69 672 THR A C 1
ATOM 5113 O O . THR A 1 672 ? 27.592 -17.481 -23.292 1.00 74.69 672 THR A O 1
ATOM 5116 N N . GLY A 1 673 ? 28.553 -16.742 -21.407 1.00 68.56 673 GLY A N 1
ATOM 5117 C CA . GLY A 1 673 ? 27.612 -17.377 -20.480 1.00 68.56 673 GLY A CA 1
ATOM 5118 C C . GLY A 1 673 ? 27.754 -18.902 -20.394 1.00 68.56 673 GLY A C 1
ATOM 5119 O O . GLY A 1 673 ? 26.943 -19.559 -19.741 1.00 68.56 673 GLY A O 1
ATOM 5120 N N . ALA A 1 674 ? 28.754 -19.496 -21.051 1.00 75.75 674 ALA A N 1
ATOM 5121 C CA . ALA A 1 674 ? 28.951 -20.939 -21.049 1.00 75.75 674 ALA A CA 1
ATOM 5122 C C . ALA A 1 674 ? 29.410 -21.427 -19.667 1.00 75.75 674 ALA A C 1
ATOM 5124 O O . ALA A 1 674 ? 30.322 -20.859 -19.068 1.00 75.75 674 ALA A O 1
ATOM 5125 N N . SER A 1 675 ? 28.816 -22.520 -19.180 1.00 78.88 675 SER A N 1
ATOM 5126 C CA . SER A 1 675 ? 29.272 -23.184 -17.955 1.00 78.88 675 SER A CA 1
ATOM 5127 C C . SER A 1 675 ? 30.662 -23.781 -18.173 1.00 78.88 675 SER A C 1
ATOM 5129 O O . SER A 1 675 ? 30.823 -24.731 -18.938 1.00 78.88 675 SER A O 1
ATOM 5131 N N . LEU A 1 676 ? 31.647 -23.261 -17.450 1.00 83.62 676 LEU A N 1
ATOM 5132 C CA . LEU A 1 676 ? 33.045 -23.691 -17.480 1.00 83.62 676 LEU A CA 1
ATOM 5133 C C . LEU A 1 676 ? 33.286 -24.870 -16.534 1.00 83.62 676 LEU A C 1
ATOM 5135 O O . LEU A 1 676 ? 33.955 -25.839 -16.886 1.00 83.62 676 LEU A O 1
ATOM 5139 N N . ALA A 1 677 ? 32.715 -24.809 -15.331 1.00 83.12 677 ALA A N 1
ATOM 5140 C CA . ALA A 1 677 ? 32.807 -25.866 -14.330 1.00 83.12 677 ALA A CA 1
ATOM 5141 C C . ALA A 1 677 ? 31.614 -25.807 -13.371 1.00 83.12 677 ALA A C 1
ATOM 5143 O O . ALA A 1 677 ? 31.124 -24.729 -13.056 1.00 83.12 677 ALA A O 1
ATOM 5144 N N . GLY A 1 678 ? 31.170 -26.956 -12.862 1.00 80.06 678 GLY A N 1
ATOM 5145 C CA . GLY A 1 678 ? 30.071 -27.039 -11.901 1.00 80.06 678 GLY A CA 1
ATOM 5146 C C . GLY A 1 678 ? 30.405 -27.952 -10.729 1.00 80.06 678 GLY A C 1
ATOM 5147 O O . GLY A 1 678 ? 31.185 -28.894 -10.863 1.00 80.06 678 GLY A O 1
ATOM 5148 N N . ALA A 1 679 ? 29.803 -27.685 -9.575 1.00 81.69 679 ALA A N 1
ATOM 5149 C CA . ALA A 1 679 ? 29.944 -28.507 -8.382 1.00 81.69 679 ALA A CA 1
ATOM 5150 C C . ALA A 1 679 ? 28.615 -28.625 -7.636 1.00 81.69 679 ALA A C 1
ATOM 5152 O O . ALA A 1 679 ? 27.861 -27.660 -7.514 1.00 81.69 679 ALA A O 1
ATOM 5153 N N . ARG A 1 680 ? 28.356 -29.814 -7.090 1.00 84.56 680 ARG A N 1
ATOM 5154 C CA . ARG A 1 680 ? 27.282 -30.043 -6.125 1.00 84.56 680 ARG A CA 1
ATOM 5155 C C . ARG A 1 680 ? 27.906 -30.266 -4.756 1.00 84.56 680 ARG A C 1
ATOM 5157 O O . ARG A 1 680 ? 28.566 -31.276 -4.533 1.00 84.56 680 ARG A O 1
ATOM 5164 N N . LEU A 1 681 ? 27.703 -29.312 -3.860 1.00 85.12 681 LEU A N 1
ATOM 5165 C CA . LEU A 1 681 ? 28.246 -29.304 -2.507 1.00 85.12 681 LEU A CA 1
ATOM 5166 C C . LEU A 1 681 ? 27.115 -29.658 -1.536 1.00 85.12 681 LEU A C 1
ATOM 5168 O O . LEU A 1 681 ? 26.019 -29.115 -1.647 1.00 85.12 681 LEU A O 1
ATOM 5172 N N . SER A 1 682 ? 27.361 -30.564 -0.594 1.00 85.25 682 SER A N 1
ATOM 5173 C CA . SER A 1 682 ? 26.455 -30.804 0.534 1.00 85.25 682 SER A CA 1
ATOM 5174 C C . SER A 1 682 ? 27.199 -30.508 1.826 1.00 85.25 682 SER A C 1
ATOM 5176 O O . SER A 1 682 ? 28.371 -30.858 1.973 1.00 85.25 682 SER A O 1
ATOM 5178 N N . SER A 1 683 ? 26.521 -29.838 2.749 1.00 84.00 683 SER A N 1
ATOM 5179 C CA . SER A 1 683 ? 27.016 -29.594 4.097 1.00 84.00 683 SER A CA 1
ATOM 5180 C C . SER A 1 683 ? 25.930 -29.953 5.099 1.00 84.00 683 SER A C 1
ATOM 5182 O O . SER A 1 683 ? 24.813 -29.434 5.043 1.00 84.00 683 SER A O 1
ATOM 5184 N N . THR A 1 684 ? 26.273 -30.849 6.017 1.00 84.75 684 THR A N 1
ATOM 5185 C CA . THR A 1 684 ? 25.414 -31.259 7.128 1.00 84.75 684 THR A CA 1
ATOM 5186 C C . THR A 1 684 ? 25.995 -30.736 8.430 1.00 84.75 684 THR A C 1
ATOM 5188 O O . THR A 1 684 ? 27.201 -30.860 8.658 1.00 84.75 684 THR A O 1
ATOM 5191 N N . HIS A 1 685 ? 25.158 -30.178 9.298 1.00 82.00 685 HIS A N 1
ATOM 5192 C CA . HIS A 1 685 ? 25.601 -29.649 10.582 1.00 82.00 685 HIS A CA 1
ATOM 5193 C C . HIS A 1 685 ? 24.599 -29.957 11.683 1.00 82.00 685 HIS A C 1
ATOM 5195 O O . HIS A 1 685 ? 23.423 -29.617 11.572 1.00 82.00 685 HIS A O 1
ATOM 5201 N N . ASP A 1 686 ? 25.088 -30.548 12.766 1.00 87.94 686 ASP A N 1
ATOM 5202 C CA . ASP A 1 686 ? 24.284 -30.827 13.945 1.00 87.94 686 ASP A CA 1
ATOM 5203 C C . ASP A 1 686 ? 24.424 -29.659 14.941 1.00 87.94 686 ASP A C 1
ATOM 5205 O O . ASP A 1 686 ? 25.530 -29.215 15.255 1.00 87.94 686 ASP A O 1
ATOM 5209 N N . THR A 1 687 ? 23.308 -29.114 15.425 1.00 87.81 687 THR A N 1
ATOM 5210 C CA . THR A 1 687 ? 23.283 -27.956 16.328 1.00 87.81 687 THR A CA 1
ATOM 5211 C C . THR A 1 687 ? 22.208 -28.107 17.397 1.00 87.81 687 THR A C 1
ATOM 5213 O O . THR A 1 687 ? 21.173 -28.733 17.178 1.00 87.81 687 THR A O 1
ATOM 5216 N N . ALA A 1 688 ? 22.440 -27.512 18.565 1.00 90.75 688 ALA A N 1
ATOM 5217 C CA . ALA A 1 688 ? 21.404 -27.378 19.577 1.00 90.75 688 ALA A CA 1
ATOM 5218 C C . ALA A 1 688 ? 20.534 -26.147 19.283 1.00 90.75 688 ALA A C 1
ATOM 5220 O O . ALA A 1 688 ? 21.035 -25.115 18.819 1.00 90.75 688 ALA A O 1
ATOM 5221 N N . SER A 1 689 ? 19.246 -26.240 19.595 1.00 91.06 689 SER A N 1
ATOM 5222 C CA . SER A 1 689 ? 18.331 -25.105 19.629 1.00 91.06 689 SER A CA 1
ATOM 5223 C C . SER A 1 689 ? 17.778 -24.890 21.027 1.00 91.06 689 SER A C 1
ATOM 5225 O O . SER A 1 689 ? 17.673 -25.813 21.836 1.00 91.06 689 SER A O 1
ATOM 5227 N N . PHE A 1 690 ? 17.422 -23.645 21.307 1.00 92.06 690 PHE A N 1
ATOM 5228 C CA . PHE A 1 690 ? 16.582 -23.298 22.440 1.00 92.06 690 PHE A CA 1
ATOM 5229 C C . PHE A 1 690 ? 15.583 -22.246 21.989 1.00 92.06 690 PHE A C 1
ATOM 5231 O O . PHE A 1 690 ? 15.885 -21.403 21.138 1.00 92.06 690 PHE A O 1
ATOM 5238 N N . GLY A 1 691 ? 14.392 -22.290 22.557 1.00 88.19 691 GLY A N 1
ATOM 5239 C CA . GLY A 1 691 ? 13.306 -21.468 22.082 1.00 88.19 691 GLY A CA 1
ATOM 5240 C C . GLY A 1 691 ? 12.174 -21.317 23.069 1.00 88.19 691 GLY A C 1
ATOM 5241 O O . GLY A 1 691 ? 12.161 -21.885 24.162 1.00 88.19 691 GLY A O 1
ATOM 5242 N N . VAL A 1 692 ? 11.215 -20.512 22.644 1.00 80.62 692 VAL A N 1
ATOM 5243 C CA . VAL A 1 692 ? 9.925 -20.336 23.293 1.00 80.62 692 VAL A CA 1
ATOM 5244 C C . VAL A 1 692 ? 8.840 -20.787 22.335 1.00 80.62 692 VAL A C 1
ATOM 5246 O O . VAL A 1 692 ? 8.984 -20.681 21.120 1.00 80.62 692 VAL A O 1
ATOM 5249 N N . GLN A 1 693 ? 7.749 -21.290 22.883 1.00 85.44 693 GLN A N 1
ATOM 5250 C CA . GLN A 1 693 ? 6.576 -21.672 22.116 1.00 85.44 693 GLN A CA 1
ATOM 5251 C C . GLN A 1 693 ? 5.321 -21.209 22.835 1.00 85.44 693 GLN A C 1
ATOM 5253 O O . GLN A 1 693 ? 5.285 -21.127 24.062 1.00 85.44 693 GLN A O 1
ATOM 5258 N N . SER A 1 694 ? 4.287 -20.909 22.076 1.00 80.19 694 SER A N 1
ATOM 5259 C CA . SER A 1 694 ? 2.957 -20.627 22.582 1.00 80.19 694 SER A CA 1
ATOM 5260 C C . SER A 1 694 ? 1.925 -21.188 21.628 1.00 80.19 694 SER A C 1
ATOM 5262 O O . SER A 1 694 ? 2.194 -21.426 20.455 1.00 80.19 694 SER A O 1
ATOM 5264 N N . GLY A 1 695 ? 0.729 -21.439 22.124 1.00 79.62 695 GLY A N 1
ATOM 5265 C CA . GLY A 1 695 ? -0.323 -21.955 21.278 1.00 79.62 695 GLY A CA 1
ATOM 5266 C C . GLY A 1 695 ? -1.678 -21.890 21.935 1.00 79.62 695 GLY A C 1
ATOM 5267 O O . GLY A 1 695 ? -1.813 -21.525 23.104 1.00 79.62 695 GLY A O 1
ATOM 5268 N N . TYR A 1 696 ? -2.682 -22.257 21.158 1.00 77.31 696 TYR A N 1
ATOM 5269 C CA . TYR A 1 696 ? -4.037 -22.456 21.629 1.00 77.31 696 TYR A CA 1
ATOM 5270 C C . TYR A 1 696 ? -4.527 -23.817 21.163 1.00 77.31 696 TYR A C 1
ATOM 5272 O O . TYR A 1 696 ? -4.364 -24.162 19.995 1.00 77.31 696 TYR A O 1
ATOM 5280 N N . ASN A 1 697 ? -5.156 -24.565 22.061 1.00 82.19 697 ASN A N 1
ATOM 5281 C CA . ASN A 1 697 ? -5.796 -25.834 21.738 1.00 82.19 697 ASN A CA 1
ATOM 5282 C C . ASN A 1 697 ? -7.319 -25.714 21.865 1.00 82.19 697 ASN A C 1
ATOM 5284 O O . ASN A 1 697 ? -7.826 -25.154 22.833 1.00 82.19 697 ASN A O 1
ATOM 5288 N N . TRP A 1 698 ? -8.045 -26.320 20.937 1.00 74.94 698 TRP A N 1
ATOM 5289 C CA . TRP A 1 698 ? -9.466 -26.635 21.018 1.00 74.94 698 TRP A CA 1
ATOM 5290 C C . TRP A 1 698 ? -9.624 -28.141 21.229 1.00 74.94 698 TRP A C 1
ATOM 5292 O O . TRP A 1 698 ? -8.896 -28.935 20.635 1.00 74.94 698 TRP A O 1
ATOM 5302 N N . THR A 1 699 ? -10.587 -28.555 22.050 1.00 77.44 699 THR A N 1
ATOM 5303 C CA . THR A 1 699 ? -10.849 -29.977 22.317 1.00 77.44 699 THR A CA 1
ATOM 5304 C C . THR A 1 699 ? -12.310 -30.309 22.085 1.00 77.44 699 THR A C 1
ATOM 5306 O O . THR A 1 699 ? -13.178 -29.605 22.598 1.00 77.44 699 THR A O 1
ATOM 5309 N N . SER A 1 700 ? -12.575 -31.412 21.389 1.00 76.25 700 SER A N 1
ATOM 5310 C CA . SER A 1 700 ? -13.907 -32.002 21.252 1.00 76.25 700 SER A CA 1
ATOM 5311 C C . SER A 1 700 ? -13.804 -33.514 21.447 1.00 76.25 700 SER A C 1
ATOM 5313 O O . SER A 1 700 ? -13.268 -34.239 20.605 1.00 76.25 700 SER A O 1
ATOM 5315 N N . GLY A 1 701 ? -14.249 -33.994 22.611 1.00 81.19 701 GLY A N 1
ATOM 5316 C CA . GLY A 1 701 ? -14.020 -35.376 23.031 1.00 81.19 701 GLY A CA 1
ATOM 5317 C C . GLY A 1 701 ? -12.517 -35.709 23.082 1.00 81.19 701 GLY A C 1
ATOM 5318 O O . GLY A 1 701 ? -11.759 -34.949 23.685 1.00 81.19 701 GLY A O 1
ATOM 5319 N N . PRO A 1 702 ? -12.060 -36.819 22.467 1.00 84.81 702 PRO A N 1
ATOM 5320 C CA . PRO A 1 702 ? -10.643 -37.169 22.424 1.00 84.81 702 PRO A CA 1
ATOM 5321 C C . PRO A 1 702 ? -9.855 -36.364 21.384 1.00 84.81 702 PRO A C 1
ATOM 5323 O O . PRO A 1 702 ? -8.632 -36.427 21.400 1.00 84.81 702 PRO A O 1
ATOM 5326 N N . ILE A 1 703 ? -10.510 -35.633 20.478 1.00 85.06 703 ILE A N 1
ATOM 5327 C CA . ILE A 1 703 ? -9.846 -34.937 19.373 1.00 85.06 703 ILE A CA 1
ATOM 5328 C C . ILE A 1 703 ? -9.415 -33.541 19.821 1.00 85.06 703 ILE A C 1
ATOM 5330 O O . ILE A 1 703 ? -10.170 -32.811 20.470 1.00 85.06 703 ILE A O 1
ATOM 5334 N N . LEU A 1 704 ? -8.204 -33.162 19.424 1.00 89.81 704 LEU A N 1
ATOM 5335 C CA . LEU A 1 704 ? -7.633 -31.841 19.622 1.00 89.81 704 LEU A CA 1
ATOM 5336 C C . LEU A 1 704 ? -7.288 -31.218 18.271 1.00 89.81 704 LEU A C 1
ATOM 5338 O O . LEU A 1 704 ? -6.640 -31.841 17.434 1.00 89.81 704 LEU A O 1
ATOM 5342 N N . ALA A 1 705 ? -7.685 -29.969 18.088 1.00 82.25 705 ALA A N 1
ATOM 5343 C CA . ALA A 1 705 ? -7.125 -29.086 17.076 1.00 82.25 705 ALA A CA 1
ATOM 5344 C C . ALA A 1 705 ? -6.411 -27.950 17.807 1.00 82.25 705 ALA A C 1
ATOM 5346 O O . ALA A 1 705 ? -6.743 -27.647 18.948 1.00 82.25 705 ALA A O 1
ATOM 5347 N N . GLY A 1 706 ? -5.431 -27.307 17.201 1.00 81.31 706 GLY A N 1
ATOM 5348 C CA . GLY A 1 706 ? -4.685 -26.243 17.852 1.00 81.31 706 GLY A CA 1
ATOM 5349 C C . GLY A 1 706 ? -3.842 -25.466 16.868 1.00 81.31 706 GLY A C 1
ATOM 5350 O O . GLY A 1 706 ? -3.710 -25.853 15.709 1.00 81.31 706 GLY A O 1
ATOM 5351 N N . ILE A 1 707 ? -3.277 -24.364 17.331 1.00 79.31 707 ILE A N 1
ATOM 5352 C CA . ILE A 1 707 ? -2.265 -23.609 16.600 1.00 79.31 707 ILE A CA 1
ATOM 5353 C C . ILE A 1 707 ? -1.119 -23.349 17.556 1.00 79.31 707 ILE A C 1
ATOM 5355 O O . ILE A 1 707 ? -1.337 -23.017 18.718 1.00 79.31 707 ILE A O 1
ATOM 5359 N N . GLU A 1 708 ? 0.094 -23.536 17.063 1.00 83.44 708 GLU A N 1
ATOM 5360 C CA . GLU A 1 708 ? 1.328 -23.363 17.804 1.00 83.44 708 GLU A CA 1
ATOM 5361 C C . GLU A 1 708 ? 2.245 -22.407 17.045 1.00 83.44 708 GLU A C 1
ATOM 5363 O O . GLU A 1 708 ? 2.535 -22.607 15.866 1.00 83.44 708 GLU A O 1
ATOM 5368 N N . GLY A 1 709 ? 2.692 -21.367 17.735 1.00 78.25 709 GLY A N 1
ATOM 5369 C CA . GLY A 1 709 ? 3.797 -20.522 17.330 1.00 78.25 709 GLY A CA 1
ATOM 5370 C C . GLY A 1 709 ? 5.038 -20.859 18.150 1.00 78.25 709 GLY A C 1
ATOM 5371 O O . GLY A 1 709 ? 4.952 -21.062 19.359 1.00 78.25 709 GLY A O 1
ATOM 5372 N N . ASP A 1 710 ? 6.207 -20.888 17.529 1.00 84.19 710 ASP A N 1
ATOM 5373 C CA . ASP A 1 710 ? 7.474 -21.039 18.242 1.00 84.19 710 ASP A CA 1
ATOM 5374 C C . ASP A 1 710 ? 8.557 -20.141 17.660 1.00 84.19 710 ASP A C 1
ATOM 5376 O O . ASP A 1 710 ? 8.520 -19.791 16.486 1.00 84.19 710 ASP A O 1
ATOM 5380 N N . PHE A 1 711 ? 9.505 -19.743 18.501 1.00 83.75 711 PHE A N 1
ATOM 5381 C CA . PHE A 1 711 ? 10.724 -19.039 18.132 1.00 83.75 711 PHE A CA 1
ATOM 5382 C C . PHE A 1 711 ? 11.906 -19.784 18.731 1.00 83.75 711 PHE A C 1
ATOM 5384 O O . PHE A 1 711 ? 11.964 -19.987 19.940 1.00 83.75 711 PHE A O 1
ATOM 5391 N N . GLU A 1 712 ? 12.876 -20.129 17.899 1.00 87.00 712 GLU A N 1
ATOM 5392 C CA . GLU A 1 712 ? 14.079 -20.844 18.279 1.00 87.00 712 GLU A CA 1
ATOM 5393 C C . GLU A 1 712 ? 15.324 -20.114 17.808 1.00 87.00 712 GLU A C 1
ATOM 5395 O O . GLU A 1 712 ? 15.511 -19.839 16.619 1.00 87.00 712 GLU A O 1
ATOM 5400 N N . TYR A 1 713 ? 16.239 -19.899 18.741 1.00 85.38 71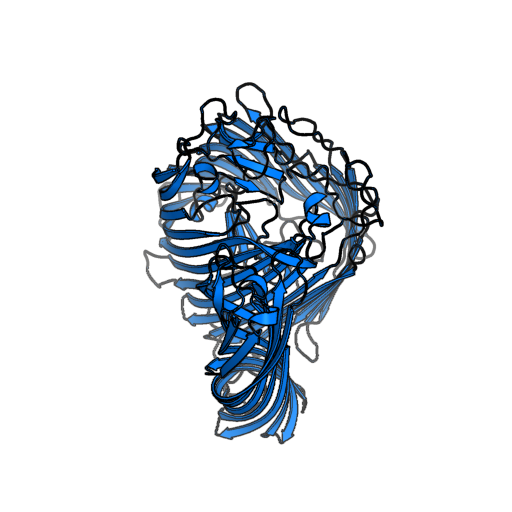3 TYR A N 1
ATOM 5401 C CA . TYR A 1 713 ? 17.617 -19.616 18.403 1.00 85.38 713 TYR A CA 1
ATOM 5402 C C . TYR A 1 713 ? 18.324 -20.920 18.027 1.00 85.38 713 TYR A C 1
ATOM 5404 O O . TYR A 1 713 ? 18.204 -21.933 18.720 1.00 85.38 713 TYR A O 1
ATOM 5412 N N . ARG A 1 714 ? 19.086 -20.893 16.931 1.00 86.75 714 ARG A N 1
ATOM 5413 C CA . ARG A 1 714 ? 19.882 -22.031 16.451 1.00 86.75 714 ARG A CA 1
ATOM 5414 C C . ARG A 1 714 ? 21.150 -21.515 15.785 1.00 86.75 714 ARG A C 1
ATOM 5416 O O . ARG A 1 714 ? 21.128 -20.478 15.139 1.00 86.75 714 ARG A O 1
ATOM 5423 N N . ASN A 1 715 ? 22.277 -22.202 15.929 1.00 79.81 715 ASN A N 1
ATOM 5424 C CA . ASN A 1 715 ? 23.525 -21.792 15.273 1.00 79.81 715 ASN A CA 1
ATOM 5425 C C . ASN A 1 715 ? 23.884 -22.778 14.160 1.00 79.81 715 ASN A C 1
ATOM 5427 O O . ASN A 1 715 ? 24.972 -23.348 14.153 1.00 79.81 715 ASN A O 1
ATOM 5431 N N . GLN A 1 716 ? 22.953 -22.974 13.227 1.00 84.94 716 GLN A N 1
ATOM 5432 C CA . GLN A 1 716 ? 23.161 -23.836 12.069 1.00 84.94 716 GLN A CA 1
ATOM 5433 C C . GLN A 1 716 ? 24.056 -23.110 11.066 1.00 84.94 716 GLN A C 1
ATOM 5435 O O . GLN A 1 716 ? 23.754 -21.989 10.648 1.00 84.94 716 GLN A O 1
ATOM 5440 N N . ARG A 1 717 ? 25.166 -23.747 10.694 1.00 86.69 717 ARG A N 1
ATOM 5441 C CA . ARG A 1 717 ? 26.135 -23.228 9.728 1.00 86.69 717 ARG A CA 1
ATOM 5442 C C . ARG A 1 717 ? 26.475 -24.313 8.725 1.00 86.69 717 ARG A C 1
ATOM 5444 O O . ARG A 1 717 ? 26.597 -25.469 9.111 1.00 86.69 717 ARG A O 1
ATOM 5451 N N . GLY A 1 718 ? 26.683 -23.932 7.479 1.00 82.94 718 GLY A N 1
ATOM 5452 C CA . GLY A 1 718 ? 27.306 -24.803 6.496 1.00 82.94 718 GLY A CA 1
ATOM 5453 C C . GLY A 1 718 ? 28.347 -24.034 5.713 1.00 82.94 718 GLY A C 1
ATOM 5454 O O . GLY A 1 718 ? 28.213 -22.831 5.502 1.00 82.94 718 GLY A O 1
ATOM 5455 N N . HIS A 1 719 ? 29.390 -24.755 5.332 1.00 87.25 719 HIS A N 1
ATOM 5456 C CA . HIS A 1 719 ? 30.495 -24.257 4.538 1.00 87.25 719 HIS A CA 1
ATOM 5457 C C . HIS A 1 719 ? 30.686 -25.198 3.353 1.00 87.25 719 HIS A C 1
ATOM 5459 O O . HIS A 1 719 ? 30.690 -26.421 3.520 1.00 87.25 719 HIS A O 1
ATOM 5465 N N . GLY A 1 720 ? 30.850 -24.627 2.169 1.00 86.50 720 GLY A N 1
ATOM 5466 C CA . GLY A 1 720 ? 31.214 -25.333 0.955 1.00 86.50 720 GLY A CA 1
ATOM 5467 C C . GLY A 1 720 ? 32.257 -24.533 0.192 1.00 86.50 720 GLY A C 1
ATOM 5468 O O . GLY A 1 720 ? 32.173 -23.312 0.110 1.00 86.50 720 GLY A O 1
ATOM 5469 N N . ALA A 1 721 ? 33.224 -25.225 -0.397 1.00 88.94 721 ALA A N 1
ATOM 5470 C CA . ALA A 1 721 ? 34.203 -24.612 -1.277 1.00 88.94 721 ALA A CA 1
ATOM 5471 C C . ALA A 1 721 ? 34.302 -25.413 -2.573 1.00 88.94 721 ALA A C 1
ATOM 5473 O O . ALA A 1 721 ? 34.217 -26.642 -2.571 1.00 88.94 721 ALA A O 1
ATOM 5474 N N . THR A 1 722 ? 34.481 -24.710 -3.684 1.00 90.00 722 THR A N 1
ATOM 5475 C CA . THR A 1 722 ? 34.737 -25.307 -4.995 1.00 90.00 722 THR A CA 1
ATOM 5476 C C . THR A 1 722 ? 35.773 -24.478 -5.742 1.00 90.00 722 THR A C 1
ATOM 5478 O O . THR A 1 722 ? 35.986 -23.305 -5.432 1.00 90.00 722 THR A O 1
ATOM 5481 N N . ALA A 1 723 ? 36.451 -25.084 -6.707 1.00 91.06 723 ALA A N 1
ATOM 5482 C CA . ALA A 1 723 ? 37.452 -24.410 -7.513 1.00 91.06 723 ALA A CA 1
ATOM 5483 C C . ALA A 1 723 ? 37.308 -24.797 -8.983 1.00 91.06 723 ALA A C 1
ATOM 5485 O O . ALA A 1 723 ? 36.999 -25.944 -9.306 1.00 91.06 723 ALA A O 1
ATOM 5486 N N . CYS A 1 724 ? 37.577 -23.837 -9.857 1.00 88.62 724 CYS A N 1
ATOM 5487 C CA . CYS A 1 724 ? 37.703 -24.045 -11.283 1.00 88.62 724 CYS A CA 1
ATOM 5488 C C . CYS A 1 724 ? 39.183 -23.977 -11.683 1.00 88.62 724 CYS A C 1
ATOM 5490 O O . CYS A 1 724 ? 39.813 -22.933 -11.469 1.00 88.62 724 CYS A O 1
ATOM 5492 N N . PRO A 1 725 ? 39.750 -25.056 -12.252 1.00 89.69 725 PRO A N 1
ATOM 5493 C CA . PRO A 1 725 ? 41.141 -25.089 -12.690 1.00 89.69 725 PRO A CA 1
ATOM 5494 C C . PRO A 1 725 ? 41.493 -23.940 -13.643 1.00 89.69 725 PRO A C 1
ATOM 5496 O O . PRO A 1 725 ? 40.701 -23.586 -14.520 1.00 89.69 725 PRO A O 1
ATOM 5499 N N . GLY A 1 726 ? 42.700 -23.382 -13.506 1.00 85.75 726 GLY A N 1
ATOM 5500 C CA . GLY A 1 726 ? 43.143 -22.234 -14.305 1.00 85.75 726 GLY A CA 1
ATOM 5501 C C . GLY A 1 726 ? 43.141 -22.483 -15.815 1.00 85.75 726 GLY A C 1
ATOM 5502 O O . GLY A 1 726 ? 42.783 -21.599 -16.578 1.00 85.75 726 GLY A O 1
ATOM 5503 N N . ASN A 1 727 ? 43.423 -23.704 -16.271 1.00 84.88 727 ASN A N 1
ATOM 5504 C CA . ASN A 1 727 ? 43.355 -24.065 -17.692 1.00 84.88 727 ASN A CA 1
ATOM 5505 C C . ASN A 1 727 ? 41.923 -24.133 -18.263 1.00 84.88 727 ASN A C 1
ATOM 5507 O O . ASN A 1 727 ? 41.772 -24.199 -19.478 1.00 84.88 727 ASN A O 1
ATOM 5511 N N . VAL A 1 728 ? 40.896 -24.151 -17.408 1.00 84.44 728 VAL A N 1
ATOM 5512 C CA . VAL A 1 728 ? 39.479 -24.145 -17.801 1.00 84.44 728 VAL A CA 1
ATOM 5513 C C . VAL A 1 728 ? 38.908 -22.740 -17.667 1.00 84.44 728 VAL A C 1
ATOM 5515 O O . VAL A 1 728 ? 38.327 -22.220 -18.611 1.00 84.44 728 VAL A O 1
ATOM 5518 N N . CYS A 1 729 ? 39.105 -22.113 -16.507 1.00 84.50 729 CYS A N 1
ATOM 5519 C CA . CYS A 1 729 ? 38.505 -20.819 -16.204 1.00 84.50 729 CYS A CA 1
ATOM 5520 C C . CYS A 1 729 ? 39.341 -19.613 -16.643 1.00 84.50 729 CYS A C 1
ATOM 5522 O O . CYS A 1 729 ? 38.792 -18.545 -16.857 1.00 84.50 729 CYS A O 1
ATOM 5524 N N . ASN A 1 730 ? 40.652 -19.771 -16.812 1.00 85.62 730 ASN A N 1
ATOM 5525 C CA . ASN A 1 730 ? 41.579 -18.690 -17.147 1.00 85.62 730 ASN A CA 1
ATOM 5526 C C . ASN A 1 730 ? 42.627 -19.156 -18.173 1.00 85.62 730 ASN A C 1
ATOM 5528 O O . ASN A 1 730 ? 43.818 -18.874 -18.043 1.00 85.62 730 ASN A O 1
ATOM 5532 N N . ALA A 1 731 ? 42.195 -19.889 -19.207 1.00 81.75 731 ALA A N 1
ATOM 5533 C CA . ALA A 1 731 ? 43.095 -20.485 -20.200 1.00 81.75 731 ALA A CA 1
ATOM 5534 C C . ALA A 1 731 ? 44.020 -19.452 -20.881 1.00 81.75 731 ALA A C 1
ATOM 5536 O O . ALA A 1 731 ? 45.159 -19.767 -21.225 1.00 81.75 731 ALA A O 1
ATOM 5537 N N . ALA A 1 732 ? 43.551 -18.208 -21.024 1.00 82.75 732 ALA A N 1
ATOM 5538 C CA . ALA A 1 732 ? 44.303 -17.095 -21.602 1.00 82.75 732 ALA A CA 1
ATOM 5539 C C . ALA A 1 732 ? 45.480 -16.599 -20.735 1.00 82.75 732 ALA A C 1
ATOM 5541 O O . ALA A 1 732 ? 46.329 -15.870 -21.238 1.00 82.75 732 ALA A O 1
ATOM 5542 N N . LEU A 1 733 ? 45.553 -16.995 -19.458 1.00 83.12 733 LEU A N 1
ATOM 5543 C CA . LEU A 1 733 ? 46.608 -16.585 -18.521 1.00 83.12 733 LEU A CA 1
ATOM 5544 C C . LEU A 1 733 ? 47.755 -17.608 -18.412 1.00 83.12 733 LEU A C 1
ATOM 5546 O O . LEU A 1 733 ? 48.653 -17.443 -17.587 1.00 83.12 733 LEU A O 1
ATOM 5550 N N . ALA A 1 734 ? 47.766 -18.665 -19.231 1.00 80.38 734 ALA A N 1
ATOM 5551 C CA . ALA A 1 734 ? 48.848 -19.650 -19.229 1.00 80.38 734 ALA A CA 1
ATOM 5552 C C . ALA A 1 734 ? 50.230 -18.991 -19.482 1.00 80.38 734 ALA A C 1
ATOM 5554 O O . ALA A 1 734 ? 50.342 -18.129 -20.355 1.00 80.38 734 ALA A O 1
ATOM 5555 N N . PRO A 1 735 ? 51.303 -19.392 -18.764 1.00 80.94 735 PRO A N 1
ATOM 5556 C CA . PRO A 1 735 ? 51.419 -20.571 -17.898 1.00 80.94 735 PRO A CA 1
ATOM 5557 C C . PRO A 1 735 ? 51.087 -20.324 -16.410 1.00 80.94 735 PRO A C 1
ATOM 5559 O O . PRO A 1 735 ? 51.431 -21.162 -15.577 1.00 80.94 735 PRO A O 1
ATOM 5562 N N . LEU A 1 736 ? 50.461 -19.200 -16.046 1.00 80.69 736 LEU A N 1
ATOM 5563 C CA . LEU A 1 736 ? 50.049 -18.937 -14.664 1.00 80.69 736 LEU A CA 1
ATOM 5564 C C . LEU A 1 736 ? 48.989 -19.964 -14.223 1.00 80.69 736 LEU A C 1
ATOM 5566 O O . LEU A 1 736 ? 47.989 -20.155 -14.914 1.00 80.69 736 LEU A O 1
ATOM 5570 N N . ASP A 1 737 ? 49.168 -20.599 -13.058 1.00 81.94 737 ASP A N 1
ATOM 5571 C CA . ASP A 1 737 ? 48.121 -21.422 -12.428 1.00 81.94 737 ASP A CA 1
ATOM 5572 C C . ASP A 1 737 ? 47.033 -20.516 -11.827 1.00 81.94 737 ASP A C 1
ATOM 5574 O O . ASP A 1 737 ? 46.950 -20.281 -10.619 1.00 81.94 737 ASP A O 1
ATOM 5578 N N . ALA A 1 738 ? 46.215 -19.954 -12.716 1.00 86.06 738 ALA A N 1
ATOM 5579 C CA . ALA A 1 738 ? 45.179 -18.980 -12.407 1.00 86.06 738 ALA A CA 1
ATOM 5580 C C . ALA A 1 738 ? 43.860 -19.650 -11.974 1.00 86.06 738 ALA A C 1
ATOM 5582 O O . ALA A 1 738 ? 42.795 -19.383 -12.529 1.00 86.06 738 ALA A O 1
ATOM 5583 N N . THR A 1 739 ? 43.913 -20.565 -11.006 1.00 89.62 739 THR A N 1
ATOM 5584 C CA . THR A 1 739 ? 42.725 -21.269 -10.491 1.00 89.62 739 THR A CA 1
ATOM 5585 C C . THR A 1 739 ? 41.764 -20.305 -9.777 1.00 89.62 739 THR A C 1
ATOM 5587 O O . THR A 1 739 ? 42.171 -19.574 -8.873 1.00 89.62 739 THR A O 1
ATOM 5590 N N . VAL A 1 740 ? 40.474 -20.344 -10.131 1.00 88.31 740 VAL A N 1
ATOM 5591 C CA . VAL A 1 740 ? 39.414 -19.553 -9.472 1.00 88.31 740 VAL A CA 1
ATOM 5592 C C . VAL A 1 740 ? 38.806 -20.377 -8.342 1.00 88.31 740 VAL A C 1
ATOM 5594 O O . VAL A 1 740 ? 38.431 -21.528 -8.546 1.00 88.31 740 VAL A O 1
ATOM 5597 N N . ARG A 1 741 ? 38.700 -19.814 -7.139 1.00 91.25 741 ARG A N 1
ATOM 5598 C CA . ARG A 1 741 ? 38.166 -20.484 -5.945 1.00 91.25 741 ARG A CA 1
ATOM 5599 C C . ARG A 1 741 ? 36.936 -19.754 -5.443 1.00 91.25 741 ARG A C 1
ATOM 5601 O O . ARG A 1 741 ? 36.971 -18.539 -5.295 1.00 91.25 741 ARG A O 1
ATOM 5608 N N . ALA A 1 742 ? 35.889 -20.498 -5.123 1.00 88.81 742 ALA A N 1
ATOM 5609 C CA . ALA A 1 742 ? 34.687 -19.974 -4.498 1.00 88.81 742 ALA A CA 1
ATOM 5610 C C . ALA A 1 742 ? 34.480 -20.612 -3.120 1.00 88.81 742 ALA A C 1
ATOM 5612 O O . ALA A 1 742 ? 34.551 -21.835 -2.981 1.00 88.81 742 ALA A O 1
ATOM 5613 N N . SER A 1 743 ? 34.212 -19.778 -2.119 1.00 89.94 743 SER A N 1
ATOM 5614 C CA . SER A 1 743 ? 33.787 -20.159 -0.773 1.00 89.94 743 SER A CA 1
ATOM 5615 C C . SER A 1 743 ? 32.352 -19.713 -0.561 1.00 89.94 743 SER A C 1
ATOM 5617 O O . SER A 1 743 ? 31.991 -18.582 -0.892 1.00 89.94 743 SER A O 1
ATOM 5619 N N . LEU A 1 744 ? 31.541 -20.600 -0.001 1.00 87.88 744 LEU A N 1
ATOM 5620 C CA . LEU A 1 744 ? 30.139 -20.369 0.293 1.00 87.88 744 LEU A CA 1
ATOM 5621 C C . LEU A 1 744 ? 29.861 -20.769 1.725 1.00 87.88 744 LEU A C 1
ATOM 5623 O O . LEU A 1 744 ? 29.970 -21.936 2.098 1.00 87.88 744 LEU A O 1
ATOM 5627 N N . ASP A 1 745 ? 29.439 -19.793 2.504 1.00 87.31 745 ASP A N 1
ATOM 5628 C CA . ASP A 1 745 ? 29.019 -19.984 3.872 1.00 87.31 745 ASP A CA 1
ATOM 5629 C C . ASP A 1 745 ? 27.541 -19.643 3.969 1.00 87.31 745 ASP A C 1
ATOM 5631 O O . ASP A 1 745 ? 27.088 -18.623 3.450 1.00 87.31 745 ASP A O 1
ATOM 5635 N N . TYR A 1 746 ? 26.771 -20.469 4.667 1.00 86.94 746 TYR A N 1
ATOM 5636 C CA . TYR A 1 746 ? 25.437 -20.078 5.096 1.00 86.94 746 TYR A CA 1
ATOM 5637 C C . TYR A 1 746 ? 25.278 -20.243 6.599 1.00 86.94 746 TYR A C 1
ATOM 5639 O O . TYR A 1 746 ? 25.887 -21.100 7.241 1.00 86.94 746 TYR A O 1
ATOM 5647 N N . ARG A 1 747 ? 24.411 -19.411 7.169 1.00 87.81 747 ARG A N 1
ATOM 5648 C CA . ARG A 1 747 ? 24.044 -19.446 8.576 1.00 87.81 747 ARG A CA 1
ATOM 5649 C C . ARG A 1 747 ? 22.550 -19.236 8.741 1.00 87.81 747 ARG A C 1
ATOM 5651 O O . ARG A 1 747 ? 22.035 -18.186 8.364 1.00 87.81 747 ARG A O 1
ATOM 5658 N N . LEU A 1 748 ? 21.892 -20.187 9.393 1.00 85.44 748 LEU A N 1
ATOM 5659 C CA . LEU A 1 748 ? 20.536 -20.042 9.908 1.00 85.44 748 LEU A CA 1
ATOM 5660 C C . LEU A 1 748 ? 20.631 -19.804 11.418 1.00 85.44 748 LEU A C 1
ATOM 5662 O O . LEU A 1 748 ? 20.947 -20.714 12.181 1.00 85.44 748 LEU A O 1
ATOM 5666 N N . GLY A 1 749 ? 20.466 -18.540 11.821 1.00 81.38 749 GLY A N 1
ATOM 5667 C CA . GLY A 1 749 ? 20.738 -18.073 13.191 1.00 81.38 749 GLY A CA 1
ATOM 5668 C C . GLY A 1 749 ? 19.546 -18.145 14.150 1.00 81.38 749 GLY A C 1
ATOM 5669 O O . GLY A 1 749 ? 19.709 -18.117 15.368 1.00 81.38 749 GLY A O 1
ATOM 5670 N N . TRP A 1 750 ? 18.339 -18.183 13.602 1.00 83.75 750 TRP A N 1
ATOM 5671 C CA . TRP A 1 750 ? 17.095 -18.337 14.342 1.00 83.75 750 TRP A CA 1
ATOM 5672 C C . TRP A 1 750 ? 15.978 -18.680 13.360 1.00 83.75 750 TRP A C 1
ATOM 5674 O O . TRP A 1 750 ? 16.079 -18.381 12.163 1.00 83.75 750 TRP A O 1
ATOM 5684 N N . VAL A 1 751 ? 14.920 -19.289 13.880 1.00 85.94 751 VAL A N 1
ATOM 5685 C CA . VAL A 1 751 ? 13.695 -19.605 13.149 1.00 85.94 751 VAL A CA 1
ATOM 5686 C C . VAL A 1 751 ? 12.504 -19.339 14.056 1.00 85.94 751 VAL A C 1
ATOM 5688 O O . VAL A 1 751 ? 12.523 -19.741 15.210 1.00 85.94 751 VAL A O 1
ATOM 5691 N N . ALA A 1 752 ? 11.466 -18.698 13.541 1.00 79.62 752 ALA A N 1
ATOM 5692 C CA . ALA A 1 752 ? 10.128 -18.760 14.100 1.00 79.62 752 ALA A CA 1
ATOM 5693 C C . ALA A 1 752 ? 9.250 -19.672 13.240 1.00 79.62 752 ALA A C 1
ATOM 5695 O O . ALA A 1 752 ? 9.526 -19.852 12.060 1.00 79.62 752 ALA A O 1
ATOM 5696 N N . SER A 1 753 ? 8.183 -20.243 13.776 1.00 83.81 753 SER A N 1
ATOM 5697 C CA . SER A 1 753 ? 7.200 -20.957 12.967 1.00 83.81 753 SER A CA 1
ATOM 5698 C C . SER A 1 753 ? 5.798 -20.746 13.503 1.00 83.81 753 SER A C 1
ATOM 5700 O O . SER A 1 753 ? 5.630 -20.511 14.696 1.00 83.81 753 SER A O 1
ATOM 5702 N N . VAL A 1 754 ? 4.808 -20.812 12.616 1.00 80.94 754 VAL A N 1
ATOM 5703 C CA . VAL A 1 754 ? 3.388 -20.887 12.973 1.00 80.94 754 VAL A CA 1
ATOM 5704 C C . VAL A 1 754 ? 2.827 -22.140 12.321 1.00 80.94 754 VAL A C 1
ATOM 5706 O O . VAL A 1 754 ? 2.931 -22.321 11.104 1.00 80.94 754 VAL A O 1
ATOM 5709 N N . ARG A 1 755 ? 2.274 -23.040 13.131 1.00 90.56 755 ARG A N 1
ATOM 5710 C CA . ARG A 1 755 ? 1.837 -24.371 12.712 1.00 90.56 755 ARG A CA 1
ATOM 5711 C C . ARG A 1 755 ? 0.449 -24.680 13.248 1.00 90.56 755 ARG A C 1
ATOM 5713 O O . ARG A 1 755 ? 0.171 -24.491 14.427 1.00 90.56 755 ARG A O 1
ATOM 5720 N N . GLY A 1 756 ? -0.413 -25.198 12.381 1.00 79.62 756 GLY A N 1
ATOM 5721 C CA . GLY A 1 756 ? -1.621 -25.889 12.809 1.00 79.62 756 GLY A CA 1
ATOM 5722 C C . GLY A 1 756 ? -1.245 -27.204 13.487 1.00 79.62 756 GLY A C 1
ATOM 5723 O O . GLY A 1 756 ? -0.262 -27.845 13.117 1.00 79.62 756 GLY A O 1
ATOM 5724 N N . ARG A 1 757 ? -2.026 -27.599 14.485 1.00 90.25 757 ARG A N 1
ATOM 5725 C CA . ARG A 1 757 ? -1.846 -28.781 15.323 1.00 90.25 757 ARG A CA 1
ATOM 5726 C C . ARG A 1 757 ? -3.128 -29.602 15.294 1.00 90.25 757 ARG A C 1
ATOM 5728 O O . ARG A 1 757 ? -4.211 -29.059 15.482 1.00 90.25 757 ARG A O 1
ATOM 5735 N N . VAL A 1 758 ? -3.016 -30.907 15.086 1.00 91.69 758 VAL A N 1
ATOM 5736 C CA . VAL A 1 758 ? -4.141 -31.848 15.188 1.00 91.69 758 VAL A CA 1
ATOM 5737 C C . VAL A 1 758 ? -3.674 -33.060 15.976 1.00 91.69 758 VAL A C 1
ATOM 5739 O O . VAL A 1 758 ? -2.577 -33.562 15.742 1.00 91.69 758 VAL A O 1
ATOM 5742 N N . GLY A 1 759 ? -4.473 -33.534 16.923 1.00 93.44 759 GLY A N 1
ATOM 5743 C CA . GLY A 1 759 ? -4.095 -34.640 17.788 1.00 93.44 759 GLY A CA 1
ATOM 5744 C C . GLY A 1 759 ? -5.270 -35.379 18.406 1.00 93.44 759 GLY A C 1
ATOM 5745 O O . GLY A 1 759 ? -6.432 -35.026 18.211 1.00 93.44 759 GLY A O 1
ATOM 5746 N N . THR A 1 760 ? -4.941 -36.421 19.162 1.00 94.12 760 THR A N 1
ATOM 5747 C CA . THR A 1 760 ? -5.891 -37.215 19.937 1.00 94.12 760 THR A CA 1
ATOM 5748 C C . THR A 1 760 ? -5.345 -37.505 21.330 1.00 94.12 760 THR A C 1
ATOM 5750 O O . THR A 1 760 ? -4.148 -37.740 21.516 1.00 94.12 760 THR A O 1
ATOM 5753 N N . LEU A 1 761 ? -6.232 -37.514 22.318 1.00 92.50 761 LEU A N 1
ATOM 5754 C CA . LEU A 1 761 ? -5.937 -37.946 23.676 1.00 92.50 761 LEU A CA 1
ATOM 5755 C C . LEU A 1 761 ? -5.764 -39.468 23.687 1.00 92.50 761 LEU A C 1
ATOM 5757 O O . LEU A 1 761 ? -6.698 -40.209 23.387 1.00 92.50 761 LEU A O 1
ATOM 5761 N N . VAL A 1 762 ? -4.555 -39.924 24.011 1.00 92.56 762 VAL A N 1
ATOM 5762 C CA . VAL A 1 762 ? -4.234 -41.339 24.263 1.00 92.56 762 VAL A CA 1
ATOM 5763 C C . VAL A 1 762 ? -4.705 -41.723 25.667 1.00 92.56 762 VAL A C 1
ATOM 5765 O O . VAL A 1 762 ? -5.244 -42.804 25.882 1.00 92.56 762 VAL A O 1
ATOM 5768 N N . THR A 1 763 ? -4.547 -40.799 26.615 1.00 89.38 763 THR A N 1
ATOM 5769 C CA . THR A 1 763 ? -5.162 -40.812 27.949 1.00 89.38 763 THR A CA 1
ATOM 5770 C C . THR A 1 763 ? -5.621 -39.382 28.278 1.00 89.38 763 THR A C 1
ATOM 5772 O O . THR A 1 763 ? -5.231 -38.450 27.569 1.00 89.38 763 THR A O 1
ATOM 5775 N N . PRO A 1 764 ? -6.406 -39.144 29.348 1.00 88.00 764 PRO A N 1
ATOM 5776 C CA . PRO A 1 764 ? -6.765 -37.779 29.757 1.00 88.00 764 PRO A CA 1
ATOM 5777 C C . PRO A 1 764 ? -5.557 -36.848 29.980 1.00 88.00 764 PRO A C 1
ATOM 5779 O O . PRO A 1 764 ? -5.675 -35.633 29.822 1.00 88.00 764 PRO A O 1
ATOM 5782 N N . ASP A 1 765 ? -4.388 -37.418 30.282 1.00 91.81 765 ASP A N 1
ATOM 5783 C CA . ASP A 1 765 ? -3.146 -36.702 30.574 1.00 91.81 765 ASP A CA 1
ATOM 5784 C C . ASP A 1 765 ? -2.067 -36.867 29.484 1.00 91.81 765 ASP A C 1
ATOM 5786 O O . ASP A 1 765 ? -0.967 -36.347 29.657 1.00 91.81 765 ASP A O 1
ATOM 5790 N N . LEU A 1 766 ? -2.347 -37.544 28.360 1.00 94.12 766 LEU A N 1
ATOM 5791 C CA . LEU A 1 766 ? -1.390 -37.760 27.264 1.00 94.12 766 LEU A CA 1
ATOM 5792 C C . LEU A 1 766 ? -2.021 -37.485 25.895 1.00 94.12 766 LEU A C 1
ATOM 5794 O O . LEU A 1 766 ? -2.965 -38.157 25.484 1.00 94.12 766 LEU A O 1
ATOM 5798 N N . LEU A 1 767 ? -1.431 -36.551 25.156 1.00 94.88 767 LEU A N 1
ATOM 5799 C CA . LEU A 1 767 ? -1.827 -36.118 23.821 1.00 94.88 767 LEU A CA 1
ATOM 5800 C C . LEU A 1 767 ? -0.793 -36.574 22.785 1.00 94.88 767 LEU A C 1
ATOM 5802 O O . LEU A 1 767 ? 0.383 -36.235 22.898 1.00 94.88 767 LEU A O 1
ATOM 5806 N N . ALA A 1 768 ? -1.234 -37.274 21.742 1.00 96.88 768 ALA A N 1
ATOM 5807 C CA . ALA A 1 768 ? -0.449 -37.505 20.528 1.00 96.88 768 ALA A CA 1
ATOM 5808 C C . ALA A 1 768 ? -0.910 -36.526 19.441 1.00 96.88 768 ALA A C 1
ATOM 5810 O O . ALA A 1 768 ? -2.114 -36.339 19.270 1.00 96.88 768 ALA A O 1
ATOM 5811 N N . TYR A 1 769 ? 0.007 -35.888 18.715 1.00 96.31 769 TYR A N 1
ATOM 5812 C CA . TYR A 1 769 ? -0.351 -34.861 17.732 1.00 96.31 769 TYR A CA 1
ATOM 5813 C C . TYR A 1 769 ? 0.616 -34.795 16.546 1.00 96.31 769 TYR A C 1
ATOM 5815 O O . TYR A 1 769 ? 1.777 -35.193 16.636 1.00 96.31 769 TYR A O 1
ATOM 5823 N N . ALA A 1 770 ? 0.124 -34.233 15.448 1.00 97.00 770 ALA A N 1
ATOM 5824 C CA . ALA A 1 770 ? 0.889 -33.790 14.295 1.00 97.00 770 ALA A CA 1
ATOM 5825 C C . ALA A 1 770 ? 0.768 -32.268 14.147 1.00 97.00 770 ALA A C 1
ATOM 5827 O O . ALA A 1 770 ? -0.241 -31.671 14.539 1.00 97.00 770 ALA A O 1
ATOM 5828 N N . THR A 1 771 ? 1.796 -31.643 13.584 1.00 95.62 771 THR A N 1
ATOM 5829 C CA . THR A 1 771 ? 1.826 -30.219 13.256 1.00 95.62 771 THR A CA 1
ATOM 5830 C C . THR A 1 771 ? 2.182 -30.011 11.790 1.00 95.62 771 THR A C 1
ATOM 5832 O O . THR A 1 771 ? 2.972 -30.761 11.221 1.00 95.62 771 THR A O 1
ATOM 5835 N N . ALA A 1 772 ? 1.609 -28.990 11.162 1.00 90.12 772 ALA A N 1
ATOM 5836 C CA . ALA A 1 772 ? 1.992 -28.551 9.825 1.00 90.12 772 ALA A CA 1
ATOM 5837 C C . ALA A 1 772 ? 1.830 -27.035 9.710 1.00 90.12 772 ALA A C 1
ATOM 5839 O O . ALA A 1 772 ? 0.868 -26.468 10.227 1.00 90.12 772 ALA A O 1
ATOM 5840 N N . GLY A 1 773 ? 2.763 -26.363 9.046 1.00 84.69 773 GLY A N 1
ATOM 5841 C CA . GLY A 1 773 ? 2.669 -24.922 8.851 1.00 84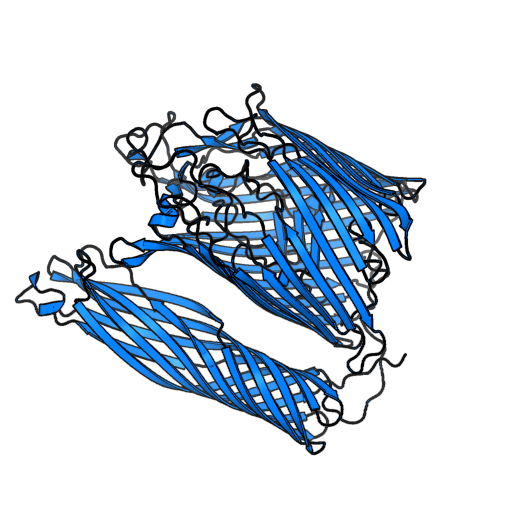.69 773 GLY A CA 1
ATOM 5842 C C . GLY A 1 773 ? 3.907 -24.321 8.226 1.00 84.69 773 GLY A C 1
ATOM 5843 O O . GLY A 1 773 ? 4.565 -24.954 7.403 1.00 84.69 773 GLY A O 1
ATOM 5844 N N . VAL A 1 774 ? 4.203 -23.084 8.604 1.00 81.06 774 VAL A N 1
ATOM 5845 C CA . VAL A 1 774 ? 5.184 -22.255 7.911 1.00 81.06 774 VAL A CA 1
ATOM 5846 C C . VAL A 1 774 ? 6.263 -21.793 8.892 1.00 81.06 774 VAL A C 1
ATOM 5848 O O . VAL A 1 774 ? 5.974 -21.028 9.817 1.00 81.06 774 VAL A O 1
ATOM 5851 N N . PRO A 1 775 ? 7.511 -22.262 8.722 1.00 85.94 775 PRO A N 1
ATOM 5852 C CA . PRO A 1 775 ? 8.674 -21.717 9.386 1.00 85.94 775 PRO A CA 1
ATOM 5853 C C . PRO A 1 775 ? 9.165 -20.467 8.652 1.00 85.94 775 PRO A C 1
ATOM 5855 O O . PRO A 1 775 ? 8.961 -20.290 7.452 1.00 85.94 775 PRO A O 1
ATOM 5858 N N . PHE A 1 776 ? 9.856 -19.620 9.392 1.00 76.31 776 PHE A N 1
ATOM 5859 C CA . PHE A 1 776 ? 10.403 -18.338 8.993 1.00 76.31 776 PHE A CA 1
ATOM 5860 C C . PHE A 1 776 ? 11.758 -18.170 9.664 1.00 76.31 776 PHE A C 1
ATOM 5862 O O . PHE A 1 776 ? 11.850 -18.233 10.883 1.00 76.31 776 PHE A O 1
ATOM 5869 N N . GLY A 1 777 ? 12.822 -17.951 8.906 1.00 80.06 777 GLY A N 1
ATOM 5870 C CA . GLY A 1 777 ? 14.153 -17.829 9.493 1.00 80.06 777 GLY A CA 1
ATOM 5871 C C . GLY A 1 777 ? 15.069 -16.925 8.697 1.00 80.06 777 GLY A C 1
ATOM 5872 O O . GLY A 1 777 ? 14.888 -16.734 7.494 1.00 80.06 777 GLY A O 1
ATOM 5873 N N . LYS A 1 778 ? 16.074 -16.369 9.377 1.00 80.19 778 LYS A N 1
ATOM 5874 C CA . LYS A 1 778 ? 17.128 -15.575 8.739 1.00 80.19 778 LYS A CA 1
ATOM 5875 C C . LYS A 1 778 ? 18.250 -16.490 8.256 1.00 80.19 778 LYS A C 1
ATOM 5877 O O . LYS A 1 778 ? 19.031 -16.986 9.071 1.00 80.19 778 LYS A O 1
ATOM 5882 N N . ILE A 1 779 ? 18.373 -16.631 6.942 1.00 84.50 779 ILE A N 1
ATOM 5883 C CA . ILE A 1 779 ? 19.505 -17.256 6.262 1.00 84.50 779 ILE A CA 1
ATOM 5884 C C . ILE A 1 779 ? 20.476 -16.148 5.858 1.00 84.50 779 ILE A C 1
ATOM 5886 O O . ILE A 1 779 ? 20.167 -15.270 5.060 1.00 84.50 779 ILE A O 1
ATOM 5890 N N . THR A 1 780 ? 21.667 -16.162 6.439 1.00 84.12 780 THR A N 1
ATOM 5891 C CA . THR A 1 780 ? 22.777 -15.332 5.968 1.00 84.12 780 THR A CA 1
ATOM 5892 C C . THR A 1 780 ? 23.634 -16.175 5.048 1.00 84.12 780 THR A C 1
ATOM 5894 O O . THR A 1 780 ? 24.079 -17.226 5.490 1.00 84.12 780 THR A O 1
ATOM 5897 N N . THR A 1 781 ? 23.861 -15.736 3.815 1.00 83.75 781 THR A N 1
ATOM 5898 C CA . THR A 1 781 ? 24.813 -16.366 2.896 1.00 83.75 781 THR A CA 1
ATOM 5899 C C . THR A 1 781 ? 25.985 -15.425 2.675 1.00 83.75 781 THR A C 1
ATOM 5901 O O . THR A 1 781 ? 25.761 -14.281 2.290 1.00 83.75 781 THR A O 1
ATOM 5904 N N . SER A 1 782 ? 27.203 -15.899 2.889 1.00 85.62 782 SER A N 1
ATOM 5905 C CA . SER A 1 782 ? 28.426 -15.222 2.471 1.00 85.62 782 SER A CA 1
ATOM 5906 C C . SER A 1 782 ? 29.012 -16.002 1.307 1.00 85.62 782 SER A C 1
ATOM 5908 O O . SER A 1 782 ? 29.140 -17.224 1.367 1.00 85.62 782 SER A O 1
ATOM 5910 N N . THR A 1 783 ? 29.298 -15.325 0.207 1.00 85.75 783 THR A N 1
ATOM 5911 C CA . THR A 1 783 ? 29.959 -15.924 -0.951 1.00 85.75 783 THR A CA 1
ATOM 5912 C C . THR A 1 783 ? 31.191 -15.105 -1.259 1.00 85.75 783 THR A C 1
ATOM 5914 O O . THR A 1 783 ? 31.089 -13.891 -1.404 1.00 85.75 783 THR A O 1
ATOM 5917 N N . SER A 1 784 ? 32.347 -15.746 -1.371 1.00 86.62 784 SER A N 1
ATOM 5918 C CA . SER A 1 784 ? 33.571 -15.101 -1.838 1.00 86.62 784 SER A CA 1
ATOM 5919 C C . SER A 1 784 ? 34.166 -15.885 -2.994 1.00 86.62 784 SER A C 1
ATOM 5921 O O . SER A 1 784 ? 34.206 -17.112 -2.972 1.00 86.62 784 SER A O 1
ATOM 5923 N N . VAL A 1 785 ? 34.598 -15.173 -4.026 1.00 85.69 785 VAL A N 1
ATOM 5924 C CA . VAL A 1 785 ? 35.222 -15.732 -5.222 1.00 85.69 785 VAL A CA 1
ATOM 5925 C C . VAL A 1 785 ? 36.568 -15.053 -5.382 1.00 85.69 785 VAL A C 1
ATOM 5927 O O . VAL A 1 785 ? 36.634 -13.853 -5.639 1.00 85.69 785 VAL A O 1
ATOM 5930 N N . ALA A 1 786 ? 37.636 -15.817 -5.192 1.00 87.50 786 ALA A N 1
ATOM 5931 C CA . ALA A 1 786 ? 39.010 -15.382 -5.380 1.00 87.50 786 ALA A CA 1
ATOM 5932 C C . ALA A 1 786 ? 39.534 -15.929 -6.711 1.00 87.50 786 ALA A C 1
ATOM 5934 O O . ALA A 1 786 ? 39.421 -17.123 -6.989 1.00 87.50 786 ALA A O 1
ATOM 5935 N N . GLY A 1 787 ? 40.113 -15.066 -7.533 1.00 86.75 787 GLY A N 1
ATOM 5936 C CA . GLY A 1 787 ? 40.609 -15.423 -8.856 1.00 86.75 787 GLY A CA 1
ATOM 5937 C C . GLY A 1 787 ? 41.611 -14.398 -9.362 1.00 86.75 787 GLY A C 1
ATOM 5938 O O . GLY A 1 787 ? 42.327 -13.782 -8.573 1.00 86.75 787 GLY A O 1
ATOM 5939 N N . PHE A 1 788 ? 41.645 -14.215 -10.677 1.00 85.62 788 PHE A N 1
ATOM 5940 C CA . PHE A 1 788 ? 42.564 -13.309 -11.354 1.00 85.62 788 PHE A CA 1
ATOM 5941 C C . PHE A 1 788 ? 41.796 -12.447 -12.353 1.00 85.62 788 PHE A C 1
ATOM 5943 O O . PHE A 1 788 ? 40.818 -12.913 -12.940 1.00 85.62 788 PHE A O 1
ATOM 5950 N N . ASP A 1 789 ? 42.219 -11.199 -12.521 1.00 83.44 789 ASP A N 1
ATOM 5951 C CA . ASP A 1 789 ? 41.750 -10.357 -13.618 1.00 83.44 789 ASP A CA 1
ATOM 5952 C C . ASP A 1 789 ? 42.441 -10.727 -14.944 1.00 83.44 789 ASP A C 1
ATOM 5954 O O . ASP A 1 789 ? 43.375 -11.532 -14.991 1.00 83.44 789 ASP A O 1
ATOM 5958 N N . ASN A 1 790 ? 41.993 -10.117 -16.041 1.00 79.62 790 ASN A N 1
ATOM 5959 C CA . ASN A 1 790 ? 42.537 -10.335 -17.382 1.00 79.62 790 ASN A CA 1
ATOM 5960 C C . ASN A 1 790 ? 44.023 -9.936 -17.520 1.00 79.62 790 ASN A C 1
ATOM 5962 O O . ASN A 1 790 ? 44.654 -10.301 -18.510 1.00 79.62 790 ASN A O 1
ATOM 5966 N N . ALA A 1 791 ? 44.587 -9.193 -16.560 1.00 81.19 791 ALA A N 1
ATOM 5967 C CA . ALA A 1 791 ? 46.003 -8.831 -16.508 1.00 81.19 791 ALA A CA 1
ATOM 5968 C C . ALA A 1 791 ? 46.836 -9.800 -15.640 1.00 81.19 791 ALA A C 1
ATOM 5970 O O . ALA A 1 791 ? 48.052 -9.630 -15.524 1.00 81.19 791 ALA A O 1
ATOM 5971 N N . GLY A 1 792 ? 46.209 -10.820 -15.045 1.00 80.12 792 GLY A N 1
ATOM 5972 C CA . GLY A 1 792 ? 46.859 -11.798 -14.176 1.00 80.12 792 GLY A CA 1
ATOM 5973 C C . GLY A 1 792 ? 47.075 -11.318 -12.738 1.00 80.12 792 GLY A C 1
ATOM 5974 O O . GLY A 1 792 ? 47.825 -11.958 -11.998 1.00 80.12 792 GLY A O 1
ATOM 5975 N N . ALA A 1 793 ? 46.440 -10.221 -12.312 1.00 83.44 793 ALA A N 1
ATOM 5976 C CA . ALA A 1 793 ? 46.475 -9.770 -10.925 1.00 83.44 793 ALA A CA 1
ATOM 5977 C C . ALA A 1 793 ? 45.408 -10.494 -10.091 1.00 83.44 793 ALA A C 1
ATOM 5979 O O . ALA A 1 793 ? 44.276 -10.690 -10.530 1.00 83.44 793 ALA A O 1
ATOM 5980 N N . ALA A 1 794 ? 45.762 -10.896 -8.868 1.00 84.75 794 ALA A N 1
ATOM 5981 C CA . ALA A 1 794 ? 44.833 -11.570 -7.967 1.00 84.75 794 ALA A CA 1
ATOM 5982 C C . ALA A 1 794 ? 43.715 -10.618 -7.513 1.00 84.75 794 ALA A C 1
ATOM 5984 O O . ALA A 1 794 ? 43.974 -9.489 -7.094 1.00 84.75 794 ALA A O 1
ATOM 5985 N N . THR A 1 795 ? 42.476 -11.095 -7.547 1.00 83.88 795 THR A N 1
ATOM 5986 C CA . THR A 1 795 ? 41.289 -10.324 -7.171 1.00 83.88 795 THR A CA 1
ATOM 5987 C C . THR A 1 795 ? 40.317 -11.171 -6.358 1.00 83.88 795 THR A C 1
ATOM 5989 O O . THR A 1 795 ? 40.364 -12.403 -6.378 1.00 83.88 795 THR A O 1
ATOM 5992 N N . THR A 1 796 ? 39.449 -10.526 -5.584 1.00 82.12 796 THR A N 1
ATOM 5993 C CA . THR A 1 796 ? 38.410 -11.200 -4.801 1.00 82.12 796 THR A CA 1
ATOM 5994 C C . THR A 1 796 ? 37.124 -10.396 -4.847 1.00 82.12 796 THR A C 1
ATOM 5996 O O . THR A 1 796 ? 37.113 -9.215 -4.507 1.00 82.12 796 THR A O 1
ATOM 5999 N N . ALA A 1 797 ? 36.036 -11.053 -5.233 1.00 78.56 797 ALA A N 1
ATOM 6000 C CA . ALA A 1 797 ? 34.685 -10.531 -5.116 1.00 78.56 797 ALA A CA 1
ATOM 6001 C C . ALA A 1 797 ? 33.981 -11.225 -3.952 1.00 78.56 797 ALA A C 1
ATOM 6003 O O . ALA A 1 797 ? 34.079 -12.444 -3.806 1.00 78.56 797 ALA A O 1
ATOM 6004 N N . SER A 1 798 ? 33.260 -10.474 -3.127 1.00 79.94 798 SER A N 1
ATOM 6005 C CA . SER A 1 798 ? 32.445 -11.041 -2.057 1.00 79.94 798 SER A CA 1
ATOM 6006 C C . SER A 1 798 ? 31.034 -10.473 -2.068 1.00 79.94 798 SER A C 1
ATOM 6008 O O . SER A 1 798 ? 30.794 -9.336 -2.470 1.00 79.94 798 SER A O 1
ATOM 6010 N N . LEU A 1 799 ? 30.087 -11.296 -1.632 1.00 77.19 799 LEU A N 1
ATOM 6011 C CA . LEU A 1 799 ? 28.687 -10.950 -1.493 1.00 77.19 799 LEU A CA 1
ATOM 6012 C C . LEU A 1 799 ? 28.149 -11.561 -0.205 1.00 77.19 799 LEU A C 1
ATOM 6014 O O . LEU A 1 799 ? 27.999 -12.778 -0.095 1.00 77.19 799 LEU A O 1
ATOM 6018 N N . ASP A 1 800 ? 27.783 -10.692 0.729 1.00 76.94 800 ASP A N 1
ATOM 6019 C CA . ASP A 1 800 ? 27.014 -11.065 1.906 1.00 76.94 800 ASP A CA 1
ATOM 6020 C C . ASP A 1 800 ? 25.537 -10.745 1.670 1.00 76.94 800 ASP A C 1
ATOM 6022 O O . ASP A 1 800 ? 25.158 -9.604 1.388 1.00 76.94 800 ASP A O 1
ATOM 6026 N N . ARG A 1 801 ? 24.674 -11.755 1.801 1.00 68.94 801 ARG A N 1
ATOM 6027 C CA . ARG A 1 801 ? 23.218 -11.590 1.786 1.00 68.94 801 ARG A CA 1
ATOM 6028 C C . ARG A 1 801 ? 22.632 -12.004 3.122 1.00 68.94 801 ARG A C 1
ATOM 6030 O O . ARG A 1 801 ? 22.956 -13.051 3.674 1.00 68.94 801 ARG A O 1
ATOM 6037 N N . HIS A 1 802 ? 21.709 -11.192 3.611 1.00 71.81 802 HIS A N 1
ATOM 6038 C CA . HIS A 1 802 ? 20.838 -11.526 4.724 1.00 71.81 802 HIS A CA 1
ATOM 6039 C C . HIS A 1 802 ? 19.433 -11.680 4.163 1.00 71.81 802 HIS A C 1
ATOM 6041 O O . HIS A 1 802 ? 18.844 -10.696 3.737 1.00 71.81 802 HIS A O 1
ATOM 6047 N N . LEU A 1 803 ? 18.924 -12.904 4.141 1.00 68.75 803 LEU A N 1
ATOM 6048 C CA . LEU A 1 803 ? 17.635 -13.237 3.550 1.00 68.75 803 LEU A CA 1
ATOM 6049 C C . LEU A 1 803 ? 16.757 -13.831 4.636 1.00 68.75 803 LEU A C 1
ATOM 6051 O O . LEU A 1 803 ? 17.187 -14.735 5.352 1.00 68.75 803 LEU A O 1
ATOM 6055 N N . TYR A 1 804 ? 15.526 -13.352 4.768 1.00 66.50 804 TYR A N 1
ATOM 6056 C CA . TYR A 1 804 ? 14.559 -14.027 5.624 1.00 66.50 804 TYR A CA 1
ATOM 6057 C C . TYR A 1 804 ? 13.608 -14.829 4.751 1.00 66.50 804 TYR A C 1
ATOM 6059 O O . TYR A 1 804 ? 12.936 -14.271 3.881 1.00 66.50 804 TYR A O 1
ATOM 6067 N N . ARG A 1 805 ? 13.578 -16.140 4.973 1.00 73.62 805 ARG A N 1
ATOM 6068 C CA . ARG A 1 805 ? 12.874 -17.097 4.123 1.00 73.62 805 ARG A CA 1
ATOM 6069 C C . ARG A 1 805 ? 11.737 -17.738 4.890 1.00 73.62 805 ARG A C 1
ATOM 6071 O O . ARG A 1 805 ? 11.915 -18.127 6.044 1.00 73.62 805 ARG A O 1
ATOM 6078 N N . PHE A 1 806 ? 10.603 -17.859 4.215 1.00 74.38 806 PHE A N 1
ATOM 6079 C CA . PHE A 1 806 ? 9.533 -18.755 4.612 1.00 74.38 806 PHE A CA 1
ATOM 6080 C C . PHE A 1 806 ? 9.745 -20.124 3.979 1.00 74.38 806 PHE A C 1
ATOM 6082 O O . PHE A 1 806 ? 10.343 -20.243 2.908 1.00 74.38 806 PHE A O 1
ATOM 6089 N N . GLY A 1 807 ? 9.264 -21.148 4.663 1.00 83.38 807 GLY A N 1
ATOM 6090 C CA . GLY A 1 807 ? 9.332 -22.522 4.207 1.00 83.38 807 GLY A CA 1
ATOM 6091 C C . GLY A 1 807 ? 8.015 -23.251 4.389 1.00 83.38 807 GLY A C 1
ATOM 6092 O O . GLY A 1 807 ? 6.966 -22.645 4.606 1.00 83.38 807 GLY A O 1
ATOM 6093 N N . TRP A 1 808 ? 8.093 -24.571 4.413 1.00 84.94 808 TRP A N 1
ATOM 6094 C CA . TRP A 1 808 ? 7.055 -25.407 5.005 1.00 84.94 808 TRP A CA 1
ATOM 6095 C C . TRP A 1 808 ? 7.666 -26.245 6.127 1.00 84.94 808 TRP A C 1
ATOM 6097 O O . TRP A 1 808 ? 8.863 -26.543 6.118 1.00 84.94 808 TRP A O 1
ATOM 6107 N N . ALA A 1 809 ? 6.852 -26.569 7.126 1.00 93.44 809 ALA A N 1
ATOM 6108 C CA . ALA A 1 809 ? 7.240 -27.385 8.261 1.00 93.44 809 ALA A CA 1
ATOM 6109 C C . ALA A 1 809 ? 6.184 -28.449 8.538 1.00 93.44 809 ALA A C 1
ATOM 6111 O O . ALA A 1 809 ? 4.985 -28.170 8.470 1.00 93.44 809 ALA A O 1
ATOM 6112 N N . VAL A 1 810 ? 6.638 -29.645 8.901 1.00 96.75 810 VAL A N 1
ATOM 6113 C CA . VAL A 1 810 ? 5.787 -30.748 9.355 1.00 96.75 810 VAL A CA 1
ATOM 6114 C C . VAL A 1 810 ? 6.421 -31.411 10.567 1.00 96.75 810 VAL A C 1
ATOM 6116 O O . VAL A 1 810 ? 7.628 -31.649 10.594 1.00 96.75 810 VAL A O 1
ATOM 6119 N N . GLY A 1 811 ? 5.617 -31.696 11.581 1.00 96.25 811 GLY A N 1
ATOM 6120 C CA . GLY A 1 811 ? 6.084 -32.318 12.808 1.00 96.25 811 GLY A CA 1
ATOM 6121 C C . GLY A 1 811 ? 5.091 -33.304 13.395 1.00 96.25 811 GLY A C 1
ATOM 6122 O O . GLY A 1 811 ? 3.923 -33.361 13.012 1.00 96.25 811 GLY A O 1
ATOM 6123 N N . ALA A 1 812 ? 5.574 -34.099 14.340 1.00 97.50 812 ALA A N 1
ATOM 6124 C CA . ALA A 1 812 ? 4.771 -35.038 15.109 1.00 97.50 812 ALA A CA 1
ATOM 6125 C C . ALA A 1 812 ? 5.354 -35.193 16.512 1.00 97.50 812 ALA A C 1
ATOM 6127 O O . ALA A 1 812 ? 6.573 -35.144 16.694 1.00 97.50 812 ALA A O 1
ATOM 6128 N N . GLY A 1 813 ? 4.499 -35.389 17.511 1.00 97.00 813 GLY A N 1
ATOM 6129 C CA . GLY A 1 813 ? 4.955 -35.460 18.889 1.00 97.00 813 GLY A CA 1
ATOM 6130 C C . GLY A 1 813 ? 3.928 -35.958 19.896 1.00 97.00 813 GLY A C 1
ATOM 6131 O O . GLY A 1 813 ? 2.770 -36.231 19.578 1.00 97.00 813 GLY A O 1
ATOM 6132 N N . PHE A 1 814 ? 4.390 -36.039 21.141 1.00 97.56 814 PHE A N 1
ATOM 6133 C CA . PHE A 1 814 ? 3.596 -36.363 22.322 1.00 97.56 814 PHE A CA 1
ATOM 6134 C C . PHE A 1 814 ? 3.695 -35.226 23.340 1.00 97.56 814 PHE A C 1
ATOM 6136 O O . PHE A 1 814 ? 4.749 -34.608 23.487 1.00 97.56 814 PHE A O 1
ATOM 6143 N N . GLU A 1 815 ? 2.604 -34.926 24.035 1.00 96.94 815 GLU A N 1
ATOM 6144 C CA . GLU A 1 815 ? 2.577 -33.973 25.144 1.00 96.94 815 GLU A CA 1
ATOM 6145 C C . GLU A 1 815 ? 1.836 -34.593 26.329 1.00 96.94 815 GLU A C 1
ATOM 6147 O O . GLU A 1 815 ? 0.717 -35.076 26.180 1.00 96.94 815 GLU A O 1
ATOM 6152 N N . ALA A 1 816 ? 2.468 -34.608 27.498 1.00 95.56 816 ALA A N 1
ATOM 6153 C CA . ALA A 1 816 ? 1.937 -35.200 28.717 1.00 95.56 816 ALA A CA 1
ATOM 6154 C C . ALA A 1 816 ? 1.737 -34.134 29.796 1.00 95.56 816 ALA A C 1
ATOM 6156 O O . ALA A 1 816 ? 2.561 -33.228 29.948 1.00 95.56 816 ALA A O 1
ATOM 6157 N N . ARG A 1 817 ? 0.670 -34.253 30.584 1.00 93.88 817 ARG A N 1
ATOM 6158 C CA . ARG A 1 817 ? 0.484 -33.449 31.792 1.00 93.88 817 ARG A CA 1
ATOM 6159 C C . ARG A 1 817 ? 1.467 -33.913 32.866 1.00 93.88 817 ARG A C 1
ATOM 6161 O O . ARG A 1 817 ? 1.548 -35.099 33.164 1.00 93.88 817 ARG A O 1
ATOM 6168 N N . LEU A 1 818 ? 2.201 -32.967 33.449 1.00 92.00 818 LEU A N 1
ATOM 6169 C CA . LEU A 1 818 ? 3.193 -33.239 34.491 1.00 92.00 818 LEU A CA 1
ATOM 6170 C C . LEU A 1 818 ? 2.601 -32.992 35.881 1.00 92.00 818 LEU A C 1
ATOM 6172 O O . LEU A 1 818 ? 2.445 -33.913 36.674 1.00 92.00 818 LEU A O 1
ATOM 6176 N N . THR A 1 819 ? 2.267 -31.736 36.185 1.00 85.06 819 THR A N 1
ATOM 6177 C CA . THR A 1 819 ? 1.681 -31.330 37.470 1.00 85.06 819 THR A CA 1
ATOM 6178 C C . THR A 1 819 ? 0.959 -29.993 37.335 1.00 85.06 819 THR A C 1
ATOM 6180 O O . THR A 1 819 ? 1.427 -29.093 36.638 1.00 85.06 819 THR A O 1
ATOM 6183 N N . GLY A 1 820 ? -0.195 -29.838 37.990 1.00 84.12 820 GLY A N 1
ATOM 6184 C CA . GLY A 1 820 ? -1.010 -28.625 37.880 1.00 84.12 820 GLY A CA 1
ATOM 6185 C C . GLY A 1 820 ? -1.343 -28.292 36.421 1.00 84.12 820 GLY A C 1
ATOM 6186 O O . GLY A 1 820 ? -1.966 -29.109 35.737 1.00 84.12 820 GLY A O 1
ATOM 6187 N N . ASN A 1 821 ? -0.894 -27.111 35.978 1.00 85.38 821 ASN A N 1
ATOM 6188 C CA . ASN A 1 821 ? -1.032 -26.588 34.614 1.00 85.38 821 ASN A CA 1
ATOM 6189 C C . ASN A 1 821 ? 0.220 -26.797 33.741 1.00 85.38 821 ASN A C 1
ATOM 6191 O O . ASN A 1 821 ? 0.301 -26.238 32.649 1.00 85.38 821 ASN A O 1
ATOM 6195 N N . TRP A 1 822 ? 1.213 -27.544 34.223 1.00 91.12 822 TRP A N 1
ATOM 6196 C CA . TRP A 1 822 ? 2.444 -27.811 33.488 1.00 91.12 822 TRP A CA 1
ATOM 6197 C C . TRP A 1 822 ? 2.325 -29.070 32.635 1.00 91.12 822 TRP A C 1
ATOM 6199 O O . TRP A 1 822 ? 1.902 -30.126 33.119 1.00 91.12 822 TRP A O 1
ATOM 6209 N N . THR A 1 823 ? 2.771 -28.971 31.388 1.00 95.56 823 THR A N 1
ATOM 6210 C CA . THR A 1 823 ? 2.887 -30.087 30.446 1.00 95.56 823 THR A CA 1
ATOM 6211 C C . THR A 1 823 ? 4.317 -30.214 29.929 1.00 95.56 823 THR A C 1
ATOM 6213 O O . THR A 1 823 ? 5.063 -29.237 29.856 1.00 95.56 823 THR A O 1
ATOM 6216 N N . GLY A 1 824 ? 4.709 -31.439 29.587 1.00 96.88 824 GLY A N 1
ATOM 6217 C CA . GLY A 1 824 ? 5.979 -31.773 28.952 1.00 96.88 824 GLY A CA 1
ATOM 6218 C C . GLY A 1 824 ? 5.731 -32.307 27.548 1.00 96.88 824 GLY A C 1
ATOM 6219 O O . GLY A 1 824 ? 4.845 -33.134 27.352 1.00 96.88 824 GLY A O 1
ATOM 6220 N N . LYS A 1 825 ? 6.506 -31.843 26.574 1.00 96.00 825 LYS A N 1
ATOM 6221 C CA . LYS A 1 825 ? 6.342 -32.129 25.146 1.00 96.00 825 LYS A CA 1
ATOM 6222 C C . LYS A 1 825 ? 7.610 -32.760 24.573 1.00 96.00 825 LYS A C 1
ATOM 6224 O O . LYS A 1 825 ? 8.705 -32.309 24.888 1.00 96.00 825 LYS A O 1
ATOM 6229 N N . LEU A 1 826 ? 7.449 -33.744 23.691 1.00 97.69 826 LEU A N 1
ATOM 6230 C CA . LEU A 1 826 ? 8.483 -34.293 22.810 1.00 97.69 826 LEU A CA 1
ATOM 6231 C C . LEU A 1 826 ? 7.991 -34.180 21.363 1.00 97.69 826 LEU A C 1
ATOM 6233 O O . LEU A 1 826 ? 6.861 -34.574 21.078 1.00 97.69 826 LEU A O 1
ATOM 6237 N N . GLU A 1 827 ? 8.807 -33.655 20.455 1.00 96.88 827 GLU A N 1
ATOM 6238 C CA . GLU A 1 827 ? 8.416 -33.411 19.062 1.00 96.88 827 GLU A CA 1
ATOM 6239 C C . GLU A 1 827 ? 9.565 -33.664 18.085 1.00 96.88 827 GLU A C 1
ATOM 6241 O O . GLU A 1 827 ? 10.694 -33.256 18.340 1.00 96.88 827 GLU A O 1
ATOM 6246 N N . TYR A 1 828 ? 9.260 -34.279 16.945 1.00 97.62 828 TYR A N 1
ATOM 6247 C CA . TYR A 1 828 ? 10.088 -34.240 15.744 1.00 97.62 828 TYR A CA 1
ATOM 6248 C C . TYR A 1 828 ? 9.550 -33.177 14.783 1.00 97.62 828 TYR A C 1
ATOM 6250 O O . TYR A 1 828 ? 8.336 -33.090 14.592 1.00 97.62 828 TYR A O 1
ATOM 6258 N N . LEU A 1 829 ? 10.432 -32.391 14.168 1.00 95.62 829 LEU A N 1
ATOM 6259 C CA . LEU A 1 829 ? 10.072 -31.322 13.243 1.00 95.62 829 LEU A CA 1
ATOM 6260 C C . LEU A 1 829 ? 11.031 -31.268 12.052 1.00 95.62 829 LEU A C 1
ATOM 6262 O O . LEU A 1 829 ? 12.239 -31.131 12.233 1.00 95.62 829 LEU A O 1
ATOM 6266 N N . HIS A 1 830 ? 10.465 -31.315 10.849 1.00 96.12 830 HIS A N 1
ATOM 6267 C CA . HIS A 1 830 ? 11.149 -31.062 9.585 1.00 96.12 830 HIS A CA 1
ATOM 6268 C C . HIS A 1 830 ? 10.775 -29.673 9.056 1.00 96.12 830 HIS A C 1
ATOM 6270 O O . HIS A 1 830 ? 9.613 -29.270 9.142 1.00 96.12 830 HIS A O 1
ATOM 6276 N N . MET A 1 831 ? 11.745 -28.950 8.499 1.00 93.25 831 MET A N 1
ATOM 6277 C CA . MET A 1 831 ? 11.592 -27.626 7.897 1.00 93.25 831 MET A CA 1
ATOM 6278 C C . MET A 1 831 ? 12.397 -27.518 6.596 1.00 93.25 831 MET A C 1
ATOM 6280 O O . MET A 1 831 ? 13.570 -27.892 6.558 1.00 93.25 831 MET A O 1
ATOM 6284 N N . ASP A 1 832 ? 11.814 -26.902 5.570 1.00 92.38 832 ASP A N 1
ATOM 6285 C CA . ASP A 1 832 ? 12.482 -26.615 4.294 1.00 92.38 832 ASP A CA 1
ATOM 6286 C C . ASP A 1 832 ? 12.220 -25.169 3.862 1.00 92.38 832 ASP A C 1
ATOM 6288 O O . ASP A 1 832 ? 11.071 -24.780 3.653 1.00 92.38 832 ASP A O 1
ATOM 6292 N N . PHE A 1 833 ? 13.289 -24.379 3.722 1.00 85.94 833 PHE A N 1
ATOM 6293 C CA . PHE A 1 833 ? 13.259 -22.947 3.383 1.00 85.94 833 PHE A CA 1
ATOM 6294 C C . PHE A 1 833 ? 13.431 -22.667 1.876 1.00 85.94 833 PHE A C 1
ATOM 6296 O O . PHE A 1 833 ? 13.591 -21.513 1.446 1.00 85.94 833 PHE A O 1
ATOM 6303 N N . GLY A 1 834 ? 13.423 -23.720 1.056 1.00 85.19 834 GLY A N 1
ATOM 6304 C CA . GLY A 1 834 ? 13.662 -23.641 -0.378 1.00 85.19 834 GLY A CA 1
ATOM 6305 C C . GLY A 1 834 ? 15.107 -23.269 -0.707 1.00 85.19 834 GLY A C 1
ATOM 6306 O O . GLY A 1 834 ? 16.019 -23.475 0.094 1.00 85.19 834 GLY A O 1
ATOM 6307 N N . SER A 1 835 ? 15.313 -22.733 -1.915 1.00 81.75 835 SER A N 1
ATOM 6308 C CA . SER A 1 835 ? 16.651 -22.442 -2.448 1.00 81.75 835 SER A CA 1
ATOM 6309 C C . SER A 1 835 ? 16.970 -20.946 -2.466 1.00 81.75 835 SER A C 1
ATOM 6311 O O . SER A 1 835 ? 16.100 -20.127 -2.759 1.00 81.75 835 SER A O 1
ATOM 6313 N N . VAL A 1 836 ? 18.215 -20.604 -2.145 1.00 76.56 836 VAL A N 1
ATOM 6314 C CA . VAL A 1 836 ? 18.765 -19.248 -2.088 1.00 76.56 836 VAL A CA 1
ATOM 6315 C C . VAL A 1 836 ? 19.864 -19.107 -3.132 1.00 76.56 836 VAL A C 1
ATOM 6317 O O . VAL A 1 836 ? 20.849 -19.846 -3.083 1.00 76.56 836 VAL A O 1
ATOM 6320 N N . ARG A 1 837 ? 19.720 -18.136 -4.038 1.00 78.38 837 ARG A N 1
ATOM 6321 C CA . ARG A 1 837 ? 20.718 -17.849 -5.070 1.00 78.38 837 ARG A CA 1
ATOM 6322 C C . ARG A 1 837 ? 21.714 -16.772 -4.621 1.00 78.38 837 ARG A C 1
ATOM 6324 O O . ARG A 1 837 ? 21.326 -15.760 -4.032 1.00 78.38 837 ARG A O 1
ATOM 6331 N N . SER A 1 838 ? 22.985 -16.991 -4.936 1.00 74.50 838 SER A N 1
ATOM 6332 C CA . SER A 1 838 ? 24.117 -16.121 -4.632 1.00 74.50 838 SER A CA 1
ATOM 6333 C C . SER A 1 838 ? 24.952 -15.924 -5.897 1.00 74.50 838 SER A C 1
ATOM 6335 O O . SER A 1 838 ? 25.557 -16.870 -6.398 1.00 74.50 838 SER A O 1
ATOM 6337 N N . THR A 1 839 ? 24.965 -14.692 -6.400 1.00 72.56 839 THR A N 1
ATOM 6338 C CA . THR A 1 839 ? 25.688 -14.267 -7.607 1.00 72.56 839 THR A CA 1
ATOM 6339 C C . THR A 1 839 ? 26.547 -13.053 -7.254 1.00 72.56 839 THR A C 1
ATOM 6341 O O . THR A 1 839 ? 26.077 -11.916 -7.362 1.00 72.56 839 THR A O 1
ATOM 6344 N N . PRO A 1 840 ? 27.756 -13.247 -6.695 1.00 67.69 840 PRO A N 1
ATOM 6345 C CA . PRO A 1 840 ? 28.648 -12.131 -6.403 1.00 67.69 840 PRO A CA 1
ATOM 6346 C C . PRO A 1 840 ? 28.927 -11.329 -7.677 1.00 67.69 840 PRO A C 1
ATOM 6348 O O . PRO A 1 840 ? 29.089 -11.905 -8.751 1.00 67.69 840 PRO A O 1
ATOM 6351 N N . SER A 1 841 ? 28.986 -10.000 -7.558 1.00 58.56 841 SER A N 1
ATOM 6352 C CA . SER A 1 841 ? 29.348 -9.139 -8.685 1.00 58.56 841 SER A CA 1
ATOM 6353 C C . SER A 1 841 ? 30.736 -9.528 -9.184 1.00 58.56 841 SER A C 1
ATOM 6355 O O . SER A 1 841 ? 31.660 -9.659 -8.377 1.00 58.56 841 SER A O 1
ATOM 6357 N N . THR A 1 842 ? 30.901 -9.689 -10.493 1.00 60.56 842 THR A N 1
ATOM 6358 C CA . THR A 1 842 ? 32.213 -9.943 -11.091 1.00 60.56 842 THR A CA 1
ATOM 6359 C C . THR A 1 842 ? 33.172 -8.825 -10.696 1.00 60.56 842 THR A C 1
ATOM 6361 O O . THR A 1 842 ? 32.835 -7.645 -10.829 1.00 60.56 842 THR A O 1
ATOM 6364 N N . ALA A 1 843 ? 34.372 -9.163 -10.217 1.00 58.84 843 ALA A N 1
ATOM 6365 C CA . ALA A 1 843 ? 35.413 -8.151 -10.086 1.00 58.84 843 ALA A CA 1
ATOM 6366 C C . ALA A 1 843 ? 35.689 -7.563 -11.481 1.00 58.84 843 ALA A C 1
ATOM 6368 O O . ALA A 1 843 ? 35.679 -8.299 -12.474 1.00 58.84 843 ALA A O 1
ATOM 6369 N N . ALA A 1 844 ? 35.883 -6.244 -11.565 1.00 56.75 844 ALA A N 1
ATOM 6370 C CA . ALA A 1 844 ? 36.110 -5.569 -12.839 1.00 56.75 844 ALA A CA 1
ATOM 6371 C C . ALA A 1 844 ? 37.247 -6.261 -13.613 1.00 56.75 844 ALA A C 1
ATOM 6373 O O . ALA A 1 844 ? 38.299 -6.540 -13.040 1.00 56.75 844 ALA A O 1
ATOM 6374 N N . ASN A 1 845 ? 37.021 -6.532 -14.903 1.00 64.50 845 ASN A N 1
ATOM 6375 C CA . ASN A 1 845 ? 37.969 -7.194 -15.809 1.00 64.50 845 ASN A CA 1
ATOM 6376 C C . ASN A 1 845 ? 38.259 -8.679 -15.511 1.00 64.50 845 ASN A C 1
ATOM 6378 O O . ASN A 1 845 ? 39.360 -9.141 -15.797 1.00 64.50 845 ASN A O 1
ATOM 6382 N N . THR A 1 846 ? 37.306 -9.437 -14.962 1.00 72.81 846 THR A N 1
ATOM 6383 C CA . THR A 1 846 ? 37.413 -10.907 -14.848 1.00 72.81 846 THR A CA 1
ATOM 6384 C C . THR A 1 846 ? 36.662 -11.616 -15.978 1.00 72.81 846 THR A C 1
ATOM 6386 O O . THR A 1 846 ? 35.601 -11.161 -16.399 1.00 72.81 846 THR A O 1
ATOM 6389 N N . ALA A 1 847 ? 37.201 -12.738 -16.467 1.00 76.25 847 ALA A N 1
ATOM 6390 C CA . ALA A 1 847 ? 36.575 -13.559 -17.512 1.00 76.25 847 ALA A CA 1
ATOM 6391 C C . ALA A 1 847 ? 35.573 -14.599 -16.967 1.00 76.25 847 ALA A C 1
ATOM 6393 O O . ALA A 1 847 ? 34.912 -15.282 -17.745 1.00 76.25 847 ALA A O 1
ATOM 6394 N N . VAL A 1 848 ? 35.447 -14.724 -15.639 1.00 79.81 848 VAL A N 1
ATOM 6395 C CA . VAL A 1 848 ? 34.692 -15.799 -14.976 1.00 79.81 848 VAL A CA 1
ATOM 6396 C C . VAL A 1 848 ? 33.670 -15.229 -13.995 1.00 79.81 848 VAL A C 1
ATOM 6398 O O . VAL A 1 848 ? 34.031 -14.555 -13.031 1.00 79.81 848 VAL A O 1
ATOM 6401 N N . ALA A 1 849 ? 32.398 -15.550 -14.215 1.00 81.38 849 ALA A N 1
ATOM 6402 C CA . ALA A 1 849 ? 31.296 -15.329 -13.291 1.00 81.38 849 ALA A CA 1
ATOM 6403 C C . ALA A 1 849 ? 31.077 -16.561 -12.407 1.00 81.38 849 ALA A C 1
ATOM 6405 O O . ALA A 1 849 ? 31.488 -17.678 -12.732 1.00 81.38 849 ALA A O 1
ATOM 6406 N N . PHE A 1 850 ? 30.405 -16.353 -11.278 1.00 84.38 850 PHE A N 1
ATOM 6407 C CA . PHE A 1 850 ? 30.089 -17.415 -10.339 1.00 84.38 850 PHE A CA 1
ATOM 6408 C C . PHE A 1 850 ? 28.632 -17.336 -9.897 1.00 84.38 850 PHE A C 1
ATOM 6410 O O . PHE A 1 850 ? 28.161 -16.299 -9.429 1.00 84.38 850 PHE A O 1
ATOM 6417 N N . ASP A 1 851 ? 27.951 -18.470 -9.991 1.00 81.38 851 ASP A N 1
ATOM 6418 C CA . ASP A 1 851 ? 26.571 -18.654 -9.580 1.00 81.38 851 ASP A CA 1
ATOM 6419 C C . ASP A 1 851 ? 26.485 -19.773 -8.553 1.00 81.38 851 ASP A C 1
ATOM 6421 O O . ASP A 1 851 ? 27.072 -20.843 -8.723 1.00 81.38 851 ASP A O 1
ATOM 6425 N N . ALA A 1 852 ? 25.677 -19.575 -7.518 1.00 82.38 852 ALA A N 1
ATOM 6426 C CA . ALA A 1 852 ? 25.340 -20.638 -6.590 1.00 82.38 852 ALA A CA 1
ATOM 6427 C C . ALA A 1 852 ? 23.873 -20.602 -6.194 1.00 82.38 852 ALA A C 1
ATOM 6429 O O . ALA A 1 852 ? 23.307 -19.538 -5.976 1.00 82.38 852 ALA A O 1
ATOM 6430 N N . ASN A 1 853 ? 23.262 -21.776 -6.061 1.00 83.38 853 ASN A N 1
ATOM 6431 C CA . ASN A 1 853 ? 21.904 -21.943 -5.564 1.00 83.38 853 ASN A CA 1
ATOM 6432 C C . ASN A 1 853 ? 21.892 -22.977 -4.432 1.00 83.38 853 ASN A C 1
ATOM 6434 O O . ASN A 1 853 ? 22.189 -24.149 -4.665 1.00 83.38 853 ASN A O 1
ATOM 6438 N N . THR A 1 854 ? 21.564 -22.543 -3.217 1.00 85.00 854 THR A N 1
ATOM 6439 C CA . THR A 1 854 ? 21.658 -23.333 -1.982 1.00 85.00 854 THR A CA 1
ATOM 6440 C C . THR A 1 854 ? 20.277 -23.626 -1.413 1.00 85.00 854 THR A C 1
ATOM 6442 O O . THR A 1 854 ? 19.600 -22.704 -0.965 1.00 85.00 854 THR A O 1
ATOM 6445 N N . ARG A 1 855 ? 19.860 -24.898 -1.377 1.00 88.25 855 ARG A N 1
ATOM 6446 C CA . ARG A 1 855 ? 18.639 -25.338 -0.682 1.00 88.25 855 ARG A CA 1
ATOM 6447 C C . ARG A 1 855 ? 18.933 -25.622 0.784 1.00 88.25 855 ARG A C 1
ATOM 6449 O O . ARG A 1 855 ? 19.859 -26.377 1.068 1.00 88.25 855 ARG A O 1
ATOM 6456 N N . VAL A 1 856 ? 18.147 -25.038 1.690 1.00 88.25 856 VAL A N 1
ATOM 6457 C CA . VAL A 1 856 ? 18.365 -25.126 3.144 1.00 88.25 856 VAL A CA 1
ATOM 6458 C C . VAL A 1 856 ? 17.216 -25.874 3.814 1.00 88.25 856 VAL A C 1
ATOM 6460 O O . VAL A 1 856 ? 16.069 -25.428 3.776 1.00 88.25 856 VAL A O 1
ATOM 6463 N N . THR A 1 857 ? 17.543 -26.984 4.474 1.00 91.75 857 THR A N 1
ATOM 6464 C CA . THR A 1 857 ? 16.601 -27.829 5.224 1.00 91.75 857 THR A CA 1
ATOM 6465 C C . THR A 1 857 ? 17.081 -28.059 6.660 1.00 91.75 857 THR A C 1
ATOM 6467 O O . THR A 1 857 ? 18.252 -27.828 6.990 1.00 91.75 857 THR A O 1
ATOM 6470 N N . SER A 1 858 ? 16.163 -28.442 7.546 1.00 91.69 858 SER A N 1
ATOM 6471 C CA . SER A 1 858 ? 16.438 -28.716 8.956 1.00 91.69 858 SER A CA 1
ATOM 6472 C C . SER A 1 858 ? 15.490 -29.783 9.499 1.00 91.69 858 SER A C 1
ATOM 6474 O O . SER A 1 858 ? 14.275 -29.627 9.435 1.00 91.69 858 SER A O 1
ATOM 6476 N N . ASP A 1 859 ? 16.060 -30.822 10.097 1.00 94.00 859 ASP A N 1
ATOM 6477 C CA . ASP A 1 859 ? 15.365 -31.887 10.819 1.00 94.00 859 ASP A CA 1
ATOM 6478 C C . ASP A 1 859 ? 15.727 -31.823 12.297 1.00 94.00 859 ASP A C 1
ATOM 6480 O O . ASP A 1 859 ? 16.889 -31.604 12.628 1.00 94.00 859 ASP A O 1
ATOM 6484 N N . GLY A 1 860 ? 14.785 -32.026 13.214 1.00 92.44 860 GLY A N 1
ATOM 6485 C CA . GLY A 1 860 ? 15.105 -31.910 14.632 1.00 92.44 860 GLY A CA 1
ATOM 6486 C C . GLY A 1 860 ? 14.181 -32.636 15.586 1.00 92.44 860 GLY A C 1
ATOM 6487 O O . GLY A 1 860 ? 12.991 -32.776 15.325 1.00 92.44 860 GLY A O 1
ATOM 6488 N N . VAL A 1 861 ? 14.740 -33.053 16.723 1.00 96.38 861 VAL A N 1
ATOM 6489 C CA . VAL A 1 861 ? 14.002 -33.599 17.870 1.00 96.38 861 VAL A CA 1
ATOM 6490 C C . VAL A 1 861 ? 14.079 -32.604 19.022 1.00 96.38 861 VAL A C 1
ATOM 6492 O O . VAL A 1 861 ? 15.153 -32.091 19.339 1.00 96.38 861 VAL A O 1
ATOM 6495 N N . ARG A 1 862 ? 12.938 -32.324 19.650 1.00 95.00 862 ARG A N 1
ATOM 6496 C CA . ARG A 1 862 ? 12.769 -31.244 20.623 1.00 95.00 862 ARG A CA 1
ATOM 6497 C C . ARG A 1 862 ? 12.031 -31.710 21.860 1.00 95.00 862 ARG A C 1
ATOM 6499 O O . ARG A 1 862 ? 11.061 -32.456 21.757 1.00 95.00 862 ARG A O 1
ATOM 6506 N N . ILE A 1 863 ? 12.454 -31.207 23.013 1.00 97.00 863 ILE A N 1
ATOM 6507 C CA . ILE A 1 863 ? 11.773 -31.372 24.295 1.00 97.00 863 ILE A CA 1
ATOM 6508 C C . ILE A 1 863 ? 11.333 -29.989 24.771 1.00 97.00 863 ILE A C 1
ATOM 6510 O O . ILE A 1 863 ? 12.112 -29.038 24.739 1.00 97.00 863 ILE A O 1
ATOM 6514 N N . GLY A 1 864 ? 10.084 -29.861 25.208 1.00 95.25 864 GLY A N 1
ATOM 6515 C CA . GLY A 1 864 ? 9.526 -28.605 25.695 1.00 95.25 864 GLY A CA 1
ATOM 6516 C C . GLY A 1 864 ? 8.760 -28.759 26.997 1.00 95.25 864 GLY A C 1
ATOM 6517 O O . GLY A 1 864 ? 8.296 -29.845 27.338 1.00 95.25 864 GLY A O 1
ATOM 6518 N N . VAL A 1 865 ? 8.615 -27.651 27.711 1.00 96.38 865 VAL A N 1
ATOM 6519 C CA . VAL A 1 865 ? 7.787 -27.539 28.911 1.00 96.38 865 VAL A CA 1
ATOM 6520 C C . VAL A 1 865 ? 6.858 -26.350 28.720 1.00 96.38 865 VAL A C 1
ATOM 6522 O O . VAL A 1 865 ? 7.337 -25.239 28.488 1.00 96.38 865 VAL A O 1
ATOM 6525 N N . ASN A 1 866 ? 5.548 -26.574 28.825 1.00 92.88 866 ASN A N 1
ATOM 6526 C CA . ASN A 1 866 ? 4.540 -25.527 28.687 1.00 92.88 866 ASN A CA 1
ATOM 6527 C C . ASN A 1 866 ? 3.787 -25.309 29.992 1.00 92.88 866 ASN A C 1
ATOM 6529 O O . ASN A 1 866 ? 3.463 -26.251 30.714 1.00 92.88 866 ASN A O 1
ATOM 6533 N N . TYR A 1 867 ? 3.460 -24.051 30.249 1.00 84.75 867 TYR A N 1
ATOM 6534 C CA . TYR A 1 867 ? 2.460 -23.653 31.215 1.00 84.75 867 TYR A CA 1
ATOM 6535 C C . TYR A 1 867 ? 1.155 -23.350 30.492 1.00 84.75 867 TYR A C 1
ATOM 6537 O O . TYR A 1 867 ? 1.110 -22.556 29.547 1.00 84.75 867 TYR A O 1
ATOM 6545 N N . LYS A 1 868 ? 0.078 -23.965 30.960 1.00 82.75 868 LYS A N 1
ATOM 6546 C CA . LYS A 1 868 ? -1.254 -23.742 30.433 1.00 82.75 868 LYS A CA 1
ATOM 6547 C C . LYS A 1 868 ? -1.992 -22.650 31.207 1.00 82.75 868 LYS A C 1
ATOM 6549 O O . LYS A 1 868 ? -2.210 -22.752 32.414 1.00 82.75 868 LYS A O 1
ATOM 6554 N N . PHE A 1 869 ? -2.444 -21.632 30.488 1.00 68.19 869 PHE A N 1
ATOM 6555 C CA . PHE A 1 869 ? -3.319 -20.592 31.009 1.00 68.19 869 PHE A CA 1
ATOM 6556 C C . PHE A 1 869 ? -4.750 -21.109 30.902 1.00 68.19 869 PHE A C 1
ATOM 6558 O O . PHE A 1 869 ? -5.286 -21.285 29.808 1.00 68.19 869 PHE A O 1
ATOM 6565 N N . VAL A 1 870 ? -5.339 -21.451 32.046 1.00 58.84 870 VAL A N 1
ATOM 6566 C CA . VAL A 1 870 ? -6.677 -22.045 32.108 1.00 58.84 870 VAL A CA 1
ATOM 6567 C C . VAL A 1 870 ? -7.671 -21.108 31.416 1.00 58.84 870 VAL A C 1
ATOM 6569 O O . VAL A 1 870 ? -7.783 -19.939 31.782 1.00 58.84 870 VAL A O 1
ATOM 6572 N N . GLY A 1 871 ? -8.350 -21.612 30.384 1.00 46.16 871 GLY A N 1
ATOM 6573 C CA . GLY A 1 871 ? -9.403 -20.882 29.689 1.00 46.16 871 GLY A CA 1
ATOM 6574 C C . GLY A 1 871 ? -10.632 -20.788 30.582 1.00 46.16 871 GLY A C 1
ATOM 6575 O O . GLY A 1 871 ? -11.251 -21.802 30.905 1.00 46.16 871 GLY A O 1
ATOM 6576 N N . SER A 1 872 ? -10.978 -19.573 30.991 1.00 39.56 872 SER A N 1
ATOM 6577 C CA . SER A 1 872 ? -12.273 -19.282 31.592 1.00 39.56 872 SER A CA 1
ATOM 6578 C C . SER A 1 872 ? -13.326 -19.261 30.482 1.00 39.56 872 SER A C 1
ATOM 6580 O O . SER A 1 872 ? -13.281 -18.397 29.608 1.00 39.56 872 SER A O 1
ATOM 6582 N N . ILE A 1 873 ? -14.257 -20.216 30.498 1.00 37.38 873 ILE A N 1
ATOM 6583 C CA . ILE A 1 873 ? -15.463 -20.159 29.664 1.00 37.38 873 ILE A CA 1
ATOM 6584 C C . ILE A 1 873 ? -16.333 -19.043 30.243 1.00 37.38 873 ILE A C 1
ATOM 6586 O O . ILE A 1 873 ? -16.691 -19.119 31.414 1.00 37.38 873 ILE A O 1
ATOM 6590 N N . ILE A 1 874 ? -16.656 -18.019 29.449 1.00 34.19 874 ILE A N 1
ATOM 6591 C CA . ILE A 1 874 ? -17.724 -17.074 29.795 1.00 34.19 874 ILE A CA 1
ATOM 6592 C C . ILE A 1 874 ? -19.025 -17.880 29.774 1.00 34.19 874 ILE A C 1
ATOM 6594 O O . ILE A 1 874 ? -19.425 -18.359 28.714 1.00 34.19 874 ILE A O 1
ATOM 6598 N N . VAL A 1 875 ? -19.621 -18.100 30.947 1.00 27.77 875 VAL A N 1
ATOM 6599 C CA . VAL A 1 875 ? -20.952 -18.700 31.069 1.00 27.77 875 VAL A CA 1
ATOM 6600 C C . VAL A 1 875 ? -21.971 -17.560 31.033 1.00 27.77 875 VAL A C 1
ATOM 6602 O O . VAL A 1 875 ? -21.954 -16.717 31.927 1.00 27.77 875 VAL A O 1
ATOM 6605 N N . ASP A 1 876 ? -22.782 -17.602 29.970 1.00 32.62 876 ASP A N 1
ATOM 6606 C CA . ASP A 1 876 ? -23.991 -16.840 29.595 1.00 32.62 876 ASP A CA 1
ATOM 6607 C C . ASP A 1 876 ? -23.937 -15.310 29.421 1.00 32.62 876 ASP A C 1
ATOM 6609 O O . ASP A 1 876 ? -23.761 -14.554 30.404 1.00 32.62 876 ASP A O 1
#

pLDDT: mean 86.96, std 12.47, range [24.23, 98.56]

Sequence (876 aa):
MTDAKVRIQENGVGAVDVSDIAQDHAVPIDPLAIQKVDIVRGPGALRFGSQAVGGVVDVNNNRIPTAAPLGGVAAELRSGVTSVNRGWESGLLLDAGGRNAAVHADIYGRSSGDYSIPSYPYLVPPIPAPAFNGKQPNSASQSAGAAIGGSWLFDGGYAGIAVSRFTSDYYVPGIATAEARQHNDLEQTKISSKGEYRPDASALAAVRYWTGYSEYRHDETVLATTGFQEITATFKNKQTEGKLEFELAPFATPLGPLTSIVGAQGAYQQLDTAGQAILLPAQTRTAAAYFLNEVRHTDTLRTQLAGRIEGVNVAGTAFTFPPNFLPPPDEPGRASAKLDFMPKSISFGIIKDLPSSLVASLTLQRIERAPRPLELFAQGPDGSEKTFKIGNPNLGIETAQTAEIGLKRTDGDFRFVANAYYTAYDKFIFSRATGILCQETFASCGAGTDYIQVNYDQRDATFRGGELAWQWDAAQLANGTLGLDGQYDIVRATFTDGSNVPRIPPMRLGGGVYWRNDNWFARVGLLHAFAQNDIPQFDTTTAGYDLVKVQLEHRKFWKDSPWGAVEVATGLVGDNLLNANIRNSVQFHKDEILQPGRGFKLFLNVKYGVDRPSGPPGTWIGTARRPAGNGYYKSPALEATAWNWAGIYAGGNVGYLRGEGVTNAAFNDVATGASLAGARLSSTHDTASFGVQSGYNWTSGPILAGIEGDFEYRNQRGHGATACPGNVCNAALAPLDATVRASLDYRLGWVASVRGRVGTLVTPDLLAYATAGVPFGKITTSTSVAGFDNAGAATTASLDRHLYRFGWAVGAGFEARLTGNWTGKLEYLHMDFGSVRSTPSTAANTAVAFDANTRVTSDGVRIGVNYKFVGSIIVD

InterPro domains:
  IPR000531 TonB-dependent receptor-like, beta-barrel [PF00593] (158-553)
  IPR011250 Outer membrane protein/outer membrane enzyme PagP, beta-barrel [SSF56925] (642-869)
  IPR027385 Outer membrane protein, beta-barrel domain [PF13505] (638-869)
  IPR036942 TonB-dependent receptor-like, beta-barrel domain superfamily [G3DSA:2.40.170.20] (134-608)
  IPR037066 TonB-dependent receptor, plug domain superfamily [G3DSA:2.170.130.10] (1-66)
  IPR039426 TonB-dependent receptor-like [PTHR30069] (8-607)

Secondary structure (DSSP, 8-state):
--GGGSEEEETTEE---STTT-TTS--S--GGG-SEEEEE-SGGGGGT-TTGGG-EEEEE--SS-SSPPGGGEEEEEEEEEETTTTEEEEEEEEEEEETTEEEEEEEEEEEE-PPB-SS---SS--SSPPP--SB-TT--EEEEEEEEEEEEEETTEEEEEEEEEEEEEEE--SHHHHHTT-EEEEEEEEEEEEEEE--S-SSEEEEEEEEEEEEEEEEEEEE-TTSSEEEEEEEEEEEEEEEEEEEEPPEEETTEEEEEEEEEEEEEEEEEEEES-SS--EEEEEEEEEEEEEEESSSSEEEEEEEEEEEEEEEEEEEE--TT-SPPSSPPEEEEEEEEE--EEEEEEEEEEETTTEEEEEEEEEEEEPPPHHHHH-EEEETTTTEEEE--TT---EEEEEEEEEEEE-SSSEEEEEEEEEEEEEEEEEEEEEEEEE-SSGGGTTT-SSEEEEEEEEEEEEEEEEEEEEEEEEEEETTEEEEEEEEEEEEEEEETTSPBPSSPPPPEEEEEEEEE-SSEEEEEEEEEEPPB----TTS--B--EEEEEEEEEEEEEESS-TTSSEEEEEEEEEESTT------TT-TTTTT-PPP-SEEEEEEEEEES-PPPSSSTT--SS-----SSS--SSPPP---PPP-S-EEEEEEEEEEEEEEEEEEEEEEETTT--EEEEEEEEEEEEEEEEEEEEEEEEEETTEEEEEEEEEEEEEEEEEEEEEE-HHHH-GGGTTS---EEEEEEEEEEEEEEEEEEEEEEEETTEEEEEEEEEEEEEEEEEEEEEEE-TTS-EEEEEEEEEEEEE-EEEEEEEEEEEETTEEEEEEEEEEEEEEEEE-PPPPTT-SEEEEEEEEEEEEEEEEEEEEEEE------

Organism: NCBI:txid1518501

Radius of gyration: 29.56 Å; chains: 1; bounding box: 91×71×75 Å